Protein AF-E2AAG7-F1 (afdb_monomer_lite)

Secondary structure (DSSP, 8-state):
---EE---TTTGGGGTS---TT--EEE--EEEEETTSEEEESSPEEEEEE-STTEEEEEEPS-EEESSGGG--EEEE--EEEEE-TTT-EEEEE-GGGGTTTHHHHHHHHHHHHHHHHH-TTPPPPPEEEEEETT---SSS-EEETTEEEEEHHHH---TTTS-HHHHHHHHHHHHHHHHHHHHHHS------S-HHHHHHHHHHHHHHHHHHHSGGG-HHHHHIIIIIHHHHHHHHHTTPPP--------S----TTS--------HHHHHHHHHHHTSTTGGGS-HHHHHHHHHHHHHHHHTT-S-HHHHHHHHGGGGG---HHHHHHHHHHHHHHGGGTTS--HHHHHHHHHHHHHHHHHHHHH-SS--TTS-HHHHHHHHHHHHHHHHTT-HHHHHHHHHHHHHHHH-TT------HHHHHHHHT------EEETTEEE--SS--S-TTS-EEEEEE-TT----TTTHHHHEEEEEE-S-HHHHHHHHIIIIIHHHHHH---S-HHHHHHHHHHHHHHHHHHHHHHHTTTT--------PPPP---PPPS-------TTGGGTSTT-S-HHHHHHHHHHHHHHHHHHHHHHHHHHGGG----S-HHHHHHHHHHHHHHHHHHHHHHT-HHHHHHHHHHHTTT-HHHHHHHHHHHHHHHHHHHHHHHHHHHHHHHHHHHGGG-TT--HHHHHHHHHHHTT-------HHHHHHHHHHHHHHHHHHHHHHHHHHHHS--S-PPPPPSTTHHHHHHHHHHHHHHHHHHHHHHHTTGGGSS-TT-THHHHHHHHHHHHHHHHHHHHHHHHHHHHHH--SHHHHHHHHHHTGGGGGSHHHHHHHHHHHHHHHHHHHHHHHHHHHHHTT--

Sequence (869 aa):
RWLSATYFQPVWARRIFPCWPLSESTFNISVLHSQVYRVLSNMLIQTVVKDEENMQWTHFSNGIFAKSPYKIAIFVTNFVPNFIDKYDSVNMWCRKESKTSLQFALTIVRNTTLYLKNEWKYLQSQTVNYIVIPNFQEQNDSVMNLKSMISKEEDIMYDEEIDNIGTKYNVIYSVGNQVIREWLQSLDNPFYWPNSSLSEGFNMFFATHFLNQTFPNFRITDLFVVQIQHECLHFDVDNNMLPLIQRENVTVEFVNHMRTYCRVNYDDMNWQKIAEYLNSKEYWKIHVLNRAQVIDDTFHFLLVRKLKPDIFWQLTRYLSHERDFIAWYPMLKAIKYMSSIFPFQEIGVIHIKEILQSILSKLMSNIDYKENSMEDDFTKVLREEAQQLICMLGKLECLEMANNLLQDHLRLSTNLINMPAALLILINNIHSMELLNEMDTLRAGLSVPEDDQNEFMYFLRTPWHVFTVDNFHATVIYGSLNCNTMMCVLKTMENIYAPIVLNSSEWPEIIRNNLFFNLHNFLMDLTEWIYKPLGLTKLYVPQEILPDVTLPPKNEKSDLSEKDGQYISNKLRKSEKAQIDRFERIVRYWIKQIREALTNITSLTRGVIFDELQHWTAIYFNLCCLHNQLLSEEIQSILRLLENVHSPSVDSFQLLTLQLHERLEQAGSNVTYLNILSDACNDLKCPIEIEEPVTSITVHIESNRDWQMNEQFVFKRIDTFTQRCYDVIEIYNALIVFGRCNKVGMIGGTKGTEHEEYCRRIENLFYENLEEIKLVRDNILDVTNSTWLKNMQKFRESVKELENMIVNLIDRIFEEVQTIEEGIEAIYALQRFKYRESLRDILSTKWVQVRKVSHIRKNKNAKIFSILQ

Foldseek 3Di:
DDKDKDQQPQHNLCVVPNFDRQAWDWDWDKDKDAPLKDKDKLFDFDDWADDPDRIIMTTGDTGDGDSGSRLIMIMIGNWDFLDDDPPQLETETDDPVQSVQQPLLVVLLVLLVVLCCVVPVPFDDHRAYEYEDEPPPDPDQWGHHNRYIYHYCQQRGHDPQADALVSVLSNSLSSLLRNQLNRVVSPPDPDPPPDPVVSVVVSNVVSQVSSCVSPVLSPSVLCCCLPPLLVVLVVVVVVPDDAPDDDDPDDPPQDPRVPDSDADDDDPVVLVVLLVCLLDPNVVVPPLSSLLSNLSNQLVCVVVVNDDPVSNLSSCLSLLQDQALSSCSSVLVSVVVCLVVCLDPDPVSVVVLVSLLVSLVSNCVNLDQDDDPPDRSRNVVVSLSSLLSNVSSPDPVSLVVLVVVVVVVVVPPPDPGGDDVSNLSSVLSLQWQKQWDDPPGGGGDSHDDPDQQTKIKTWHFDRPDDDDPVCRVVTIDIDIDHGDPLVVVLCCLQPPVLVCLLPDPPDDLVVSLVVNLVSQVVNLVSQCVVCVVVLAQDQDFRPHDDPPPDDDDPDDDDDDDPPCLPVVVPPDDPNNVSVLVSLLVSLVSVLVSLVVLVVVLPPDPPDDLVVVLVSLVSSLVRLVVVLVNCPDPRVVSSLVVVVVNVDPSSVSVVVSSVVSVVVNVVSVVVNVVSVVVVVLVVVVPDPPPPVPSVVVVVVVVVVDPDDPDDPCVVCLLVVLLVVLVVLVVVLVLLCQQLPDPDDDDFLDDPCSVVLVVLSVVLSVLLVVLVVLCVVCVVCSNVSPDPCVVVSSVVNVVSSVVSVVSVLVSLVVQLVPDPDLVSLVSNLSSNVSNCSDPSVVVSSVVSVVVSVVSVVVVVVVVVVVVVVVD

Radius of gyration: 47.92 Å; chains: 1; bounding box: 143×103×136 Å

pLDDT: mean 73.24, std 15.73, range [30.53, 94.88]

Organism: Camponotus floridanus (NCBI:txid104421)

InterPro domains:
  IPR013594 Dynein heavy chain, tail [PF08385] (581-697)
  IPR013594 Dynein heavy chain, tail [PF08385] (703-850)
  IPR024571 ERAP1-like C-terminal domain [PF11838] (258-411)
  IPR027268 Peptidase M4/M1, CTD superfamily [G3DSA:1.10.390.10] (79-267)
  IPR042097 Aminopeptidase N-like , N-terminal domain superfamliy [G3DSA:2.60.40.1730] (1-78)
  IPR042097 Aminopeptidase N-like , N-terminal domain superfamliy [SSF63737] (2-76)
  IPR045357 Aminopeptidase N-like , N-terminal domain [PF17900] (2-62)
  IPR050344 Peptidase M1 family aminopeptidases [PTHR11533] (3-236)

Structure (mmCIF, N/CA/C/O backbone):
data_AF-E2AAG7-F1
#
_entry.id   AF-E2AAG7-F1
#
loop_
_atom_site.group_PDB
_atom_site.id
_atom_site.type_symbol
_atom_site.label_atom_id
_atom_site.label_alt_id
_atom_site.label_comp_id
_atom_site.label_asym_id
_atom_site.label_entity_id
_atom_site.label_seq_id
_atom_site.pdbx_PDB_ins_code
_atom_site.Cartn_x
_atom_site.Cartn_y
_atom_site.Cartn_z
_atom_site.occupancy
_atom_site.B_iso_or_equiv
_atom_site.auth_seq_id
_atom_site.auth_comp_id
_atom_site.auth_asym_id
_atom_site.auth_atom_id
_atom_site.pdbx_PDB_model_num
ATOM 1 N N . ARG A 1 1 ? 39.436 -5.796 -10.710 1.00 68.75 1 ARG A N 1
ATOM 2 C CA . ARG A 1 1 ? 39.857 -5.230 -12.022 1.00 68.75 1 ARG A CA 1
ATOM 3 C C . ARG A 1 1 ? 39.080 -3.941 -12.205 1.00 68.75 1 ARG A C 1
ATOM 5 O O . ARG A 1 1 ? 37.921 -3.938 -11.824 1.00 68.75 1 ARG A O 1
ATOM 12 N N . TRP A 1 2 ? 39.698 -2.885 -12.722 1.00 75.50 2 TRP A N 1
ATOM 13 C CA . TRP A 1 2 ? 39.055 -1.572 -12.824 1.00 75.50 2 TRP A CA 1
ATOM 14 C C . TRP A 1 2 ? 38.655 -1.282 -14.272 1.00 75.50 2 TRP A C 1
ATOM 16 O O . TRP A 1 2 ? 39.315 -1.749 -15.195 1.00 75.50 2 TRP A O 1
ATOM 26 N N . LEU A 1 3 ? 37.573 -0.538 -14.461 1.00 80.88 3 LEU A N 1
ATOM 27 C CA . LEU A 1 3 ? 37.101 -0.034 -15.748 1.00 80.88 3 LEU A CA 1
ATOM 28 C C . LEU A 1 3 ? 36.961 1.480 -15.602 1.00 80.88 3 LEU A C 1
ATOM 30 O O . LEU A 1 3 ? 36.431 1.942 -14.595 1.00 80.88 3 LEU A O 1
ATOM 34 N N . SER A 1 4 ? 37.411 2.239 -16.597 1.00 83.56 4 SER A N 1
ATOM 35 C CA . SER A 1 4 ? 37.105 3.668 -16.694 1.00 83.56 4 SER A CA 1
ATOM 36 C C . SER A 1 4 ? 36.262 3.915 -17.937 1.00 83.56 4 SER A C 1
ATOM 38 O O . SER A 1 4 ? 36.585 3.408 -19.012 1.00 83.56 4 SER A O 1
ATOM 40 N N . ALA A 1 5 ? 35.174 4.661 -17.791 1.00 80.00 5 ALA A N 1
ATOM 41 C CA . ALA A 1 5 ? 34.224 4.960 -18.852 1.00 80.00 5 ALA A CA 1
ATOM 42 C C . ALA A 1 5 ? 33.747 6.406 -18.712 1.00 80.00 5 ALA A C 1
ATOM 44 O O . ALA A 1 5 ? 33.516 6.881 -17.600 1.00 80.00 5 ALA A O 1
ATOM 45 N N . THR A 1 6 ? 33.588 7.109 -19.831 1.00 78.12 6 THR A N 1
ATOM 46 C CA . THR A 1 6 ? 33.073 8.482 -19.827 1.00 78.12 6 THR A CA 1
ATOM 47 C C . THR A 1 6 ? 31.572 8.527 -20.076 1.00 78.12 6 THR A C 1
ATOM 49 O O . THR A 1 6 ? 31.082 7.979 -21.066 1.00 78.12 6 THR A O 1
ATOM 52 N N . TYR A 1 7 ? 30.875 9.283 -19.233 1.00 71.81 7 TYR A N 1
ATOM 53 C CA . TYR A 1 7 ? 29.476 9.653 -19.399 1.00 71.81 7 TYR A CA 1
ATOM 54 C C . TYR A 1 7 ? 29.355 11.180 -19.418 1.00 71.81 7 TYR A C 1
ATOM 56 O O . TYR A 1 7 ? 29.674 11.841 -18.429 1.00 71.81 7 TYR A O 1
ATOM 64 N N . PHE A 1 8 ? 28.964 11.755 -20.560 1.00 68.88 8 PHE A N 1
ATOM 65 C CA . PHE A 1 8 ? 29.021 13.207 -20.763 1.00 68.88 8 PHE A CA 1
ATOM 66 C C . PHE A 1 8 ? 27.675 13.898 -20.992 1.00 68.88 8 PHE A C 1
ATOM 68 O O . PHE A 1 8 ? 27.615 15.130 -20.897 1.00 68.88 8 PHE A O 1
ATOM 75 N N . GLN A 1 9 ? 26.600 13.156 -21.258 1.00 61.28 9 GLN A N 1
ATOM 76 C CA . GLN A 1 9 ? 25.278 13.739 -21.471 1.00 61.28 9 GLN A CA 1
ATOM 77 C C . GLN A 1 9 ? 24.658 14.204 -20.135 1.00 61.28 9 GLN A C 1
ATOM 79 O O . GLN A 1 9 ? 24.802 13.521 -19.130 1.00 61.28 9 GLN A O 1
ATOM 84 N N . PRO A 1 10 ? 23.968 15.361 -20.073 1.00 58.97 10 PRO A N 1
ATOM 85 C CA . PRO A 1 10 ? 23.893 16.415 -21.091 1.00 58.97 10 PRO A CA 1
ATOM 86 C C . PRO A 1 10 ? 25.042 17.441 -21.014 1.00 58.97 10 PRO A C 1
ATOM 88 O O . PRO A 1 10 ? 25.336 18.106 -22.003 1.00 58.97 10 PRO A O 1
ATOM 91 N N . VAL A 1 11 ? 25.697 17.604 -19.857 1.00 67.19 11 VAL A N 1
ATOM 92 C CA . VAL A 1 11 ? 26.675 18.690 -19.610 1.00 67.19 11 VAL A CA 1
ATOM 93 C C . VAL A 1 11 ? 27.973 18.253 -18.922 1.00 67.19 11 VAL A C 1
ATOM 95 O O . VAL A 1 11 ? 28.778 19.105 -18.534 1.00 67.19 11 VAL A O 1
ATOM 98 N N . TRP A 1 12 ? 28.192 16.949 -18.766 1.00 72.31 12 TRP A N 1
ATOM 99 C CA . TRP A 1 12 ? 29.205 16.378 -17.874 1.00 72.31 12 TRP A CA 1
ATOM 100 C C . TRP A 1 12 ? 30.608 16.303 -18.489 1.00 72.31 12 TRP A C 1
ATOM 102 O O . TRP A 1 12 ? 31.577 16.169 -17.744 1.00 72.31 12 TRP A O 1
ATOM 112 N N . ALA A 1 13 ? 30.751 16.518 -19.805 1.00 75.81 13 ALA A N 1
ATOM 113 C CA . ALA A 1 13 ? 32.055 16.629 -20.483 1.00 75.81 13 ALA A CA 1
ATOM 114 C C . ALA A 1 13 ? 33.022 17.604 -19.783 1.00 75.81 13 ALA A C 1
ATOM 116 O O . ALA A 1 13 ? 34.211 17.313 -19.641 1.00 75.81 13 ALA A O 1
ATOM 117 N N . ARG A 1 14 ? 32.484 18.702 -19.229 1.00 80.75 14 ARG A N 1
ATOM 118 C CA . ARG A 1 14 ? 33.246 19.735 -18.509 1.00 80.75 14 ARG A CA 1
ATOM 119 C C . ARG A 1 14 ? 34.005 19.228 -17.275 1.00 80.75 14 ARG A C 1
ATOM 121 O O . ARG A 1 14 ? 34.874 19.934 -16.778 1.00 80.75 14 ARG A O 1
ATOM 128 N N . ARG A 1 15 ? 33.645 18.049 -16.746 1.00 80.25 15 ARG A N 1
ATOM 129 C CA . ARG A 1 15 ? 34.319 17.427 -15.594 1.00 80.25 15 ARG A CA 1
ATOM 130 C C . ARG A 1 15 ? 35.650 16.780 -15.966 1.00 80.25 15 ARG A C 1
ATOM 132 O O . ARG A 1 15 ? 36.493 16.629 -15.093 1.00 80.25 15 ARG A O 1
ATOM 139 N N . ILE A 1 16 ? 35.824 16.388 -17.228 1.00 81.00 16 ILE A N 1
ATOM 140 C CA . ILE A 1 16 ? 37.054 15.738 -17.701 1.00 81.00 16 ILE A CA 1
ATOM 141 C C . ILE A 1 16 ? 37.957 16.738 -18.417 1.00 81.00 16 ILE A C 1
ATOM 143 O O . ILE A 1 16 ? 39.169 16.703 -18.227 1.00 81.00 16 ILE A O 1
ATOM 147 N N . PHE A 1 17 ? 37.388 17.651 -19.204 1.00 82.38 17 PHE A N 1
ATOM 148 C CA . PHE A 1 17 ? 38.154 18.703 -19.867 1.00 82.38 17 PHE A CA 1
ATOM 149 C C . PHE A 1 17 ? 37.325 19.988 -20.014 1.00 82.38 17 PHE A C 1
ATOM 151 O O . PHE A 1 17 ? 36.104 19.915 -20.154 1.00 82.38 17 PHE A O 1
ATOM 158 N N . PRO A 1 18 ? 37.948 21.181 -20.008 1.00 81.44 18 PRO A N 1
ATOM 159 C CA . PRO A 1 18 ? 37.235 22.437 -20.226 1.00 81.44 18 PRO A CA 1
ATOM 160 C C . PRO A 1 18 ? 36.594 22.468 -21.622 1.00 81.44 18 PRO A C 1
ATOM 162 O O . PRO A 1 18 ? 37.292 22.373 -22.630 1.00 81.44 18 PRO A O 1
ATOM 165 N N . CYS A 1 19 ? 35.268 22.604 -21.698 1.00 78.62 19 CYS A N 1
ATOM 166 C CA . CYS A 1 19 ? 34.542 22.626 -22.970 1.00 78.62 19 CYS A CA 1
ATOM 167 C C . CYS A 1 19 ? 33.256 23.460 -22.906 1.00 78.62 19 CYS A C 1
ATOM 169 O O . CYS A 1 19 ? 32.596 23.520 -21.863 1.00 78.62 19 CYS A O 1
ATOM 171 N N . TRP A 1 20 ? 32.846 24.039 -24.039 1.00 74.19 20 TRP A N 1
ATOM 172 C CA . TRP A 1 20 ? 31.532 24.670 -24.174 1.00 74.19 20 TRP A CA 1
ATOM 173 C C . TRP A 1 20 ? 30.472 23.636 -24.596 1.00 74.19 20 TRP A C 1
ATOM 175 O O . TRP A 1 20 ? 30.678 22.908 -25.562 1.00 74.19 20 TRP A O 1
ATOM 185 N N . PRO A 1 21 ? 29.320 23.552 -23.907 1.00 62.41 21 PRO A N 1
ATOM 186 C CA . PRO A 1 21 ? 28.347 22.469 -24.103 1.00 62.41 21 PRO A CA 1
ATOM 187 C C . PRO A 1 21 ? 27.628 22.471 -25.467 1.00 62.41 21 PRO A C 1
ATOM 189 O O . PRO A 1 21 ? 27.081 21.444 -25.859 1.00 62.41 21 PRO A O 1
ATOM 192 N N . LEU A 1 22 ? 27.616 23.591 -26.197 1.00 64.75 22 LEU A N 1
ATOM 193 C CA . LEU A 1 22 ? 26.861 23.762 -27.450 1.00 64.75 22 LEU A CA 1
ATOM 194 C C . LEU A 1 22 ? 27.739 24.219 -28.631 1.00 64.75 22 LEU A C 1
ATOM 196 O O . LEU A 1 22 ? 27.231 24.812 -29.576 1.00 64.75 22 LEU A O 1
ATOM 200 N N . SER A 1 23 ? 29.053 23.983 -28.580 1.00 64.88 23 SER A N 1
ATOM 201 C CA . SER A 1 23 ? 29.964 24.328 -29.679 1.00 64.88 23 SER A CA 1
ATOM 202 C C . SER A 1 23 ? 30.299 23.109 -30.537 1.00 64.88 23 SER A C 1
ATOM 204 O O . SER A 1 23 ? 30.764 22.095 -30.006 1.00 64.88 23 SER A O 1
ATOM 206 N N . GLU A 1 24 ? 30.132 23.238 -31.852 1.00 68.62 24 GLU A N 1
ATOM 207 C CA . GLU A 1 24 ? 30.625 22.262 -32.824 1.00 68.62 24 GLU A CA 1
ATOM 208 C C . GLU A 1 24 ? 32.151 22.382 -32.937 1.00 68.62 24 GLU A C 1
ATOM 210 O O . GLU A 1 24 ? 32.675 23.462 -33.214 1.00 68.62 24 GLU A O 1
ATOM 215 N N . SER A 1 25 ? 32.863 21.275 -32.715 1.00 72.75 25 SER A N 1
ATOM 216 C CA . SER A 1 25 ? 34.329 21.247 -32.707 1.00 72.75 25 SER A CA 1
ATOM 217 C C . SER A 1 25 ? 34.855 19.933 -33.278 1.00 72.75 25 SER A C 1
ATOM 219 O O . SER A 1 25 ? 34.211 18.884 -33.195 1.00 72.75 25 SER A O 1
ATOM 221 N N . THR A 1 26 ? 36.062 19.975 -33.838 1.00 78.69 26 THR A N 1
ATOM 222 C CA . THR A 1 26 ? 36.819 18.774 -34.198 1.00 78.69 26 THR A CA 1
ATOM 223 C C . THR A 1 26 ? 37.648 18.316 -33.003 1.00 78.69 26 THR A C 1
ATOM 225 O O . THR A 1 26 ? 38.312 19.115 -32.344 1.00 78.69 26 THR A O 1
ATOM 228 N N . PHE A 1 27 ? 37.610 17.016 -32.712 1.00 78.12 27 PHE A N 1
ATOM 229 C CA . PHE A 1 27 ? 38.346 16.431 -31.591 1.00 78.12 27 PHE A CA 1
ATOM 230 C C . PHE A 1 27 ? 39.501 15.568 -32.098 1.00 78.12 27 PHE A C 1
ATOM 232 O O . PHE A 1 27 ? 39.347 14.797 -33.047 1.00 78.12 27 PHE A O 1
ATOM 239 N N . ASN A 1 28 ? 40.654 15.706 -31.447 1.00 83.94 28 ASN A N 1
ATOM 240 C CA . ASN A 1 28 ? 41.800 14.819 -31.592 1.00 83.94 28 ASN A CA 1
ATOM 241 C C . ASN A 1 28 ? 42.128 14.267 -30.202 1.00 83.94 28 ASN A C 1
ATOM 243 O O . ASN A 1 28 ? 42.408 15.040 -29.286 1.00 83.94 28 ASN A O 1
ATOM 247 N N . ILE A 1 29 ? 42.004 12.952 -30.032 1.00 84.44 29 ILE A N 1
ATOM 248 C CA . ILE A 1 29 ? 42.048 12.292 -28.726 1.00 84.44 29 ILE A CA 1
ATOM 249 C C . ILE A 1 29 ? 43.247 11.346 -28.697 1.00 84.44 29 ILE A C 1
ATOM 251 O O . ILE A 1 29 ? 43.427 10.510 -29.583 1.00 84.44 29 ILE A O 1
ATOM 255 N N . SER A 1 30 ? 44.043 11.442 -27.637 1.00 89.06 30 SER A N 1
ATOM 256 C CA . SER A 1 30 ? 45.111 10.495 -27.323 1.00 89.06 30 SER A CA 1
ATOM 257 C C . SER A 1 30 ? 45.104 10.188 -25.835 1.00 89.06 30 SER A C 1
ATOM 259 O O . SER A 1 30 ? 44.977 11.102 -25.021 1.00 89.06 30 SER A O 1
ATOM 261 N N . VAL A 1 31 ? 45.249 8.915 -25.478 1.00 89.81 31 VAL A N 1
ATOM 262 C CA . VAL A 1 31 ? 45.154 8.459 -24.085 1.00 89.81 31 VAL A CA 1
ATOM 263 C C . VAL A 1 31 ? 46.387 7.641 -23.727 1.00 89.81 31 VAL A C 1
ATOM 265 O O . VAL A 1 31 ? 46.703 6.673 -24.420 1.00 89.81 31 VAL A O 1
ATOM 268 N N . LEU A 1 32 ? 47.056 8.017 -22.637 1.00 91.19 32 LEU A N 1
ATOM 269 C CA . LEU A 1 32 ? 48.133 7.253 -22.012 1.00 91.19 32 LEU A CA 1
ATOM 270 C C . LEU A 1 32 ? 47.537 6.265 -21.012 1.00 91.19 32 LEU A C 1
ATOM 272 O O . LEU A 1 32 ? 46.778 6.653 -20.125 1.00 91.19 32 LEU A O 1
ATOM 276 N N . HIS A 1 33 ? 47.865 4.985 -21.145 1.00 90.19 33 HIS A N 1
ATOM 277 C CA . HIS A 1 33 ? 47.327 3.944 -20.276 1.00 90.19 33 HIS A CA 1
ATOM 278 C C . HIS A 1 33 ? 48.288 2.763 -20.132 1.00 90.19 33 HIS A C 1
ATOM 280 O O . HIS A 1 33 ? 49.193 2.575 -20.941 1.00 90.19 33 HIS A O 1
ATOM 286 N N . SER A 1 34 ? 48.077 1.933 -19.110 1.00 89.50 34 SER A N 1
ATOM 287 C CA . SER A 1 34 ? 48.860 0.707 -18.924 1.00 89.50 34 SER A CA 1
ATOM 288 C C . SER A 1 34 ? 48.608 -0.288 -20.061 1.00 89.50 34 SER A C 1
ATOM 290 O O . SER A 1 34 ? 47.469 -0.447 -20.509 1.00 89.50 34 SER A O 1
ATOM 292 N N . GLN A 1 35 ? 49.655 -1.013 -20.466 1.00 86.25 35 GLN A N 1
ATOM 293 C CA . GLN A 1 35 ? 49.621 -2.044 -21.515 1.00 86.25 35 GLN A CA 1
ATOM 294 C C . GLN A 1 35 ? 48.656 -3.210 -21.214 1.00 86.25 35 GLN A C 1
ATOM 296 O O . GLN A 1 35 ? 48.269 -3.946 -22.120 1.00 86.25 35 GLN A O 1
ATOM 301 N N . VAL A 1 36 ? 48.243 -3.379 -19.952 1.00 85.81 36 VAL A N 1
ATOM 302 C CA . VAL A 1 36 ? 47.247 -4.385 -19.532 1.00 85.81 36 VAL A CA 1
ATOM 303 C C . VAL A 1 36 ? 45.825 -4.001 -19.964 1.00 85.81 36 VAL A C 1
ATOM 305 O O . VAL A 1 36 ? 44.964 -4.869 -20.120 1.00 85.81 36 VAL A O 1
ATOM 308 N N . TYR A 1 37 ? 45.571 -2.708 -20.161 1.00 86.81 37 TYR A N 1
ATOM 309 C CA . TYR A 1 37 ? 44.278 -2.168 -20.565 1.00 86.81 37 TYR A CA 1
ATOM 310 C C . TYR A 1 37 ? 44.286 -1.774 -22.044 1.00 86.81 37 TYR A C 1
ATOM 312 O O . TYR A 1 37 ? 45.329 -1.544 -22.649 1.00 86.81 37 TYR A O 1
ATOM 320 N N . ARG A 1 38 ? 43.099 -1.682 -22.633 1.00 85.31 38 ARG A N 1
ATOM 321 C CA . ARG A 1 38 ? 42.831 -1.172 -23.978 1.00 85.31 38 ARG A CA 1
ATOM 322 C C . ARG A 1 38 ? 41.973 0.074 -23.875 1.00 85.31 38 ARG A C 1
ATOM 324 O O . ARG A 1 38 ? 41.133 0.162 -22.981 1.00 85.31 38 ARG A O 1
ATOM 331 N N . VAL A 1 39 ? 42.158 1.002 -24.808 1.00 87.00 39 VAL A N 1
ATOM 332 C CA . VAL A 1 39 ? 41.340 2.214 -24.884 1.00 87.00 39 VAL A CA 1
ATOM 333 C C . VAL A 1 39 ? 40.450 2.165 -26.115 1.00 87.00 39 VAL A C 1
ATOM 335 O O . VAL A 1 39 ? 40.923 1.881 -27.213 1.00 87.00 39 VAL A O 1
ATOM 338 N N . LEU A 1 40 ? 39.165 2.444 -25.924 1.00 82.19 40 LEU A N 1
ATOM 339 C CA . LEU A 1 40 ? 38.163 2.573 -26.975 1.00 82.19 40 LEU A CA 1
ATOM 340 C C . LEU A 1 40 ? 37.645 4.006 -27.000 1.00 82.19 40 LEU A C 1
ATOM 342 O O . LEU A 1 40 ? 37.513 4.650 -25.959 1.00 82.19 40 LEU A O 1
ATOM 346 N N . SER A 1 41 ? 37.318 4.489 -28.191 1.00 79.81 41 SER A N 1
ATOM 347 C CA . SER A 1 41 ? 36.666 5.777 -28.390 1.00 79.81 41 SER A CA 1
ATOM 348 C C . SER A 1 41 ? 35.724 5.702 -29.594 1.00 79.81 41 SER A C 1
ATOM 350 O O . SER A 1 41 ? 35.610 4.659 -30.235 1.00 79.81 41 SER A O 1
ATOM 352 N N . ASN A 1 42 ? 35.035 6.799 -29.906 1.00 73.06 42 ASN A N 1
ATOM 353 C CA . ASN A 1 42 ? 34.184 6.924 -31.096 1.00 73.06 42 ASN A CA 1
ATOM 354 C C . ASN A 1 42 ? 34.986 6.773 -32.406 1.00 73.06 42 ASN A C 1
ATOM 356 O O . ASN A 1 42 ? 34.430 6.501 -33.470 1.00 73.06 42 ASN A O 1
ATOM 360 N N . MET A 1 43 ? 36.292 7.036 -32.337 1.00 73.38 43 MET A N 1
ATOM 361 C CA . MET A 1 43 ? 37.229 7.055 -33.456 1.00 73.38 43 MET A CA 1
ATOM 362 C C . MET A 1 43 ? 38.005 5.736 -33.553 1.00 73.38 43 MET A C 1
ATOM 364 O O . MET A 1 43 ? 38.208 5.042 -32.557 1.00 73.38 43 MET A O 1
ATOM 368 N N . LEU A 1 44 ? 38.484 5.409 -34.757 1.00 74.69 44 LEU A N 1
ATOM 369 C CA . LEU A 1 44 ? 39.357 4.253 -34.959 1.00 74.69 44 LEU A CA 1
ATOM 370 C C . LEU A 1 44 ? 40.754 4.543 -34.395 1.00 74.69 44 LEU A C 1
ATOM 372 O O . LEU A 1 44 ? 41.238 5.675 -34.447 1.00 74.69 44 LEU A O 1
ATOM 376 N N . ILE A 1 45 ? 41.407 3.512 -33.863 1.00 79.19 45 ILE A N 1
ATOM 377 C CA . ILE A 1 45 ? 42.786 3.608 -33.375 1.00 79.19 45 ILE A CA 1
ATOM 378 C C . ILE A 1 45 ? 43.712 3.801 -34.580 1.00 79.19 45 ILE A C 1
ATOM 380 O O . ILE A 1 45 ? 43.710 2.984 -35.499 1.00 79.19 45 ILE A O 1
ATOM 384 N N . GLN A 1 46 ? 44.501 4.875 -34.569 1.00 82.75 46 GLN A N 1
ATOM 385 C CA . GLN A 1 46 ? 45.461 5.198 -35.622 1.00 82.75 46 GLN A CA 1
ATOM 386 C C . GLN A 1 46 ? 46.828 4.573 -35.332 1.00 82.75 46 GLN A C 1
ATOM 388 O O . GLN A 1 46 ? 47.383 3.879 -36.181 1.00 82.75 46 GLN A O 1
ATOM 393 N N . THR A 1 47 ? 47.369 4.798 -34.133 1.00 85.50 47 THR A N 1
ATOM 394 C CA . THR A 1 47 ? 48.665 4.254 -33.706 1.00 85.50 47 THR A CA 1
ATOM 395 C C . THR A 1 47 ? 48.672 3.959 -32.210 1.00 85.50 47 THR A C 1
ATOM 397 O O . THR A 1 47 ? 48.038 4.655 -31.417 1.00 85.50 47 THR A O 1
ATOM 400 N N . VAL A 1 48 ? 49.414 2.918 -31.823 1.00 86.06 48 VAL A N 1
ATOM 401 C CA . VAL A 1 48 ? 49.721 2.609 -30.422 1.00 86.06 48 VAL A CA 1
ATOM 402 C C . VAL A 1 48 ? 51.231 2.687 -30.251 1.00 86.06 48 VAL A C 1
ATOM 404 O O . VAL A 1 48 ? 51.964 1.943 -30.904 1.00 86.06 48 VAL A O 1
ATOM 407 N N . VAL A 1 49 ? 51.695 3.601 -29.405 1.00 90.25 49 VAL A N 1
ATOM 408 C CA . VAL A 1 49 ? 53.118 3.846 -29.151 1.00 90.25 49 VAL A CA 1
ATOM 409 C C . VAL A 1 49 ? 53.427 3.406 -27.729 1.00 90.25 49 VAL A C 1
ATOM 411 O O . VAL A 1 49 ? 52.780 3.855 -26.787 1.00 90.25 49 VAL A O 1
ATOM 414 N N . LYS A 1 50 ? 54.390 2.498 -27.561 1.00 88.25 50 LYS A N 1
ATOM 415 C CA . LYS A 1 50 ? 54.839 2.087 -26.225 1.00 88.25 50 LYS A CA 1
ATOM 416 C C . LYS A 1 50 ? 55.615 3.228 -25.578 1.00 88.25 50 LYS A C 1
ATOM 418 O O . LYS A 1 50 ? 56.446 3.837 -26.245 1.00 88.25 50 LYS A O 1
ATOM 423 N N . ASP A 1 51 ? 55.335 3.471 -24.307 1.00 86.38 51 ASP A N 1
ATOM 424 C CA . ASP A 1 51 ? 56.011 4.470 -23.483 1.00 86.38 51 ASP A CA 1
ATOM 425 C C . ASP A 1 51 ? 56.808 3.764 -22.368 1.00 86.38 51 ASP A C 1
ATOM 427 O O . ASP A 1 51 ? 56.811 2.528 -22.281 1.00 86.38 51 ASP A O 1
ATOM 431 N N . GLU A 1 52 ? 57.500 4.526 -21.528 1.00 86.44 52 GLU A N 1
ATOM 432 C CA . GLU A 1 52 ? 58.244 3.986 -20.386 1.00 86.44 52 GLU A CA 1
ATOM 433 C C . GLU A 1 52 ? 57.308 3.359 -19.318 1.00 86.44 52 GLU A C 1
ATOM 435 O O . GLU A 1 52 ? 56.094 3.572 -19.303 1.00 86.44 52 GLU A O 1
ATOM 440 N N . GLU A 1 53 ? 57.857 2.503 -18.445 1.00 79.75 53 GLU A N 1
ATOM 441 C CA . GLU A 1 53 ? 57.157 1.936 -17.270 1.00 79.75 53 GLU A CA 1
ATOM 442 C C . GLU A 1 53 ? 55.838 1.160 -17.539 1.00 79.75 53 GLU A C 1
ATOM 444 O O . GLU A 1 53 ? 54.846 1.313 -16.829 1.00 79.75 53 GLU A O 1
ATOM 449 N N . ASN A 1 54 ? 55.803 0.258 -18.532 1.00 85.69 54 ASN A N 1
ATOM 450 C CA . ASN A 1 54 ? 54.612 -0.554 -18.881 1.00 85.69 54 ASN A CA 1
ATOM 451 C C . ASN A 1 54 ? 53.373 0.267 -19.305 1.00 85.69 54 ASN A C 1
ATOM 453 O O . ASN A 1 54 ? 52.241 -0.241 -19.268 1.00 85.69 54 ASN A O 1
ATOM 457 N N . MET A 1 55 ? 53.577 1.506 -19.751 1.00 90.56 55 MET A N 1
ATOM 458 C CA . MET A 1 55 ? 52.541 2.371 -20.312 1.00 90.56 55 MET A CA 1
ATOM 459 C C . MET A 1 55 ? 52.592 2.376 -21.849 1.00 90.56 55 MET A C 1
ATOM 461 O O . MET A 1 55 ? 53.544 1.903 -22.477 1.00 90.56 55 MET A O 1
ATOM 465 N N . GLN A 1 56 ? 51.515 2.841 -22.475 1.00 93.06 56 GLN A N 1
ATOM 466 C CA . GLN A 1 56 ? 51.426 3.073 -23.913 1.00 93.06 56 GLN A CA 1
ATOM 467 C C . GLN A 1 56 ? 50.433 4.200 -24.229 1.00 93.06 56 GLN A C 1
ATOM 469 O O . GLN A 1 56 ? 49.403 4.347 -23.568 1.00 93.06 56 GLN A O 1
ATOM 474 N N . TRP A 1 57 ? 50.729 4.965 -25.274 1.00 91.56 57 TRP A N 1
ATOM 475 C CA . TRP A 1 57 ? 49.832 5.943 -25.875 1.00 91.56 57 TRP A CA 1
ATOM 476 C C . TRP A 1 57 ? 48.989 5.289 -26.962 1.00 91.56 57 TRP A C 1
ATOM 478 O O . TRP A 1 57 ? 49.525 4.691 -27.893 1.00 91.56 57 TRP A O 1
ATOM 488 N N . THR A 1 58 ? 47.672 5.451 -26.880 1.00 90.62 58 THR A N 1
ATOM 489 C CA . THR A 1 58 ? 46.750 5.129 -27.974 1.00 90.62 58 THR A CA 1
ATOM 490 C C . THR A 1 58 ? 46.274 6.432 -28.608 1.00 90.62 58 THR A C 1
ATOM 492 O O . THR A 1 58 ? 45.606 7.233 -27.950 1.00 90.62 58 THR A O 1
ATOM 495 N N . HIS A 1 59 ? 46.626 6.645 -29.877 1.00 87.62 59 HIS A N 1
ATOM 496 C CA . HIS A 1 59 ? 46.199 7.795 -30.674 1.00 87.62 59 HIS A CA 1
ATOM 497 C C . HIS A 1 59 ? 45.027 7.405 -31.570 1.00 87.62 59 HIS A C 1
ATOM 499 O O . HIS A 1 59 ? 45.085 6.400 -32.285 1.00 87.62 59 HIS A O 1
ATOM 505 N N . PHE A 1 60 ? 43.969 8.209 -31.547 1.00 85.31 60 PHE A N 1
ATOM 506 C CA . PHE A 1 60 ? 42.790 8.016 -32.381 1.00 85.31 60 PHE A CA 1
ATOM 507 C C . PHE A 1 60 ? 42.867 8.846 -33.667 1.00 85.31 60 PHE A C 1
ATOM 509 O O . PHE A 1 60 ? 43.528 9.879 -33.711 1.00 85.31 60 PHE A O 1
ATOM 516 N N . SER A 1 61 ? 42.195 8.390 -34.727 1.00 77.75 61 SER A N 1
ATOM 517 C CA . SER A 1 61 ? 42.179 9.072 -36.025 1.00 77.75 61 SER A CA 1
ATOM 518 C C . SER A 1 61 ? 41.595 10.485 -35.928 1.00 77.75 61 SER A C 1
ATOM 520 O O . SER A 1 61 ? 40.484 10.654 -35.426 1.00 77.75 61 SER A O 1
ATOM 522 N N . ASN A 1 62 ? 42.283 11.478 -36.494 1.00 65.56 62 ASN A N 1
ATOM 523 C CA . ASN A 1 62 ? 41.807 12.863 -36.534 1.00 65.56 62 ASN A CA 1
ATOM 524 C C . ASN A 1 62 ? 40.459 12.992 -37.275 1.00 65.56 62 ASN A C 1
ATOM 526 O O . ASN A 1 62 ? 40.315 12.478 -38.383 1.00 65.56 62 ASN A O 1
ATOM 530 N N . GLY A 1 63 ? 39.521 13.779 -36.730 1.00 57.78 63 GLY A N 1
ATOM 531 C CA . GLY A 1 63 ? 38.499 14.432 -37.563 1.00 57.78 63 GLY A CA 1
ATOM 532 C C . GLY A 1 63 ? 37.064 13.904 -37.510 1.00 57.78 63 GLY A C 1
ATOM 533 O O . GLY A 1 63 ? 36.367 13.985 -38.518 1.00 57.78 63 GLY A O 1
ATOM 534 N N . ILE A 1 64 ? 36.558 13.443 -36.361 1.00 60.97 64 ILE A N 1
ATOM 535 C CA . ILE A 1 64 ? 35.095 13.397 -36.194 1.00 60.97 64 ILE A CA 1
ATOM 536 C C . ILE A 1 64 ? 34.586 14.814 -35.924 1.00 60.97 64 ILE A C 1
ATOM 538 O O . ILE A 1 64 ? 34.951 15.444 -34.929 1.00 60.97 64 ILE A O 1
ATOM 542 N N . PHE A 1 65 ? 33.728 15.297 -36.821 1.00 58.12 65 PHE A N 1
ATOM 543 C CA . PHE A 1 65 ? 32.893 16.464 -36.586 1.00 58.12 65 PHE A CA 1
ATOM 544 C C . PHE A 1 65 ? 31.813 16.077 -35.570 1.00 58.12 65 PHE A C 1
ATOM 546 O O . PHE A 1 65 ? 30.841 15.399 -35.905 1.00 58.12 65 PHE A O 1
ATOM 553 N N . ALA A 1 66 ? 32.012 16.441 -34.305 1.00 59.16 66 ALA A N 1
ATOM 554 C CA . ALA A 1 66 ? 30.999 16.259 -33.278 1.00 59.16 66 ALA A CA 1
ATOM 555 C C . ALA A 1 66 ? 30.282 17.593 -33.069 1.00 59.16 66 ALA A C 1
ATOM 557 O O . ALA A 1 66 ? 30.904 18.588 -32.697 1.00 59.16 66 ALA A O 1
ATOM 558 N N . LYS A 1 67 ? 28.955 17.599 -33.254 1.00 59.06 67 LYS A N 1
ATOM 559 C CA . LYS A 1 67 ? 28.125 18.789 -33.000 1.00 59.06 67 LYS A CA 1
ATOM 560 C C . LYS A 1 67 ? 28.247 19.304 -31.552 1.00 59.06 67 LYS A C 1
ATOM 562 O O . LYS A 1 67 ? 27.941 20.456 -31.282 1.00 59.06 67 LYS A O 1
ATOM 567 N N . SER A 1 68 ? 28.667 18.455 -30.606 1.00 66.19 68 SER A N 1
ATOM 568 C CA . SER A 1 68 ? 28.915 18.854 -29.217 1.00 66.19 68 SER A CA 1
ATOM 569 C C . SER A 1 68 ? 29.874 17.895 -28.483 1.00 66.19 68 SER A C 1
ATOM 571 O O . SER A 1 68 ? 29.860 16.690 -28.771 1.00 66.19 68 SER A O 1
ATOM 573 N N . PRO A 1 69 ? 30.672 18.387 -27.507 1.00 70.62 69 PRO A N 1
ATOM 574 C CA . PRO A 1 69 ? 31.588 17.583 -26.687 1.00 70.62 69 PRO A CA 1
ATOM 575 C C . PRO A 1 69 ? 30.939 16.440 -25.897 1.00 70.62 69 PRO A C 1
ATOM 577 O O . PRO A 1 69 ? 31.635 15.482 -25.565 1.00 70.62 69 PRO A O 1
ATOM 580 N N . TYR A 1 70 ? 29.632 16.479 -25.605 1.00 70.06 70 TYR A N 1
ATOM 581 C CA . TYR A 1 70 ? 28.993 15.396 -24.843 1.00 70.06 70 TYR A CA 1
ATOM 582 C C . TYR A 1 70 ? 28.849 14.079 -25.620 1.00 70.06 70 TYR A C 1
ATOM 584 O O . TYR A 1 70 ? 28.509 13.067 -25.022 1.00 70.06 70 TYR A O 1
ATOM 592 N N . LYS A 1 71 ? 29.100 14.069 -26.936 1.00 70.31 71 LYS A N 1
ATOM 593 C CA . LYS A 1 71 ? 29.044 12.849 -27.763 1.00 70.31 71 LYS A CA 1
ATOM 594 C C . LYS A 1 71 ? 30.329 12.015 -27.715 1.00 70.31 71 LYS A C 1
ATOM 596 O O . LYS A 1 71 ? 30.381 10.944 -28.326 1.00 70.31 71 LYS A O 1
ATOM 601 N N . ILE A 1 72 ? 31.370 12.521 -27.055 1.00 76.31 72 ILE A N 1
ATOM 602 C CA . ILE A 1 72 ? 32.672 11.862 -26.957 1.00 76.31 72 ILE A CA 1
ATOM 603 C C . ILE A 1 72 ? 32.604 10.727 -25.938 1.00 76.31 72 ILE A C 1
ATOM 605 O O . ILE A 1 72 ? 32.091 10.885 -24.838 1.00 76.31 72 ILE A O 1
ATOM 609 N N . ALA A 1 73 ? 33.176 9.592 -26.310 1.00 78.69 73 ALA A N 1
ATOM 610 C CA . ALA A 1 73 ? 33.332 8.410 -25.490 1.00 78.69 73 ALA A CA 1
ATOM 611 C C . ALA A 1 73 ? 34.816 8.072 -25.377 1.00 78.69 73 ALA A C 1
ATOM 613 O O . ALA A 1 73 ? 35.511 7.983 -26.390 1.00 78.69 73 ALA A O 1
ATOM 614 N N . ILE A 1 74 ? 35.291 7.822 -24.165 1.00 83.75 74 ILE A N 1
ATOM 615 C CA . ILE A 1 74 ? 36.590 7.221 -23.888 1.00 83.75 74 ILE A CA 1
ATOM 616 C C . ILE A 1 74 ? 36.356 6.099 -22.879 1.00 83.75 74 ILE A C 1
ATOM 618 O O . ILE A 1 74 ? 35.767 6.307 -21.819 1.00 83.75 74 ILE A O 1
ATOM 622 N N . PHE A 1 75 ? 36.823 4.902 -23.207 1.00 85.56 75 PHE A N 1
ATOM 623 C CA . PHE A 1 75 ? 36.729 3.739 -22.333 1.00 85.56 75 PHE A CA 1
ATOM 624 C C . PHE A 1 75 ? 38.100 3.117 -22.174 1.00 85.56 75 PHE A C 1
ATOM 626 O O . PHE A 1 75 ? 38.728 2.787 -23.171 1.00 85.56 75 PHE A O 1
ATOM 633 N N . VAL A 1 76 ? 38.544 2.914 -20.940 1.00 87.88 76 VAL A N 1
ATOM 634 C CA . VAL A 1 76 ? 39.774 2.191 -20.611 1.00 87.88 76 VAL A CA 1
ATOM 635 C C . VAL A 1 76 ? 39.369 0.881 -19.954 1.00 87.88 76 VAL A C 1
ATOM 637 O O . VAL A 1 76 ? 38.910 0.863 -18.812 1.00 87.88 76 VAL A O 1
ATOM 640 N N . THR A 1 77 ? 39.492 -0.215 -20.697 1.00 85.44 77 THR A N 1
ATOM 641 C CA . THR A 1 77 ? 38.940 -1.521 -20.331 1.00 85.44 77 THR A CA 1
ATOM 642 C C . THR A 1 77 ? 39.927 -2.653 -20.573 1.00 85.44 77 THR A C 1
ATOM 644 O O . THR A 1 77 ? 40.799 -2.573 -21.430 1.00 85.44 77 THR A O 1
ATOM 647 N N . ASN A 1 78 ? 39.792 -3.740 -19.822 1.00 82.88 78 ASN A N 1
ATOM 648 C CA . ASN A 1 78 ? 40.464 -5.009 -20.101 1.00 82.88 78 ASN A CA 1
ATOM 649 C C . ASN A 1 78 ? 39.524 -6.037 -20.752 1.00 82.88 78 ASN A C 1
ATOM 651 O O . ASN A 1 78 ? 39.845 -7.228 -20.802 1.00 82.88 78 ASN A O 1
ATOM 655 N N . PHE A 1 79 ? 38.357 -5.593 -21.224 1.00 81.50 79 PHE A N 1
ATOM 656 C CA . PHE A 1 79 ? 37.430 -6.430 -21.966 1.00 81.50 79 PHE A CA 1
ATOM 657 C C . PHE A 1 79 ? 38.045 -6.874 -23.292 1.00 81.50 79 PHE A C 1
ATOM 659 O O . PHE A 1 79 ? 38.832 -6.173 -23.937 1.00 81.50 79 PHE A O 1
ATOM 666 N N . VAL A 1 80 ? 37.674 -8.081 -23.695 1.00 68.19 80 VAL A N 1
ATOM 667 C CA . VAL A 1 80 ? 38.050 -8.660 -24.982 1.00 68.19 80 VAL A CA 1
ATOM 668 C C . VAL A 1 80 ? 36.822 -8.536 -25.886 1.00 68.19 80 VAL A C 1
ATOM 670 O O . VAL A 1 80 ? 35.716 -8.781 -25.402 1.00 68.19 80 VAL A O 1
ATOM 673 N N . PRO A 1 81 ? 36.969 -8.138 -27.165 1.00 68.56 81 PRO A N 1
ATOM 674 C CA . PRO A 1 81 ? 35.837 -8.161 -28.078 1.00 68.56 81 PRO A CA 1
ATOM 675 C C . PRO A 1 81 ? 35.427 -9.623 -28.247 1.00 68.56 81 PRO A C 1
ATOM 677 O O . PRO A 1 81 ? 36.215 -10.449 -28.714 1.00 68.56 81 PRO A O 1
ATOM 680 N N . ASN A 1 82 ? 34.224 -9.961 -27.793 1.00 64.00 82 ASN A N 1
ATOM 681 C CA . ASN A 1 82 ? 33.801 -11.359 -27.720 1.00 64.00 82 ASN A CA 1
ATOM 682 C C . ASN A 1 82 ? 33.196 -11.859 -29.033 1.00 64.00 82 ASN A C 1
ATOM 684 O O . ASN A 1 82 ? 33.252 -13.060 -29.311 1.00 64.00 82 ASN A O 1
ATOM 688 N N . PHE A 1 83 ? 32.680 -10.937 -29.847 1.00 63.19 83 PHE A N 1
ATOM 689 C CA . PHE A 1 83 ? 32.063 -11.201 -31.139 1.00 63.19 83 PHE A CA 1
ATOM 690 C C . PHE A 1 83 ? 32.517 -10.121 -32.127 1.00 63.19 83 PHE A C 1
ATOM 692 O O . PHE A 1 83 ? 32.369 -8.934 -31.848 1.00 63.19 83 PHE A O 1
ATOM 699 N N . ILE A 1 84 ? 33.106 -10.544 -33.247 1.00 54.00 84 ILE A N 1
ATOM 700 C CA . ILE A 1 84 ? 33.420 -9.690 -34.398 1.00 54.00 84 ILE A CA 1
ATOM 701 C C . ILE A 1 84 ? 32.655 -10.303 -35.562 1.00 54.00 84 ILE A C 1
ATOM 703 O O . ILE A 1 84 ? 33.049 -11.356 -36.074 1.00 54.00 84 ILE A O 1
ATOM 707 N N . ASP A 1 85 ? 31.536 -9.693 -35.941 1.00 51.62 85 ASP A N 1
ATOM 708 C CA . ASP A 1 85 ? 30.815 -10.134 -37.128 1.00 51.62 85 ASP A CA 1
ATOM 709 C C . ASP A 1 85 ? 31.488 -9.560 -38.379 1.00 51.62 85 ASP A C 1
ATOM 711 O O . ASP A 1 85 ? 31.619 -8.345 -38.526 1.00 51.62 85 ASP A O 1
ATOM 715 N N . LYS A 1 86 ? 31.932 -10.436 -39.288 1.00 49.00 86 LYS A N 1
ATOM 716 C CA . LYS A 1 86 ? 32.566 -10.031 -40.553 1.00 49.00 86 LYS A CA 1
ATOM 717 C C . LYS A 1 86 ? 31.592 -9.325 -41.502 1.00 49.00 86 LYS A C 1
ATOM 719 O O . LYS A 1 86 ? 32.066 -8.659 -42.418 1.00 49.00 86 LYS A O 1
ATOM 724 N N . TYR A 1 87 ? 30.279 -9.484 -41.307 1.00 49.38 87 TYR A N 1
ATOM 725 C CA . TYR A 1 87 ? 29.256 -8.992 -42.237 1.00 49.38 87 TYR A CA 1
ATOM 726 C C . TYR A 1 87 ? 28.460 -7.785 -41.717 1.00 49.38 87 TYR A C 1
ATOM 728 O O . TYR A 1 87 ? 28.000 -6.985 -42.529 1.00 49.38 87 TYR A O 1
ATOM 736 N N . ASP A 1 88 ? 28.344 -7.611 -40.394 1.00 54.22 88 ASP A N 1
ATOM 737 C CA . ASP A 1 88 ? 27.433 -6.621 -39.792 1.00 54.22 88 ASP A CA 1
ATOM 738 C C . ASP A 1 88 ? 28.088 -5.564 -38.895 1.00 54.22 88 ASP A C 1
ATOM 740 O O . ASP A 1 88 ? 27.380 -4.728 -38.346 1.00 54.22 88 ASP A O 1
ATOM 744 N N . SER A 1 89 ? 29.422 -5.505 -38.796 1.00 62.09 89 SER A N 1
ATOM 745 C CA . SER A 1 89 ? 30.111 -4.353 -38.184 1.00 62.09 89 SER A CA 1
ATOM 746 C C . SER A 1 89 ? 29.781 -4.090 -36.693 1.00 62.09 89 SER A C 1
ATOM 748 O O . SER A 1 89 ? 30.041 -2.997 -36.193 1.00 62.09 89 SER A O 1
ATOM 750 N N . VAL A 1 90 ? 29.242 -5.072 -35.959 1.00 70.88 90 VAL A N 1
ATOM 751 C CA . VAL A 1 90 ? 28.896 -4.952 -34.527 1.00 70.88 90 VAL A CA 1
ATOM 752 C C . VAL A 1 90 ? 29.987 -5.563 -33.651 1.00 70.88 90 VAL A C 1
ATOM 754 O O . VAL A 1 90 ? 30.349 -6.728 -33.829 1.00 70.88 90 VAL A O 1
ATOM 757 N N . ASN A 1 91 ? 30.452 -4.801 -32.657 1.00 76.88 91 ASN A N 1
ATOM 758 C CA . ASN A 1 91 ? 31.395 -5.274 -31.643 1.00 76.88 91 ASN A CA 1
ATOM 759 C C . ASN A 1 91 ? 30.753 -5.218 -30.253 1.00 76.88 91 ASN A C 1
ATOM 761 O O . ASN A 1 91 ? 30.380 -4.139 -29.802 1.00 76.88 91 ASN A O 1
ATOM 765 N N . MET A 1 92 ? 30.682 -6.348 -29.547 1.00 81.88 92 MET A N 1
ATOM 766 C CA . MET A 1 92 ? 30.223 -6.406 -28.150 1.00 81.88 92 MET A CA 1
ATOM 767 C C . MET A 1 92 ? 31.401 -6.636 -27.193 1.00 81.88 92 MET A C 1
ATOM 769 O O . MET A 1 92 ? 32.153 -7.609 -27.327 1.00 81.88 92 MET A O 1
ATOM 773 N N . TRP A 1 93 ? 31.549 -5.737 -26.220 1.00 81.56 93 TRP A N 1
ATOM 774 C CA . TRP A 1 93 ? 32.621 -5.700 -25.227 1.00 81.56 93 TRP A CA 1
ATOM 775 C C . TRP A 1 93 ? 32.054 -5.970 -23.836 1.00 81.56 93 TRP A C 1
ATOM 777 O O . TRP A 1 93 ? 31.245 -5.192 -23.335 1.00 81.56 93 TRP A O 1
ATOM 787 N N . CYS A 1 94 ? 32.501 -7.047 -23.195 1.00 81.94 94 CYS A N 1
ATOM 788 C CA . CYS A 1 94 ? 32.050 -7.422 -21.855 1.00 81.94 94 CYS A CA 1
ATOM 789 C C . CYS A 1 94 ? 33.111 -8.239 -21.098 1.00 81.94 94 CYS A C 1
ATOM 791 O O . CYS A 1 94 ? 34.183 -8.568 -21.628 1.00 81.94 94 CYS A O 1
ATOM 793 N N . ARG A 1 95 ? 32.802 -8.595 -19.844 1.00 80.38 95 ARG A N 1
ATOM 794 C CA . ARG A 1 95 ? 33.613 -9.528 -19.053 1.00 80.38 95 ARG A CA 1
ATOM 795 C C . ARG A 1 95 ? 33.624 -10.928 -19.679 1.00 80.38 95 ARG A C 1
ATOM 797 O O . ARG A 1 95 ? 32.660 -11.368 -20.296 1.00 80.38 95 ARG A O 1
ATOM 804 N N . LYS A 1 96 ? 34.733 -11.652 -19.496 1.00 76.81 96 LYS A N 1
ATOM 805 C CA . LYS A 1 96 ? 34.960 -12.977 -20.106 1.00 76.81 96 LYS A CA 1
ATOM 806 C C . LYS A 1 96 ? 33.894 -14.012 -19.711 1.00 76.81 96 LYS A C 1
ATOM 808 O O . LYS A 1 96 ? 33.559 -14.863 -20.526 1.00 76.81 96 LYS A O 1
ATOM 813 N N . GLU A 1 97 ? 33.391 -13.927 -18.483 1.00 75.81 97 GLU A N 1
ATOM 814 C CA . GLU A 1 97 ? 32.408 -14.851 -17.899 1.00 75.81 97 GLU A CA 1
ATOM 815 C C . GLU A 1 97 ? 31.007 -14.696 -18.512 1.00 75.81 97 GLU A C 1
ATOM 817 O O . GLU A 1 97 ? 30.305 -15.683 -18.668 1.00 75.81 97 GLU A O 1
ATOM 822 N N . SER A 1 98 ? 30.639 -13.501 -18.982 1.00 76.94 98 SER A N 1
ATOM 823 C CA . SER A 1 98 ? 29.303 -13.199 -19.528 1.00 76.94 98 SER A CA 1
ATOM 824 C C . SER A 1 98 ? 29.132 -13.507 -21.015 1.00 76.94 98 SER A C 1
ATOM 826 O O . SER A 1 98 ? 28.224 -12.996 -21.669 1.00 76.94 98 SER A O 1
ATOM 828 N N . LYS A 1 99 ? 30.042 -14.279 -21.613 1.00 74.69 99 LYS A N 1
ATOM 829 C CA . LYS A 1 99 ? 30.034 -14.498 -23.063 1.00 74.69 99 LYS A CA 1
ATOM 830 C C . LYS A 1 99 ? 28.805 -15.285 -23.533 1.00 74.69 99 LYS A C 1
ATOM 832 O O . LYS A 1 99 ? 28.302 -15.006 -24.620 1.00 74.69 99 LYS A O 1
ATOM 837 N N . THR A 1 100 ? 28.366 -16.276 -22.762 1.00 79.12 100 THR A N 1
ATOM 838 C CA . THR A 1 100 ? 27.213 -17.132 -23.089 1.00 79.12 100 THR A CA 1
ATOM 839 C C . THR A 1 100 ? 25.915 -16.333 -23.046 1.00 79.12 100 THR A C 1
ATOM 841 O O . THR A 1 100 ? 25.200 -16.300 -24.044 1.00 79.12 100 THR A O 1
ATOM 844 N N . SER A 1 101 ? 25.704 -15.565 -21.978 1.00 81.75 101 SER A N 1
ATOM 845 C CA . SER A 1 101 ? 24.486 -14.778 -21.745 1.00 81.75 101 SER A CA 1
ATOM 846 C C . SER A 1 101 ? 24.280 -13.609 -22.729 1.00 81.75 101 SER A C 1
ATOM 848 O O . SER A 1 101 ? 23.234 -12.976 -22.735 1.00 81.75 101 SER A O 1
ATOM 850 N N . LEU A 1 102 ? 25.257 -13.292 -23.589 1.00 84.19 102 LEU A N 1
ATOM 851 C CA . LEU A 1 102 ? 25.151 -12.229 -24.607 1.00 84.19 102 LEU A CA 1
ATOM 852 C C . LEU A 1 102 ? 24.788 -12.728 -26.010 1.00 84.19 102 LEU A C 1
ATOM 854 O O . LEU A 1 102 ? 24.570 -11.922 -26.918 1.00 84.19 102 LEU A O 1
ATOM 858 N N . GLN A 1 103 ? 24.727 -14.044 -26.223 1.00 84.12 103 GLN A N 1
ATOM 859 C CA . GLN A 1 103 ? 24.388 -14.603 -27.536 1.00 84.12 103 GLN A CA 1
ATOM 860 C C . GLN A 1 103 ? 22.970 -14.222 -27.979 1.00 84.12 103 GLN A C 1
ATOM 862 O O . GLN A 1 103 ? 22.728 -13.981 -29.168 1.00 84.12 103 GLN A O 1
ATOM 867 N N . PHE A 1 104 ? 22.047 -14.115 -27.024 1.00 87.44 104 PHE A N 1
ATOM 868 C CA . PHE A 1 104 ? 20.677 -13.701 -27.290 1.00 87.44 104 PHE A CA 1
ATOM 869 C C . PHE A 1 104 ? 20.606 -12.245 -27.777 1.00 87.44 104 PHE A C 1
ATOM 871 O O . PHE A 1 104 ? 20.063 -11.984 -28.852 1.00 87.44 104 PHE A O 1
ATOM 878 N N . ALA A 1 105 ? 21.266 -11.314 -27.080 1.00 87.88 105 ALA A N 1
ATOM 879 C CA . ALA A 1 105 ? 21.366 -9.914 -27.498 1.00 87.88 105 ALA A CA 1
ATOM 880 C C . ALA A 1 105 ? 21.987 -9.752 -28.893 1.00 87.88 105 ALA A C 1
ATOM 882 O O . ALA A 1 105 ? 21.479 -8.991 -29.715 1.00 87.88 105 ALA A O 1
ATOM 883 N N . LEU A 1 106 ? 23.045 -10.508 -29.207 1.00 85.00 106 LEU A N 1
ATOM 884 C CA . LEU A 1 106 ? 23.659 -10.505 -30.540 1.00 85.00 106 LEU A CA 1
ATOM 885 C C . LEU A 1 106 ? 22.649 -10.889 -31.637 1.00 85.00 106 LEU A C 1
ATOM 887 O O . LEU A 1 106 ? 22.644 -10.302 -32.719 1.00 85.00 106 LEU A O 1
ATOM 891 N N . THR A 1 107 ? 21.783 -11.862 -31.355 1.00 87.31 107 THR A N 1
ATOM 892 C CA . THR A 1 107 ? 20.729 -12.304 -32.279 1.00 87.31 107 THR A CA 1
ATOM 893 C C . THR A 1 107 ? 19.686 -11.206 -32.496 1.00 87.31 107 THR A C 1
ATOM 895 O O . THR A 1 107 ? 19.288 -10.956 -33.635 1.00 87.31 107 THR A O 1
ATOM 898 N N . ILE A 1 108 ? 19.305 -10.492 -31.431 1.00 88.44 108 ILE A N 1
ATOM 899 C CA . ILE A 1 108 ? 18.374 -9.358 -31.507 1.00 88.44 108 ILE A CA 1
ATOM 900 C C . ILE A 1 108 ? 18.956 -8.229 -32.359 1.00 88.44 108 ILE A C 1
ATOM 902 O O . ILE A 1 108 ? 18.285 -7.748 -33.277 1.00 88.44 108 ILE A O 1
ATOM 906 N N . VAL A 1 109 ? 20.213 -7.844 -32.104 1.00 86.38 109 VAL A N 1
ATOM 907 C CA . VAL A 1 109 ? 20.898 -6.800 -32.880 1.00 86.38 109 VAL A CA 1
ATOM 908 C C . VAL A 1 109 ? 20.940 -7.167 -34.360 1.00 86.38 109 VAL A C 1
ATOM 910 O O . VAL A 1 109 ? 20.602 -6.332 -35.197 1.00 86.38 109 VAL A O 1
ATOM 913 N N . ARG A 1 110 ? 21.288 -8.415 -34.697 1.00 83.62 110 ARG A N 1
ATOM 914 C CA . ARG A 1 110 ? 21.340 -8.899 -36.087 1.00 83.62 110 ARG A CA 1
ATOM 915 C C . ARG A 1 110 ? 19.990 -8.818 -36.781 1.00 83.62 110 ARG A C 1
ATOM 917 O O . ARG A 1 110 ? 19.888 -8.190 -37.829 1.00 83.62 110 ARG A O 1
ATOM 924 N N . ASN A 1 111 ? 18.956 -9.418 -36.197 1.00 87.69 111 ASN A N 1
ATOM 925 C CA . ASN A 1 111 ? 17.636 -9.476 -36.823 1.00 87.69 111 ASN A CA 1
ATOM 926 C C . ASN A 1 111 ? 17.045 -8.074 -37.012 1.00 87.69 111 ASN A C 1
ATOM 928 O O . ASN A 1 111 ? 16.555 -7.759 -38.095 1.00 87.69 111 ASN A O 1
ATOM 932 N N . THR A 1 112 ? 17.172 -7.214 -35.998 1.00 87.25 112 THR A N 1
ATOM 933 C CA . THR A 1 112 ? 16.694 -5.825 -36.053 1.00 87.25 112 THR A CA 1
ATOM 934 C C . THR A 1 112 ? 17.469 -5.017 -37.096 1.00 87.25 112 THR A C 1
ATOM 936 O O . THR A 1 112 ? 16.871 -4.331 -37.919 1.00 87.25 112 THR A O 1
ATOM 939 N N . THR A 1 113 ? 18.800 -5.140 -37.132 1.00 83.25 113 THR A N 1
ATOM 940 C CA . THR A 1 113 ? 19.648 -4.444 -38.118 1.00 83.25 113 THR A CA 1
ATOM 941 C C . THR A 1 113 ? 19.345 -4.907 -39.544 1.00 83.25 113 THR A C 1
ATOM 943 O O . THR A 1 113 ? 19.248 -4.077 -40.446 1.00 83.25 113 THR A O 1
ATOM 946 N N . LEU A 1 114 ? 19.165 -6.213 -39.772 1.00 84.25 114 LEU A N 1
ATOM 947 C CA . LEU A 1 114 ? 18.794 -6.761 -41.082 1.00 84.25 114 LEU A CA 1
ATOM 948 C C . LEU A 1 114 ? 17.421 -6.257 -41.533 1.00 84.25 114 LEU A C 1
ATOM 950 O O . LEU A 1 114 ? 17.260 -5.871 -42.691 1.00 84.25 114 LEU A O 1
ATOM 954 N N . TYR A 1 115 ? 16.452 -6.221 -40.618 1.00 86.44 115 TYR A N 1
ATOM 955 C CA . TYR A 1 115 ? 15.125 -5.680 -40.887 1.00 86.44 115 TYR A CA 1
ATOM 956 C C . TYR A 1 115 ? 15.196 -4.195 -41.279 1.00 86.44 115 TYR A C 1
ATOM 958 O O . TYR A 1 115 ? 14.701 -3.810 -42.338 1.00 86.44 115 TYR A O 1
ATOM 966 N N . LEU A 1 116 ? 15.901 -3.373 -40.494 1.00 83.00 116 LEU A N 1
ATOM 967 C CA . LEU A 1 116 ? 16.073 -1.944 -40.776 1.00 83.00 116 LEU A CA 1
ATOM 968 C C . LEU A 1 116 ? 16.821 -1.686 -42.093 1.00 83.00 116 LEU A C 1
ATOM 970 O O . LEU A 1 116 ? 16.414 -0.810 -42.852 1.00 83.00 116 LEU A O 1
ATOM 974 N N . LYS A 1 117 ? 17.854 -2.475 -42.426 1.00 80.81 117 LYS A N 1
ATOM 975 C CA . LYS A 1 117 ? 18.545 -2.402 -43.733 1.00 80.81 117 LYS A CA 1
ATOM 976 C C . LYS A 1 117 ? 17.594 -2.651 -44.907 1.00 80.81 117 LYS A C 1
ATOM 978 O O . LYS A 1 117 ? 17.741 -2.022 -45.956 1.00 80.81 117 LYS A O 1
ATOM 983 N N . ASN A 1 118 ? 16.639 -3.564 -44.745 1.00 82.94 118 ASN A N 1
ATOM 984 C CA . ASN A 1 118 ? 15.683 -3.913 -45.794 1.00 82.94 118 ASN A CA 1
ATOM 985 C C . ASN A 1 118 ? 14.598 -2.845 -45.976 1.00 82.94 118 ASN A C 1
ATOM 987 O O . ASN A 1 118 ? 14.297 -2.484 -47.117 1.00 82.94 118 ASN A O 1
ATOM 991 N N . GLU A 1 119 ? 14.048 -2.333 -44.874 1.00 81.50 119 GLU A N 1
ATOM 992 C CA . GLU A 1 119 ? 13.006 -1.299 -44.883 1.00 81.50 119 GLU A CA 1
ATOM 993 C C . GLU A 1 119 ? 13.567 0.080 -45.266 1.00 81.50 119 GLU A C 1
ATOM 995 O O . GLU A 1 119 ? 12.984 0.801 -46.078 1.00 81.50 119 GLU A O 1
ATOM 1000 N N . TRP A 1 120 ? 14.740 0.444 -44.742 1.00 78.12 120 TRP A N 1
ATOM 1001 C CA . TRP A 1 120 ? 15.383 1.747 -44.933 1.00 78.12 120 TRP A CA 1
ATOM 1002 C C . TRP A 1 120 ? 16.678 1.644 -45.743 1.00 78.12 120 TRP A C 1
ATOM 1004 O O . TRP A 1 120 ? 17.770 1.984 -45.289 1.00 78.12 120 TRP A O 1
ATOM 1014 N N . LYS A 1 121 ? 16.531 1.252 -47.013 1.00 68.12 121 LYS A N 1
ATOM 1015 C CA . LYS A 1 121 ? 17.629 1.017 -47.978 1.00 68.12 121 LYS A CA 1
ATOM 1016 C C . LYS A 1 121 ? 18.588 2.197 -48.207 1.00 68.12 121 LYS A C 1
ATOM 1018 O O . LYS A 1 121 ? 19.660 2.001 -48.771 1.00 68.12 121 LYS A O 1
ATOM 1023 N N . TYR A 1 122 ? 18.200 3.415 -47.825 1.00 63.09 122 TYR A N 1
ATOM 1024 C CA . TYR A 1 122 ? 18.990 4.638 -48.014 1.00 63.09 122 TYR A CA 1
ATOM 1025 C C . TYR A 1 122 ? 19.966 4.930 -46.863 1.00 63.09 122 TYR A C 1
ATOM 1027 O O . TYR A 1 122 ? 20.826 5.795 -47.013 1.00 63.09 122 TYR A O 1
ATOM 1035 N N . LEU A 1 123 ? 19.853 4.226 -45.731 1.00 60.44 123 LEU A N 1
ATOM 1036 C CA . LEU A 1 123 ? 20.716 4.416 -44.565 1.00 60.44 123 LEU A CA 1
ATOM 1037 C C . LEU A 1 123 ? 21.828 3.363 -44.531 1.00 60.44 123 LEU A C 1
ATOM 1039 O O . LEU A 1 123 ? 21.576 2.161 -44.610 1.00 60.44 123 LEU A O 1
ATOM 1043 N N . GLN A 1 124 ? 23.077 3.814 -44.399 1.00 57.09 124 GLN A N 1
ATOM 1044 C CA . GLN A 1 124 ? 24.219 2.932 -44.158 1.00 57.09 124 GLN A CA 1
ATOM 1045 C C . GLN A 1 124 ? 24.443 2.771 -42.652 1.00 57.09 124 GLN A C 1
ATOM 1047 O O . GLN A 1 124 ? 24.784 3.734 -41.968 1.00 57.09 124 GLN A O 1
ATOM 1052 N N . SER A 1 125 ? 24.309 1.540 -42.153 1.00 53.44 125 SER A N 1
ATOM 1053 C CA . SER A 1 125 ? 24.718 1.180 -40.789 1.00 53.44 125 SER A CA 1
ATOM 1054 C C . SER A 1 125 ? 26.235 1.340 -40.634 1.00 53.44 125 SER A C 1
ATOM 1056 O O . SER A 1 125 ? 27.012 0.843 -41.456 1.00 53.44 125 SER A O 1
ATOM 1058 N N . GLN A 1 126 ? 26.656 2.066 -39.596 1.00 60.44 126 GLN A N 1
ATOM 1059 C CA . GLN A 1 126 ? 28.065 2.236 -39.235 1.00 60.44 126 GLN A CA 1
ATOM 1060 C C . GLN A 1 126 ? 28.498 1.149 -38.240 1.00 60.44 126 GLN A C 1
ATOM 1062 O O . GLN A 1 126 ? 27.672 0.497 -37.613 1.00 60.44 126 GLN A O 1
ATOM 1067 N N . THR A 1 127 ? 29.808 0.946 -38.070 1.00 66.38 127 THR A N 1
ATOM 1068 C CA . THR A 1 127 ? 30.319 0.048 -37.023 1.00 66.38 127 THR A CA 1
ATOM 1069 C C . THR A 1 127 ? 30.003 0.606 -35.634 1.00 66.38 127 THR A C 1
ATOM 1071 O O . THR A 1 127 ? 30.469 1.707 -35.317 1.00 66.38 127 THR A O 1
ATOM 1074 N N . VAL A 1 128 ? 29.292 -0.154 -34.796 1.00 72.62 128 VAL A N 1
ATOM 1075 C CA . VAL A 1 128 ? 28.923 0.247 -33.426 1.00 72.62 128 VAL A CA 1
ATOM 1076 C C . VAL A 1 128 ? 29.579 -0.670 -32.399 1.00 72.62 128 VAL A C 1
ATOM 1078 O O . VAL A 1 128 ? 29.556 -1.898 -32.522 1.00 72.62 128 VAL A O 1
ATOM 1081 N N . ASN A 1 129 ? 30.153 -0.065 -31.359 1.00 76.62 129 ASN A N 1
ATOM 1082 C CA . ASN A 1 129 ? 30.673 -0.778 -30.197 1.00 76.62 129 ASN A CA 1
ATOM 1083 C C . ASN A 1 129 ? 29.636 -0.784 -29.068 1.00 76.62 129 ASN A C 1
ATOM 1085 O O . ASN A 1 129 ? 29.382 0.258 -28.475 1.00 76.62 129 ASN A O 1
ATOM 1089 N N . TYR A 1 130 ? 29.086 -1.944 -28.729 1.00 80.69 130 TYR A N 1
ATOM 1090 C CA . TYR A 1 130 ? 28.266 -2.154 -27.535 1.00 80.69 130 TYR A CA 1
ATOM 1091 C C . TYR A 1 130 ? 29.181 -2.501 -26.365 1.00 80.69 130 TYR A C 1
ATOM 1093 O O . TYR A 1 130 ? 29.913 -3.489 -26.412 1.00 80.69 130 TYR A O 1
ATOM 1101 N N . ILE A 1 131 ? 29.179 -1.673 -25.331 1.00 81.56 131 ILE A N 1
ATOM 11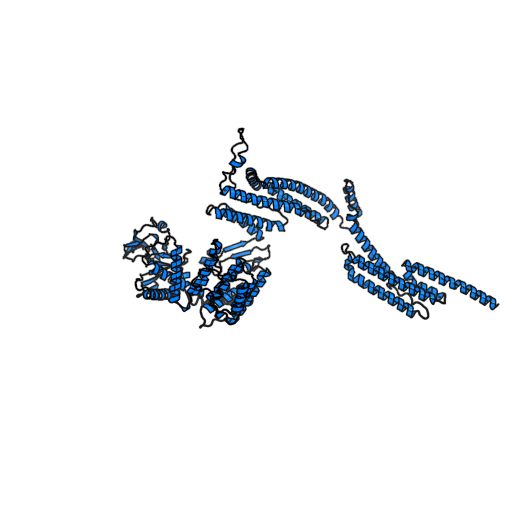02 C CA . ILE A 1 131 ? 30.038 -1.801 -24.159 1.00 81.56 131 ILE A CA 1
ATOM 1103 C C . ILE A 1 131 ? 29.142 -2.072 -22.965 1.00 81.56 131 ILE A C 1
ATOM 1105 O O . ILE A 1 131 ? 28.363 -1.214 -22.554 1.00 81.56 131 ILE A O 1
ATOM 1109 N N . VAL A 1 132 ? 29.273 -3.274 -22.415 1.00 82.62 132 VAL A N 1
ATOM 1110 C CA . VAL A 1 132 ? 28.434 -3.738 -21.317 1.00 82.62 132 VAL A CA 1
ATOM 1111 C C . VAL A 1 132 ? 29.162 -3.531 -19.996 1.00 82.62 132 VAL A C 1
ATOM 1113 O O . VAL A 1 132 ? 30.239 -4.096 -19.793 1.00 82.62 132 VAL A O 1
ATOM 1116 N N . ILE A 1 133 ? 28.601 -2.699 -19.117 1.00 79.06 133 ILE A N 1
ATOM 1117 C CA . ILE A 1 133 ? 29.246 -2.275 -17.868 1.00 79.06 133 ILE A CA 1
ATOM 1118 C C . ILE A 1 133 ? 28.532 -2.889 -16.650 1.00 79.06 133 ILE A C 1
ATOM 1120 O O . ILE A 1 133 ? 27.319 -2.710 -16.517 1.00 79.06 133 ILE A O 1
ATOM 1124 N N . PRO A 1 134 ? 29.260 -3.561 -15.732 1.00 73.50 134 PRO A N 1
ATOM 1125 C CA . PRO A 1 134 ? 28.688 -4.045 -14.476 1.00 73.50 134 PRO A CA 1
ATOM 1126 C C . PRO A 1 134 ? 28.379 -2.882 -13.521 1.00 73.50 134 PRO A C 1
ATOM 1128 O O . PRO A 1 134 ? 29.186 -1.960 -13.393 1.00 73.50 134 PRO A O 1
ATOM 1131 N N . ASN A 1 135 ? 27.243 -2.953 -12.818 1.00 65.19 135 ASN A N 1
ATOM 1132 C CA . ASN A 1 135 ? 26.819 -2.005 -11.772 1.00 65.19 135 ASN A CA 1
ATOM 1133 C C . ASN A 1 135 ? 26.834 -0.522 -12.199 1.00 65.19 135 ASN A C 1
ATOM 1135 O O . ASN A 1 135 ? 27.277 0.353 -11.452 1.00 65.19 135 ASN A O 1
ATOM 1139 N N . PHE A 1 136 ? 26.368 -0.221 -13.412 1.00 67.56 136 PHE A N 1
ATOM 1140 C CA . PHE A 1 136 ? 26.267 1.156 -13.894 1.00 67.56 136 PHE A CA 1
ATOM 1141 C C . PHE A 1 136 ? 25.085 1.880 -13.217 1.00 67.56 136 PHE A C 1
ATOM 1143 O O . PHE A 1 136 ? 23.927 1.567 -13.473 1.00 67.56 136 PHE A O 1
ATOM 1150 N N . GLN A 1 137 ? 25.386 2.839 -12.334 1.00 57.19 137 GLN A N 1
ATOM 1151 C CA . GLN A 1 137 ? 24.431 3.431 -11.380 1.00 57.19 137 GLN A CA 1
ATOM 1152 C C . GLN A 1 137 ? 23.483 4.509 -11.947 1.00 57.19 137 GLN A C 1
ATOM 1154 O O . GLN A 1 137 ? 22.677 5.053 -11.195 1.00 57.19 137 GLN A O 1
ATOM 1159 N N . GLU A 1 138 ? 23.556 4.865 -13.233 1.00 58.44 138 GLU A N 1
ATOM 1160 C CA . GLU A 1 138 ? 22.686 5.917 -13.782 1.00 58.44 138 GLU A CA 1
ATOM 1161 C C . GLU A 1 138 ? 21.301 5.401 -14.208 1.00 58.44 138 GLU A C 1
ATOM 1163 O O . GLU A 1 138 ? 21.155 4.292 -14.720 1.00 58.44 138 GLU A O 1
ATOM 1168 N N . GLN A 1 139 ? 20.273 6.233 -13.999 1.00 46.66 139 GLN A N 1
ATOM 1169 C CA . GLN A 1 139 ? 18.853 5.894 -14.186 1.00 46.66 139 GLN A CA 1
ATOM 1170 C C . GLN A 1 139 ? 18.398 5.784 -15.652 1.00 46.66 139 GLN A C 1
ATOM 1172 O O . GLN A 1 139 ? 17.294 5.316 -15.891 1.00 46.66 139 GLN A O 1
ATOM 1177 N N . ASN A 1 140 ? 19.206 6.204 -16.633 1.00 53.50 140 ASN A N 1
ATOM 1178 C CA . ASN A 1 140 ? 18.819 6.136 -18.046 1.00 53.50 140 ASN A CA 1
ATOM 1179 C C . ASN A 1 140 ? 19.278 4.807 -18.680 1.00 53.50 140 ASN A C 1
ATOM 1181 O O . ASN A 1 140 ? 20.474 4.509 -18.673 1.00 53.50 140 ASN A O 1
ATOM 1185 N N . ASP A 1 141 ? 18.343 4.064 -19.284 1.00 49.22 141 ASP A N 1
ATOM 1186 C CA . ASP A 1 141 ? 18.466 2.664 -19.767 1.00 49.22 141 ASP A CA 1
ATOM 1187 C C . ASP A 1 141 ? 19.424 2.419 -20.949 1.00 49.22 141 ASP A C 1
ATOM 1189 O O . ASP A 1 141 ? 19.438 1.361 -21.574 1.00 49.22 141 ASP A O 1
ATOM 1193 N N . SER A 1 142 ? 20.221 3.410 -21.328 1.00 52.31 142 SER A N 1
ATOM 1194 C CA . SER A 1 142 ? 21.407 3.264 -22.179 1.00 52.31 142 SER A CA 1
ATOM 1195 C C . SER A 1 142 ? 21.946 4.636 -22.518 1.00 52.31 142 SER A C 1
ATOM 1197 O O . SER A 1 142 ? 21.204 5.598 -22.731 1.00 52.31 142 SER A O 1
ATOM 1199 N N . VAL A 1 143 ? 23.267 4.726 -22.617 1.00 56.00 143 VAL A N 1
ATOM 1200 C CA . VAL A 1 143 ? 23.928 5.976 -22.976 1.00 56.00 143 VAL A CA 1
ATOM 1201 C C . VAL A 1 143 ? 24.551 5.811 -24.339 1.00 56.00 143 VAL A C 1
ATOM 1203 O O . VAL A 1 143 ? 25.408 4.951 -24.547 1.00 56.00 143 VAL A O 1
ATOM 1206 N N . MET A 1 144 ? 24.145 6.670 -25.265 1.00 51.78 144 MET A N 1
ATOM 1207 C CA . MET A 1 144 ? 24.724 6.681 -26.594 1.00 51.78 144 MET A CA 1
ATOM 1208 C C . MET A 1 144 ? 25.781 7.772 -26.721 1.00 51.78 144 MET A C 1
ATOM 1210 O O . MET A 1 144 ? 25.489 8.965 -26.666 1.00 51.78 144 MET A O 1
ATOM 1214 N N . ASN A 1 145 ? 27.007 7.339 -26.982 1.00 58.38 145 ASN A N 1
ATOM 1215 C CA . ASN A 1 145 ? 28.046 8.173 -27.557 1.00 58.38 145 ASN A CA 1
ATOM 1216 C C . ASN A 1 145 ? 28.162 7.831 -29.054 1.00 58.38 145 ASN A C 1
ATOM 1218 O O . ASN A 1 145 ? 27.766 6.753 -29.493 1.00 58.38 145 ASN A O 1
ATOM 1222 N N . LEU A 1 146 ? 28.697 8.727 -29.885 1.00 56.62 146 LEU A N 1
ATOM 1223 C CA . LEU A 1 146 ? 28.776 8.478 -31.334 1.00 56.62 146 LEU A CA 1
ATOM 1224 C C . LEU A 1 146 ? 29.507 7.141 -31.631 1.00 56.62 146 LEU A C 1
ATOM 1226 O O . LEU A 1 146 ? 30.656 6.992 -31.233 1.00 56.62 146 LEU A O 1
ATOM 1230 N N . LYS A 1 147 ? 28.886 6.171 -32.318 1.00 64.75 147 LYS A N 1
ATOM 1231 C CA . LYS A 1 147 ? 29.473 4.834 -32.610 1.00 64.75 147 LYS A CA 1
ATOM 1232 C C . LYS A 1 147 ? 29.784 3.940 -31.389 1.00 64.75 147 LYS A C 1
ATOM 1234 O O . LYS A 1 147 ? 30.409 2.890 -31.557 1.00 64.75 147 LYS A O 1
ATOM 1239 N N . SER A 1 148 ? 29.347 4.312 -30.183 1.00 70.75 148 SER A N 1
ATOM 1240 C CA . SER A 1 148 ? 29.548 3.518 -28.964 1.00 70.75 148 SER A CA 1
ATOM 1241 C C . SER A 1 148 ? 28.323 3.571 -28.056 1.00 70.75 148 SER A C 1
ATOM 1243 O O . SER A 1 148 ? 27.913 4.639 -27.606 1.00 70.75 148 SER A O 1
ATOM 1245 N N . MET A 1 149 ? 27.779 2.404 -27.742 1.00 75.06 149 MET A N 1
ATOM 1246 C CA . MET A 1 149 ? 26.583 2.226 -26.939 1.00 75.06 149 MET A CA 1
ATOM 1247 C C . MET A 1 149 ? 26.950 1.638 -25.582 1.00 75.06 149 MET A C 1
ATOM 1249 O O . MET A 1 149 ? 27.599 0.596 -25.529 1.00 75.06 149 MET A O 1
ATOM 1253 N N . ILE A 1 150 ? 26.580 2.313 -24.496 1.00 77.19 150 ILE A N 1
ATOM 1254 C CA . ILE A 1 150 ? 26.774 1.806 -23.136 1.00 77.19 150 ILE A CA 1
ATOM 1255 C C . ILE A 1 150 ? 25.469 1.167 -22.676 1.00 77.19 150 ILE A C 1
ATOM 1257 O O . ILE A 1 150 ? 24.438 1.844 -22.648 1.00 77.19 150 ILE A O 1
ATOM 1261 N N . SER A 1 151 ? 25.546 -0.099 -22.275 1.00 77.50 151 SER A N 1
ATOM 1262 C CA . SER A 1 151 ? 24.411 -0.867 -21.756 1.00 77.50 151 SER A CA 1
ATOM 1263 C C . SER A 1 151 ? 24.782 -1.470 -20.401 1.00 77.50 151 SER A C 1
ATOM 1265 O O . SER A 1 151 ? 25.943 -1.828 -20.166 1.00 77.50 151 SER A O 1
ATOM 1267 N N . LYS A 1 152 ? 23.811 -1.579 -19.494 1.00 79.88 152 LYS A N 1
ATOM 1268 C CA . LYS A 1 152 ? 24.001 -2.282 -18.220 1.00 79.88 152 LYS A CA 1
ATOM 1269 C C . LYS A 1 152 ? 23.980 -3.788 -18.459 1.00 79.88 152 LYS A C 1
ATOM 1271 O O . LYS A 1 152 ? 23.367 -4.241 -19.420 1.00 79.88 152 LYS A O 1
ATOM 1276 N N . GLU A 1 153 ? 24.637 -4.568 -17.598 1.00 79.88 153 GLU A N 1
ATOM 1277 C CA . GLU A 1 153 ? 24.589 -6.038 -17.701 1.00 79.88 153 GLU A CA 1
ATOM 1278 C C . GLU A 1 153 ? 23.148 -6.574 -17.596 1.00 79.88 153 GLU A C 1
ATOM 1280 O O . GLU A 1 153 ? 22.774 -7.434 -18.387 1.00 79.88 153 GLU A O 1
ATOM 1285 N N . GLU A 1 154 ? 22.331 -6.003 -16.706 1.00 75.12 154 GLU A N 1
ATOM 1286 C CA . GLU A 1 154 ? 20.921 -6.375 -16.484 1.00 75.12 154 GLU A CA 1
ATOM 1287 C C . GLU A 1 154 ? 20.004 -6.147 -17.700 1.00 75.12 154 GLU A C 1
ATOM 1289 O O . GLU A 1 154 ? 19.027 -6.868 -17.875 1.00 75.12 154 GLU A O 1
ATOM 1294 N N . ASP A 1 155 ? 20.348 -5.198 -18.574 1.00 76.56 155 ASP A N 1
ATOM 1295 C CA . ASP A 1 155 ? 19.502 -4.801 -19.708 1.00 76.56 155 ASP A CA 1
ATOM 1296 C C . ASP A 1 155 ? 19.793 -5.592 -20.993 1.00 76.56 155 ASP A C 1
ATOM 1298 O O . ASP A 1 155 ? 19.056 -5.489 -21.976 1.00 76.56 155 ASP A O 1
ATOM 1302 N N . ILE A 1 156 ? 20.907 -6.333 -21.030 1.00 83.12 156 ILE A N 1
ATOM 1303 C CA . ILE A 1 156 ? 21.419 -6.978 -22.251 1.00 83.12 156 ILE A CA 1
ATOM 1304 C C . ILE A 1 156 ? 21.728 -8.467 -22.081 1.00 83.12 156 ILE A C 1
ATOM 1306 O O . ILE A 1 156 ? 21.790 -9.187 -23.079 1.00 83.12 156 ILE A O 1
ATOM 1310 N N . MET A 1 157 ? 21.975 -8.943 -20.860 1.00 84.38 157 MET A N 1
ATOM 1311 C CA . MET A 1 157 ? 22.271 -10.355 -20.621 1.00 84.38 157 MET A CA 1
ATOM 1312 C C . MET A 1 157 ? 20.983 -11.156 -20.475 1.00 84.38 157 MET A C 1
ATOM 1314 O O . MET A 1 157 ? 20.052 -10.726 -19.806 1.00 84.38 157 MET A O 1
ATOM 1318 N N . TYR A 1 158 ? 20.953 -12.325 -21.111 1.00 83.88 158 TYR A N 1
ATOM 1319 C CA . TYR A 1 158 ? 19.883 -13.298 -20.964 1.00 83.88 158 TYR A CA 1
ATOM 1320 C C . TYR A 1 158 ? 20.444 -14.718 -21.022 1.00 83.88 158 TYR A C 1
ATOM 1322 O O . TYR A 1 158 ? 21.148 -15.079 -21.972 1.00 83.88 158 TYR A O 1
ATOM 1330 N N . ASP A 1 159 ? 20.111 -15.515 -20.018 1.00 80.06 159 ASP A N 1
ATOM 1331 C CA . ASP A 1 159 ? 20.411 -16.934 -19.916 1.00 80.06 159 ASP A CA 1
ATOM 1332 C C . ASP A 1 159 ? 19.113 -17.732 -19.737 1.00 80.06 159 ASP A C 1
ATOM 1334 O O . ASP A 1 159 ? 18.392 -17.555 -18.760 1.00 80.06 159 ASP A O 1
ATOM 1338 N N . GLU A 1 160 ? 18.807 -18.618 -20.686 1.00 76.62 160 GLU A N 1
ATOM 1339 C CA . GLU A 1 160 ? 17.549 -19.378 -20.716 1.00 76.62 160 GLU A CA 1
ATOM 1340 C C . GLU A 1 160 ? 17.389 -20.329 -19.516 1.00 76.62 160 GLU A C 1
ATOM 1342 O O . GLU A 1 160 ? 16.263 -20.667 -19.157 1.00 76.62 160 GLU A O 1
ATOM 1347 N N . GLU A 1 161 ? 18.488 -20.743 -18.871 1.00 69.81 161 GLU A N 1
ATOM 1348 C CA . GLU A 1 161 ? 18.436 -21.642 -17.709 1.00 69.81 161 GLU A CA 1
ATOM 1349 C C . GLU A 1 161 ? 18.237 -20.906 -16.375 1.00 69.81 161 GLU A C 1
ATOM 1351 O O . GLU A 1 161 ? 17.810 -21.523 -15.396 1.00 69.81 161 GLU A O 1
ATOM 1356 N N . ILE A 1 162 ? 18.560 -19.609 -16.320 1.00 67.69 162 ILE A N 1
ATOM 1357 C CA . ILE A 1 162 ? 18.616 -18.822 -15.076 1.00 67.69 162 ILE A CA 1
ATOM 1358 C C . ILE A 1 162 ? 17.543 -17.730 -15.060 1.00 67.69 162 ILE A C 1
ATOM 1360 O O . ILE A 1 162 ? 16.910 -17.492 -14.027 1.00 67.69 162 ILE A O 1
ATOM 1364 N N . ASP A 1 163 ? 17.349 -17.048 -16.186 1.00 67.06 163 ASP A N 1
ATOM 1365 C CA . ASP A 1 163 ? 16.540 -15.842 -16.267 1.00 67.06 163 ASP A CA 1
ATOM 1366 C C . ASP A 1 163 ? 15.070 -16.145 -16.550 1.00 67.06 163 ASP A C 1
ATOM 1368 O O . ASP A 1 163 ? 14.710 -17.019 -17.342 1.00 67.06 163 ASP A O 1
ATOM 1372 N N . ASN A 1 164 ? 14.195 -15.356 -15.926 1.00 71.06 164 ASN A N 1
ATOM 1373 C CA . ASN A 1 164 ? 12.765 -15.450 -16.173 1.00 71.06 164 ASN A CA 1
ATOM 1374 C C . ASN A 1 164 ? 12.400 -14.923 -17.570 1.00 71.06 164 ASN A C 1
ATOM 1376 O O . ASN A 1 164 ? 13.148 -14.203 -18.243 1.00 71.06 164 ASN A O 1
ATOM 1380 N N . ILE A 1 165 ? 11.189 -15.258 -18.002 1.00 75.00 165 ILE A N 1
ATOM 1381 C CA . ILE A 1 165 ? 10.688 -14.833 -19.306 1.00 75.00 165 ILE A CA 1
ATOM 1382 C C . ILE A 1 165 ? 10.546 -13.305 -19.362 1.00 75.00 165 ILE A C 1
ATOM 1384 O O . ILE A 1 165 ? 10.837 -12.717 -20.395 1.00 75.00 165 ILE A O 1
ATOM 1388 N N . GLY A 1 166 ? 10.190 -12.629 -18.266 1.00 76.12 166 GLY A N 1
ATOM 1389 C CA . GLY A 1 166 ? 10.167 -11.161 -18.209 1.00 76.12 166 GLY A CA 1
ATOM 1390 C C . GLY A 1 166 ? 11.498 -10.519 -18.631 1.00 76.12 166 GLY A C 1
ATOM 1391 O O . GLY A 1 166 ? 11.502 -9.604 -19.456 1.00 76.12 166 GLY A O 1
ATOM 1392 N N . THR A 1 167 ? 12.629 -11.056 -18.164 1.00 79.19 167 THR A N 1
ATOM 1393 C CA . THR A 1 167 ? 13.982 -10.635 -18.554 1.00 79.19 167 THR A CA 1
ATOM 1394 C C . THR A 1 167 ? 14.194 -10.793 -20.057 1.00 79.19 167 THR A C 1
ATOM 1396 O O . THR A 1 167 ? 14.701 -9.877 -20.700 1.00 79.19 167 THR A O 1
ATOM 1399 N N . LYS A 1 168 ? 13.725 -11.894 -20.657 1.00 83.44 168 LYS A N 1
ATOM 1400 C CA . LYS A 1 168 ? 13.779 -12.108 -22.115 1.00 83.44 168 LYS A CA 1
ATOM 1401 C C . LYS A 1 168 ? 13.111 -10.961 -22.882 1.00 83.44 168 LYS A C 1
ATOM 1403 O O . LYS A 1 168 ? 13.700 -10.430 -23.821 1.00 83.44 168 LYS A O 1
ATOM 1408 N N . TYR A 1 169 ? 11.900 -10.563 -22.480 1.00 83.62 169 TYR A N 1
ATOM 1409 C CA . TYR A 1 169 ? 11.162 -9.461 -23.116 1.00 83.62 169 TYR A CA 1
ATOM 1410 C C . TYR A 1 169 ? 11.845 -8.106 -22.888 1.00 83.62 169 TYR A C 1
ATOM 1412 O O . TYR A 1 169 ? 11.970 -7.324 -23.834 1.00 83.62 169 TYR A O 1
ATOM 1420 N N . ASN A 1 170 ? 12.343 -7.854 -21.675 1.00 83.56 170 ASN A N 1
ATOM 1421 C CA . ASN A 1 170 ? 13.078 -6.631 -21.350 1.00 83.56 170 ASN A CA 1
ATOM 1422 C C . ASN A 1 170 ? 14.349 -6.495 -22.196 1.00 83.56 170 ASN A C 1
ATOM 1424 O O . ASN A 1 170 ? 14.592 -5.429 -22.756 1.00 83.56 170 ASN A O 1
ATOM 1428 N N . VAL A 1 171 ? 15.111 -7.579 -22.371 1.00 87.12 171 VAL A N 1
ATOM 1429 C CA . VAL A 1 171 ? 16.320 -7.597 -23.210 1.00 87.12 171 VAL A CA 1
ATOM 1430 C C . VAL A 1 171 ? 15.974 -7.368 -24.683 1.00 87.12 171 VAL A C 1
ATOM 1432 O O . VAL A 1 171 ? 16.647 -6.579 -25.345 1.00 87.12 171 VAL A O 1
ATOM 1435 N N . ILE A 1 172 ? 14.905 -7.985 -25.208 1.00 87.62 172 ILE A N 1
ATOM 1436 C CA . ILE A 1 172 ? 14.434 -7.730 -26.586 1.00 87.62 172 ILE A CA 1
ATOM 1437 C C . ILE A 1 172 ? 14.128 -6.248 -26.785 1.00 87.62 172 ILE A C 1
ATOM 1439 O O . ILE A 1 172 ? 14.609 -5.646 -27.749 1.00 87.62 172 ILE A O 1
ATOM 1443 N N . TYR A 1 173 ? 13.335 -5.663 -25.887 1.00 87.31 173 TYR A N 1
ATOM 1444 C CA . TYR A 1 173 ? 12.947 -4.266 -26.001 1.00 87.31 173 TYR A CA 1
ATOM 1445 C C . TYR A 1 173 ? 14.142 -3.333 -25.809 1.00 87.31 173 TYR A C 1
ATOM 1447 O O . TYR A 1 173 ? 14.351 -2.460 -26.644 1.00 87.31 173 TYR A O 1
ATOM 1455 N N . SER A 1 174 ? 14.957 -3.534 -24.771 1.00 85.31 174 SER A N 1
ATOM 1456 C CA . SER A 1 174 ? 16.110 -2.682 -24.472 1.00 85.31 174 SER A CA 1
ATOM 1457 C C . SER A 1 174 ? 17.122 -2.711 -25.615 1.00 85.31 174 SER A C 1
ATOM 1459 O O . SER A 1 174 ? 17.366 -1.684 -26.246 1.00 85.31 174 SER A O 1
ATOM 1461 N N . VAL A 1 175 ? 17.629 -3.888 -25.991 1.00 86.81 175 VAL A N 1
ATOM 1462 C CA . VAL A 1 175 ? 18.604 -4.033 -27.086 1.00 86.81 175 VAL A CA 1
ATOM 1463 C C . VAL A 1 175 ? 18.025 -3.556 -28.418 1.00 86.81 175 VAL A C 1
ATOM 1465 O O . VAL A 1 175 ? 18.703 -2.884 -29.196 1.00 86.81 175 VAL A O 1
ATOM 1468 N N . GLY A 1 176 ? 16.757 -3.855 -28.687 1.00 87.50 176 GLY A N 1
ATOM 1469 C CA . GLY A 1 176 ? 16.075 -3.412 -29.893 1.00 87.50 176 GLY A CA 1
ATOM 1470 C C . GLY A 1 176 ? 15.912 -1.891 -29.981 1.00 87.50 176 GLY A C 1
ATOM 1471 O O . GLY A 1 176 ? 16.238 -1.282 -31.002 1.00 87.50 176 GLY A O 1
ATOM 1472 N N . ASN A 1 177 ? 15.464 -1.263 -28.893 1.00 84.56 177 ASN A N 1
ATOM 1473 C CA . ASN A 1 177 ? 15.341 0.189 -28.749 1.00 84.56 177 ASN A CA 1
ATOM 1474 C C . ASN A 1 177 ? 16.703 0.866 -28.930 1.00 84.56 177 ASN A C 1
ATOM 1476 O O . ASN A 1 177 ? 16.801 1.916 -29.560 1.00 84.56 177 ASN A O 1
ATOM 1480 N N . GLN A 1 178 ? 17.768 0.235 -28.435 1.00 80.06 178 GLN A N 1
ATOM 1481 C CA . GLN A 1 178 ? 19.134 0.710 -28.591 1.00 80.06 178 GLN A CA 1
ATOM 1482 C C . GLN A 1 178 ? 19.578 0.754 -30.065 1.00 80.06 178 GLN A C 1
ATOM 1484 O O . GLN A 1 178 ? 20.042 1.797 -30.534 1.00 80.06 178 GLN A O 1
ATOM 1489 N N . VAL A 1 179 ? 19.347 -0.326 -30.821 1.00 82.69 179 VAL A N 1
ATOM 1490 C CA . VAL A 1 179 ? 19.627 -0.396 -32.270 1.00 82.69 179 VAL A CA 1
ATOM 1491 C C . VAL A 1 179 ? 18.810 0.644 -33.040 1.00 82.69 179 VAL A C 1
ATOM 1493 O O . VAL A 1 179 ? 19.338 1.391 -33.858 1.00 82.69 179 VAL A O 1
ATOM 1496 N N . ILE A 1 180 ? 17.510 0.741 -32.769 1.00 82.25 180 ILE A N 1
ATOM 1497 C CA . ILE A 1 180 ? 16.620 1.655 -33.500 1.00 82.25 180 ILE A CA 1
ATOM 1498 C C . ILE A 1 180 ? 16.984 3.113 -33.221 1.00 82.25 180 ILE A C 1
ATOM 1500 O O . ILE A 1 180 ? 16.983 3.939 -34.134 1.00 82.25 180 ILE A O 1
ATOM 1504 N N . ARG A 1 181 ? 17.372 3.432 -31.985 1.00 79.06 181 ARG A N 1
ATOM 1505 C CA . ARG A 1 181 ? 17.869 4.757 -31.614 1.00 79.06 181 ARG A CA 1
ATOM 1506 C C . ARG A 1 181 ? 19.149 5.124 -32.361 1.00 79.06 181 ARG A C 1
ATOM 1508 O O . ARG A 1 181 ? 19.278 6.269 -32.785 1.00 79.06 181 ARG A O 1
ATOM 1515 N N . GLU A 1 182 ? 20.081 4.186 -32.532 1.00 75.50 182 GLU A N 1
ATOM 1516 C CA . GLU A 1 182 ? 21.296 4.399 -33.334 1.00 75.50 182 GLU A CA 1
ATOM 1517 C C . GLU A 1 182 ? 20.93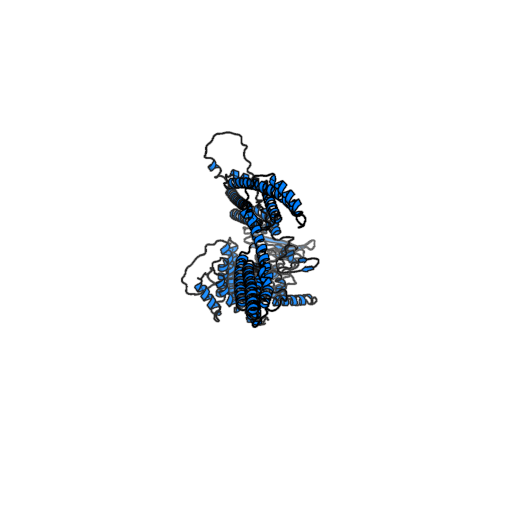7 4.775 -34.778 1.00 75.50 182 GLU A C 1
ATOM 1519 O O . GLU A 1 182 ? 21.401 5.793 -35.298 1.00 75.50 182 GLU A O 1
ATOM 1524 N N . TRP A 1 183 ? 20.020 4.026 -35.388 1.00 76.50 183 TRP A N 1
ATOM 1525 C CA . TRP A 1 183 ? 19.542 4.293 -36.742 1.00 76.50 183 TRP A CA 1
ATOM 1526 C C . TRP A 1 183 ? 18.814 5.635 -36.864 1.00 76.50 183 TRP A C 1
ATOM 1528 O O . TRP A 1 183 ? 19.095 6.404 -37.785 1.00 76.50 183 TRP A O 1
ATOM 1538 N N . LEU A 1 184 ? 17.933 5.969 -35.920 1.00 75.12 184 LEU A N 1
ATOM 1539 C CA . LEU A 1 184 ? 17.208 7.243 -35.910 1.00 75.12 184 LEU A CA 1
ATOM 1540 C C . LEU A 1 184 ? 18.130 8.452 -35.724 1.00 75.12 184 LEU A C 1
ATOM 1542 O O . LEU A 1 184 ? 17.847 9.523 -36.255 1.00 75.12 184 LEU A O 1
ATOM 1546 N N . GLN A 1 185 ? 19.239 8.297 -34.999 1.00 66.88 185 GLN A N 1
ATOM 1547 C CA . GLN A 1 185 ? 20.245 9.351 -34.850 1.00 66.88 185 GLN A CA 1
ATOM 1548 C C . GLN A 1 185 ? 21.197 9.460 -36.046 1.00 66.88 185 GLN A C 1
ATOM 1550 O O . GLN A 1 185 ? 21.805 10.516 -36.230 1.00 66.88 185 GLN A O 1
ATOM 1555 N N . SER A 1 186 ? 21.339 8.393 -36.841 1.00 63.56 186 SER A N 1
ATOM 1556 C CA . SER A 1 186 ? 22.113 8.405 -38.091 1.00 63.56 186 SER A CA 1
ATOM 1557 C C . SER A 1 186 ? 21.426 9.190 -39.213 1.00 63.56 186 SER A C 1
ATOM 1559 O O . SER A 1 186 ? 22.095 9.667 -40.129 1.00 63.56 186 SER A O 1
ATOM 1561 N N . LEU A 1 187 ? 20.103 9.371 -39.124 1.00 62.97 187 LEU A N 1
ATOM 1562 C CA . LEU A 1 187 ? 19.385 10.349 -39.930 1.00 62.97 187 LEU A CA 1
ATOM 1563 C C . LEU A 1 187 ? 19.917 11.732 -39.543 1.00 62.97 187 LEU A C 1
ATOM 1565 O O . LEU A 1 187 ? 19.704 12.170 -38.412 1.00 62.97 187 LEU A O 1
ATOM 1569 N N . ASP A 1 188 ? 20.617 12.405 -40.461 1.00 50.75 188 ASP A N 1
ATOM 1570 C CA . ASP A 1 188 ? 21.085 13.789 -40.315 1.00 50.75 188 ASP A CA 1
ATOM 1571 C C . ASP A 1 188 ? 19.888 14.719 -40.058 1.00 50.75 188 ASP A C 1
ATOM 1573 O O . ASP A 1 188 ? 19.353 15.356 -40.963 1.00 50.75 188 ASP A O 1
ATOM 1577 N N . ASN A 1 189 ? 19.415 14.775 -38.814 1.00 45.69 189 ASN A N 1
ATOM 1578 C CA . ASN A 1 189 ? 18.272 15.584 -38.444 1.00 45.69 189 ASN A CA 1
ATOM 1579 C C . ASN A 1 189 ? 18.786 16.988 -38.069 1.00 45.69 189 ASN A C 1
ATOM 1581 O O . ASN A 1 189 ? 19.559 17.127 -37.109 1.00 45.69 189 ASN A O 1
ATOM 1585 N N . PRO A 1 190 ? 18.418 18.047 -38.817 1.00 39.50 190 PRO A N 1
ATOM 1586 C CA . PRO A 1 190 ? 18.786 19.425 -38.493 1.00 39.50 190 PRO A CA 1
ATOM 1587 C C . PRO A 1 190 ? 18.010 19.977 -37.287 1.00 39.50 190 PRO A C 1
ATOM 1589 O O . PRO A 1 190 ? 18.352 21.041 -36.778 1.00 39.50 190 PRO A O 1
ATOM 1592 N N . PHE A 1 191 ? 17.005 19.254 -36.785 1.00 41.06 191 PHE A N 1
ATOM 1593 C CA . PHE A 1 191 ? 16.239 19.646 -35.610 1.00 41.06 191 PHE A CA 1
ATOM 1594 C C . PHE A 1 191 ? 16.810 18.980 -34.359 1.00 41.06 191 PHE A C 1
ATOM 1596 O O . PHE A 1 191 ? 16.427 17.882 -33.961 1.00 41.06 191 PHE A O 1
ATOM 1603 N N . TYR A 1 192 ? 17.751 19.675 -33.725 1.00 45.88 192 TYR A N 1
ATOM 1604 C CA . TYR A 1 192 ? 17.976 19.537 -32.292 1.00 45.88 192 TYR A CA 1
ATOM 1605 C C . TYR A 1 192 ? 16.624 19.757 -31.603 1.00 45.88 192 TYR A C 1
ATOM 1607 O O . TYR A 1 192 ? 16.111 20.874 -31.630 1.00 45.88 192 TYR A O 1
ATOM 1615 N N . TRP A 1 193 ? 16.011 18.710 -31.044 1.00 51.81 193 TRP A N 1
ATOM 1616 C CA . TRP A 1 193 ? 14.869 18.898 -30.157 1.00 51.81 193 TRP A CA 1
ATOM 1617 C C . TRP A 1 193 ? 15.427 19.460 -28.845 1.00 51.81 193 TRP A C 1
ATOM 1619 O O . TRP A 1 193 ? 16.157 18.749 -28.156 1.00 51.81 193 TRP A O 1
ATOM 1629 N N . PRO A 1 194 ? 15.128 20.716 -28.474 1.00 39.84 194 PRO A N 1
ATOM 1630 C CA . PRO A 1 194 ? 15.604 21.282 -27.213 1.00 39.84 194 PRO A CA 1
ATOM 1631 C C . PRO A 1 194 ? 15.080 20.526 -25.979 1.00 39.84 194 PRO A C 1
ATOM 1633 O O . PRO A 1 194 ? 15.653 20.667 -24.903 1.00 39.84 194 PRO A O 1
ATOM 1636 N N . ASN A 1 195 ? 14.048 19.687 -26.144 1.00 49.72 195 ASN A N 1
ATOM 1637 C CA . ASN A 1 195 ? 13.465 18.857 -25.094 1.00 49.72 195 ASN A CA 1
ATOM 1638 C C . ASN A 1 195 ? 13.839 17.381 -25.308 1.00 49.72 195 ASN A C 1
ATOM 1640 O O . ASN A 1 195 ? 13.323 16.739 -26.227 1.00 49.72 195 ASN A O 1
ATOM 1644 N N . SER A 1 196 ? 14.682 16.833 -24.427 1.00 61.75 196 SER A N 1
ATOM 1645 C CA . SER A 1 196 ? 15.083 15.413 -24.406 1.00 61.75 196 SER A CA 1
ATOM 1646 C C . SER A 1 196 ? 13.891 14.446 -24.410 1.00 61.75 196 SER A C 1
ATOM 1648 O O . SER A 1 196 ? 13.960 13.375 -25.011 1.00 61.75 196 SER A O 1
ATOM 1650 N N . SER A 1 197 ? 12.772 14.842 -23.804 1.00 63.25 197 SER A N 1
ATOM 1651 C CA . SER A 1 197 ? 11.562 14.022 -23.695 1.00 63.25 197 SER A CA 1
ATOM 1652 C C . SER A 1 197 ? 10.893 13.731 -25.042 1.00 63.25 197 SER A C 1
ATOM 1654 O O . SER A 1 197 ? 10.385 12.633 -25.243 1.00 63.25 197 SER A O 1
ATOM 1656 N N . LEU A 1 198 ? 10.907 14.678 -25.991 1.00 68.00 198 LEU A N 1
ATOM 1657 C CA . LEU A 1 198 ? 10.256 14.468 -27.290 1.00 68.00 198 LEU A CA 1
ATOM 1658 C C . LEU A 1 198 ? 11.045 13.474 -28.144 1.00 68.00 198 LEU A C 1
ATOM 1660 O O . LEU A 1 198 ? 10.460 12.570 -28.735 1.00 68.00 198 LEU A O 1
ATOM 1664 N N . SER A 1 199 ? 12.377 13.599 -28.164 1.00 69.38 199 SER A N 1
ATOM 1665 C CA . SER A 1 199 ? 13.233 12.615 -28.833 1.00 69.38 199 SER A CA 1
ATOM 1666 C C . SER A 1 199 ? 13.069 11.218 -28.241 1.00 69.38 199 SER A C 1
ATOM 1668 O O . SER A 1 199 ? 13.067 10.244 -28.987 1.00 69.38 199 SER A O 1
ATOM 1670 N N . GLU A 1 200 ? 12.883 11.123 -26.924 1.00 74.12 200 GLU A N 1
ATOM 1671 C CA . GLU A 1 200 ? 12.669 9.846 -26.247 1.00 74.12 200 GLU A CA 1
ATOM 1672 C C . GLU A 1 200 ? 11.337 9.201 -26.641 1.00 74.12 200 GLU A C 1
ATOM 1674 O O . GLU A 1 200 ? 11.308 8.028 -27.008 1.00 74.12 200 GLU A O 1
ATOM 1679 N N . GLY A 1 201 ? 10.253 9.984 -26.672 1.00 77.94 201 GLY A N 1
ATOM 1680 C CA . GLY A 1 201 ? 8.938 9.504 -27.103 1.00 77.94 201 GLY A CA 1
ATOM 1681 C C . GLY A 1 201 ? 8.928 8.994 -28.549 1.00 77.94 201 GLY A C 1
ATOM 1682 O O . GLY A 1 201 ? 8.374 7.929 -28.822 1.00 77.94 201 GLY A O 1
ATOM 1683 N N . PHE A 1 202 ? 9.593 9.701 -29.472 1.00 78.12 202 PHE A N 1
ATOM 1684 C CA . PHE A 1 202 ? 9.741 9.237 -30.857 1.00 78.12 202 PHE A CA 1
ATOM 1685 C C . PHE A 1 202 ? 10.527 7.926 -30.947 1.00 78.12 202 PHE A C 1
ATOM 1687 O O . PHE A 1 202 ? 10.108 7.017 -31.666 1.00 78.12 202 PHE A O 1
ATOM 1694 N N . ASN A 1 203 ? 11.637 7.810 -30.211 1.00 79.44 203 ASN A N 1
ATOM 1695 C CA . ASN A 1 203 ? 12.435 6.584 -30.191 1.00 79.44 203 ASN A CA 1
ATOM 1696 C C . ASN A 1 203 ? 11.607 5.403 -29.686 1.00 79.44 203 ASN A C 1
ATOM 1698 O O . ASN A 1 203 ? 11.556 4.380 -30.357 1.00 79.44 203 ASN A O 1
ATOM 1702 N N . MET A 1 204 ? 10.898 5.570 -28.570 1.00 82.31 204 MET A N 1
ATOM 1703 C CA . MET A 1 204 ? 10.054 4.533 -27.979 1.00 82.31 204 MET A CA 1
ATOM 1704 C C . MET A 1 204 ? 8.922 4.077 -28.919 1.00 82.31 204 MET A C 1
ATOM 1706 O O . MET A 1 204 ? 8.667 2.877 -29.053 1.00 82.31 204 MET A O 1
ATOM 1710 N N . PHE A 1 205 ? 8.284 5.008 -29.635 1.00 84.00 205 PHE A N 1
ATOM 1711 C CA . PHE A 1 205 ? 7.251 4.682 -30.623 1.00 84.00 205 PHE A CA 1
ATOM 1712 C C . PHE A 1 205 ? 7.801 3.849 -31.792 1.00 84.00 205 PHE A C 1
ATOM 1714 O O . PHE A 1 205 ? 7.268 2.782 -32.109 1.00 84.00 205 PHE A O 1
ATOM 1721 N N . PHE A 1 206 ? 8.888 4.304 -32.425 1.00 84.38 206 PHE A N 1
ATOM 1722 C CA . PHE A 1 206 ? 9.504 3.575 -33.536 1.00 84.38 206 PHE A CA 1
ATOM 1723 C C . PHE A 1 206 ? 10.119 2.249 -33.082 1.00 84.38 206 PHE A C 1
ATOM 1725 O O . PHE A 1 206 ? 9.997 1.255 -33.797 1.00 84.38 206 PHE A O 1
ATOM 1732 N N . ALA A 1 207 ? 10.716 2.214 -31.886 1.00 86.94 207 ALA A N 1
ATOM 1733 C CA . ALA A 1 207 ? 11.233 1.000 -31.268 1.00 86.94 207 ALA A CA 1
ATOM 1734 C C . ALA A 1 207 ? 10.144 -0.066 -31.171 1.00 86.94 207 ALA A C 1
ATOM 1736 O O . ALA A 1 207 ? 10.285 -1.160 -31.713 1.00 86.94 207 ALA A O 1
ATOM 1737 N N . THR A 1 208 ? 9.010 0.300 -30.578 1.00 88.44 208 THR A N 1
ATOM 1738 C CA . THR A 1 208 ? 7.841 -0.572 -30.452 1.00 88.44 208 THR A CA 1
ATOM 1739 C C . THR A 1 208 ? 7.363 -1.077 -31.812 1.00 88.44 208 THR A C 1
ATOM 1741 O O . THR A 1 208 ? 7.140 -2.276 -31.983 1.00 88.44 208 THR A O 1
ATOM 1744 N N . HIS A 1 209 ? 7.223 -0.185 -32.796 1.00 87.50 209 HIS A N 1
ATOM 1745 C CA . HIS A 1 209 ? 6.722 -0.550 -34.119 1.00 87.50 209 HIS A CA 1
ATOM 1746 C C . HIS A 1 209 ? 7.645 -1.545 -34.837 1.00 87.50 209 HIS A C 1
ATOM 1748 O O . HIS A 1 209 ? 7.193 -2.611 -35.256 1.00 87.50 209 HIS A O 1
ATOM 1754 N N . PHE A 1 210 ? 8.934 -1.224 -34.971 1.00 88.12 210 PHE A N 1
ATOM 1755 C CA . PHE A 1 210 ? 9.866 -2.061 -35.729 1.00 88.12 210 PHE A CA 1
ATOM 1756 C C . PHE A 1 210 ? 10.193 -3.369 -35.021 1.00 88.12 210 PHE A C 1
ATOM 1758 O O . PHE A 1 210 ? 10.309 -4.400 -35.684 1.00 88.12 210 PHE A O 1
ATOM 1765 N N . LEU A 1 211 ? 10.294 -3.368 -33.689 1.00 90.38 211 LEU A N 1
ATOM 1766 C CA . LEU A 1 211 ? 10.501 -4.613 -32.957 1.00 90.38 211 LEU A CA 1
ATOM 1767 C C . LEU A 1 211 ? 9.293 -5.532 -33.075 1.00 90.38 211 LEU A C 1
ATOM 1769 O O . LEU A 1 211 ? 9.484 -6.728 -33.258 1.00 90.38 211 LEU A O 1
ATOM 1773 N N . ASN A 1 212 ? 8.067 -5.000 -33.065 1.00 90.06 212 ASN A N 1
ATOM 1774 C CA . ASN A 1 212 ? 6.877 -5.821 -33.280 1.00 90.06 212 ASN A CA 1
ATOM 1775 C C . ASN A 1 212 ? 6.861 -6.468 -34.677 1.00 90.06 212 ASN A C 1
ATOM 1777 O O . ASN A 1 212 ? 6.431 -7.606 -34.814 1.00 90.06 212 ASN A O 1
ATOM 1781 N N . GLN A 1 213 ? 7.360 -5.779 -35.709 1.00 88.38 213 GLN A N 1
ATOM 1782 C CA . GLN A 1 213 ? 7.497 -6.370 -37.049 1.00 88.38 213 GLN A CA 1
ATOM 1783 C C . GLN A 1 213 ? 8.646 -7.384 -37.134 1.00 88.38 213 GLN A C 1
ATOM 1785 O O . GLN A 1 213 ? 8.523 -8.406 -37.805 1.00 88.38 213 GLN A O 1
ATOM 1790 N N . THR A 1 214 ? 9.756 -7.125 -36.438 1.00 88.31 214 THR A N 1
ATOM 1791 C CA . THR A 1 214 ? 10.922 -8.025 -36.400 1.00 88.31 214 THR A CA 1
ATOM 1792 C C . THR A 1 214 ? 10.613 -9.306 -35.614 1.00 88.31 214 THR A C 1
ATOM 1794 O O . THR A 1 214 ? 11.071 -10.391 -35.971 1.00 88.31 214 THR A O 1
ATOM 1797 N N . PHE A 1 215 ? 9.816 -9.186 -34.551 1.00 88.12 215 PHE A N 1
ATOM 1798 C CA . PHE A 1 215 ? 9.517 -10.231 -33.577 1.00 88.12 215 PHE A CA 1
ATOM 1799 C C . PHE A 1 215 ? 7.997 -10.342 -33.326 1.00 88.12 215 PHE A C 1
ATOM 1801 O O . PHE A 1 215 ? 7.529 -10.076 -32.216 1.00 88.12 215 PHE A O 1
ATOM 1808 N N . PRO A 1 216 ? 7.199 -10.767 -34.327 1.00 82.88 216 PRO A N 1
ATOM 1809 C CA . PRO A 1 216 ? 5.732 -10.711 -34.263 1.00 82.88 216 PRO A CA 1
ATOM 1810 C C . PRO A 1 216 ? 5.116 -11.575 -33.155 1.00 82.88 216 PRO A C 1
ATOM 1812 O O . PRO A 1 216 ? 4.085 -11.210 -32.594 1.00 82.88 216 PRO A O 1
ATOM 1815 N N . ASN A 1 217 ? 5.762 -12.683 -32.780 1.00 83.62 217 ASN A N 1
ATOM 1816 C CA . ASN A 1 217 ? 5.271 -13.573 -31.720 1.00 83.62 217 ASN A CA 1
ATOM 1817 C C . ASN A 1 217 ? 5.276 -12.916 -30.328 1.00 83.62 217 ASN A C 1
ATOM 1819 O O . ASN A 1 217 ? 4.556 -13.359 -29.442 1.00 83.62 217 ASN A O 1
ATOM 1823 N N . PHE A 1 218 ? 6.058 -11.852 -30.131 1.00 81.94 218 PHE A N 1
ATOM 1824 C CA . PHE A 1 218 ? 6.242 -11.218 -28.825 1.00 81.94 218 PHE A CA 1
ATOM 1825 C C . PHE A 1 218 ? 5.210 -10.122 -28.528 1.00 81.94 218 PHE A C 1
ATOM 1827 O O . PHE A 1 218 ? 5.242 -9.552 -27.442 1.00 81.94 218 PHE A O 1
ATOM 1834 N N . ARG A 1 219 ? 4.302 -9.805 -29.468 1.00 87.12 219 ARG A N 1
ATOM 1835 C CA . ARG A 1 219 ? 3.206 -8.828 -29.284 1.00 87.12 219 ARG A CA 1
ATOM 1836 C C . ARG A 1 219 ? 3.657 -7.528 -28.592 1.00 87.12 219 ARG A C 1
ATOM 1838 O O . ARG A 1 219 ? 3.012 -7.031 -27.671 1.00 87.12 219 ARG A O 1
ATOM 1845 N N . ILE A 1 220 ? 4.788 -6.971 -29.028 1.00 87.25 220 ILE A N 1
ATOM 1846 C CA . ILE A 1 220 ? 5.448 -5.823 -28.379 1.00 87.25 220 ILE A CA 1
ATOM 1847 C C . ILE A 1 220 ? 4.539 -4.588 -28.384 1.00 87.25 220 ILE A C 1
ATOM 1849 O O . ILE A 1 220 ? 4.538 -3.812 -27.433 1.00 87.25 220 ILE A O 1
ATOM 1853 N N . THR A 1 221 ? 3.714 -4.425 -29.421 1.00 87.69 221 THR A N 1
ATOM 1854 C CA . THR A 1 221 ? 2.717 -3.348 -29.467 1.00 87.69 221 THR A CA 1
ATOM 1855 C C . THR A 1 221 ? 1.648 -3.490 -28.383 1.00 87.69 221 THR A C 1
ATOM 1857 O O . THR A 1 221 ? 1.243 -2.483 -27.807 1.00 87.69 221 THR A O 1
ATOM 1860 N N . ASP A 1 222 ? 1.231 -4.713 -28.051 1.00 89.12 222 ASP A N 1
ATOM 1861 C CA . ASP A 1 222 ? 0.258 -4.934 -26.981 1.00 89.12 222 ASP A CA 1
ATOM 1862 C C . ASP A 1 222 ? 0.872 -4.617 -25.610 1.00 89.12 222 ASP A C 1
ATOM 1864 O O . ASP A 1 222 ? 0.237 -3.970 -24.775 1.00 89.12 222 ASP A O 1
ATOM 1868 N N . LEU A 1 223 ? 2.135 -5.013 -25.402 1.00 88.31 223 LEU A N 1
ATOM 1869 C CA . LEU A 1 223 ? 2.906 -4.668 -24.206 1.00 88.31 223 LEU A CA 1
ATOM 1870 C C . LEU A 1 223 ? 3.092 -3.156 -24.064 1.00 88.31 223 LEU A C 1
ATOM 1872 O O . LEU A 1 223 ? 2.910 -2.628 -22.974 1.00 88.31 223 LEU A O 1
ATOM 1876 N N . PHE A 1 224 ? 3.372 -2.438 -25.151 1.00 86.94 224 PHE A N 1
ATOM 1877 C CA . PHE A 1 224 ? 3.476 -0.978 -25.122 1.00 86.94 224 PHE A CA 1
ATOM 1878 C C . PHE A 1 224 ? 2.194 -0.309 -24.602 1.00 86.94 224 PHE A C 1
ATOM 1880 O O . PHE A 1 224 ? 2.266 0.604 -23.778 1.00 86.94 224 PHE A O 1
ATOM 1887 N N . VAL A 1 225 ? 1.018 -0.789 -25.019 1.00 87.81 225 VAL A N 1
ATOM 1888 C CA . VAL A 1 225 ? -0.264 -0.246 -24.542 1.00 87.81 225 VAL A CA 1
ATOM 1889 C C . VAL A 1 225 ? -0.408 -0.441 -23.029 1.00 87.81 225 VAL A C 1
ATOM 1891 O O . VAL A 1 225 ? -0.657 0.520 -22.301 1.00 87.81 225 VAL A O 1
ATOM 1894 N N . VAL A 1 226 ? -0.208 -1.663 -22.531 1.00 88.56 226 VAL A N 1
ATOM 1895 C CA . VAL A 1 226 ? -0.466 -1.963 -21.113 1.00 88.56 226 VAL A CA 1
ATOM 1896 C C . VAL A 1 226 ? 0.651 -1.510 -20.167 1.00 88.56 226 VAL A C 1
ATOM 1898 O O . VAL A 1 226 ? 0.361 -1.200 -19.017 1.00 88.56 226 VAL A O 1
ATOM 1901 N N . GLN A 1 227 ? 1.907 -1.451 -20.626 1.00 86.88 227 GLN A N 1
ATOM 1902 C CA . GLN A 1 227 ? 3.072 -1.108 -19.796 1.00 86.88 227 GLN A CA 1
ATOM 1903 C C . GLN A 1 227 ? 3.469 0.367 -19.862 1.00 86.88 227 GLN A C 1
ATOM 1905 O O . GLN A 1 227 ? 4.025 0.877 -18.897 1.00 86.88 227 GLN A O 1
ATOM 1910 N N . ILE A 1 228 ? 3.232 1.046 -20.989 1.00 84.06 228 ILE A N 1
ATOM 1911 C CA . ILE A 1 228 ? 3.641 2.445 -21.179 1.00 84.06 228 ILE A CA 1
ATOM 1912 C C . ILE A 1 228 ? 2.412 3.346 -21.223 1.00 84.06 228 ILE A C 1
ATOM 1914 O O . ILE A 1 228 ? 2.283 4.249 -20.403 1.00 84.06 228 ILE A O 1
ATOM 1918 N N . GLN A 1 229 ? 1.481 3.097 -22.148 1.00 84.94 229 GLN A N 1
ATOM 1919 C CA . GLN A 1 229 ? 0.354 4.007 -22.373 1.00 84.94 229 GLN A CA 1
ATOM 1920 C C . GLN A 1 229 ? -0.586 4.093 -21.159 1.00 84.94 229 GLN A C 1
ATOM 1922 O O . GLN A 1 229 ? -0.935 5.198 -20.745 1.00 84.94 229 GLN A O 1
ATOM 1927 N N . HIS A 1 230 ? -0.984 2.956 -20.577 1.00 87.19 230 HIS A N 1
ATOM 1928 C CA . HIS A 1 230 ? -1.833 2.938 -19.378 1.00 87.19 230 HIS A CA 1
ATOM 1929 C C . HIS A 1 230 ? -1.144 3.577 -18.159 1.00 87.19 230 HIS A C 1
ATOM 1931 O O . HIS A 1 230 ? -1.775 4.336 -17.428 1.00 87.19 230 HIS A O 1
ATOM 1937 N N . GLU A 1 231 ? 0.157 3.334 -17.965 1.00 83.69 231 GLU A N 1
ATOM 1938 C CA . GLU A 1 231 ? 0.938 3.939 -16.874 1.00 83.69 231 GLU A CA 1
ATOM 1939 C C . GLU A 1 231 ? 1.027 5.466 -17.027 1.00 83.69 231 GLU A C 1
ATOM 1941 O O . GLU A 1 231 ? 0.773 6.200 -16.073 1.00 83.69 231 GLU A O 1
ATOM 1946 N N . CYS A 1 232 ? 1.287 5.975 -18.237 1.00 82.31 232 CYS A N 1
ATOM 1947 C CA . CYS A 1 232 ? 1.272 7.418 -18.503 1.00 82.31 232 CYS A CA 1
ATOM 1948 C C . CYS A 1 232 ? -0.089 8.060 -18.169 1.00 82.31 232 CYS A C 1
ATOM 1950 O O . CYS A 1 232 ? -0.123 9.132 -17.562 1.00 82.31 232 CYS A O 1
ATOM 1952 N N . LEU A 1 233 ? -1.206 7.386 -18.480 1.00 81.88 233 LEU A N 1
ATOM 1953 C CA . LEU A 1 233 ? -2.550 7.867 -18.133 1.00 81.88 233 LEU A CA 1
ATOM 1954 C C . LEU A 1 233 ? -2.783 7.970 -16.620 1.00 81.88 233 LEU A C 1
ATOM 1956 O O . LEU A 1 233 ? -3.629 8.758 -16.197 1.00 81.88 233 LEU A O 1
ATOM 1960 N N . HIS A 1 234 ? -2.093 7.174 -15.798 1.00 76.62 234 HIS A N 1
ATOM 1961 C CA . HIS A 1 234 ? -2.140 7.320 -14.339 1.00 76.62 234 HIS A CA 1
ATOM 1962 C C . HIS A 1 234 ? -1.350 8.554 -13.880 1.00 76.62 234 HIS A C 1
ATOM 1964 O O . HIS A 1 234 ? -1.887 9.351 -13.114 1.00 76.62 234 HIS A O 1
ATOM 1970 N N . PHE A 1 235 ? -0.141 8.777 -14.411 1.00 72.69 235 PHE A N 1
ATOM 1971 C CA . PHE A 1 235 ? 0.694 9.938 -14.057 1.00 72.69 235 PHE A CA 1
ATOM 1972 C C . PHE A 1 235 ? 0.091 11.296 -14.460 1.00 72.69 235 PHE A C 1
ATOM 1974 O O . PHE A 1 235 ? 0.289 12.293 -13.763 1.00 72.69 235 PHE A O 1
ATOM 1981 N N . ASP A 1 236 ? -0.655 11.369 -15.565 1.00 69.12 236 ASP A N 1
ATOM 1982 C CA . ASP A 1 236 ? -1.248 12.633 -16.031 1.00 69.12 236 ASP A CA 1
ATOM 1983 C C . ASP A 1 236 ? -2.362 13.170 -15.117 1.00 69.12 236 ASP A C 1
ATOM 1985 O O . ASP A 1 236 ? -2.614 14.380 -15.088 1.00 69.12 236 ASP A O 1
ATOM 1989 N N . VAL A 1 237 ? -3.016 12.297 -14.344 1.00 61.75 237 VAL A N 1
ATOM 1990 C CA . VAL A 1 237 ? -4.078 12.694 -13.406 1.00 61.75 237 VAL A CA 1
ATOM 1991 C C . VAL A 1 237 ? -3.502 13.428 -12.194 1.00 61.75 237 VAL A C 1
ATOM 1993 O O . VAL A 1 237 ? -4.092 14.415 -11.751 1.00 61.75 237 VAL A O 1
ATOM 1996 N N . ASP A 1 238 ? -2.319 13.030 -11.723 1.00 55.41 238 ASP A N 1
ATOM 1997 C CA . ASP A 1 238 ? -1.629 13.683 -10.602 1.00 55.41 238 ASP A CA 1
ATOM 1998 C C . ASP A 1 238 ? -1.171 15.116 -10.943 1.00 55.41 238 ASP A C 1
ATOM 2000 O O . ASP A 1 238 ? -1.055 15.971 -10.063 1.00 55.41 238 ASP A O 1
ATOM 2004 N N . ASN A 1 239 ? -0.984 15.421 -12.233 1.00 50.12 239 ASN A N 1
ATOM 2005 C CA . ASN A 1 239 ? -0.554 16.734 -12.727 1.00 50.12 239 ASN A CA 1
ATOM 2006 C C . ASN A 1 239 ? -1.706 17.726 -13.007 1.00 50.12 239 ASN A C 1
ATOM 2008 O O . ASN A 1 239 ? -1.465 18.789 -13.586 1.00 50.12 239 ASN A O 1
ATOM 2012 N N . ASN A 1 240 ? -2.948 17.434 -12.589 1.00 47.00 240 ASN A N 1
ATOM 2013 C CA . ASN A 1 240 ? -4.120 18.316 -12.757 1.00 47.00 240 ASN A CA 1
ATOM 2014 C C . ASN A 1 240 ? -4.393 18.753 -14.218 1.00 47.00 240 ASN A C 1
ATOM 2016 O O . ASN A 1 240 ? -4.872 19.865 -14.465 1.00 47.00 240 ASN A O 1
ATOM 2020 N N . MET A 1 241 ? -4.125 17.898 -15.209 1.00 49.19 241 MET A N 1
ATOM 2021 C CA . MET A 1 241 ? -4.554 18.174 -16.585 1.00 49.19 241 MET A CA 1
ATOM 2022 C C . MET A 1 241 ? -6.089 18.102 -16.687 1.00 49.19 241 MET A C 1
ATOM 2024 O O . MET A 1 241 ? -6.715 17.153 -16.216 1.00 49.19 241 MET A O 1
ATOM 2028 N N . LEU A 1 242 ? -6.719 19.114 -17.300 1.00 46.19 242 LEU A N 1
ATOM 2029 C CA . LEU A 1 242 ? -8.170 19.132 -17.522 1.00 46.19 242 LEU A CA 1
ATOM 2030 C C . LEU A 1 242 ? -8.562 17.990 -18.479 1.00 46.19 242 LEU A C 1
ATOM 2032 O O . LEU A 1 242 ? -8.091 17.982 -19.619 1.00 46.19 242 LEU A O 1
ATOM 2036 N N . PRO A 1 243 ? -9.436 17.049 -18.075 1.00 50.78 243 PRO A N 1
ATOM 2037 C CA . PRO A 1 243 ? -9.846 15.963 -18.952 1.00 50.78 243 PRO A CA 1
ATOM 2038 C C . PRO A 1 243 ? -10.679 16.507 -20.117 1.00 50.78 243 PRO A C 1
ATOM 2040 O O . PRO A 1 243 ? -11.641 17.254 -19.917 1.00 50.78 243 PRO A O 1
ATOM 2043 N N . LEU A 1 244 ? -10.347 16.095 -21.341 1.00 46.19 244 LEU A N 1
ATOM 2044 C CA . LEU A 1 244 ? -11.210 16.295 -22.504 1.00 46.19 244 LEU A CA 1
ATOM 2045 C C . LEU A 1 244 ? -12.429 15.372 -22.364 1.00 46.19 244 LEU A C 1
ATOM 2047 O O . LEU A 1 244 ? -12.345 14.169 -22.591 1.00 46.19 244 LEU A O 1
ATOM 2051 N N . ILE A 1 245 ? -13.566 15.931 -21.946 1.00 50.09 245 ILE A N 1
ATOM 2052 C CA . ILE A 1 245 ? -14.828 15.193 -21.820 1.00 50.09 245 ILE A CA 1
ATOM 2053 C C . ILE A 1 245 ? -15.557 15.253 -23.164 1.00 50.09 245 ILE A C 1
ATOM 2055 O O . ILE A 1 245 ? -16.191 16.258 -23.486 1.00 50.09 245 ILE A O 1
ATOM 2059 N N . GLN A 1 246 ? -15.508 14.165 -23.930 1.00 47.78 246 GLN A N 1
ATOM 2060 C CA . GLN A 1 246 ? -16.329 13.991 -25.127 1.00 47.78 246 GLN A CA 1
ATOM 2061 C C . GLN A 1 246 ? -17.537 13.115 -24.765 1.00 47.78 246 GLN A C 1
ATOM 2063 O O . GLN A 1 246 ? -17.389 11.952 -24.401 1.00 47.78 246 GLN A O 1
ATOM 2068 N N . ARG A 1 247 ? -18.745 13.694 -24.787 1.00 42.06 247 ARG A N 1
ATOM 2069 C CA . ARG A 1 247 ? -20.003 12.949 -24.618 1.00 42.06 247 ARG A CA 1
ATOM 2070 C C . ARG A 1 247 ? -20.524 12.571 -25.997 1.00 42.06 247 ARG A C 1
ATOM 2072 O O . ARG A 1 247 ? -21.168 13.391 -26.644 1.00 42.06 247 ARG A O 1
ATOM 2079 N N . GLU A 1 248 ? -20.266 11.347 -26.432 1.00 48.16 248 GLU A N 1
ATOM 2080 C CA . GLU A 1 248 ? -20.910 10.784 -27.619 1.00 48.16 248 GLU A CA 1
ATOM 2081 C C . GLU A 1 248 ? -21.863 9.656 -27.214 1.00 48.16 248 GLU A C 1
ATOM 2083 O O . GLU A 1 248 ? -21.541 8.824 -26.367 1.00 48.16 248 GLU A O 1
ATOM 2088 N N . ASN A 1 249 ? -23.051 9.626 -27.827 1.00 39.16 249 ASN A N 1
ATOM 2089 C CA . ASN A 1 249 ? -23.966 8.487 -27.759 1.00 39.16 249 ASN A CA 1
ATOM 2090 C C . ASN A 1 249 ? -23.437 7.387 -28.691 1.00 39.16 249 ASN A C 1
ATOM 2092 O O . ASN A 1 249 ? -24.006 7.139 -29.753 1.00 39.16 249 ASN A O 1
ATOM 2096 N N . VAL A 1 250 ? -22.308 6.780 -28.332 1.00 41.59 250 VAL A N 1
ATOM 2097 C CA . VAL A 1 250 ? -21.727 5.675 -29.098 1.00 41.59 250 VAL A CA 1
ATOM 2098 C C . VAL A 1 250 ? -22.456 4.403 -28.657 1.00 41.59 250 VAL A C 1
ATOM 2100 O O . VAL A 1 250 ? -22.450 4.041 -27.480 1.00 41.59 250 VAL A O 1
ATOM 2103 N N . THR A 1 251 ? -23.124 3.717 -29.591 1.00 41.56 251 THR A N 1
ATOM 2104 C CA . THR A 1 251 ? -23.355 2.263 -29.476 1.00 41.56 251 THR A CA 1
ATOM 2105 C C . THR A 1 251 ? -22.038 1.609 -29.067 1.00 41.56 251 THR A C 1
ATOM 2107 O O . THR A 1 251 ? -21.028 2.111 -29.518 1.00 41.56 251 THR A O 1
ATOM 2110 N N . VAL A 1 252 ? -22.008 0.557 -28.237 1.00 47.88 252 VAL A N 1
ATOM 2111 C CA . VAL A 1 252 ? -20.771 -0.073 -27.702 1.00 47.88 252 VAL A CA 1
ATOM 2112 C C . VAL A 1 252 ? -19.852 -0.620 -28.820 1.00 47.88 252 VAL A C 1
ATOM 2114 O O . VAL A 1 252 ? -19.688 -1.821 -29.001 1.00 47.88 252 VAL A O 1
ATOM 2117 N N . GLU A 1 253 ? -19.268 0.265 -29.614 1.00 46.41 253 GLU A N 1
ATOM 2118 C CA . GLU A 1 253 ? -18.157 0.049 -30.509 1.00 46.41 253 GLU A CA 1
ATOM 2119 C C . GLU A 1 253 ? -16.943 0.403 -29.671 1.00 46.41 253 GLU A C 1
ATOM 2121 O O . GLU A 1 253 ? -16.701 1.561 -29.330 1.00 46.41 253 GLU A O 1
ATOM 2126 N N . PHE A 1 254 ? -16.221 -0.630 -29.251 1.00 53.41 254 PHE A N 1
ATOM 2127 C CA . PHE A 1 254 ? -14.963 -0.433 -28.559 1.00 53.41 254 PHE A CA 1
ATOM 2128 C C . PHE A 1 254 ? -14.036 0.409 -29.444 1.00 53.41 254 PHE A C 1
ATOM 2130 O O . PHE A 1 254 ? -13.786 0.056 -30.599 1.00 53.41 254 PHE A O 1
ATOM 2137 N N . VAL A 1 255 ? -13.544 1.519 -28.895 1.00 52.84 255 VAL A N 1
ATOM 2138 C CA . VAL A 1 255 ? -12.619 2.435 -29.571 1.00 52.84 255 VAL A CA 1
ATOM 2139 C C . VAL A 1 255 ? -11.394 1.654 -30.060 1.00 52.84 255 VAL A C 1
ATOM 2141 O O . VAL A 1 255 ? -10.967 0.686 -29.447 1.00 52.84 255 VAL A O 1
ATOM 2144 N N . ASN A 1 256 ? -10.817 2.018 -31.203 1.00 51.62 256 ASN A N 1
ATOM 2145 C CA . ASN A 1 256 ? -9.656 1.300 -31.730 1.00 51.62 256 ASN A CA 1
ATOM 2146 C C . ASN A 1 256 ? -8.377 1.767 -30.995 1.00 51.62 256 ASN A C 1
ATOM 2148 O O . ASN A 1 256 ? -7.848 2.845 -31.269 1.00 51.62 256 ASN A O 1
ATOM 2152 N N . HIS A 1 257 ? -7.914 0.977 -30.023 1.00 52.84 257 HIS A N 1
ATOM 2153 C CA . HIS A 1 257 ? -7.052 1.425 -28.913 1.00 52.84 257 HIS A CA 1
ATOM 2154 C C . HIS A 1 257 ? -5.591 1.755 -29.248 1.00 52.84 257 HIS A C 1
ATOM 2156 O O . HIS A 1 257 ? -4.918 2.385 -28.441 1.00 52.84 257 HIS A O 1
ATOM 2162 N N . MET A 1 258 ? -5.113 1.459 -30.461 1.00 47.22 258 MET A N 1
ATOM 2163 C CA . MET A 1 258 ? -3.820 1.991 -30.925 1.00 47.22 258 MET A CA 1
ATOM 2164 C C . MET A 1 258 ? -3.850 3.500 -31.245 1.00 47.22 258 MET A C 1
ATOM 2166 O O . MET A 1 258 ? -2.815 4.059 -31.598 1.00 47.22 258 MET A O 1
ATOM 2170 N N . ARG A 1 259 ? -5.014 4.171 -31.202 1.00 55.47 259 ARG A N 1
ATOM 2171 C CA . ARG A 1 259 ? -5.169 5.533 -31.752 1.00 55.47 259 ARG A CA 1
ATOM 2172 C C . ARG A 1 259 ? -5.582 6.627 -30.765 1.00 55.47 259 ARG A C 1
ATOM 2174 O O . ARG A 1 259 ? -5.507 7.791 -31.153 1.00 55.47 259 ARG A O 1
ATOM 2181 N N . THR A 1 260 ? -5.980 6.313 -29.530 1.00 62.84 260 THR A N 1
ATOM 2182 C CA . THR A 1 260 ? -6.585 7.322 -28.635 1.00 62.84 260 THR A CA 1
ATOM 2183 C C . THR A 1 260 ? -6.039 7.241 -27.212 1.00 62.84 260 THR A C 1
ATOM 2185 O O . THR A 1 260 ? -6.149 6.214 -26.552 1.00 62.84 260 THR A O 1
ATOM 2188 N N . TYR A 1 261 ? -5.458 8.345 -26.739 1.00 76.94 261 TYR A N 1
ATOM 2189 C CA . TYR A 1 261 ? -4.915 8.507 -25.389 1.00 76.94 261 TYR A CA 1
ATOM 2190 C C . TYR A 1 261 ? -5.994 9.077 -24.452 1.00 76.94 261 TYR A C 1
ATOM 2192 O O . TYR A 1 261 ? -6.029 10.276 -24.177 1.00 76.94 261 TYR A O 1
ATOM 2200 N N . CYS A 1 262 ? -6.949 8.239 -24.042 1.00 77.06 262 CYS A N 1
ATOM 2201 C CA . CYS A 1 262 ? -8.039 8.636 -23.149 1.00 77.06 262 CYS A CA 1
ATOM 2202 C C . CYS A 1 262 ? -8.610 7.449 -22.357 1.00 77.06 262 CYS A C 1
ATOM 2204 O O . CYS A 1 262 ? -8.539 6.303 -22.798 1.00 77.06 262 CYS A O 1
ATOM 2206 N N . ARG A 1 263 ? -9.215 7.753 -21.201 1.00 82.56 263 ARG A N 1
ATOM 2207 C CA . ARG A 1 263 ? -10.004 6.811 -20.392 1.00 82.56 263 ARG A CA 1
ATOM 2208 C C . ARG A 1 263 ? -11.483 6.928 -20.742 1.00 82.56 263 ARG A C 1
ATOM 2210 O O . ARG A 1 263 ? -11.969 8.045 -20.943 1.00 82.56 263 ARG A O 1
ATOM 2217 N N . VAL A 1 264 ? -12.216 5.818 -20.755 1.00 81.81 264 VAL A N 1
ATOM 2218 C CA . VAL A 1 264 ? -13.649 5.810 -21.093 1.00 81.81 264 VAL A CA 1
ATOM 2219 C C . VAL A 1 264 ? -14.478 5.431 -19.870 1.00 81.81 264 VAL A C 1
ATOM 2221 O O . VAL A 1 264 ? -14.375 4.322 -19.357 1.00 81.81 264 VAL A O 1
ATOM 2224 N N . ASN A 1 265 ? -15.330 6.352 -19.407 1.00 85.19 265 ASN A N 1
ATOM 2225 C CA . ASN A 1 265 ? -16.259 6.082 -18.310 1.00 85.19 265 ASN A CA 1
ATOM 2226 C C . ASN A 1 265 ? -17.682 5.873 -18.834 1.00 85.19 265 ASN A C 1
ATOM 2228 O O . ASN A 1 265 ? -18.307 6.821 -19.314 1.00 85.19 265 ASN A O 1
ATOM 2232 N N . TYR A 1 266 ? -18.195 4.654 -18.702 1.00 84.56 266 TYR A N 1
ATOM 2233 C CA . TYR A 1 266 ? -19.591 4.339 -18.993 1.00 84.56 266 TYR A CA 1
ATOM 2234 C C . TYR A 1 266 ? -20.490 4.622 -17.776 1.00 84.56 266 TYR A C 1
ATOM 2236 O O . TYR A 1 266 ? -20.017 4.847 -16.663 1.00 84.56 266 TYR A O 1
ATOM 2244 N N . ASP A 1 267 ? -21.806 4.631 -17.979 1.00 85.62 267 ASP A N 1
ATOM 2245 C CA . ASP A 1 267 ? -22.764 4.641 -16.872 1.00 85.62 267 ASP A CA 1
ATOM 2246 C C . ASP A 1 267 ? -22.869 3.251 -16.213 1.00 85.62 267 ASP A C 1
ATOM 2248 O O . ASP A 1 267 ? -22.470 2.232 -16.785 1.00 85.62 267 ASP A O 1
ATOM 2252 N N . ASP A 1 268 ? -23.427 3.194 -14.999 1.00 88.50 268 ASP A N 1
ATOM 2253 C CA . ASP A 1 268 ? -23.556 1.950 -14.222 1.00 88.50 268 ASP A CA 1
ATOM 2254 C C . ASP A 1 268 ? -24.248 0.825 -15.020 1.00 88.50 268 ASP A C 1
ATOM 2256 O O . ASP A 1 268 ? -23.859 -0.338 -14.923 1.00 88.50 268 ASP A O 1
ATOM 2260 N N . MET A 1 269 ? -25.246 1.169 -15.845 1.00 87.75 269 MET A N 1
ATOM 2261 C CA . MET A 1 269 ? -25.999 0.211 -16.662 1.00 87.75 269 MET A CA 1
ATOM 2262 C C . MET A 1 269 ? -25.140 -0.416 -17.762 1.00 87.75 269 MET A C 1
ATOM 2264 O O . MET A 1 269 ? -25.231 -1.621 -18.006 1.00 87.75 269 MET A O 1
ATOM 2268 N N . ASN A 1 270 ? -24.319 0.375 -18.455 1.00 86.50 270 ASN A N 1
ATOM 2269 C CA . ASN A 1 270 ? -23.432 -0.162 -19.481 1.00 86.50 270 ASN A CA 1
ATOM 2270 C C . ASN A 1 270 ? -22.256 -0.916 -18.859 1.00 86.50 270 ASN A C 1
ATOM 2272 O O . ASN A 1 270 ? -21.897 -1.970 -19.380 1.00 86.50 270 ASN A O 1
ATOM 2276 N N . TRP A 1 271 ? -21.720 -0.471 -17.716 1.00 91.50 271 TRP A N 1
ATOM 2277 C CA . TRP A 1 271 ? -20.712 -1.248 -16.990 1.00 91.50 271 TRP A CA 1
ATOM 2278 C C . TRP A 1 271 ? -21.226 -2.634 -16.585 1.00 91.50 271 TRP A C 1
ATOM 2280 O O . TRP A 1 271 ? -20.515 -3.622 -16.760 1.00 91.50 271 TRP A O 1
ATOM 2290 N N . GLN A 1 272 ? -22.473 -2.736 -16.119 1.00 92.00 272 GLN A N 1
ATOM 2291 C CA . GLN A 1 272 ? -23.099 -4.024 -15.802 1.00 92.00 272 GLN A CA 1
ATOM 2292 C C . GLN A 1 272 ? -23.251 -4.920 -17.036 1.00 92.00 272 GLN A C 1
ATOM 2294 O O . GLN A 1 272 ? -22.883 -6.091 -16.985 1.00 92.00 272 GLN A O 1
ATOM 2299 N N . LYS A 1 273 ? -23.700 -4.377 -18.175 1.00 89.62 273 LYS A N 1
ATOM 2300 C CA . LYS A 1 273 ? -23.777 -5.139 -19.436 1.00 89.62 273 LYS A CA 1
ATOM 2301 C C . LYS A 1 273 ? -22.408 -5.639 -19.900 1.00 89.62 273 LYS A C 1
ATOM 2303 O O . LYS A 1 273 ? -22.295 -6.766 -20.377 1.00 89.62 273 LYS A O 1
ATOM 2308 N N . ILE A 1 274 ? -21.367 -4.816 -19.755 1.00 90.31 274 ILE A N 1
ATOM 2309 C CA . ILE A 1 274 ? -19.987 -5.214 -20.062 1.00 90.31 274 ILE A CA 1
ATOM 2310 C C . ILE A 1 274 ? -19.554 -6.347 -19.124 1.00 90.31 274 ILE A C 1
ATOM 2312 O O . ILE A 1 274 ? -18.992 -7.334 -19.594 1.00 90.31 274 ILE A O 1
ATOM 2316 N N . ALA A 1 275 ? -19.864 -6.259 -17.827 1.00 92.75 275 ALA A N 1
ATOM 2317 C CA . ALA A 1 275 ? -19.570 -7.318 -16.864 1.00 92.75 275 ALA A CA 1
ATOM 2318 C C . ALA A 1 275 ? -20.279 -8.633 -17.212 1.00 92.75 275 ALA A C 1
ATOM 2320 O O . ALA A 1 275 ? -19.644 -9.687 -17.215 1.00 92.75 275 ALA A O 1
ATOM 2321 N N . GLU A 1 276 ? -21.567 -8.590 -17.552 1.00 92.12 276 GLU A N 1
ATOM 2322 C CA . GLU A 1 276 ? -22.331 -9.765 -17.988 1.00 92.12 276 GLU A CA 1
ATOM 2323 C C . GLU A 1 276 ? -21.714 -10.407 -19.234 1.00 92.12 276 GLU A C 1
ATOM 2325 O O . GLU A 1 276 ? -21.535 -11.626 -19.288 1.00 92.12 276 GLU A O 1
ATOM 2330 N N . TYR A 1 277 ? -21.328 -9.588 -20.215 1.00 92.31 277 TYR A N 1
ATOM 2331 C CA . TYR A 1 277 ? -20.715 -10.073 -21.444 1.00 92.31 277 TYR A CA 1
ATOM 2332 C C . TYR A 1 277 ? -19.321 -10.669 -21.207 1.00 92.31 277 TYR A C 1
ATOM 2334 O O . TYR A 1 277 ? -19.019 -11.746 -21.724 1.00 92.31 277 TYR A O 1
ATOM 2342 N N . LEU A 1 278 ? -18.476 -10.015 -20.404 1.00 92.75 278 LEU A N 1
ATOM 2343 C CA . LEU A 1 278 ? -17.143 -10.511 -20.055 1.00 92.75 278 LEU A CA 1
ATOM 2344 C C . LEU A 1 278 ? -17.210 -11.837 -19.290 1.00 92.75 278 LEU A C 1
ATOM 2346 O O . LEU A 1 278 ? -16.390 -12.715 -19.519 1.00 92.75 278 LEU A O 1
ATOM 2350 N N . ASN A 1 279 ? -18.208 -12.028 -18.427 1.00 92.12 279 ASN A N 1
ATOM 2351 C CA . ASN A 1 279 ? -18.406 -13.293 -17.713 1.00 92.12 279 ASN A CA 1
ATOM 2352 C C . ASN A 1 279 ? -19.074 -14.391 -18.574 1.00 92.12 279 ASN A C 1
ATOM 2354 O O . ASN A 1 279 ? -19.256 -15.517 -18.105 1.00 92.12 279 ASN A O 1
ATOM 2358 N N . SER A 1 280 ? -19.443 -14.093 -19.824 1.00 92.06 280 SER A N 1
ATOM 2359 C CA . SER A 1 280 ? -20.003 -15.069 -20.763 1.00 92.06 280 SER A CA 1
ATOM 2360 C C . SER A 1 280 ? -18.918 -15.942 -21.411 1.00 92.06 280 SER A C 1
ATOM 2362 O O . SER A 1 280 ? -17.726 -15.648 -21.360 1.00 92.06 280 SER A O 1
ATOM 2364 N N . LYS A 1 281 ? -19.325 -17.007 -22.113 1.00 88.12 281 LYS A N 1
ATOM 2365 C CA . LYS A 1 281 ? -18.401 -17.852 -22.897 1.00 88.12 281 LYS A CA 1
ATOM 2366 C C . LYS A 1 281 ? -17.829 -17.151 -24.139 1.00 88.12 281 LYS A C 1
ATOM 2368 O O . LYS A 1 281 ? -16.919 -17.684 -24.769 1.00 88.12 281 LYS A O 1
ATOM 2373 N N . GLU A 1 282 ? -18.366 -15.991 -24.514 1.00 89.44 282 GLU A N 1
ATOM 2374 C CA . GLU A 1 282 ? -18.007 -15.261 -25.736 1.00 89.44 282 GLU A CA 1
ATOM 2375 C C . GLU A 1 282 ? -17.138 -14.020 -25.471 1.00 89.44 282 GLU A C 1
ATOM 2377 O O . GLU A 1 282 ? -16.964 -13.181 -26.358 1.00 89.44 282 GLU A O 1
ATOM 2382 N N . TYR A 1 283 ? -16.560 -13.906 -24.269 1.00 89.31 283 TYR A N 1
ATOM 2383 C CA . TYR A 1 283 ? -15.713 -12.776 -23.870 1.00 89.31 283 TYR A CA 1
ATOM 2384 C C . TYR A 1 283 ? -14.536 -12.529 -24.829 1.00 89.31 283 TYR A C 1
ATOM 2386 O O . TYR A 1 283 ? -14.146 -11.385 -25.051 1.00 89.31 283 TYR A O 1
ATOM 2394 N N . TRP A 1 284 ? -14.021 -13.589 -25.462 1.00 86.62 284 TRP A N 1
ATOM 2395 C CA . TRP A 1 284 ? -12.924 -13.541 -26.432 1.00 86.62 284 TRP A CA 1
ATOM 2396 C C . TRP A 1 284 ? -13.241 -12.723 -27.696 1.00 86.62 284 TRP A C 1
ATOM 2398 O O . TRP A 1 284 ? -12.315 -12.317 -28.394 1.00 86.62 284 TRP A O 1
ATOM 2408 N N . LYS A 1 285 ? -14.523 -12.445 -27.991 1.00 87.81 285 LYS A N 1
ATOM 2409 C CA . LYS A 1 285 ? -14.924 -11.554 -29.098 1.00 87.81 285 LYS A CA 1
ATOM 2410 C C . LYS A 1 285 ? -14.541 -10.091 -28.840 1.00 87.81 285 LYS A C 1
ATOM 2412 O O . LYS A 1 285 ? -14.383 -9.332 -29.792 1.00 87.81 285 LYS A O 1
ATOM 2417 N N . ILE A 1 286 ? -14.395 -9.686 -27.575 1.00 87.06 286 ILE A N 1
ATOM 2418 C CA . ILE A 1 286 ? -13.815 -8.386 -27.222 1.00 87.06 286 ILE A CA 1
ATOM 2419 C C . ILE A 1 286 ? -12.302 -8.520 -27.359 1.00 87.06 286 ILE A C 1
ATOM 2421 O O . ILE A 1 286 ? -11.728 -9.416 -26.755 1.00 87.06 286 ILE A O 1
ATOM 2425 N N . HIS A 1 287 ? -11.643 -7.642 -28.114 1.00 88.19 287 HIS A N 1
ATOM 2426 C CA . HIS A 1 287 ? -10.190 -7.701 -28.300 1.00 88.19 287 HIS A CA 1
ATOM 2427 C C . HIS A 1 287 ? -9.428 -7.604 -26.963 1.00 88.19 287 HIS A C 1
ATOM 2429 O O . HIS A 1 287 ? -9.845 -6.873 -26.065 1.00 88.19 287 HIS A O 1
ATOM 2435 N N . VAL A 1 288 ? -8.295 -8.305 -26.837 1.00 90.62 288 VAL A N 1
ATOM 2436 C CA . VAL A 1 288 ? -7.521 -8.426 -25.583 1.00 90.62 288 VAL A CA 1
ATOM 2437 C C . VAL A 1 288 ? -7.141 -7.071 -24.971 1.00 90.62 288 VAL A C 1
ATOM 2439 O O . VAL A 1 288 ? -7.310 -6.876 -23.771 1.00 90.62 288 VAL A O 1
ATOM 2442 N N . LEU A 1 289 ? -6.739 -6.100 -25.798 1.00 89.31 289 LEU A N 1
ATOM 2443 C CA . LEU A 1 289 ? -6.424 -4.735 -25.352 1.00 89.31 289 LEU A CA 1
ATOM 2444 C C . LEU A 1 289 ? -7.631 -4.001 -24.764 1.00 89.31 289 LEU A C 1
ATOM 2446 O O . LEU A 1 289 ? -7.496 -3.257 -23.802 1.00 89.31 289 LEU A O 1
ATOM 2450 N N . ASN A 1 290 ? -8.825 -4.245 -25.299 1.00 87.31 290 ASN A N 1
ATOM 2451 C CA . ASN A 1 290 ? -10.048 -3.617 -24.808 1.00 87.31 290 ASN A CA 1
ATOM 2452 C C . ASN A 1 290 ? -10.415 -4.209 -23.444 1.00 87.31 290 ASN A C 1
ATOM 2454 O O . ASN A 1 290 ? -10.856 -3.491 -22.553 1.00 87.31 290 ASN A O 1
ATOM 2458 N N . ARG A 1 291 ? -10.215 -5.525 -23.276 1.00 91.75 291 ARG A N 1
ATOM 2459 C CA . ARG A 1 291 ? -10.403 -6.208 -21.989 1.00 91.75 291 ARG A CA 1
ATOM 2460 C C . ARG A 1 291 ? -9.414 -5.682 -20.944 1.00 91.75 291 ARG A C 1
ATOM 2462 O O . ARG A 1 291 ? -9.832 -5.394 -19.826 1.00 91.75 291 ARG A O 1
ATOM 2469 N N . ALA A 1 292 ? -8.152 -5.473 -21.331 1.00 92.50 292 ALA A N 1
ATOM 2470 C CA . ALA A 1 292 ? -7.134 -4.842 -20.491 1.00 92.50 292 ALA A CA 1
ATOM 2471 C C . ALA A 1 292 ? -7.544 -3.414 -20.080 1.00 92.50 292 ALA A C 1
ATOM 2473 O O . ALA A 1 292 ? -7.569 -3.096 -18.893 1.00 92.50 292 ALA A O 1
ATOM 2474 N N . GLN A 1 293 ? -7.933 -2.569 -21.039 1.00 89.19 293 GLN A N 1
ATOM 2475 C CA . GLN A 1 293 ? -8.349 -1.195 -20.755 1.00 89.19 293 GLN A CA 1
ATOM 2476 C C . GLN A 1 293 ? -9.575 -1.128 -19.843 1.00 89.19 293 GLN A C 1
ATOM 2478 O O . GLN A 1 293 ? -9.605 -0.298 -18.944 1.00 89.19 293 GLN A O 1
ATOM 2483 N N . VAL A 1 294 ? -10.571 -2.002 -20.027 1.00 91.69 294 VAL A N 1
ATOM 2484 C CA . VAL A 1 294 ? -11.735 -2.055 -19.127 1.00 91.69 294 VAL A CA 1
ATOM 2485 C C . VAL A 1 294 ? -11.289 -2.252 -17.678 1.00 91.69 294 VAL A C 1
ATOM 2487 O O . VAL A 1 294 ? -11.786 -1.556 -16.794 1.00 91.69 294 VAL A O 1
ATOM 2490 N N . ILE A 1 295 ? -10.333 -3.147 -17.417 1.00 94.69 295 ILE A N 1
ATOM 2491 C CA . ILE A 1 295 ? -9.796 -3.340 -16.065 1.00 94.69 295 ILE A CA 1
ATOM 2492 C C . ILE A 1 295 ? -9.011 -2.109 -15.588 1.00 94.69 295 ILE A C 1
ATOM 2494 O O . ILE A 1 295 ? -9.227 -1.666 -14.462 1.00 94.69 295 ILE A O 1
ATOM 2498 N N . ASP A 1 296 ? -8.150 -1.527 -16.428 1.00 92.69 296 ASP A N 1
ATOM 2499 C CA . ASP A 1 296 ? -7.350 -0.346 -16.062 1.00 92.69 296 ASP A CA 1
ATOM 2500 C C . ASP A 1 296 ? -8.222 0.884 -15.741 1.00 92.69 296 ASP A C 1
ATOM 2502 O O . ASP A 1 296 ? -8.082 1.498 -14.682 1.00 92.69 296 ASP A O 1
ATOM 2506 N N . ASP A 1 297 ? -9.178 1.206 -16.618 1.00 91.19 297 ASP A N 1
ATOM 2507 C CA . ASP A 1 297 ? -10.099 2.334 -16.463 1.00 91.19 297 ASP A CA 1
ATOM 2508 C C . ASP A 1 297 ? -10.997 2.153 -15.238 1.00 91.19 297 ASP A C 1
ATOM 2510 O O . ASP A 1 297 ? -11.194 3.088 -14.461 1.00 91.19 297 ASP A O 1
ATOM 2514 N N . THR A 1 298 ? -11.526 0.948 -15.018 1.00 93.38 298 THR A N 1
ATOM 2515 C CA . THR A 1 298 ? -12.408 0.691 -13.869 1.00 93.38 298 THR A CA 1
ATOM 2516 C C . THR A 1 298 ? -11.654 0.723 -12.549 1.00 93.38 298 THR A C 1
ATOM 2518 O O . THR A 1 298 ? -12.187 1.258 -11.576 1.00 93.38 298 THR A O 1
ATOM 2521 N N . PHE A 1 299 ? -10.409 0.240 -12.511 1.00 93.12 299 PHE A N 1
ATOM 2522 C CA . PHE A 1 299 ? -9.550 0.382 -11.340 1.00 93.12 299 PHE A CA 1
ATOM 2523 C C . PHE A 1 299 ? -9.226 1.854 -11.063 1.00 93.12 299 PHE A C 1
ATOM 2525 O O . PHE A 1 299 ? -9.375 2.316 -9.933 1.00 93.12 299 PHE A O 1
ATOM 2532 N N . HIS A 1 300 ? -8.890 2.631 -12.096 1.00 90.75 300 HIS A N 1
ATOM 2533 C CA . HIS A 1 300 ? -8.701 4.072 -11.957 1.00 90.75 300 HIS A CA 1
ATOM 2534 C C . HIS A 1 300 ? -9.957 4.759 -11.389 1.00 90.75 300 HIS A C 1
ATOM 2536 O O . HIS A 1 300 ? -9.879 5.493 -10.401 1.00 90.75 300 HIS A O 1
ATOM 2542 N N . PHE A 1 301 ? -11.137 4.497 -11.963 1.00 90.62 301 PHE A N 1
ATOM 2543 C CA . PHE A 1 301 ? -12.395 5.088 -11.496 1.00 90.62 301 PHE A CA 1
ATOM 2544 C C . PHE A 1 301 ? -12.813 4.619 -10.102 1.00 90.62 301 PHE A C 1
ATOM 2546 O O . PHE A 1 301 ? -13.477 5.380 -9.392 1.00 90.62 301 PHE A O 1
ATOM 2553 N N . LEU A 1 302 ? -12.402 3.423 -9.681 1.00 91.31 302 LEU A N 1
ATOM 2554 C CA . LEU A 1 302 ? -12.538 2.968 -8.302 1.00 91.31 302 LEU A CA 1
ATOM 2555 C C . LEU A 1 302 ? -11.698 3.840 -7.354 1.00 91.31 302 LEU A C 1
ATOM 2557 O O . LEU A 1 302 ? -12.235 4.348 -6.369 1.00 91.31 302 LEU A O 1
ATOM 2561 N N . LEU A 1 303 ? -10.419 4.076 -7.679 1.00 87.81 303 LEU A N 1
ATOM 2562 C CA . LEU A 1 303 ? -9.510 4.898 -6.866 1.00 87.81 303 LEU A CA 1
ATOM 2563 C C . LEU A 1 303 ? -10.007 6.343 -6.721 1.00 87.81 303 LEU A C 1
ATOM 2565 O O . LEU A 1 303 ? -10.041 6.880 -5.614 1.00 87.81 303 LEU A O 1
ATOM 2569 N N . VAL A 1 304 ? -10.488 6.955 -7.810 1.00 87.31 304 VAL A N 1
ATOM 2570 C CA . VAL A 1 304 ? -11.058 8.318 -7.777 1.00 87.31 304 VAL A CA 1
ATOM 2571 C C . VAL A 1 304 ? -12.524 8.369 -7.313 1.00 87.31 304 VAL A C 1
ATOM 2573 O O . VAL A 1 304 ? -13.169 9.413 -7.431 1.00 87.31 304 VAL A O 1
ATOM 2576 N N . ARG A 1 305 ? -13.073 7.259 -6.790 1.00 86.44 305 ARG A N 1
ATOM 2577 C CA . ARG A 1 305 ? -14.449 7.123 -6.263 1.00 86.44 305 ARG A CA 1
ATOM 2578 C C . ARG A 1 305 ? -15.561 7.495 -7.259 1.00 86.44 305 ARG A C 1
ATOM 2580 O O . ARG A 1 305 ? -16.637 7.939 -6.860 1.00 86.44 305 ARG A O 1
ATOM 2587 N N . LYS A 1 306 ? -15.313 7.314 -8.559 1.00 86.94 306 LYS A N 1
ATOM 2588 C CA . LYS A 1 306 ? -16.286 7.512 -9.651 1.00 86.94 306 LYS A CA 1
ATOM 2589 C C . LYS A 1 306 ? -17.001 6.227 -10.076 1.00 86.94 306 LYS A C 1
ATOM 2591 O O . LYS A 1 306 ? -17.986 6.318 -10.801 1.00 86.94 306 LYS A O 1
ATOM 2596 N N . LEU A 1 307 ? -16.529 5.064 -9.627 1.00 91.50 307 LEU A N 1
ATOM 2597 C CA . LEU A 1 307 ? -17.140 3.756 -9.865 1.00 91.50 307 LEU A CA 1
ATOM 2598 C C . LEU A 1 307 ? -17.444 3.059 -8.533 1.00 91.50 307 LEU A C 1
ATOM 2600 O O . LEU A 1 307 ? -16.659 3.140 -7.587 1.00 91.50 307 LEU A O 1
ATOM 2604 N N . LYS A 1 308 ? -18.578 2.355 -8.456 1.00 92.06 308 LYS A N 1
ATOM 2605 C CA . LYS A 1 308 ? -18.940 1.552 -7.278 1.00 92.06 308 LYS A CA 1
ATOM 2606 C C . LYS A 1 308 ? -18.062 0.290 -7.188 1.00 92.06 308 LYS A C 1
ATOM 2608 O O . LYS A 1 308 ? -17.923 -0.395 -8.204 1.00 92.06 308 LYS A O 1
ATOM 2613 N N . PRO A 1 309 ? -17.555 -0.084 -5.995 1.00 90.88 309 PRO A N 1
ATOM 2614 C CA . PRO A 1 309 ? -16.739 -1.290 -5.812 1.00 90.88 309 PRO A CA 1
ATOM 2615 C C . PRO A 1 309 ? -17.395 -2.579 -6.324 1.00 90.88 309 PRO A C 1
ATOM 2617 O O . PRO A 1 309 ? -16.722 -3.412 -6.926 1.00 90.88 309 PRO A O 1
ATOM 2620 N N . ASP A 1 310 ? -18.713 -2.721 -6.159 1.00 91.44 310 ASP A N 1
ATOM 2621 C CA . ASP A 1 310 ? -19.452 -3.908 -6.609 1.00 91.44 310 ASP A CA 1
ATOM 2622 C C . ASP A 1 310 ? -19.344 -4.128 -8.122 1.00 91.44 310 ASP A C 1
ATOM 2624 O O . ASP A 1 310 ? -19.201 -5.260 -8.582 1.00 91.44 310 ASP A O 1
ATOM 2628 N N . ILE A 1 311 ? -19.379 -3.042 -8.901 1.00 93.38 311 ILE A N 1
ATOM 2629 C CA . ILE A 1 311 ? -19.273 -3.093 -10.363 1.00 93.38 311 ILE A CA 1
ATOM 2630 C C . ILE A 1 311 ? -17.859 -3.524 -10.764 1.00 93.38 311 ILE A C 1
ATOM 2632 O O . ILE A 1 311 ? -17.701 -4.386 -11.627 1.00 93.38 311 ILE A O 1
ATOM 2636 N N . PHE A 1 312 ? -16.834 -2.985 -10.098 1.00 94.88 312 PHE A N 1
ATOM 2637 C CA . PHE A 1 312 ? -15.443 -3.375 -10.333 1.00 94.88 312 PHE A CA 1
ATOM 2638 C C . PHE A 1 312 ? -15.224 -4.876 -10.092 1.00 94.88 312 PHE A C 1
ATOM 2640 O O . PHE A 1 312 ? -14.703 -5.575 -10.959 1.00 94.88 312 PHE A O 1
ATOM 2647 N N . TRP A 1 313 ? -15.686 -5.412 -8.958 1.00 93.19 313 TRP A N 1
ATOM 2648 C CA . TRP A 1 313 ? -15.528 -6.840 -8.659 1.00 93.19 313 TRP A CA 1
ATOM 2649 C C . TRP A 1 313 ? -16.383 -7.750 -9.555 1.00 93.19 313 TRP A C 1
ATOM 2651 O O . TRP A 1 313 ? -16.002 -8.889 -9.823 1.00 93.19 313 TRP A O 1
ATOM 2661 N N . GLN A 1 314 ? -17.515 -7.270 -10.079 1.00 93.25 314 GLN A N 1
ATOM 2662 C CA . GLN A 1 314 ? -18.268 -7.985 -11.119 1.00 93.25 314 GLN A CA 1
ATOM 2663 C C . GLN A 1 314 ? -17.502 -8.044 -12.446 1.00 93.25 314 GLN A C 1
ATOM 2665 O O . GLN A 1 314 ? -17.484 -9.094 -13.095 1.00 93.25 314 GLN A O 1
ATOM 2670 N N . LEU A 1 315 ? -16.845 -6.946 -12.826 1.00 93.94 315 LEU A N 1
ATOM 2671 C CA . LEU A 1 315 ? -16.023 -6.859 -14.030 1.00 93.94 315 LEU A CA 1
ATOM 2672 C C . LEU A 1 315 ? -14.754 -7.701 -13.927 1.00 93.94 315 LEU A C 1
ATOM 2674 O O . LEU A 1 315 ? -14.364 -8.287 -14.919 1.00 93.94 315 LEU A O 1
ATOM 2678 N N . THR A 1 316 ? -14.116 -7.830 -12.766 1.00 94.44 316 THR A N 1
ATOM 2679 C CA . THR A 1 316 ? -12.868 -8.611 -12.642 1.00 94.44 316 THR A CA 1
ATOM 2680 C C . THR A 1 316 ? -13.091 -10.123 -12.580 1.00 94.44 316 THR A C 1
ATOM 2682 O O . THR A 1 316 ? -12.165 -10.892 -12.829 1.00 94.44 316 THR A O 1
ATOM 2685 N N . ARG A 1 317 ? -14.317 -10.598 -12.322 1.00 92.75 317 ARG A N 1
ATOM 2686 C CA . ARG A 1 317 ? -14.624 -12.039 -12.224 1.00 92.75 317 ARG A CA 1
ATOM 2687 C C . ARG A 1 317 ? -14.276 -12.852 -13.472 1.00 92.75 317 ARG A C 1
ATOM 2689 O O . ARG A 1 317 ? -13.873 -14.014 -13.327 1.00 92.75 317 ARG A O 1
ATOM 2696 N N . TYR A 1 318 ? -14.382 -12.279 -14.676 1.00 94.00 318 TYR A N 1
ATOM 2697 C CA . TYR A 1 318 ? -14.069 -13.026 -15.901 1.00 94.00 318 TYR A CA 1
ATOM 2698 C C . TYR A 1 318 ? -12.597 -13.427 -15.982 1.00 94.00 318 TYR A C 1
ATOM 2700 O O . TYR A 1 318 ? -12.299 -14.445 -16.606 1.00 94.00 318 TYR A O 1
ATOM 2708 N N . LEU A 1 319 ? -11.705 -12.686 -15.308 1.00 94.19 319 LEU A N 1
ATOM 2709 C CA . LEU A 1 319 ? -10.267 -12.948 -15.300 1.00 94.19 319 LEU A CA 1
ATOM 2710 C C . LEU A 1 319 ? -9.949 -14.381 -14.854 1.00 94.19 319 LEU A C 1
ATOM 2712 O O . LEU A 1 319 ? -8.980 -14.969 -15.316 1.00 94.19 319 LEU A O 1
ATOM 2716 N N . SER A 1 320 ? -10.826 -15.006 -14.063 1.00 91.94 320 SER A N 1
ATOM 2717 C CA . SER A 1 320 ? -10.716 -16.423 -13.692 1.00 91.94 320 SER A CA 1
ATOM 2718 C C . SER A 1 320 ? -10.667 -17.406 -14.877 1.00 91.94 320 SER A C 1
ATOM 2720 O O . SER A 1 320 ? -10.201 -18.533 -14.707 1.00 91.94 320 SER A O 1
ATOM 2722 N N . HIS A 1 321 ? -11.132 -17.009 -16.066 1.00 88.81 321 HIS A N 1
ATOM 2723 C CA . HIS A 1 321 ? -11.060 -17.790 -17.310 1.00 88.81 321 HIS A CA 1
ATOM 2724 C C . HIS A 1 321 ? -10.120 -17.162 -18.354 1.00 88.81 321 HIS A C 1
ATOM 2726 O O . HIS A 1 321 ? -9.909 -17.752 -19.411 1.00 88.81 321 HIS A O 1
ATOM 2732 N N . GLU A 1 322 ? -9.572 -15.975 -18.085 1.00 90.81 322 GLU A N 1
ATOM 2733 C CA . GLU A 1 322 ? -8.685 -15.264 -19.002 1.00 90.81 322 GLU A CA 1
ATOM 2734 C C . GLU A 1 322 ? -7.293 -15.895 -18.993 1.00 90.81 322 GLU A C 1
ATOM 2736 O O . GLU A 1 322 ? -6.694 -16.063 -17.935 1.00 90.81 322 GLU A O 1
ATOM 2741 N N . ARG A 1 323 ? -6.775 -16.226 -20.178 1.00 87.00 323 ARG A N 1
ATOM 2742 C CA . ARG A 1 323 ? -5.459 -16.862 -20.351 1.00 87.00 323 ARG A CA 1
ATOM 2743 C C . ARG A 1 323 ? -4.417 -15.908 -20.923 1.00 87.00 323 ARG A C 1
ATOM 2745 O O . ARG A 1 323 ? -3.228 -16.197 -20.845 1.00 87.00 323 ARG A O 1
ATOM 2752 N N . ASP A 1 324 ? -4.841 -14.781 -21.491 1.00 88.31 324 ASP A N 1
ATOM 2753 C CA . ASP A 1 324 ? -3.917 -13.791 -22.027 1.00 88.31 324 ASP A CA 1
ATOM 2754 C C . ASP A 1 324 ? -3.336 -12.908 -20.918 1.00 88.31 324 ASP A C 1
ATOM 2756 O O . ASP A 1 324 ? -4.049 -12.152 -20.254 1.00 88.31 324 ASP A O 1
ATOM 2760 N N . PHE A 1 325 ? -2.008 -12.929 -20.793 1.00 88.69 325 PHE A N 1
ATOM 2761 C CA . PHE A 1 325 ? -1.255 -12.056 -19.888 1.00 88.69 325 PHE A CA 1
ATOM 2762 C C . PHE A 1 325 ? -1.560 -10.566 -20.098 1.00 88.69 325 PHE A C 1
ATOM 2764 O O . PHE A 1 325 ? -1.657 -9.816 -19.133 1.00 88.69 325 PHE A O 1
ATOM 2771 N N . ILE A 1 326 ? -1.763 -10.135 -21.349 1.00 90.00 326 ILE A N 1
ATOM 2772 C CA . ILE A 1 326 ? -2.040 -8.731 -21.692 1.00 90.00 326 ILE A CA 1
ATOM 2773 C C . ILE A 1 326 ? -3.322 -8.224 -21.011 1.00 90.00 326 ILE A C 1
ATOM 2775 O O . ILE A 1 326 ? -3.327 -7.127 -20.458 1.00 90.00 326 ILE A O 1
ATOM 2779 N N . ALA A 1 327 ? -4.395 -9.022 -20.997 1.00 92.75 327 ALA A N 1
ATOM 2780 C CA . ALA A 1 327 ? -5.643 -8.659 -20.317 1.00 92.75 327 ALA A CA 1
ATOM 2781 C C . ALA A 1 327 ? -5.504 -8.681 -18.786 1.00 92.75 327 ALA A C 1
ATOM 2783 O O . ALA A 1 327 ? -6.151 -7.895 -18.095 1.00 92.75 327 ALA A O 1
ATOM 2784 N N . TRP A 1 328 ? -4.633 -9.547 -18.263 1.00 93.38 328 TRP A N 1
ATOM 2785 C CA . TRP A 1 328 ? -4.325 -9.640 -16.838 1.00 93.38 328 TRP A CA 1
ATOM 2786 C C . TRP A 1 328 ? -3.412 -8.524 -16.324 1.00 93.38 328 TRP A C 1
ATOM 2788 O O . TRP A 1 328 ? -3.505 -8.180 -15.146 1.00 93.38 328 TRP A O 1
ATOM 2798 N N . TYR A 1 329 ? -2.556 -7.943 -17.170 1.00 92.00 329 TYR A N 1
ATOM 2799 C CA . TYR A 1 329 ? -1.526 -6.983 -16.757 1.00 92.00 329 TYR A CA 1
ATOM 2800 C C . TYR A 1 329 ? -2.061 -5.823 -15.892 1.00 92.00 329 TYR A C 1
ATOM 2802 O O . TYR A 1 329 ? -1.501 -5.590 -14.816 1.00 92.00 329 TYR A O 1
ATOM 2810 N N . PRO A 1 330 ? -3.173 -5.146 -16.249 1.00 93.62 330 PRO A N 1
ATOM 2811 C CA . PRO A 1 330 ? -3.729 -4.082 -15.411 1.00 93.62 330 PRO A CA 1
ATOM 2812 C C . PRO A 1 330 ? -4.227 -4.584 -14.053 1.00 93.62 330 PRO A C 1
ATOM 2814 O O . PRO A 1 330 ? -4.066 -3.902 -13.044 1.00 93.62 330 PRO A O 1
ATOM 2817 N N . MET A 1 331 ? -4.767 -5.806 -13.991 1.00 94.38 331 MET A N 1
ATOM 2818 C CA . MET A 1 331 ? -5.157 -6.410 -12.716 1.00 94.38 331 MET A CA 1
ATOM 2819 C C . MET A 1 331 ? -3.934 -6.744 -11.857 1.00 94.38 331 MET A C 1
ATOM 2821 O O . MET A 1 331 ? -3.959 -6.512 -10.652 1.00 94.38 331 MET A O 1
ATOM 2825 N N . LEU A 1 332 ? -2.845 -7.246 -12.452 1.00 90.12 332 LEU A N 1
ATOM 2826 C CA . LEU A 1 332 ? -1.592 -7.490 -11.727 1.00 90.12 332 LEU A CA 1
ATOM 2827 C C . LEU A 1 332 ? -1.067 -6.189 -11.104 1.00 90.12 332 LEU A C 1
ATOM 2829 O O . LEU A 1 332 ? -0.667 -6.181 -9.942 1.00 90.12 332 LEU A O 1
ATOM 2833 N N . LYS A 1 333 ? -1.126 -5.074 -11.841 1.00 87.62 333 LYS A N 1
ATOM 2834 C CA . LYS A 1 333 ? -0.778 -3.740 -11.328 1.00 87.62 333 LYS A CA 1
ATOM 2835 C C . LYS A 1 333 ? -1.717 -3.274 -10.218 1.00 87.62 333 LYS A C 1
ATOM 2837 O O . LYS A 1 333 ? -1.235 -2.809 -9.189 1.00 87.62 333 LYS A O 1
ATOM 2842 N N . ALA A 1 334 ? -3.024 -3.475 -10.371 1.00 90.06 334 ALA A N 1
ATOM 2843 C CA . ALA A 1 334 ? -4.008 -3.162 -9.338 1.00 90.06 334 ALA A CA 1
ATOM 2844 C C . ALA A 1 334 ? -3.754 -3.942 -8.036 1.00 90.06 334 ALA A C 1
ATOM 2846 O O . ALA A 1 334 ? -3.784 -3.369 -6.948 1.00 90.06 334 ALA A O 1
ATOM 2847 N N . ILE A 1 335 ? -3.447 -5.240 -8.131 1.00 88.12 335 ILE A N 1
ATOM 2848 C CA . ILE A 1 335 ? -3.112 -6.078 -6.971 1.00 88.12 335 ILE A CA 1
ATOM 2849 C C . ILE A 1 335 ? -1.800 -5.614 -6.331 1.00 88.12 335 ILE A C 1
ATOM 2851 O O . ILE A 1 335 ? -1.735 -5.519 -5.110 1.00 88.12 335 ILE A O 1
ATOM 2855 N N . LYS A 1 336 ? -0.783 -5.264 -7.132 1.00 80.88 336 LYS A N 1
ATOM 2856 C CA . LYS A 1 336 ? 0.482 -4.689 -6.639 1.00 80.88 336 LYS A CA 1
ATOM 2857 C C . LYS A 1 336 ? 0.258 -3.350 -5.925 1.00 80.88 336 LYS A C 1
ATOM 2859 O O . LYS A 1 336 ? 0.869 -3.107 -4.896 1.00 80.88 336 LYS A O 1
ATOM 2864 N N . TYR A 1 337 ? -0.652 -2.505 -6.405 1.00 83.50 337 TYR A N 1
ATOM 2865 C CA . TYR A 1 337 ? -1.034 -1.275 -5.704 1.00 83.50 337 TYR A CA 1
ATOM 2866 C C . TYR A 1 337 ? -1.710 -1.578 -4.353 1.00 83.50 337 TYR A C 1
ATOM 2868 O O . TYR A 1 337 ? -1.369 -0.996 -3.322 1.00 83.50 337 TYR A O 1
ATOM 2876 N N . MET A 1 338 ? -2.630 -2.547 -4.341 1.00 82.69 338 MET A N 1
ATOM 2877 C CA . MET A 1 338 ? -3.335 -2.995 -3.135 1.00 82.69 338 MET A CA 1
ATOM 2878 C C . MET A 1 338 ? -2.478 -3.871 -2.203 1.00 82.69 338 MET A C 1
ATOM 2880 O O . MET A 1 338 ? -2.903 -4.162 -1.088 1.00 82.69 338 MET A O 1
ATOM 2884 N N . SER A 1 339 ? -1.264 -4.280 -2.584 1.00 76.06 339 SER A N 1
ATOM 2885 C CA . SER A 1 339 ? -0.459 -5.182 -1.749 1.00 76.06 339 SER A CA 1
ATOM 2886 C C . SER A 1 339 ? -0.054 -4.545 -0.422 1.00 76.06 339 SER A C 1
ATOM 2888 O O . SER A 1 339 ? 0.073 -5.243 0.579 1.00 76.06 339 SER A O 1
ATOM 2890 N N . SER A 1 340 ? 0.079 -3.216 -0.399 1.00 70.88 340 SER A N 1
ATOM 2891 C CA . SER A 1 340 ? 0.377 -2.435 0.806 1.00 70.88 340 SER A CA 1
ATOM 2892 C C . SER A 1 340 ? -0.700 -2.547 1.890 1.00 70.88 340 SER A C 1
ATOM 2894 O O . SER A 1 340 ? -0.381 -2.400 3.066 1.00 70.88 340 SER A O 1
ATOM 2896 N N . ILE A 1 341 ? -1.953 -2.843 1.517 1.00 75.25 341 ILE A N 1
ATOM 2897 C CA . ILE A 1 341 ? -3.064 -2.976 2.469 1.00 75.25 341 ILE A CA 1
ATOM 2898 C C . ILE A 1 341 ? -3.331 -4.425 2.890 1.00 75.25 341 ILE A C 1
ATOM 2900 O O . ILE A 1 341 ? -4.057 -4.662 3.850 1.00 75.25 341 ILE A O 1
ATOM 2904 N N . PHE A 1 342 ? -2.753 -5.417 2.209 1.00 72.81 342 PHE A N 1
ATOM 2905 C CA . PHE A 1 342 ? -2.977 -6.822 2.547 1.00 72.81 342 PHE A CA 1
ATOM 2906 C C . PHE A 1 342 ? -2.443 -7.254 3.924 1.00 72.81 342 PHE A C 1
ATOM 2908 O O . PHE A 1 342 ? -3.021 -8.186 4.471 1.00 72.81 342 PHE A O 1
ATOM 2915 N N . PRO A 1 343 ? -1.423 -6.646 4.551 1.00 67.06 343 PRO A N 1
ATOM 2916 C CA . PRO A 1 343 ? -1.035 -7.026 5.913 1.00 67.06 343 PRO A CA 1
ATOM 2917 C C . PRO A 1 343 ? -2.112 -6.758 6.978 1.00 67.06 343 PRO A C 1
ATOM 2919 O O . PRO A 1 343 ? -2.118 -7.421 8.011 1.00 67.06 343 PRO A O 1
ATOM 2922 N N . PHE A 1 344 ? -3.046 -5.832 6.735 1.00 68.12 344 PHE A N 1
ATOM 2923 C CA . PHE A 1 344 ? -4.063 -5.455 7.720 1.00 68.12 344 PHE A CA 1
ATOM 2924 C C . PHE A 1 344 ? -5.193 -6.495 7.830 1.00 68.12 344 PHE A C 1
ATOM 2926 O O . PHE A 1 344 ? -5.609 -7.104 6.840 1.00 68.12 344 PHE A O 1
ATOM 2933 N N . GLN A 1 345 ? -5.725 -6.677 9.044 1.00 71.19 345 GLN A N 1
ATOM 2934 C CA . GLN A 1 345 ? -6.794 -7.642 9.356 1.00 71.19 345 GLN A CA 1
ATOM 2935 C C . GLN A 1 345 ? -8.211 -7.032 9.334 1.00 71.19 345 GLN A C 1
ATOM 2937 O O . GLN A 1 345 ? -9.144 -7.563 9.934 1.00 71.19 345 GLN A O 1
ATOM 2942 N N . GLU A 1 346 ? -8.411 -5.910 8.643 1.00 77.62 346 GLU A N 1
ATOM 2943 C CA . GLU A 1 346 ? -9.739 -5.303 8.528 1.00 77.62 346 GLU A CA 1
ATOM 2944 C C . GLU A 1 346 ? -10.708 -6.186 7.723 1.00 77.62 346 GLU A C 1
ATOM 2946 O O . GLU A 1 346 ? -10.339 -6.779 6.708 1.00 77.62 346 GLU A O 1
ATOM 2951 N N . ILE A 1 347 ? -11.988 -6.205 8.117 1.00 75.44 347 ILE A N 1
ATOM 2952 C CA . ILE A 1 347 ? -13.043 -7.018 7.476 1.00 75.44 347 ILE A CA 1
ATOM 2953 C C . ILE A 1 347 ? -13.111 -6.768 5.958 1.00 75.44 347 ILE A C 1
ATOM 2955 O O . ILE A 1 347 ? -13.248 -7.708 5.175 1.00 75.44 347 ILE A O 1
ATOM 2959 N N . GLY A 1 348 ? -12.976 -5.508 5.529 1.00 78.69 348 GLY A N 1
ATOM 2960 C CA . GLY A 1 348 ? -12.968 -5.153 4.107 1.00 78.69 348 GLY A CA 1
ATOM 2961 C C . GLY A 1 348 ? -11.771 -5.736 3.348 1.00 78.69 348 GLY A C 1
ATOM 2962 O O . GLY A 1 348 ? -11.931 -6.224 2.231 1.00 78.69 348 GLY A O 1
ATOM 2963 N N . VAL A 1 349 ? -10.587 -5.750 3.966 1.00 82.62 349 VAL A N 1
ATOM 2964 C CA . VAL A 1 349 ? -9.356 -6.304 3.378 1.00 82.62 349 VAL A CA 1
ATOM 2965 C C . VAL A 1 349 ? -9.439 -7.826 3.278 1.00 82.62 349 VAL A C 1
ATOM 2967 O O . VAL A 1 349 ? -9.058 -8.391 2.253 1.00 82.62 349 VAL A O 1
ATOM 2970 N N . ILE A 1 350 ? -9.990 -8.492 4.299 1.00 82.56 350 ILE A N 1
ATOM 2971 C CA . ILE A 1 350 ? -10.226 -9.944 4.285 1.00 82.56 350 ILE A CA 1
ATOM 2972 C C . ILE A 1 350 ? -11.115 -10.318 3.095 1.00 82.56 350 ILE A C 1
ATOM 2974 O O . ILE A 1 350 ? -10.759 -11.201 2.316 1.00 82.56 350 ILE A O 1
ATOM 2978 N N . HIS A 1 351 ? -12.212 -9.587 2.886 1.00 84.94 351 HIS A N 1
ATOM 2979 C CA . HIS A 1 351 ? -13.114 -9.847 1.766 1.00 84.94 351 HIS A CA 1
ATOM 2980 C C . HIS A 1 351 ? -12.429 -9.682 0.397 1.00 84.94 351 HIS A C 1
ATOM 2982 O O . HIS A 1 351 ? -12.622 -10.496 -0.508 1.00 84.94 351 HIS A O 1
ATOM 2988 N N . ILE A 1 352 ? -11.579 -8.661 0.241 1.00 86.81 352 ILE A N 1
ATOM 2989 C CA . ILE A 1 352 ? -10.796 -8.454 -0.987 1.00 86.81 352 ILE A CA 1
ATOM 2990 C C . ILE A 1 352 ? -9.833 -9.625 -1.223 1.00 86.81 352 ILE A C 1
ATOM 2992 O O . ILE A 1 352 ? -9.757 -10.136 -2.345 1.00 86.81 352 ILE A O 1
ATOM 2996 N N . LYS A 1 353 ? -9.129 -10.090 -0.180 1.00 85.31 353 LYS A N 1
ATOM 2997 C CA . LYS A 1 353 ? -8.237 -11.257 -0.277 1.00 85.31 353 LYS A CA 1
ATOM 2998 C C . LYS A 1 353 ? -8.989 -12.501 -0.738 1.00 85.31 353 LYS A C 1
ATOM 3000 O O . LYS A 1 353 ? -8.512 -13.180 -1.642 1.00 85.31 353 LYS A O 1
ATOM 3005 N N . GLU A 1 354 ? -10.163 -12.778 -0.173 1.00 87.31 354 GLU A N 1
ATOM 3006 C CA . GLU A 1 354 ? -10.992 -13.932 -0.549 1.00 87.31 354 GLU A CA 1
ATOM 3007 C C . GLU A 1 354 ? -11.414 -13.887 -2.025 1.00 87.31 354 GLU A C 1
ATOM 3009 O O . GLU A 1 354 ? -11.322 -14.894 -2.736 1.00 87.31 354 GLU A O 1
ATOM 3014 N N . ILE A 1 355 ? -11.835 -12.713 -2.518 1.00 89.31 355 ILE A N 1
ATOM 3015 C CA . ILE A 1 355 ? -12.191 -12.529 -3.931 1.00 89.31 355 ILE A CA 1
ATOM 3016 C C . ILE A 1 355 ? -10.981 -12.826 -4.825 1.00 89.31 355 ILE A C 1
ATOM 3018 O O . ILE A 1 355 ? -11.093 -13.613 -5.768 1.00 89.31 355 ILE A O 1
ATOM 3022 N N . LEU A 1 356 ? -9.820 -12.239 -4.523 1.00 90.50 356 LEU A N 1
ATOM 3023 C CA . LEU A 1 356 ? -8.601 -12.429 -5.312 1.00 90.50 356 LEU A CA 1
ATOM 3024 C C . LEU A 1 356 ? -8.119 -13.883 -5.289 1.00 90.50 356 LEU A C 1
ATOM 3026 O O . LEU A 1 356 ? -7.802 -14.440 -6.342 1.00 90.50 356 LEU A O 1
ATOM 3030 N N . GLN A 1 357 ? -8.126 -14.527 -4.120 1.00 87.94 357 GLN A N 1
ATOM 3031 C CA . GLN A 1 357 ? -7.777 -15.941 -3.974 1.00 87.94 357 GLN A CA 1
ATOM 3032 C C . GLN A 1 357 ? -8.697 -16.841 -4.806 1.00 87.94 357 GLN A C 1
ATOM 3034 O O . GLN A 1 357 ? -8.220 -17.792 -5.430 1.00 87.94 357 GLN A O 1
ATOM 3039 N N . SER A 1 358 ? -9.998 -16.539 -4.857 1.00 89.25 358 SER A N 1
ATOM 3040 C CA . SER A 1 358 ? -10.974 -17.277 -5.667 1.00 89.25 358 SER A CA 1
ATOM 3041 C C . SER A 1 358 ? -10.696 -17.145 -7.169 1.00 89.25 358 SER A C 1
ATOM 3043 O O . SER A 1 358 ? -10.645 -18.152 -7.882 1.00 89.25 358 SER A O 1
ATOM 3045 N N . ILE A 1 359 ? -10.441 -15.921 -7.650 1.00 91.88 359 ILE A N 1
ATOM 3046 C CA . ILE A 1 359 ? -10.125 -15.663 -9.064 1.00 91.88 359 ILE A CA 1
ATOM 3047 C C . ILE A 1 359 ? -8.825 -16.380 -9.458 1.00 91.88 359 ILE A C 1
ATOM 3049 O O . ILE A 1 359 ? -8.811 -17.108 -10.453 1.00 91.88 359 ILE A O 1
ATOM 3053 N N . LEU A 1 360 ? -7.758 -16.219 -8.669 1.00 89.25 360 LEU A N 1
ATOM 3054 C CA . LEU A 1 360 ? -6.440 -16.795 -8.956 1.00 89.25 360 LEU A CA 1
ATOM 3055 C C . LEU A 1 360 ? -6.431 -18.325 -8.851 1.00 89.25 360 LEU A C 1
ATOM 3057 O O . LEU A 1 360 ? -5.846 -18.994 -9.697 1.00 89.25 360 LEU A O 1
ATOM 3061 N N . SER A 1 361 ? -7.122 -18.912 -7.869 1.00 86.06 361 SER A N 1
ATOM 3062 C CA . SER A 1 361 ? -7.213 -20.377 -7.753 1.00 86.06 361 SER A CA 1
ATOM 3063 C C . SER A 1 361 ? -7.914 -20.990 -8.966 1.00 86.06 361 SER A C 1
ATOM 3065 O O . SER A 1 361 ? -7.491 -22.025 -9.485 1.00 86.06 361 SER A O 1
ATOM 3067 N N . LYS A 1 362 ? -8.964 -20.328 -9.465 1.00 87.31 362 LYS A N 1
ATOM 3068 C CA . LYS A 1 362 ? -9.677 -20.770 -10.664 1.00 87.31 362 LYS A CA 1
ATOM 3069 C C . LYS A 1 362 ? -8.846 -20.565 -11.936 1.00 87.31 362 LYS A C 1
ATOM 3071 O O . LYS A 1 362 ? -8.819 -21.462 -12.775 1.00 87.31 362 LYS A O 1
ATOM 3076 N N . LEU A 1 363 ? -8.100 -19.466 -12.043 1.00 88.81 363 LEU A N 1
ATOM 3077 C CA . LEU A 1 363 ? -7.111 -19.273 -13.108 1.00 88.81 363 LEU A CA 1
ATOM 3078 C C . LEU A 1 363 ? -6.095 -20.428 -13.146 1.00 88.81 363 LEU A C 1
ATOM 3080 O O . LEU A 1 363 ? -5.882 -21.027 -14.199 1.00 88.81 363 LEU A O 1
ATOM 3084 N N . MET A 1 364 ? -5.528 -20.790 -11.990 1.00 82.44 364 MET A N 1
ATOM 3085 C CA . MET A 1 364 ? -4.542 -21.870 -11.884 1.00 82.44 364 MET A CA 1
ATOM 3086 C C . MET A 1 364 ? -5.102 -23.230 -12.305 1.00 82.44 364 MET A C 1
ATOM 3088 O O . MET A 1 364 ? -4.407 -23.996 -12.967 1.00 82.44 364 MET A O 1
ATOM 3092 N N . SER A 1 365 ? -6.375 -23.514 -12.007 1.00 82.31 365 SER A N 1
ATOM 3093 C CA . SER A 1 365 ? -7.035 -24.731 -12.508 1.00 82.31 365 SER A CA 1
ATOM 3094 C C . SER A 1 365 ? -7.226 -24.757 -14.030 1.00 82.31 365 SER A C 1
ATOM 3096 O O . SER A 1 365 ? -7.364 -25.831 -14.604 1.00 82.31 365 SER A O 1
ATOM 3098 N N . ASN A 1 366 ? -7.229 -23.596 -14.691 1.00 79.00 366 ASN A N 1
ATOM 3099 C CA . ASN A 1 366 ? -7.442 -23.483 -16.134 1.00 79.00 366 ASN A CA 1
ATOM 3100 C C . ASN A 1 366 ? -6.140 -23.476 -16.950 1.00 79.00 366 ASN A C 1
ATOM 3102 O O . ASN A 1 366 ? -6.203 -23.760 -18.148 1.00 79.00 366 ASN A O 1
ATOM 3106 N N . ILE A 1 367 ? -5.012 -23.089 -16.345 1.00 75.81 367 ILE A N 1
ATOM 3107 C CA . ILE A 1 367 ? -3.686 -22.964 -16.986 1.00 75.81 367 ILE A CA 1
ATOM 3108 C C . ILE A 1 367 ? -2.760 -24.149 -16.635 1.00 75.81 367 ILE A C 1
ATOM 3110 O O . ILE A 1 367 ? -1.724 -24.319 -17.270 1.00 75.81 367 ILE A O 1
ATOM 3114 N N . ASP A 1 368 ? -3.152 -24.999 -15.681 1.00 66.31 368 ASP A N 1
ATOM 3115 C CA . ASP A 1 368 ? -2.348 -26.077 -15.087 1.00 66.31 368 ASP A CA 1
ATOM 3116 C C . ASP A 1 368 ? -1.105 -25.589 -14.316 1.00 66.31 368 ASP A C 1
ATOM 3118 O O . ASP A 1 368 ? -0.479 -24.572 -14.619 1.00 66.31 368 ASP A O 1
ATOM 3122 N N . TYR A 1 369 ? -0.731 -26.340 -13.274 1.00 62.84 369 TYR A N 1
ATOM 3123 C CA . TYR A 1 369 ? 0.393 -26.008 -12.383 1.00 62.84 369 TYR A CA 1
ATOM 3124 C C . TYR A 1 369 ? 1.775 -26.329 -12.969 1.00 62.84 369 TYR A C 1
ATOM 3126 O O . TYR A 1 369 ? 2.776 -25.856 -12.436 1.00 62.84 369 TYR A O 1
ATOM 3134 N N . LYS A 1 370 ? 1.848 -27.148 -14.024 1.00 61.47 370 LYS A N 1
ATOM 3135 C CA . LYS A 1 370 ? 3.105 -27.595 -14.637 1.00 61.47 370 LYS A CA 1
ATOM 3136 C C . LYS A 1 370 ? 3.300 -26.932 -15.990 1.00 61.47 370 LYS A C 1
ATOM 3138 O O . LYS A 1 370 ? 2.351 -26.801 -16.755 1.00 61.47 370 LYS A O 1
ATOM 3143 N N . GLU A 1 371 ? 4.537 -26.557 -16.281 1.00 62.62 371 GLU A N 1
ATOM 3144 C CA . GLU A 1 371 ? 4.911 -26.018 -17.583 1.00 62.62 371 GLU A CA 1
ATOM 3145 C C . GLU A 1 371 ? 4.829 -27.090 -18.671 1.00 62.62 371 GLU A C 1
ATOM 3147 O O . GLU A 1 371 ? 5.354 -28.196 -18.515 1.00 62.62 371 GLU A O 1
ATOM 3152 N N . ASN A 1 372 ? 4.216 -26.739 -19.801 1.00 63.38 372 ASN A N 1
ATOM 3153 C CA . ASN A 1 372 ? 4.309 -27.526 -21.023 1.00 63.38 372 ASN A CA 1
ATOM 3154 C C . ASN A 1 372 ? 5.351 -26.899 -21.960 1.00 63.38 372 ASN A C 1
ATOM 3156 O O . ASN A 1 372 ? 5.345 -25.695 -22.208 1.00 63.38 372 ASN A O 1
ATOM 3160 N N . SER A 1 373 ? 6.217 -27.721 -22.557 1.00 57.41 373 SER A N 1
ATOM 3161 C CA . SER A 1 373 ? 7.299 -27.259 -23.445 1.00 57.41 373 SER A CA 1
ATOM 3162 C C . SER A 1 373 ? 6.823 -26.588 -24.745 1.00 57.41 373 SER A C 1
ATOM 3164 O O . SER A 1 373 ? 7.612 -25.922 -25.407 1.00 57.41 373 SER A O 1
ATOM 3166 N N . MET A 1 374 ? 5.542 -26.738 -25.100 1.00 59.81 374 MET A N 1
ATOM 3167 C CA . MET A 1 374 ? 4.899 -26.154 -26.290 1.00 59.81 374 MET A CA 1
ATOM 3168 C C . MET A 1 374 ? 4.018 -24.928 -25.975 1.00 59.81 374 MET A C 1
ATOM 3170 O O . MET A 1 374 ? 3.349 -24.419 -26.871 1.00 59.81 374 MET A O 1
ATOM 3174 N N . GLU A 1 375 ? 3.948 -24.483 -24.717 1.00 67.25 375 GLU A N 1
ATOM 3175 C CA . GLU A 1 375 ? 3.129 -23.326 -24.333 1.00 67.25 375 GLU A CA 1
ATOM 3176 C C . GLU A 1 375 ? 3.750 -21.987 -24.730 1.00 67.25 375 GLU A C 1
ATOM 3178 O O . GLU A 1 375 ? 4.971 -21.819 -24.718 1.00 67.25 375 GLU A O 1
ATOM 3183 N N . ASP A 1 376 ? 2.870 -21.025 -25.019 1.00 74.50 376 ASP A N 1
ATOM 3184 C CA . ASP A 1 376 ? 3.225 -19.636 -25.295 1.00 74.50 376 ASP A CA 1
ATOM 3185 C C . ASP A 1 376 ? 3.877 -18.962 -24.076 1.00 74.50 376 ASP A C 1
ATOM 3187 O O . ASP A 1 376 ? 3.461 -19.166 -22.929 1.00 74.50 376 ASP A O 1
ATOM 3191 N N . ASP A 1 377 ? 4.873 -18.113 -24.333 1.00 77.12 377 ASP A N 1
ATOM 3192 C CA . ASP A 1 377 ? 5.671 -17.444 -23.301 1.00 77.12 377 ASP A CA 1
ATOM 3193 C C . ASP A 1 377 ? 4.786 -16.579 -22.381 1.00 77.12 377 ASP A C 1
ATOM 3195 O O . ASP A 1 377 ? 5.019 -16.520 -21.175 1.00 77.12 377 ASP A O 1
ATOM 3199 N N . PHE A 1 378 ? 3.703 -15.984 -22.898 1.00 80.88 378 PHE A N 1
ATOM 3200 C CA . PHE A 1 378 ? 2.760 -15.212 -22.079 1.00 80.88 378 PHE A CA 1
ATOM 3201 C C . PHE A 1 378 ? 1.971 -16.063 -21.081 1.00 80.88 378 PHE A C 1
ATOM 3203 O O . PHE A 1 378 ? 1.659 -15.591 -19.989 1.00 80.88 378 PHE A O 1
ATOM 3210 N N . THR A 1 379 ? 1.650 -17.312 -21.426 1.00 80.44 379 THR A N 1
ATOM 3211 C CA . THR A 1 379 ? 0.946 -18.217 -20.502 1.00 80.44 379 THR A CA 1
ATOM 3212 C C . THR A 1 379 ? 1.870 -18.641 -19.364 1.00 80.44 379 THR A C 1
ATOM 3214 O O . THR A 1 379 ? 1.440 -18.703 -18.212 1.00 80.44 379 THR A O 1
ATOM 3217 N N . LYS A 1 380 ? 3.157 -18.857 -19.665 1.00 78.12 380 LYS A N 1
ATOM 3218 C CA . LYS A 1 380 ? 4.181 -19.142 -18.653 1.00 78.12 380 LYS A CA 1
ATOM 3219 C C . LYS A 1 380 ? 4.358 -17.964 -17.688 1.00 78.12 380 LYS A C 1
ATOM 3221 O O . LYS A 1 380 ? 4.254 -18.166 -16.484 1.00 78.12 380 LYS A O 1
ATOM 3226 N N . VAL A 1 381 ? 4.492 -16.735 -18.200 1.00 79.00 381 VAL A N 1
ATOM 3227 C CA . VAL A 1 381 ? 4.586 -15.522 -17.358 1.00 79.00 381 VAL A CA 1
ATOM 3228 C C . VAL A 1 381 ? 3.340 -15.341 -16.492 1.00 79.00 381 VAL A C 1
ATOM 3230 O O . VAL A 1 381 ? 3.446 -15.066 -15.300 1.00 79.00 381 VAL A O 1
ATOM 3233 N N . LEU A 1 382 ? 2.145 -15.516 -17.065 1.00 84.25 382 LEU A N 1
ATOM 3234 C CA . LEU A 1 382 ? 0.902 -15.396 -16.304 1.00 84.25 382 LEU A CA 1
ATOM 3235 C C . LEU A 1 382 ? 0.822 -16.434 -15.177 1.00 84.25 382 LEU A C 1
ATOM 3237 O O . LEU A 1 382 ? 0.369 -16.106 -14.083 1.00 84.25 382 LEU A O 1
ATOM 3241 N N . ARG A 1 383 ? 1.279 -17.669 -15.422 1.00 82.56 383 ARG A N 1
ATOM 3242 C CA . ARG A 1 383 ? 1.364 -18.719 -14.400 1.00 82.56 383 ARG A CA 1
ATOM 3243 C C . ARG A 1 383 ? 2.323 -18.327 -13.277 1.00 82.56 383 ARG A C 1
ATOM 3245 O O . ARG A 1 383 ? 1.949 -18.454 -12.113 1.00 82.56 383 ARG A O 1
ATOM 3252 N N . GLU A 1 384 ? 3.517 -17.843 -13.612 1.00 76.19 384 GLU A N 1
ATOM 3253 C CA . GLU A 1 384 ? 4.510 -17.390 -12.629 1.00 76.19 384 GLU A CA 1
ATOM 3254 C C . GLU A 1 384 ? 3.956 -16.257 -11.748 1.00 76.19 384 GLU A C 1
ATOM 3256 O O . GLU A 1 384 ? 3.990 -16.355 -10.520 1.00 76.19 384 GLU A O 1
ATOM 3261 N N . GLU A 1 385 ? 3.366 -15.222 -12.353 1.00 78.25 385 GLU A N 1
ATOM 3262 C CA . GLU A 1 385 ? 2.769 -14.092 -11.622 1.00 78.25 385 GLU A CA 1
ATOM 3263 C C . GLU A 1 385 ? 1.556 -14.525 -10.782 1.00 78.25 385 GLU A C 1
ATOM 3265 O O . GLU A 1 385 ? 1.396 -14.106 -9.635 1.00 78.25 385 GLU A O 1
ATOM 3270 N N . ALA A 1 386 ? 0.702 -15.408 -11.305 1.00 82.94 386 ALA A N 1
ATOM 3271 C CA . ALA A 1 386 ? -0.445 -15.916 -10.558 1.00 82.94 386 ALA A CA 1
ATOM 3272 C C . ALA A 1 386 ? -0.014 -16.724 -9.327 1.00 82.94 386 ALA A C 1
ATOM 3274 O O . ALA A 1 386 ? -0.585 -16.550 -8.248 1.00 82.94 386 ALA A O 1
ATOM 3275 N N . GLN A 1 387 ? 1.008 -17.574 -9.465 1.00 75.38 387 GLN A N 1
ATOM 3276 C CA . GLN A 1 387 ? 1.579 -18.319 -8.345 1.00 75.38 387 GLN A CA 1
ATOM 3277 C C . GLN A 1 387 ? 2.106 -17.362 -7.275 1.00 75.38 387 GLN A C 1
ATOM 3279 O O . GLN A 1 387 ? 1.705 -17.472 -6.120 1.00 75.38 387 GLN A O 1
ATOM 3284 N N . GLN A 1 388 ? 2.912 -16.372 -7.661 1.00 73.62 388 GLN A N 1
ATOM 3285 C CA . GLN A 1 388 ? 3.443 -15.351 -6.749 1.00 73.62 388 GLN A CA 1
ATOM 3286 C C . GLN A 1 388 ? 2.350 -14.650 -5.941 1.00 73.62 388 GLN A C 1
ATOM 3288 O O . GLN A 1 388 ? 2.447 -14.539 -4.718 1.00 73.62 388 GLN A O 1
ATOM 3293 N N . LEU A 1 389 ? 1.287 -14.206 -6.615 1.00 78.50 389 LEU A N 1
ATOM 3294 C CA . LEU A 1 389 ? 0.182 -13.508 -5.967 1.00 78.50 389 LEU A CA 1
ATOM 3295 C C . LEU A 1 389 ? -0.593 -14.413 -5.004 1.00 78.50 389 LEU A C 1
ATOM 3297 O O . LEU A 1 389 ? -0.974 -13.964 -3.926 1.00 78.50 389 LEU A O 1
ATOM 3301 N N . ILE A 1 390 ? -0.790 -15.692 -5.335 1.00 77.00 390 ILE A N 1
ATOM 3302 C CA . ILE A 1 390 ? -1.425 -16.656 -4.421 1.00 77.00 390 ILE A CA 1
ATOM 3303 C C . ILE A 1 390 ? -0.613 -16.802 -3.127 1.00 77.00 390 ILE A C 1
ATOM 3305 O O . ILE A 1 390 ? -1.193 -16.862 -2.039 1.00 77.00 390 ILE A O 1
ATOM 3309 N N . CYS A 1 391 ? 0.716 -16.830 -3.232 1.00 72.19 391 CYS A N 1
ATOM 3310 C CA . CYS A 1 391 ? 1.607 -16.913 -2.076 1.00 72.19 391 CYS A CA 1
ATOM 3311 C C . CYS A 1 391 ? 1.560 -15.625 -1.242 1.00 72.19 391 CYS A C 1
ATOM 3313 O O . CYS A 1 391 ? 1.432 -15.695 -0.022 1.00 72.19 391 CYS A O 1
ATOM 3315 N N . MET A 1 392 ? 1.568 -14.457 -1.896 1.00 70.88 392 MET A N 1
ATOM 3316 C CA . MET A 1 392 ? 1.433 -13.146 -1.243 1.00 70.88 392 MET A CA 1
ATOM 3317 C C . MET A 1 392 ? 0.105 -13.005 -0.484 1.00 70.88 392 MET A C 1
ATOM 3319 O O . MET A 1 392 ? 0.058 -12.411 0.589 1.00 70.88 392 MET A O 1
ATOM 3323 N N . LEU A 1 393 ? -0.977 -13.583 -1.009 1.00 73.19 393 LEU A N 1
ATOM 3324 C CA . LEU A 1 393 ? -2.288 -13.590 -0.358 1.00 73.19 393 LEU A CA 1
ATOM 3325 C C . LEU A 1 393 ? -2.381 -14.580 0.821 1.00 73.19 393 LEU A C 1
ATOM 3327 O O . LEU A 1 393 ? -3.458 -14.707 1.403 1.00 73.19 393 LEU A O 1
ATOM 3331 N N . GLY A 1 394 ? -1.291 -15.268 1.186 1.00 67.38 394 GLY A N 1
ATOM 3332 C CA . GLY A 1 394 ? -1.194 -16.084 2.400 1.00 67.38 394 GLY A CA 1
ATOM 3333 C C . GLY A 1 394 ? -1.776 -17.495 2.288 1.00 67.38 394 GLY A C 1
ATOM 3334 O O . GLY A 1 394 ? -2.158 -18.079 3.302 1.00 67.38 394 GLY A O 1
ATOM 3335 N N . LYS A 1 395 ? -1.881 -18.068 1.080 1.00 67.69 395 LYS A N 1
ATOM 3336 C CA . LYS A 1 395 ? -2.388 -19.441 0.924 1.00 67.69 395 LYS A CA 1
ATOM 3337 C C . LYS A 1 395 ? -1.367 -20.460 1.457 1.00 67.69 395 LYS A C 1
ATOM 3339 O O . LYS A 1 395 ? -0.279 -20.594 0.897 1.00 67.69 395 LYS A O 1
ATOM 3344 N N . LEU A 1 396 ? -1.756 -21.214 2.491 1.00 65.44 396 LEU A N 1
ATOM 3345 C CA . LEU A 1 396 ? -0.908 -22.192 3.199 1.00 65.44 396 LEU A CA 1
ATOM 3346 C C . LEU A 1 396 ? -0.195 -23.180 2.261 1.00 65.44 396 LEU A C 1
ATOM 3348 O O . LEU A 1 396 ? 1.010 -23.370 2.377 1.00 65.44 396 LEU A O 1
ATOM 3352 N N . GLU A 1 397 ? -0.912 -23.726 1.274 1.00 65.75 397 GLU A N 1
ATOM 3353 C CA . GLU A 1 397 ? -0.365 -24.676 0.291 1.00 65.75 397 GLU A CA 1
ATOM 3354 C C . GLU A 1 397 ? 0.856 -24.127 -0.466 1.00 65.75 397 GLU A C 1
ATOM 3356 O O . GLU A 1 397 ? 1.789 -24.875 -0.755 1.00 65.75 397 GLU A O 1
ATOM 3361 N N . CYS A 1 398 ? 0.873 -22.824 -0.788 1.00 66.44 398 CYS A N 1
ATOM 3362 C CA . CYS A 1 398 ? 2.042 -22.234 -1.437 1.00 66.44 398 CYS A CA 1
ATOM 3363 C C . CYS A 1 398 ? 3.203 -22.082 -0.448 1.00 66.44 398 CYS A C 1
ATOM 3365 O O . CYS A 1 398 ? 4.337 -22.417 -0.784 1.00 66.44 398 CYS A O 1
ATOM 3367 N N . LEU A 1 399 ? 2.933 -21.589 0.763 1.00 63.78 399 LEU A N 1
ATOM 3368 C CA . LEU A 1 399 ? 3.971 -21.342 1.767 1.00 63.78 399 LEU A CA 1
ATOM 3369 C C . LEU A 1 399 ? 4.715 -22.634 2.140 1.00 63.78 399 LEU A C 1
ATOM 3371 O O . LEU A 1 399 ? 5.940 -22.632 2.258 1.00 63.78 399 LEU A O 1
ATOM 3375 N N . GLU A 1 400 ? 3.997 -23.752 2.247 1.00 64.12 400 GLU A N 1
ATOM 3376 C CA . GLU A 1 400 ? 4.592 -25.071 2.485 1.00 64.12 400 GLU A CA 1
ATOM 3377 C C . GLU A 1 400 ? 5.458 -25.538 1.307 1.00 64.12 400 GLU A C 1
ATOM 3379 O O . GLU A 1 400 ? 6.579 -26.010 1.506 1.00 64.12 400 GLU A O 1
ATOM 3384 N N . MET A 1 401 ? 4.979 -25.367 0.070 1.00 63.22 401 MET A N 1
ATOM 3385 C CA . MET A 1 401 ? 5.731 -25.727 -1.136 1.00 63.22 401 MET A CA 1
ATOM 3386 C C . MET A 1 401 ? 7.008 -24.888 -1.284 1.00 63.22 401 MET A C 1
ATOM 3388 O O . MET A 1 401 ? 8.071 -25.435 -1.581 1.00 63.22 401 MET A O 1
ATOM 3392 N N . ALA A 1 402 ? 6.915 -23.582 -1.017 1.00 57.75 402 ALA A N 1
ATOM 3393 C CA . ALA A 1 402 ? 8.036 -22.648 -1.009 1.00 57.75 402 ALA A CA 1
ATOM 3394 C C . ALA A 1 402 ? 9.125 -23.088 -0.027 1.00 57.75 402 ALA A C 1
ATOM 3396 O O . ALA A 1 402 ? 10.303 -23.161 -0.378 1.00 57.75 402 ALA A O 1
ATOM 3397 N N . ASN A 1 403 ? 8.713 -23.407 1.203 1.00 60.38 403 ASN A N 1
ATOM 3398 C CA . ASN A 1 403 ? 9.620 -23.791 2.274 1.00 60.38 403 ASN A CA 1
ATOM 3399 C C . ASN A 1 403 ? 10.306 -25.131 1.970 1.00 60.38 403 ASN A C 1
ATOM 3401 O O . ASN A 1 403 ? 11.515 -25.251 2.135 1.00 60.38 403 ASN A O 1
ATOM 3405 N N . ASN A 1 404 ? 9.571 -26.117 1.448 1.00 60.75 404 ASN A N 1
ATOM 3406 C CA . ASN A 1 404 ? 10.147 -27.410 1.071 1.00 60.75 404 ASN A CA 1
ATOM 3407 C C . ASN A 1 404 ? 11.200 -27.272 -0.038 1.00 60.75 404 ASN A C 1
ATOM 3409 O O . ASN A 1 404 ? 12.307 -27.787 0.102 1.00 60.75 404 ASN A O 1
ATOM 3413 N N . LEU A 1 405 ? 10.895 -26.514 -1.096 1.00 55.84 405 LEU A N 1
ATOM 3414 C CA . LEU A 1 405 ? 11.837 -26.267 -2.190 1.00 55.84 405 LEU A CA 1
ATOM 3415 C C . LEU A 1 405 ? 13.092 -25.514 -1.713 1.00 55.84 405 LEU A C 1
ATOM 3417 O O . LEU A 1 405 ? 14.204 -25.821 -2.145 1.00 55.84 405 LEU A O 1
ATOM 3421 N N . LEU A 1 406 ? 12.931 -24.553 -0.796 1.00 56.31 406 LEU A N 1
ATOM 3422 C CA . LEU A 1 406 ? 14.052 -23.839 -0.181 1.00 56.31 406 LEU A CA 1
ATOM 3423 C C . LEU A 1 406 ? 14.937 -24.787 0.642 1.00 56.31 406 LEU A C 1
ATOM 3425 O O . LEU A 1 406 ? 16.161 -24.747 0.528 1.00 56.31 406 LEU A O 1
ATOM 3429 N N . GLN A 1 407 ? 14.330 -25.653 1.456 1.00 59.88 407 GLN A N 1
ATOM 3430 C CA . GLN A 1 407 ? 15.049 -26.636 2.269 1.00 59.88 407 GLN A CA 1
ATOM 3431 C C . GLN A 1 407 ? 15.816 -27.644 1.407 1.00 59.88 407 GLN A C 1
ATOM 3433 O O . GLN A 1 407 ? 16.954 -27.988 1.734 1.00 59.88 407 GLN A O 1
ATOM 3438 N N . ASP A 1 408 ? 15.234 -28.086 0.294 1.00 59.22 408 ASP A N 1
ATOM 3439 C CA . ASP A 1 408 ? 15.899 -28.985 -0.652 1.00 59.22 408 ASP A CA 1
ATOM 3440 C C . ASP A 1 408 ? 17.106 -28.311 -1.319 1.00 59.22 408 ASP A C 1
ATOM 3442 O O . ASP A 1 408 ? 18.171 -28.925 -1.433 1.00 59.22 408 ASP A O 1
ATOM 3446 N N . HIS A 1 409 ? 16.990 -27.027 -1.670 1.00 53.69 409 HIS A N 1
ATOM 3447 C CA . HIS A 1 409 ? 18.106 -26.255 -2.215 1.00 53.69 409 HIS A CA 1
ATOM 3448 C C . HIS A 1 409 ? 19.246 -26.073 -1.202 1.00 53.69 409 HIS A C 1
ATOM 3450 O O . HIS A 1 409 ? 20.408 -26.317 -1.523 1.00 53.69 409 HIS A O 1
ATOM 3456 N N . LEU A 1 410 ? 18.927 -25.719 0.049 1.00 57.84 410 LEU A N 1
ATOM 3457 C CA . LEU A 1 410 ? 19.926 -25.536 1.111 1.00 57.84 410 LEU A CA 1
ATOM 3458 C C . LEU A 1 410 ? 20.688 -26.832 1.452 1.00 57.84 410 LEU A C 1
ATOM 3460 O O . LEU A 1 410 ? 21.825 -26.772 1.921 1.00 57.84 410 LEU A O 1
ATOM 3464 N N . ARG A 1 411 ? 20.090 -28.007 1.209 1.00 58.69 411 ARG A N 1
ATOM 3465 C CA . ARG A 1 411 ? 20.712 -29.320 1.460 1.00 58.69 411 ARG A CA 1
ATOM 3466 C C . ARG A 1 411 ? 21.681 -29.768 0.361 1.00 58.69 411 ARG A C 1
ATOM 3468 O O . ARG A 1 411 ? 22.600 -30.532 0.651 1.00 58.69 411 ARG A O 1
ATOM 3475 N N . LEU A 1 412 ? 21.504 -29.315 -0.880 1.00 54.69 412 LEU A N 1
ATOM 3476 C CA . LEU A 1 412 ? 22.277 -29.747 -2.054 1.00 54.69 412 LEU A CA 1
ATOM 3477 C C . LEU A 1 412 ? 23.421 -28.767 -2.382 1.00 54.69 412 LEU A C 1
ATOM 3479 O O . LEU A 1 412 ? 23.544 -28.280 -3.499 1.00 54.69 412 LEU A O 1
ATOM 3483 N N . SER A 1 413 ? 24.305 -28.483 -1.425 1.00 47.88 413 SER A N 1
ATOM 3484 C CA . SER A 1 413 ? 25.394 -27.498 -1.579 1.00 47.88 413 SER A CA 1
ATOM 3485 C C . SER A 1 413 ? 26.580 -27.930 -2.466 1.00 47.88 413 SER A C 1
ATOM 3487 O O . SER A 1 413 ? 27.641 -27.309 -2.413 1.00 47.88 413 SER A O 1
ATOM 3489 N N . THR A 1 414 ? 26.451 -28.974 -3.295 1.00 41.62 414 THR A N 1
ATOM 3490 C CA . THR A 1 414 ? 27.581 -29.520 -4.080 1.00 41.62 414 THR A CA 1
ATOM 3491 C C . THR A 1 414 ? 27.399 -29.551 -5.594 1.00 41.62 414 THR A C 1
ATOM 3493 O O . THR A 1 414 ? 28.362 -29.861 -6.288 1.00 41.62 414 THR A O 1
ATOM 3496 N N . ASN A 1 415 ? 26.251 -29.140 -6.134 1.00 40.78 415 ASN A N 1
ATOM 3497 C CA . ASN A 1 415 ? 26.090 -28.919 -7.571 1.00 40.78 415 ASN A CA 1
ATOM 3498 C C . ASN A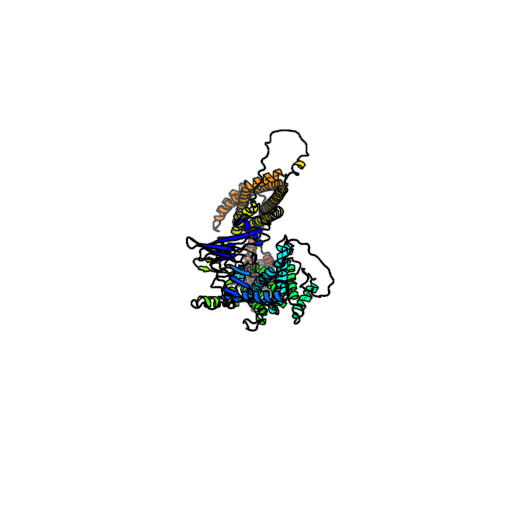 1 415 ? 25.393 -27.574 -7.800 1.00 40.78 415 ASN A C 1
ATOM 3500 O O . ASN A 1 415 ? 24.214 -27.432 -7.493 1.00 40.78 415 ASN A O 1
ATOM 3504 N N . LEU A 1 416 ? 26.120 -26.600 -8.363 1.00 40.50 416 LEU A N 1
ATOM 3505 C CA . LEU A 1 416 ? 25.551 -25.399 -8.987 1.00 40.50 416 LEU A CA 1
ATOM 3506 C C . LEU A 1 416 ? 24.755 -25.832 -10.236 1.00 40.50 416 LEU A C 1
ATOM 3508 O O . LEU A 1 416 ? 25.215 -25.688 -11.363 1.00 40.50 416 LEU A O 1
ATOM 3512 N N . ILE A 1 417 ? 23.596 -26.455 -10.032 1.00 36.22 417 ILE A N 1
ATOM 3513 C CA . ILE A 1 417 ? 22.659 -26.811 -11.094 1.00 36.22 417 ILE A CA 1
ATOM 3514 C C . ILE A 1 417 ? 21.346 -26.101 -10.782 1.00 36.22 417 ILE A C 1
ATOM 3516 O O . ILE A 1 417 ? 20.668 -26.427 -9.813 1.00 36.22 417 ILE A O 1
ATOM 3520 N N . ASN A 1 418 ? 21.061 -25.116 -11.630 1.00 42.56 418 ASN A N 1
ATOM 3521 C CA . ASN A 1 418 ? 19.763 -24.578 -12.021 1.00 42.56 418 ASN A CA 1
ATOM 3522 C C . ASN A 1 418 ? 18.784 -24.319 -10.880 1.00 42.56 418 ASN A C 1
ATOM 3524 O O . ASN A 1 418 ? 17.980 -25.168 -10.506 1.00 42.56 418 ASN A O 1
ATOM 3528 N N . MET A 1 419 ? 18.823 -23.081 -10.392 1.00 40.19 419 MET A N 1
ATOM 3529 C CA . MET A 1 419 ? 17.698 -22.457 -9.708 1.00 40.19 419 MET A CA 1
ATOM 3530 C C . MET A 1 419 ? 16.591 -22.257 -10.748 1.00 40.19 419 MET A C 1
ATOM 3532 O O . MET A 1 419 ? 16.767 -21.408 -11.618 1.00 40.19 419 MET A O 1
ATOM 3536 N N . PRO A 1 420 ? 15.453 -22.974 -10.703 1.00 40.91 420 PRO A N 1
ATOM 3537 C CA . PRO A 1 420 ? 14.307 -22.556 -11.493 1.00 40.91 420 PRO A CA 1
ATOM 3538 C C . PRO A 1 420 ? 13.939 -21.158 -11.001 1.00 40.91 420 PRO A C 1
ATOM 3540 O O . PRO A 1 420 ? 13.904 -20.935 -9.786 1.00 40.91 420 PRO A O 1
ATOM 3543 N N . ALA A 1 421 ? 13.644 -20.232 -11.912 1.00 40.91 421 ALA A N 1
ATOM 3544 C CA . ALA A 1 421 ? 13.185 -18.878 -11.598 1.00 40.91 421 ALA A CA 1
ATOM 3545 C C . ALA A 1 421 ? 12.131 -18.857 -10.466 1.00 40.91 421 ALA A C 1
ATOM 3547 O O . ALA A 1 421 ? 12.133 -17.951 -9.634 1.00 40.91 421 ALA A O 1
ATOM 3548 N N . ALA A 1 422 ? 11.324 -19.920 -10.348 1.00 38.28 422 ALA A N 1
ATOM 3549 C CA . ALA A 1 422 ? 10.395 -20.188 -9.252 1.00 38.28 422 ALA A CA 1
ATOM 3550 C C . ALA A 1 422 ? 10.997 -20.098 -7.828 1.00 38.28 422 ALA A C 1
ATOM 3552 O O . ALA A 1 422 ? 10.338 -19.554 -6.944 1.00 38.28 422 ALA A O 1
ATOM 3553 N N . LEU A 1 423 ? 12.229 -20.565 -7.570 1.00 38.47 423 LEU A N 1
ATOM 3554 C CA . LEU A 1 423 ? 12.830 -20.527 -6.225 1.00 38.47 423 LEU A CA 1
ATOM 3555 C C . LEU A 1 423 ? 13.281 -19.116 -5.836 1.00 38.47 423 LEU A C 1
ATOM 3557 O O . LEU A 1 423 ? 13.047 -18.683 -4.710 1.00 38.47 423 LEU A O 1
ATOM 3561 N N . LEU A 1 424 ? 13.866 -18.367 -6.776 1.00 43.09 424 LEU A N 1
ATOM 3562 C CA . LEU A 1 424 ? 14.232 -16.967 -6.548 1.00 43.09 424 LEU A CA 1
ATOM 3563 C C . LEU A 1 424 ? 12.971 -16.116 -6.357 1.00 43.09 424 LEU A C 1
ATOM 3565 O O . LEU A 1 424 ? 12.936 -15.250 -5.494 1.00 43.09 424 LEU A O 1
ATOM 3569 N N . ILE A 1 425 ? 11.916 -16.417 -7.113 1.00 43.22 425 ILE A N 1
ATOM 3570 C CA . ILE A 1 425 ? 10.585 -15.819 -7.015 1.00 43.22 425 ILE A CA 1
ATOM 3571 C C . ILE A 1 425 ? 9.913 -16.106 -5.653 1.00 43.22 425 ILE A C 1
ATOM 3573 O O . ILE A 1 425 ? 9.302 -15.209 -5.071 1.00 43.22 425 ILE A O 1
ATOM 3577 N N . LEU A 1 426 ? 10.036 -17.324 -5.115 1.00 40.94 426 LEU A N 1
ATOM 3578 C CA . LEU A 1 426 ? 9.468 -17.716 -3.815 1.00 40.94 426 LEU A CA 1
ATOM 3579 C C . LEU A 1 426 ? 10.248 -17.113 -2.636 1.00 40.94 426 LEU A C 1
ATOM 3581 O O . LEU A 1 426 ? 9.635 -16.601 -1.702 1.00 40.94 426 LEU A O 1
ATOM 3585 N N . ILE A 1 427 ? 11.582 -17.075 -2.716 1.00 42.16 427 ILE A N 1
ATOM 3586 C CA . ILE A 1 427 ? 12.454 -16.409 -1.729 1.00 42.16 427 ILE A CA 1
ATOM 3587 C C . ILE A 1 427 ? 12.241 -14.885 -1.754 1.00 42.16 427 ILE A C 1
ATOM 3589 O O . ILE A 1 427 ? 12.233 -14.231 -0.713 1.00 42.16 427 ILE A O 1
ATOM 3593 N N . ASN A 1 428 ? 11.982 -14.319 -2.936 1.00 41.97 428 ASN A N 1
ATOM 3594 C CA . ASN A 1 428 ? 11.681 -12.903 -3.128 1.00 41.97 428 ASN A CA 1
ATOM 3595 C C . ASN A 1 428 ? 10.312 -12.476 -2.546 1.00 41.97 428 ASN A C 1
ATOM 3597 O O . ASN A 1 428 ? 10.092 -11.289 -2.310 1.00 41.97 428 ASN A O 1
ATOM 3601 N N . ASN A 1 429 ? 9.391 -13.394 -2.263 1.00 40.94 429 ASN A N 1
ATOM 3602 C CA . ASN A 1 429 ? 8.113 -13.043 -1.631 1.00 40.94 429 ASN A CA 1
ATOM 3603 C C . ASN A 1 429 ? 8.158 -13.068 -0.093 1.00 40.94 429 ASN A C 1
ATOM 3605 O O . ASN A 1 429 ? 7.131 -12.849 0.551 1.00 40.94 429 ASN A O 1
ATOM 3609 N N . ILE A 1 430 ? 9.339 -13.256 0.512 1.00 41.53 430 ILE A N 1
ATOM 3610 C CA . ILE A 1 430 ? 9.542 -13.001 1.941 1.00 41.53 430 ILE A CA 1
ATOM 3611 C C . ILE A 1 430 ? 9.639 -11.479 2.132 1.00 41.53 430 ILE A C 1
ATOM 3613 O O . ILE A 1 430 ? 10.718 -10.893 2.097 1.00 41.53 430 ILE A O 1
ATOM 3617 N N . HIS A 1 431 ? 8.485 -10.818 2.235 1.00 38.72 431 HIS A N 1
ATOM 3618 C CA . HIS A 1 431 ? 8.376 -9.356 2.264 1.00 38.72 431 HIS A CA 1
ATOM 3619 C C . HIS A 1 431 ? 8.824 -8.688 3.578 1.00 38.72 431 HIS A C 1
ATOM 3621 O O . HIS A 1 431 ? 8.913 -7.465 3.629 1.00 38.72 431 HIS A O 1
ATOM 3627 N N . SER A 1 432 ? 9.180 -9.467 4.593 1.00 34.66 432 SER A N 1
ATOM 3628 C CA . SER A 1 432 ? 9.925 -9.033 5.772 1.00 34.66 432 SER A CA 1
ATOM 3629 C C . SER A 1 432 ? 10.504 -10.278 6.435 1.00 34.66 432 SER A C 1
ATOM 3631 O O . SER A 1 432 ? 9.821 -11.289 6.592 1.00 34.66 432 SER A O 1
ATOM 3633 N N . MET A 1 433 ? 11.784 -10.242 6.789 1.00 33.22 433 MET A N 1
ATOM 3634 C CA . MET A 1 433 ? 12.352 -11.196 7.734 1.00 33.22 433 MET A CA 1
ATOM 3635 C C . MET A 1 433 ? 12.498 -10.422 9.036 1.00 33.22 433 MET A C 1
ATOM 3637 O O . MET A 1 433 ? 13.505 -9.757 9.256 1.00 33.22 433 MET A O 1
ATOM 3641 N N . GLU A 1 434 ? 11.440 -10.399 9.842 1.00 35.91 434 GLU A N 1
ATOM 3642 C CA . GLU A 1 434 ? 11.549 -9.837 11.185 1.00 35.91 434 GLU A CA 1
ATOM 3643 C C . GLU A 1 434 ? 12.443 -10.735 12.045 1.00 35.91 434 GLU A C 1
ATOM 3645 O O . GLU A 1 434 ? 12.616 -11.922 11.789 1.00 35.91 434 GLU A O 1
ATOM 3650 N N . LEU A 1 435 ? 13.101 -10.158 13.033 1.00 31.70 435 LEU A N 1
ATOM 3651 C CA . LEU A 1 435 ? 13.867 -10.896 14.026 1.00 31.70 435 LEU A CA 1
ATOM 3652 C C . LEU A 1 435 ? 13.291 -10.459 15.366 1.00 31.70 435 LEU A C 1
ATOM 3654 O O . LEU A 1 435 ? 13.794 -9.529 15.984 1.00 31.70 435 LEU A O 1
ATOM 3658 N N . LEU A 1 436 ? 12.168 -11.068 15.751 1.00 31.23 436 LEU A N 1
ATOM 3659 C CA . LEU A 1 436 ? 11.565 -10.875 17.069 1.00 31.23 436 LEU A CA 1
ATOM 3660 C C . LEU A 1 436 ? 12.451 -11.566 18.097 1.00 31.23 436 LEU A C 1
ATOM 3662 O O . LEU A 1 436 ? 12.690 -12.767 17.977 1.00 31.23 436 LEU A O 1
ATOM 3666 N N . ASN A 1 437 ? 12.943 -10.807 19.071 1.00 31.30 437 ASN A N 1
ATOM 3667 C CA . ASN A 1 437 ? 13.791 -11.314 20.138 1.00 31.30 437 ASN A CA 1
ATOM 3668 C C . ASN A 1 437 ? 12.954 -11.453 21.417 1.00 31.30 437 ASN A C 1
ATOM 3670 O O . ASN A 1 437 ? 13.006 -10.610 22.307 1.00 31.30 437 ASN A O 1
ATOM 3674 N N . GLU A 1 438 ? 12.155 -12.513 21.505 1.00 33.62 438 GLU A N 1
ATOM 3675 C CA . GLU A 1 438 ? 11.540 -12.899 22.776 1.00 33.62 438 GLU A CA 1
ATOM 3676 C C . GLU A 1 438 ? 12.458 -13.908 23.462 1.00 33.62 438 GLU A C 1
ATOM 3678 O O . GLU A 1 438 ? 12.610 -15.032 22.979 1.00 33.62 438 GLU A O 1
ATOM 3683 N N . MET A 1 439 ? 13.081 -13.488 24.570 1.00 38.53 439 MET A N 1
ATOM 3684 C CA . MET A 1 439 ? 13.707 -14.356 25.583 1.00 38.53 439 MET A CA 1
ATOM 3685 C C . MET A 1 439 ? 14.455 -15.572 24.980 1.00 38.53 439 MET A C 1
ATOM 3687 O O . MET A 1 439 ? 14.076 -16.719 25.214 1.00 38.53 439 MET A O 1
ATOM 3691 N N . ASP A 1 440 ? 15.501 -15.297 24.187 1.00 45.09 440 ASP A N 1
ATOM 3692 C CA . ASP A 1 440 ? 16.417 -16.245 23.513 1.00 45.09 440 ASP A CA 1
ATOM 3693 C C . ASP A 1 440 ? 15.930 -16.970 22.233 1.00 45.09 440 ASP A C 1
ATOM 3695 O O . ASP A 1 440 ? 16.609 -17.888 21.763 1.00 45.09 440 ASP A O 1
ATOM 3699 N N . THR A 1 441 ? 14.831 -16.558 21.580 1.00 43.66 441 THR A N 1
ATOM 3700 C CA . THR A 1 441 ? 14.464 -17.109 20.252 1.00 43.66 441 THR A CA 1
ATOM 3701 C C . THR A 1 441 ? 14.142 -16.046 19.199 1.00 43.66 441 THR A C 1
ATOM 3703 O O . THR A 1 441 ? 13.194 -15.287 19.348 1.00 43.66 441 THR A O 1
ATOM 3706 N N . LEU A 1 442 ? 14.914 -16.042 18.102 1.00 51.66 442 LEU A N 1
ATOM 3707 C CA . LEU A 1 442 ? 14.709 -15.211 16.909 1.00 51.66 442 LEU A CA 1
ATOM 3708 C C . LEU A 1 442 ? 13.577 -15.778 16.035 1.00 51.66 442 LEU A C 1
ATOM 3710 O O . LEU A 1 442 ? 13.694 -16.903 15.541 1.00 51.66 442 LEU A O 1
ATOM 3714 N N . ARG A 1 443 ? 12.501 -15.012 15.806 1.00 51.75 443 ARG A N 1
ATOM 3715 C CA . ARG A 1 443 ? 11.396 -15.399 14.900 1.00 51.75 443 ARG A CA 1
ATOM 3716 C C . ARG A 1 443 ? 11.241 -14.436 13.729 1.00 51.75 443 ARG A C 1
ATOM 3718 O O . ARG A 1 443 ? 11.212 -13.229 13.946 1.00 51.75 443 ARG A O 1
ATOM 3725 N N . ALA A 1 444 ? 11.066 -14.999 12.530 1.00 52.09 444 ALA A N 1
ATOM 3726 C CA . ALA A 1 444 ? 10.782 -14.263 11.302 1.00 52.09 444 ALA A CA 1
ATOM 3727 C C . ALA A 1 444 ? 9.322 -14.361 10.871 1.00 52.09 444 ALA A C 1
ATOM 3729 O O . ALA A 1 444 ? 8.769 -15.457 10.780 1.00 52.09 444 ALA A O 1
ATOM 3730 N N . GLY A 1 445 ? 8.720 -13.199 10.603 1.00 54.22 445 GLY A N 1
ATOM 3731 C CA . GLY A 1 445 ? 7.325 -13.034 10.204 1.00 54.22 445 GLY A CA 1
ATOM 3732 C C . GLY A 1 445 ? 7.146 -12.002 9.086 1.00 54.22 445 GLY A C 1
ATOM 3733 O O . GLY A 1 445 ? 7.999 -11.139 8.873 1.00 54.22 445 GLY A O 1
ATOM 3734 N N . LEU A 1 446 ? 6.024 -12.128 8.365 1.00 52.94 446 LEU A N 1
ATOM 3735 C CA . LEU A 1 446 ? 5.637 -11.320 7.194 1.00 52.94 446 LEU A CA 1
ATOM 3736 C C . LEU A 1 446 ? 4.664 -10.170 7.529 1.00 52.94 446 LEU A C 1
ATOM 3738 O O . LEU A 1 446 ? 4.070 -9.577 6.628 1.00 52.94 446 LEU A O 1
ATOM 3742 N N . SER A 1 447 ? 4.439 -9.896 8.814 1.00 53.28 447 SER A N 1
ATOM 3743 C CA . SER A 1 447 ? 3.413 -8.979 9.320 1.00 53.28 447 SER A CA 1
ATOM 3744 C C . SER A 1 447 ? 3.971 -8.121 10.445 1.00 53.28 447 SER A C 1
ATOM 3746 O O . SER A 1 447 ? 4.709 -8.651 11.265 1.00 53.28 447 SER A O 1
ATOM 3748 N N . VAL A 1 448 ? 3.530 -6.861 10.529 1.00 56.25 448 VAL A N 1
ATOM 3749 C CA . VAL A 1 448 ? 3.862 -5.971 11.653 1.00 56.25 448 VAL A CA 1
ATOM 3750 C C . VAL A 1 448 ? 3.424 -6.638 12.967 1.00 56.25 448 VAL A C 1
ATOM 3752 O O . VAL A 1 448 ? 2.267 -7.068 13.039 1.00 56.25 448 VAL A O 1
ATOM 3755 N N . PRO A 1 449 ? 4.298 -6.745 13.988 1.00 58.50 449 PRO A N 1
ATOM 3756 C CA . PRO A 1 449 ? 3.937 -7.334 15.270 1.00 58.50 449 PRO A CA 1
ATOM 3757 C C . PRO A 1 449 ? 2.775 -6.562 15.897 1.00 58.50 449 PRO A C 1
ATOM 3759 O O . PRO A 1 449 ? 2.803 -5.334 15.954 1.00 58.50 449 PRO A O 1
ATOM 3762 N N . GLU A 1 450 ? 1.757 -7.274 16.378 1.00 56.41 450 GLU A N 1
ATOM 3763 C CA . GLU A 1 450 ? 0.648 -6.654 17.119 1.00 56.41 450 GLU A CA 1
ATOM 3764 C C . GLU A 1 450 ? 1.069 -6.245 18.546 1.00 56.41 450 GLU A C 1
ATOM 3766 O O . GLU A 1 450 ? 0.406 -5.418 19.167 1.00 56.41 450 GLU A O 1
ATOM 3771 N N . ASP A 1 451 ? 2.182 -6.793 19.053 1.00 57.44 451 ASP A N 1
ATOM 3772 C CA . ASP A 1 451 ? 2.686 -6.539 20.403 1.00 57.44 451 ASP A CA 1
ATOM 3773 C C . ASP A 1 451 ? 3.654 -5.344 20.462 1.00 57.44 451 ASP A C 1
ATOM 3775 O O . ASP A 1 451 ? 4.767 -5.378 19.936 1.00 57.44 451 ASP A O 1
ATOM 3779 N N . ASP A 1 452 ? 3.257 -4.305 21.202 1.00 55.12 452 ASP A N 1
ATOM 3780 C CA . ASP A 1 452 ? 4.005 -3.053 21.414 1.00 55.12 452 ASP A CA 1
ATOM 3781 C C . ASP A 1 452 ? 5.272 -3.198 22.295 1.00 55.12 452 ASP A C 1
ATOM 3783 O O . ASP A 1 452 ? 5.976 -2.210 22.538 1.00 55.12 452 ASP A O 1
ATOM 3787 N N . GLN A 1 453 ? 5.554 -4.395 22.827 1.00 51.22 453 GLN A N 1
ATOM 3788 C CA . GLN A 1 453 ? 6.606 -4.615 23.833 1.00 51.22 453 GLN A CA 1
ATOM 3789 C C . GLN A 1 453 ? 7.937 -5.151 23.286 1.00 51.22 453 GLN A C 1
ATOM 3791 O O . GLN A 1 453 ? 8.917 -5.173 24.031 1.00 51.22 453 GLN A O 1
ATOM 3796 N N . ASN A 1 454 ? 8.008 -5.530 22.007 1.00 57.38 454 ASN A N 1
ATOM 3797 C CA . ASN A 1 454 ? 9.182 -6.201 21.448 1.00 57.38 454 ASN A CA 1
ATOM 3798 C C . ASN A 1 454 ? 9.992 -5.292 20.509 1.00 57.38 454 ASN A C 1
ATOM 3800 O O . ASN A 1 454 ? 9.442 -4.562 19.686 1.00 57.38 454 ASN A O 1
ATOM 3804 N N . GLU A 1 455 ? 11.323 -5.360 20.614 1.00 61.88 455 GLU A N 1
ATOM 3805 C CA . GLU A 1 455 ? 12.223 -4.801 19.601 1.00 61.88 455 GLU A CA 1
ATOM 3806 C C . GLU A 1 455 ? 12.125 -5.654 18.332 1.00 61.88 455 GLU A C 1
ATOM 3808 O O . GLU A 1 455 ? 12.258 -6.881 18.392 1.00 61.88 455 GLU A O 1
ATOM 3813 N N . PHE A 1 456 ? 11.910 -5.017 17.180 1.00 66.00 456 PHE A N 1
ATOM 3814 C CA . PHE A 1 456 ? 11.917 -5.711 15.895 1.00 66.00 456 PHE A CA 1
ATOM 3815 C C . PHE A 1 456 ? 12.822 -5.004 14.887 1.00 66.00 456 PHE A C 1
ATOM 3817 O O . PHE A 1 456 ? 12.929 -3.775 14.837 1.00 66.00 456 PHE A O 1
ATOM 3824 N N . MET A 1 457 ? 13.500 -5.808 14.070 1.00 64.81 457 MET A N 1
ATOM 3825 C CA . MET A 1 457 ? 14.243 -5.333 12.906 1.00 64.81 457 MET A CA 1
ATOM 3826 C C . MET A 1 457 ? 13.419 -5.557 11.648 1.00 64.81 457 MET A C 1
ATOM 3828 O O . MET A 1 457 ? 12.903 -6.652 11.438 1.00 64.81 457 MET A O 1
ATOM 3832 N N . TYR A 1 458 ? 13.331 -4.532 10.805 1.00 66.88 458 TYR A N 1
ATOM 3833 C CA . TYR A 1 458 ? 12.658 -4.603 9.518 1.00 66.88 458 TYR A CA 1
ATOM 3834 C C . TYR A 1 458 ? 13.666 -4.571 8.371 1.00 66.88 458 TYR A C 1
ATOM 3836 O O . TYR A 1 458 ? 14.699 -3.902 8.437 1.00 66.88 458 TYR A O 1
ATOM 3844 N N . PHE A 1 459 ? 13.316 -5.263 7.289 1.00 65.75 459 PHE A N 1
ATOM 3845 C CA . PHE A 1 459 ? 14.013 -5.237 6.008 1.00 65.75 459 PHE A CA 1
ATOM 3846 C C . PHE A 1 459 ? 12.966 -4.996 4.921 1.00 65.75 459 PHE A C 1
ATOM 3848 O O . PHE A 1 459 ? 12.101 -5.833 4.679 1.00 65.75 459 PHE A O 1
ATOM 3855 N N . LEU A 1 460 ? 13.030 -3.830 4.294 1.00 60.47 460 LEU A N 1
ATOM 3856 C CA . LEU A 1 460 ? 12.142 -3.358 3.245 1.00 60.47 460 LEU A CA 1
ATOM 3857 C C . LEU A 1 460 ? 12.914 -3.298 1.934 1.00 60.47 460 LEU A C 1
ATOM 3859 O O . LEU A 1 460 ? 14.054 -2.849 1.881 1.00 60.47 460 LEU A O 1
ATOM 3863 N N . ARG A 1 461 ? 12.277 -3.707 0.846 1.00 60.53 461 ARG A N 1
ATOM 3864 C CA . ARG A 1 461 ? 12.853 -3.609 -0.494 1.00 60.53 461 ARG A CA 1
ATOM 3865 C C . ARG A 1 461 ? 11.768 -3.313 -1.507 1.00 60.53 461 ARG A C 1
ATOM 3867 O O . ARG A 1 461 ? 10.598 -3.629 -1.278 1.00 60.53 461 ARG A O 1
ATOM 3874 N N . THR A 1 462 ? 12.161 -2.752 -2.643 1.00 52.22 462 THR A N 1
ATOM 3875 C CA . THR A 1 462 ? 11.258 -2.655 -3.785 1.00 52.22 462 THR A CA 1
ATOM 3876 C C . THR A 1 462 ? 10.873 -4.065 -4.244 1.00 52.22 462 THR A C 1
ATOM 3878 O O . THR A 1 462 ? 11.743 -4.939 -4.366 1.00 52.22 462 THR A O 1
ATOM 3881 N N . PRO A 1 463 ? 9.576 -4.327 -4.481 1.00 45.12 463 PRO A N 1
ATOM 3882 C CA . PRO A 1 463 ? 9.143 -5.602 -5.032 1.00 45.12 463 PRO A CA 1
ATOM 3883 C C . PRO A 1 463 ? 9.918 -5.898 -6.325 1.00 45.12 463 PRO A C 1
ATOM 3885 O O . PRO A 1 463 ? 10.168 -4.981 -7.108 1.00 45.12 463 PRO A O 1
ATOM 3888 N N . TRP A 1 464 ? 10.270 -7.166 -6.564 1.00 41.66 464 TRP A N 1
ATOM 3889 C CA . TRP A 1 464 ? 10.894 -7.650 -7.815 1.00 41.66 464 TRP A CA 1
ATOM 3890 C C . TRP A 1 464 ? 12.370 -7.288 -8.044 1.00 41.66 464 TRP A C 1
ATOM 3892 O O . TRP A 1 464 ? 12.957 -7.780 -9.005 1.00 41.66 464 TRP A O 1
ATOM 3902 N N . HIS A 1 465 ? 13.003 -6.500 -7.170 1.00 47.25 465 HIS A N 1
ATOM 3903 C CA . HIS A 1 465 ? 14.421 -6.176 -7.321 1.00 47.25 465 HIS A CA 1
ATOM 3904 C C . HIS A 1 465 ? 15.308 -7.282 -6.731 1.00 47.25 465 HIS A C 1
ATOM 3906 O O . HIS A 1 465 ? 15.328 -7.505 -5.516 1.00 47.25 465 HIS A O 1
ATOM 3912 N N . VAL A 1 466 ? 16.023 -8.009 -7.593 1.00 44.59 466 VAL A N 1
ATOM 3913 C CA . VAL A 1 466 ? 16.953 -9.068 -7.176 1.00 44.59 466 VAL A CA 1
ATOM 3914 C C . VAL A 1 466 ? 18.150 -8.427 -6.479 1.00 44.59 466 VAL A C 1
ATOM 3916 O O . VAL A 1 466 ? 18.873 -7.629 -7.076 1.00 44.59 466 VAL A O 1
ATOM 3919 N N . PHE A 1 467 ? 18.370 -8.784 -5.213 1.00 50.28 467 PHE A N 1
ATOM 3920 C CA . PHE A 1 467 ? 19.550 -8.336 -4.491 1.00 50.28 467 PHE A CA 1
ATOM 3921 C C . PHE A 1 467 ? 20.638 -9.414 -4.510 1.00 50.28 467 PHE A C 1
ATOM 3923 O O . PHE A 1 467 ? 20.380 -10.610 -4.396 1.00 50.28 467 PHE A O 1
ATOM 3930 N N . THR A 1 468 ? 21.871 -8.972 -4.671 1.00 46.72 468 THR A N 1
ATOM 3931 C CA . THR A 1 468 ? 23.096 -9.735 -4.488 1.00 46.72 468 THR A CA 1
ATOM 3932 C C . THR A 1 468 ? 23.800 -9.213 -3.239 1.00 46.72 468 THR A C 1
ATOM 3934 O O . THR A 1 468 ? 23.500 -8.126 -2.740 1.00 46.72 468 THR A O 1
ATOM 3937 N N . VAL A 1 469 ? 24.773 -9.965 -2.724 1.00 47.78 469 VAL A N 1
ATOM 3938 C CA . VAL A 1 469 ? 25.597 -9.510 -1.587 1.00 47.78 469 VAL A CA 1
ATOM 3939 C C . VAL A 1 469 ? 26.225 -8.138 -1.876 1.00 47.78 469 VAL A C 1
ATOM 3941 O O . VAL A 1 469 ? 26.328 -7.302 -0.982 1.00 47.78 469 VAL A O 1
ATOM 3944 N N . ASP A 1 470 ? 26.557 -7.874 -3.141 1.00 44.34 470 ASP A N 1
ATOM 3945 C CA . ASP A 1 470 ? 27.205 -6.639 -3.577 1.00 44.34 470 ASP A CA 1
ATOM 3946 C C . ASP A 1 470 ? 26.259 -5.426 -3.641 1.00 44.34 470 ASP A C 1
ATOM 3948 O O . ASP A 1 470 ? 26.724 -4.291 -3.535 1.00 44.34 470 ASP A O 1
ATOM 3952 N N . ASN A 1 471 ? 24.945 -5.627 -3.811 1.00 53.34 471 ASN A N 1
ATOM 3953 C CA . ASN A 1 471 ? 23.967 -4.536 -3.941 1.00 53.34 471 ASN A CA 1
ATOM 3954 C C . ASN A 1 471 ? 23.021 -4.401 -2.727 1.00 53.34 471 ASN A C 1
ATOM 3956 O O . ASN A 1 471 ? 22.156 -3.524 -2.727 1.00 53.34 471 ASN A O 1
ATOM 3960 N N . PHE A 1 472 ? 23.185 -5.229 -1.688 1.00 56.22 472 PHE A N 1
ATOM 3961 C CA . PHE A 1 472 ? 22.274 -5.308 -0.540 1.00 56.22 472 PHE A CA 1
ATOM 3962 C C . PHE A 1 472 ? 21.996 -3.940 0.102 1.00 56.22 472 PHE A C 1
ATOM 3964 O O . PHE A 1 472 ? 20.846 -3.536 0.236 1.00 56.22 472 PHE A O 1
ATOM 3971 N N . HIS A 1 473 ? 23.041 -3.169 0.410 1.00 55.28 473 HIS A N 1
ATOM 3972 C CA . HIS A 1 473 ? 22.898 -1.857 1.057 1.00 55.28 473 HIS A CA 1
ATOM 3973 C C . HIS A 1 473 ? 22.270 -0.774 0.166 1.00 55.28 473 HIS A C 1
ATOM 3975 O O . HIS A 1 473 ? 21.828 0.250 0.679 1.00 55.28 473 HIS A O 1
ATOM 3981 N N . ALA A 1 474 ? 22.250 -0.970 -1.155 1.00 58.91 474 ALA A N 1
ATOM 3982 C CA . ALA A 1 474 ? 21.622 -0.041 -2.093 1.00 58.91 474 ALA A CA 1
ATOM 3983 C C . ALA A 1 474 ? 20.146 -0.378 -2.358 1.00 58.91 474 ALA A C 1
ATOM 3985 O O . ALA A 1 474 ? 19.395 0.477 -2.816 1.00 58.91 474 ALA A O 1
ATOM 3986 N N . THR A 1 475 ? 19.744 -1.624 -2.099 1.00 55.78 475 THR A N 1
ATOM 3987 C CA . THR A 1 475 ? 18.465 -2.189 -2.556 1.00 55.78 475 THR A CA 1
ATOM 3988 C C . THR A 1 475 ? 17.526 -2.557 -1.412 1.00 55.78 475 THR A C 1
ATOM 3990 O O . THR A 1 475 ? 16.307 -2.557 -1.592 1.00 55.78 475 THR A O 1
ATOM 3993 N N . VAL A 1 476 ? 18.079 -2.832 -0.230 1.00 57.41 476 VAL A N 1
ATOM 3994 C CA . VAL A 1 476 ? 17.341 -3.195 0.976 1.00 57.41 476 VAL A CA 1
ATOM 3995 C C . VAL A 1 476 ? 17.492 -2.081 2.007 1.00 57.41 476 VAL A C 1
ATOM 3997 O O . VAL A 1 476 ? 18.584 -1.799 2.498 1.00 57.41 476 VAL A O 1
ATOM 4000 N N . ILE A 1 477 ? 16.373 -1.452 2.348 1.00 67.12 477 ILE A N 1
ATOM 4001 C CA . ILE A 1 477 ? 16.249 -0.512 3.458 1.00 67.12 477 ILE A CA 1
ATOM 4002 C C . ILE A 1 477 ? 16.022 -1.340 4.714 1.00 67.12 477 ILE A C 1
ATOM 4004 O O . ILE A 1 477 ? 15.064 -2.100 4.787 1.00 67.12 477 ILE A O 1
ATOM 4008 N N . TYR A 1 478 ? 16.867 -1.194 5.720 1.00 70.69 478 TYR A N 1
ATOM 4009 C CA . TYR A 1 478 ? 16.706 -1.921 6.972 1.00 70.69 478 TYR A CA 1
ATOM 4010 C C . TYR A 1 478 ? 16.863 -0.992 8.165 1.00 70.69 478 TYR A C 1
ATOM 4012 O O . TYR A 1 478 ? 17.550 0.029 8.093 1.00 70.69 478 TYR A O 1
ATOM 4020 N N . GLY A 1 479 ? 16.222 -1.352 9.269 1.00 65.81 479 GLY A N 1
ATOM 4021 C CA . GLY A 1 479 ? 16.286 -0.591 10.507 1.00 65.81 479 GLY A CA 1
ATOM 4022 C C . GLY A 1 479 ? 15.741 -1.381 11.686 1.00 65.81 479 GLY A C 1
ATOM 4023 O O . GLY A 1 479 ? 15.053 -2.383 11.511 1.00 65.81 479 GLY A O 1
ATOM 4024 N N . SER A 1 480 ? 16.057 -0.923 12.892 1.00 71.81 480 SER A N 1
ATOM 4025 C CA . SER A 1 480 ? 15.501 -1.452 14.135 1.00 71.81 480 SER A CA 1
ATOM 4026 C C . SER A 1 480 ? 14.528 -0.445 14.737 1.00 71.81 480 SER A C 1
ATOM 4028 O O . SER A 1 480 ? 14.800 0.759 14.761 1.00 71.81 480 SER A O 1
ATOM 4030 N N . LEU A 1 481 ? 13.391 -0.936 15.222 1.00 68.38 481 LEU A N 1
ATOM 4031 C CA . LEU A 1 481 ? 12.424 -0.154 15.977 1.00 68.38 481 LEU A CA 1
ATOM 4032 C C . LEU A 1 481 ? 12.340 -0.724 17.389 1.00 68.38 481 LEU A C 1
ATOM 4034 O O . LEU A 1 481 ? 12.003 -1.889 17.589 1.00 68.38 481 LEU A O 1
ATOM 4038 N N . ASN A 1 482 ? 12.649 0.135 18.356 1.00 62.62 482 ASN A N 1
ATOM 4039 C CA . ASN A 1 482 ? 12.496 -0.159 19.770 1.00 62.62 482 ASN A CA 1
ATOM 4040 C C . ASN A 1 482 ? 11.295 0.649 20.265 1.00 62.62 482 ASN A C 1
ATOM 4042 O O . ASN A 1 482 ? 11.287 1.873 20.111 1.00 62.62 482 ASN A O 1
ATOM 4046 N N . CYS A 1 483 ? 10.333 -0.027 20.897 1.00 57.25 483 CYS A N 1
ATOM 4047 C CA . CYS A 1 483 ? 9.148 0.553 21.545 1.00 57.25 483 CYS A CA 1
ATOM 4048 C C . CYS A 1 483 ? 7.991 0.971 20.610 1.00 57.25 483 CYS A C 1
ATOM 4050 O O . CYS A 1 483 ? 8.160 1.072 19.396 1.00 57.25 483 CYS A O 1
ATOM 4052 N N . ASN A 1 484 ? 6.834 1.262 21.238 1.00 69.56 484 ASN A N 1
ATOM 4053 C CA . ASN A 1 484 ? 5.561 1.713 20.648 1.00 69.56 484 ASN A CA 1
ATOM 4054 C C . ASN A 1 484 ? 5.745 2.439 19.303 1.00 69.56 484 ASN A C 1
ATOM 4056 O O . ASN A 1 484 ? 6.231 3.578 19.239 1.00 69.56 484 ASN A O 1
ATOM 4060 N N . THR A 1 485 ? 5.329 1.755 18.238 1.00 70.44 485 THR A N 1
ATOM 4061 C CA . THR A 1 485 ? 5.600 2.122 16.845 1.00 70.44 485 THR A CA 1
ATOM 4062 C C . THR A 1 485 ? 5.141 3.544 16.523 1.00 70.44 485 THR A C 1
ATOM 4064 O O . THR A 1 485 ? 5.861 4.302 15.870 1.00 70.44 485 THR A O 1
ATOM 4067 N N . MET A 1 486 ? 3.989 3.962 17.051 1.00 74.88 486 MET A N 1
ATOM 4068 C CA . MET A 1 486 ? 3.427 5.294 16.808 1.00 74.88 486 MET A CA 1
ATOM 4069 C C . MET A 1 486 ? 4.286 6.405 17.421 1.00 74.88 486 MET A C 1
ATOM 4071 O O . MET A 1 486 ? 4.516 7.440 16.790 1.00 74.88 486 MET A O 1
ATOM 4075 N N . MET A 1 487 ? 4.832 6.182 18.619 1.00 79.00 487 MET A N 1
ATOM 4076 C CA . MET A 1 487 ? 5.726 7.142 19.270 1.00 79.00 487 MET A CA 1
ATOM 4077 C C . MET A 1 487 ? 7.054 7.282 18.515 1.00 79.00 487 MET A C 1
ATOM 4079 O O . MET A 1 487 ? 7.609 8.380 18.423 1.00 79.00 487 MET A O 1
ATOM 4083 N N . CYS A 1 488 ? 7.558 6.185 17.948 1.00 77.44 488 CYS A N 1
ATOM 4084 C CA . CYS A 1 488 ? 8.743 6.190 17.093 1.00 77.44 488 CYS A CA 1
ATOM 4085 C C . CYS A 1 488 ? 8.498 6.962 15.792 1.00 77.44 488 CYS A C 1
ATOM 4087 O O . CYS A 1 488 ? 9.335 7.780 15.411 1.00 77.44 488 CYS A O 1
ATOM 4089 N N . VAL A 1 489 ? 7.335 6.785 15.155 1.00 83.25 489 VAL A N 1
ATOM 4090 C CA . VAL A 1 489 ? 6.941 7.576 13.976 1.00 83.25 489 VAL A CA 1
ATOM 4091 C C . VAL A 1 489 ? 6.893 9.064 14.315 1.00 83.25 489 VAL A C 1
ATOM 4093 O O . VAL A 1 489 ? 7.490 9.858 13.588 1.00 83.25 489 VAL A O 1
ATOM 4096 N N . LEU A 1 490 ? 6.266 9.447 15.434 1.00 84.88 490 LEU A N 1
ATOM 4097 C CA . LEU A 1 490 ? 6.214 10.847 15.863 1.00 84.88 490 LEU A CA 1
ATOM 4098 C C . LEU A 1 490 ? 7.619 11.413 16.084 1.00 84.88 490 LEU A C 1
ATOM 4100 O O . LEU A 1 490 ? 7.951 12.443 15.509 1.00 84.88 490 LEU A O 1
ATOM 4104 N N . LYS A 1 491 ? 8.481 10.720 16.839 1.00 83.50 491 LYS A N 1
ATOM 4105 C CA . LYS A 1 491 ? 9.854 11.180 17.106 1.00 83.50 491 LYS A CA 1
ATOM 4106 C C . LYS A 1 491 ? 10.693 11.306 15.837 1.00 83.50 491 LYS A C 1
ATOM 4108 O O . LYS A 1 491 ? 11.442 12.272 15.716 1.00 83.50 491 LYS A O 1
ATOM 4113 N N . THR A 1 492 ? 10.603 10.354 14.914 1.00 83.62 492 THR A N 1
ATOM 4114 C CA . THR A 1 492 ? 11.346 10.395 13.648 1.00 83.62 492 THR A CA 1
ATOM 4115 C C . THR A 1 492 ? 10.840 11.533 12.763 1.00 83.62 492 THR A C 1
ATOM 4117 O O . THR A 1 492 ? 11.635 12.284 12.197 1.00 83.62 492 THR A O 1
ATOM 4120 N N . MET A 1 493 ? 9.521 11.712 12.674 1.00 87.38 493 MET A N 1
ATOM 4121 C CA . MET A 1 493 ? 8.932 12.803 11.903 1.00 87.38 493 MET A CA 1
ATOM 4122 C C . MET A 1 493 ? 9.250 14.173 12.509 1.00 87.38 493 MET A C 1
ATOM 4124 O O . MET A 1 493 ? 9.657 15.060 11.768 1.00 87.38 493 MET A O 1
ATOM 4128 N N . GLU A 1 494 ? 9.143 14.344 13.829 1.00 83.25 494 GLU A N 1
ATOM 4129 C CA . GLU A 1 494 ? 9.430 15.608 14.522 1.00 83.25 494 GLU A CA 1
ATOM 4130 C C . GLU A 1 494 ? 10.923 15.963 14.542 1.00 83.25 494 GLU A C 1
ATOM 4132 O O . GLU A 1 494 ? 11.253 17.130 14.376 1.00 83.25 494 GLU A O 1
ATOM 4137 N N . ASN A 1 495 ? 11.828 14.994 14.736 1.00 82.81 495 ASN A N 1
ATOM 4138 C CA . ASN A 1 495 ? 13.250 15.290 14.980 1.00 82.81 495 ASN A CA 1
ATOM 4139 C C . ASN A 1 495 ? 14.161 15.103 13.759 1.00 82.81 495 ASN A C 1
ATOM 4141 O O . ASN A 1 495 ? 15.267 15.639 13.752 1.00 82.81 495 ASN A O 1
ATOM 4145 N N . ILE A 1 496 ? 13.742 14.336 12.746 1.00 83.50 496 ILE A N 1
ATOM 4146 C CA . ILE A 1 496 ? 14.562 14.055 11.556 1.00 83.50 496 ILE A CA 1
ATOM 4147 C C . ILE A 1 496 ? 13.930 14.697 10.325 1.00 83.50 496 ILE A C 1
ATOM 4149 O O . ILE A 1 496 ? 14.519 15.597 9.729 1.00 83.50 496 ILE A O 1
ATOM 4153 N N . TYR A 1 497 ? 12.722 14.276 9.946 1.00 86.12 497 TYR A N 1
ATOM 4154 C CA . TYR A 1 497 ? 12.141 14.693 8.666 1.00 86.12 497 TYR A CA 1
ATOM 4155 C C . TYR A 1 497 ? 11.616 16.129 8.674 1.00 86.12 497 TYR A C 1
ATOM 4157 O O . TYR A 1 497 ? 11.890 16.874 7.733 1.00 86.12 497 TYR A O 1
ATOM 4165 N N . ALA A 1 498 ? 10.897 16.548 9.718 1.00 85.69 498 ALA A N 1
ATOM 4166 C CA . ALA A 1 498 ? 10.341 17.894 9.779 1.00 85.69 498 ALA A CA 1
ATOM 4167 C C . ALA A 1 498 ? 11.423 18.987 9.745 1.00 85.69 498 ALA A C 1
ATOM 4169 O O . ALA A 1 498 ? 11.280 19.893 8.926 1.00 85.69 498 ALA A O 1
ATOM 4170 N N . PRO A 1 499 ? 12.541 18.899 10.494 1.00 85.50 499 PRO A N 1
ATOM 4171 C CA . PRO A 1 499 ? 13.624 19.875 10.391 1.00 85.50 499 PRO A CA 1
ATOM 4172 C C . PRO A 1 499 ? 14.263 19.923 9.000 1.00 85.50 499 PRO A C 1
ATOM 4174 O O . PRO A 1 499 ? 14.557 21.009 8.505 1.00 85.50 499 PRO A O 1
ATOM 4177 N N . ILE A 1 500 ? 14.456 18.771 8.345 1.00 81.88 500 ILE A N 1
ATOM 4178 C CA . ILE A 1 500 ? 15.019 18.705 6.984 1.00 81.88 500 ILE A CA 1
ATOM 4179 C C . ILE A 1 500 ? 14.092 19.414 5.993 1.00 81.88 500 ILE A C 1
ATOM 4181 O O . ILE A 1 500 ? 14.542 20.233 5.193 1.00 81.88 500 ILE A O 1
ATOM 4185 N N . VAL A 1 501 ? 12.790 19.129 6.064 1.00 84.06 501 VAL A N 1
ATOM 4186 C CA . VAL A 1 501 ? 11.790 19.717 5.168 1.00 84.06 501 VAL A CA 1
ATOM 4187 C C . VAL A 1 501 ? 11.648 21.217 5.420 1.00 84.06 501 VAL A C 1
ATOM 4189 O O . VAL A 1 501 ? 11.754 21.999 4.473 1.00 84.06 501 VAL A O 1
ATOM 4192 N N . LEU A 1 502 ? 11.462 21.624 6.680 1.00 81.50 502 LEU A N 1
ATOM 4193 C CA . LEU A 1 502 ? 11.206 23.014 7.072 1.00 81.50 502 LEU A CA 1
ATOM 4194 C C . LEU A 1 502 ? 12.409 23.939 6.819 1.00 81.50 502 LEU A C 1
ATOM 4196 O O . LEU A 1 502 ? 12.209 25.114 6.517 1.00 81.50 502 LEU A O 1
ATOM 4200 N N . ASN A 1 503 ? 13.640 23.414 6.856 1.00 79.25 503 ASN A N 1
ATOM 4201 C CA . ASN A 1 503 ? 14.860 24.186 6.579 1.00 79.25 503 ASN A CA 1
ATOM 4202 C C . ASN A 1 503 ? 15.311 24.148 5.106 1.00 79.25 503 ASN A C 1
ATOM 4204 O O . ASN A 1 503 ? 16.269 24.833 4.739 1.00 79.25 503 ASN A O 1
ATOM 4208 N N . SER A 1 504 ? 14.652 23.368 4.244 1.00 76.94 504 SER A N 1
ATOM 4209 C CA . SER A 1 504 ? 15.047 23.240 2.836 1.00 76.94 504 SER A CA 1
ATOM 4210 C C . SER A 1 504 ? 14.620 24.447 1.983 1.00 76.94 504 SER A C 1
ATOM 4212 O O . SER A 1 504 ? 13.479 24.918 2.027 1.00 76.94 504 SER A O 1
ATOM 4214 N N . SER A 1 505 ? 15.540 24.945 1.151 1.00 73.88 505 SER A N 1
ATOM 4215 C CA . SER A 1 505 ? 15.295 26.037 0.191 1.00 73.88 505 SER A CA 1
ATOM 4216 C C . SER A 1 505 ? 15.215 25.571 -1.268 1.00 73.88 505 SER A C 1
ATOM 4218 O O . SER A 1 505 ? 15.052 26.393 -2.166 1.00 73.88 505 SER A O 1
ATOM 4220 N N . GLU A 1 506 ? 15.298 24.260 -1.507 1.00 76.00 506 GLU A N 1
ATOM 4221 C CA . GLU A 1 506 ? 15.383 23.663 -2.847 1.00 76.00 506 GLU A CA 1
ATOM 4222 C C . GLU A 1 506 ? 14.050 23.694 -3.615 1.00 76.00 506 GLU A C 1
ATOM 4224 O O . GLU A 1 506 ? 14.035 23.708 -4.846 1.00 76.00 506 GLU A O 1
ATOM 4229 N N . TRP A 1 507 ? 12.920 23.740 -2.902 1.00 76.31 507 TRP A N 1
ATOM 4230 C CA . TRP A 1 507 ? 11.586 23.627 -3.492 1.00 76.31 507 TRP A CA 1
ATOM 4231 C C . TRP A 1 507 ? 10.990 24.983 -3.902 1.00 76.31 507 TRP A C 1
ATOM 4233 O O . TRP A 1 507 ? 11.085 25.959 -3.148 1.00 76.31 507 TRP A O 1
ATOM 4243 N N . PRO A 1 508 ? 10.270 25.049 -5.042 1.00 77.19 508 PRO A N 1
ATOM 4244 C CA . PRO A 1 508 ? 9.469 26.215 -5.406 1.00 77.19 508 PRO A CA 1
ATOM 4245 C C . PRO A 1 508 ? 8.468 26.604 -4.306 1.00 77.19 508 PRO A C 1
ATOM 4247 O O . PRO A 1 508 ? 7.865 25.740 -3.669 1.00 77.19 508 PRO A O 1
ATOM 4250 N N . GLU A 1 509 ? 8.226 27.908 -4.129 1.00 73.19 509 GLU A N 1
ATOM 4251 C CA . GLU A 1 509 ? 7.440 28.468 -3.012 1.00 73.19 509 GLU A CA 1
ATOM 4252 C C . GLU A 1 509 ? 6.038 27.845 -2.863 1.00 73.19 509 GLU A C 1
ATOM 4254 O O . GLU A 1 509 ? 5.585 27.600 -1.746 1.00 73.19 509 GLU A O 1
ATOM 4259 N N . ILE A 1 510 ? 5.367 27.540 -3.978 1.00 73.38 510 ILE A N 1
ATOM 4260 C CA . ILE A 1 510 ? 4.025 26.931 -3.994 1.00 73.38 510 ILE A CA 1
ATOM 4261 C C . ILE A 1 510 ? 4.060 25.507 -3.421 1.00 73.38 510 ILE A C 1
ATOM 4263 O O . ILE A 1 510 ? 3.244 25.165 -2.565 1.00 73.38 510 ILE A O 1
ATOM 4267 N N . ILE A 1 511 ? 5.022 24.692 -3.865 1.00 76.50 511 ILE A N 1
ATOM 4268 C CA . ILE A 1 511 ? 5.181 23.300 -3.423 1.00 76.50 511 ILE A CA 1
ATOM 4269 C C . ILE A 1 511 ? 5.592 23.277 -1.954 1.00 76.50 511 ILE A C 1
ATOM 4271 O O . ILE A 1 511 ? 4.991 22.559 -1.161 1.00 76.50 511 ILE A O 1
ATOM 4275 N N . ARG A 1 512 ? 6.548 24.130 -1.573 1.00 81.19 512 ARG A N 1
ATOM 4276 C CA . ARG A 1 512 ? 7.020 24.254 -0.193 1.00 81.19 512 ARG A CA 1
ATOM 4277 C C . ARG A 1 512 ? 5.891 24.625 0.771 1.00 81.19 512 ARG A C 1
ATOM 4279 O O . ARG A 1 512 ? 5.726 23.973 1.794 1.00 81.19 512 ARG A O 1
ATOM 4286 N N . ASN A 1 513 ? 5.074 25.625 0.431 1.00 80.50 513 ASN A N 1
ATOM 4287 C CA . ASN A 1 513 ? 3.953 26.041 1.279 1.00 80.50 513 ASN A CA 1
ATOM 4288 C C . ASN A 1 513 ? 2.890 24.940 1.431 1.00 80.50 513 ASN A C 1
ATOM 4290 O O . ASN A 1 513 ? 2.362 24.765 2.529 1.00 80.50 513 ASN A O 1
ATOM 4294 N N . ASN A 1 514 ? 2.594 24.192 0.362 1.00 81.00 514 ASN A N 1
ATOM 4295 C CA . ASN A 1 514 ? 1.669 23.056 0.426 1.00 81.00 514 ASN A CA 1
ATOM 4296 C C . ASN A 1 514 ? 2.244 21.911 1.279 1.00 81.00 514 ASN A C 1
ATOM 4298 O O . ASN A 1 514 ? 1.555 21.354 2.131 1.00 81.00 514 ASN A O 1
ATOM 4302 N N . LEU A 1 515 ? 3.530 21.601 1.106 1.00 85.00 515 LEU A N 1
ATOM 4303 C CA . LEU A 1 515 ? 4.221 20.572 1.879 1.00 85.00 515 LEU A CA 1
ATOM 4304 C C . LEU A 1 515 ? 4.238 20.908 3.375 1.00 85.00 515 LEU A C 1
ATOM 4306 O O . LEU A 1 515 ? 3.876 20.061 4.186 1.00 85.00 515 LEU A O 1
ATOM 4310 N N . PHE A 1 516 ? 4.580 22.147 3.743 1.00 86.94 516 PHE A N 1
ATOM 4311 C CA . PHE A 1 516 ? 4.604 22.588 5.144 1.00 86.94 516 PHE A CA 1
ATOM 4312 C C . PHE A 1 516 ? 3.208 22.513 5.764 1.00 86.94 516 PHE A C 1
ATOM 4314 O O . PHE A 1 516 ? 3.042 22.032 6.881 1.00 86.94 516 PHE A O 1
ATOM 4321 N N . PHE A 1 517 ? 2.183 22.933 5.019 1.00 84.88 517 PHE A N 1
ATOM 4322 C CA . PHE A 1 517 ? 0.796 22.838 5.461 1.00 84.88 517 PHE A CA 1
ATOM 4323 C C . PHE A 1 517 ? 0.376 21.389 5.759 1.00 84.88 517 PHE A C 1
ATOM 4325 O O . PHE A 1 517 ? -0.180 21.120 6.825 1.00 84.88 517 PHE A O 1
ATOM 4332 N N . ASN A 1 518 ? 0.664 20.452 4.852 1.00 87.44 518 ASN A N 1
ATOM 4333 C CA . ASN A 1 518 ? 0.313 19.042 5.040 1.00 87.44 518 ASN A CA 1
ATOM 4334 C C . ASN A 1 518 ? 1.130 18.388 6.158 1.00 87.44 518 ASN A C 1
ATOM 4336 O O . ASN A 1 518 ? 0.569 17.632 6.946 1.00 87.44 518 ASN A O 1
ATOM 4340 N N . LEU A 1 519 ? 2.416 18.729 6.279 1.00 89.31 519 LEU A N 1
ATOM 4341 C CA . LEU A 1 519 ? 3.287 18.232 7.341 1.00 89.31 519 LEU A CA 1
ATOM 4342 C C . LEU A 1 519 ? 2.796 18.667 8.729 1.00 89.31 519 LEU A C 1
ATOM 4344 O O . LEU A 1 519 ? 2.699 17.834 9.626 1.00 89.31 519 LEU A O 1
ATOM 4348 N N . HIS A 1 520 ? 2.436 19.943 8.908 1.00 90.38 520 HIS A N 1
ATOM 4349 C CA . HIS A 1 520 ? 1.890 20.416 10.183 1.00 90.38 520 HIS A CA 1
ATOM 4350 C C . HIS A 1 520 ? 0.541 19.767 10.510 1.00 90.38 520 HIS A C 1
ATOM 4352 O O . HIS A 1 520 ? 0.334 19.389 11.658 1.00 90.38 520 HIS A O 1
ATOM 4358 N N . ASN A 1 521 ? -0.362 19.595 9.533 1.00 89.06 521 ASN A N 1
ATOM 4359 C CA . ASN A 1 521 ? -1.621 18.872 9.768 1.00 89.06 521 ASN A CA 1
ATOM 4360 C C . ASN A 1 521 ? -1.359 17.423 10.199 1.00 89.06 521 ASN A C 1
ATOM 4362 O O . ASN A 1 521 ? -1.907 16.982 11.202 1.00 89.06 521 ASN A O 1
ATOM 4366 N N . PHE A 1 522 ? -0.459 16.725 9.503 1.00 90.44 522 PHE A N 1
ATOM 4367 C CA . PHE A 1 522 ? -0.091 15.356 9.843 1.00 90.44 522 PHE A CA 1
ATOM 4368 C C . PHE A 1 522 ? 0.488 15.242 11.261 1.00 90.44 522 PHE A C 1
ATOM 4370 O O . PHE A 1 522 ? 0.083 14.364 12.014 1.00 90.44 522 PHE A O 1
ATOM 4377 N N . LEU A 1 523 ? 1.391 16.145 11.658 1.00 90.12 523 LEU A N 1
ATOM 4378 C CA . LEU A 1 523 ? 1.978 16.141 13.003 1.00 90.12 523 LEU A CA 1
ATOM 4379 C C . LEU A 1 523 ? 0.965 16.516 14.097 1.00 90.12 523 LEU A C 1
ATOM 4381 O O . LEU A 1 523 ? 1.005 15.936 15.182 1.00 90.12 523 LEU A O 1
ATOM 4385 N N . MET A 1 524 ? 0.039 17.440 13.818 1.00 90.62 524 MET A N 1
ATOM 4386 C CA . MET A 1 524 ? -1.070 17.777 14.720 1.00 90.62 524 MET A CA 1
ATOM 4387 C C . MET A 1 524 ? -1.988 16.574 14.967 1.00 90.62 524 MET A C 1
ATOM 4389 O O . MET A 1 524 ? -2.319 16.288 16.121 1.00 90.62 524 MET A O 1
ATOM 4393 N N . ASP A 1 525 ? -2.364 15.863 13.902 1.00 88.44 525 ASP A N 1
ATOM 4394 C CA . ASP A 1 525 ? -3.207 14.672 13.988 1.00 88.44 525 ASP A CA 1
ATOM 4395 C C . ASP A 1 525 ? -2.454 13.537 14.699 1.00 88.44 525 ASP A C 1
ATOM 4397 O O . ASP A 1 525 ? -2.959 12.971 15.664 1.00 88.44 525 ASP A O 1
ATOM 4401 N N . LEU A 1 526 ? -1.205 13.257 14.312 1.00 88.00 526 LEU A N 1
ATOM 4402 C CA . LEU A 1 526 ? -0.391 12.198 14.917 1.00 88.00 526 LEU A CA 1
ATOM 4403 C C . LEU A 1 526 ? -0.167 12.422 16.422 1.00 88.00 526 LEU A C 1
ATOM 4405 O O . LEU A 1 526 ? -0.265 11.480 17.209 1.00 88.00 526 LEU A O 1
ATOM 4409 N N . THR A 1 527 ? 0.081 13.669 16.835 1.00 88.25 527 THR A N 1
ATOM 4410 C CA . THR A 1 527 ? 0.209 14.030 18.256 1.00 88.25 527 THR A CA 1
ATOM 4411 C C . THR A 1 527 ? -1.094 13.755 19.007 1.00 88.25 527 THR A C 1
ATOM 4413 O O . THR A 1 527 ? -1.072 13.158 20.082 1.00 88.25 527 THR A O 1
ATOM 4416 N N . GLU A 1 528 ? -2.248 14.127 18.447 1.00 86.88 528 GLU A N 1
ATOM 4417 C CA . GLU A 1 528 ? -3.535 13.847 19.090 1.00 86.88 528 GLU A CA 1
ATOM 4418 C C . GLU A 1 528 ? -3.792 12.339 19.211 1.00 86.88 528 GLU A C 1
ATOM 4420 O O . GLU A 1 528 ? -4.149 11.864 20.289 1.00 86.88 528 GLU A O 1
ATOM 4425 N N . TRP A 1 529 ? -3.550 11.573 18.146 1.00 84.06 529 TRP A N 1
ATOM 4426 C CA . TRP A 1 529 ? -3.778 10.126 18.121 1.00 84.06 529 TRP A CA 1
ATOM 4427 C C . TRP A 1 529 ? -2.936 9.356 19.145 1.00 84.06 529 TRP A C 1
ATOM 4429 O O . TRP A 1 529 ? -3.387 8.329 19.643 1.00 84.06 529 TRP A O 1
ATOM 4439 N N . ILE A 1 530 ? -1.744 9.851 19.491 1.00 84.44 530 ILE A N 1
ATOM 4440 C CA . ILE A 1 530 ? -0.853 9.208 20.468 1.00 84.44 530 ILE A CA 1
ATOM 4441 C C . ILE A 1 530 ? -1.237 9.564 21.905 1.00 84.44 530 ILE A C 1
ATOM 4443 O O . ILE A 1 530 ? -1.302 8.688 22.765 1.00 84.44 530 ILE A O 1
ATOM 4447 N N . TYR A 1 531 ? -1.479 10.845 22.193 1.00 83.69 531 TYR A N 1
ATOM 4448 C CA . TYR A 1 531 ? -1.655 11.302 23.574 1.00 83.69 531 TYR A CA 1
ATOM 4449 C C . TYR A 1 531 ? -3.108 11.202 24.067 1.00 83.69 531 TYR A C 1
ATOM 4451 O O . TYR A 1 531 ? -3.326 10.951 25.254 1.00 83.69 531 TYR A O 1
ATOM 4459 N N . LYS A 1 532 ? -4.105 11.299 23.174 1.00 83.50 532 LYS A N 1
ATOM 4460 C CA . LYS A 1 532 ? -5.531 11.243 23.543 1.00 83.50 532 LYS A CA 1
ATOM 4461 C C . LYS A 1 532 ? -5.948 9.904 24.176 1.00 83.50 532 LYS A C 1
ATOM 4463 O O . LYS A 1 532 ? -6.614 9.955 25.210 1.00 83.50 532 LYS A O 1
ATOM 4468 N N . PRO A 1 533 ? -5.540 8.721 23.664 1.00 79.25 533 PRO A N 1
ATOM 4469 C CA . PRO A 1 533 ? -5.830 7.438 24.318 1.00 79.25 533 PRO A CA 1
ATOM 4470 C C . PRO A 1 533 ? -5.163 7.287 25.692 1.00 79.25 533 PRO A C 1
ATOM 4472 O O . PRO A 1 533 ? -5.690 6.591 26.554 1.00 79.25 533 PRO A O 1
ATOM 4475 N N . LEU A 1 534 ? -4.037 7.974 25.919 1.00 78.75 534 LEU A N 1
ATOM 4476 C CA . LEU A 1 534 ? -3.343 8.019 27.212 1.00 78.75 534 LEU A CA 1
ATOM 4477 C C . LEU A 1 534 ? -4.017 8.975 28.216 1.00 78.75 534 LEU A C 1
ATOM 4479 O O . LEU A 1 534 ? -3.533 9.125 29.336 1.00 78.75 534 LEU A O 1
ATOM 4483 N N . GLY A 1 535 ? -5.104 9.651 27.824 1.00 75.69 535 GLY A N 1
ATOM 4484 C CA . GLY A 1 535 ? -5.789 10.648 28.649 1.00 75.69 535 GLY A CA 1
ATOM 4485 C C . GLY A 1 535 ? -5.030 11.973 28.782 1.00 75.69 535 GLY A C 1
ATOM 4486 O O . GLY A 1 535 ? -5.357 12.776 29.655 1.00 75.69 535 GLY A O 1
ATOM 4487 N N . LEU A 1 536 ? -4.025 12.212 27.932 1.00 82.00 536 LEU A N 1
ATOM 4488 C CA . LEU A 1 536 ? -3.182 13.404 27.956 1.00 82.00 536 LEU A CA 1
ATOM 4489 C C . LEU A 1 536 ? -3.473 14.305 26.756 1.00 82.00 536 LEU A C 1
ATOM 4491 O O . LEU A 1 536 ? -3.684 13.846 25.636 1.00 82.00 536 LEU A O 1
ATOM 4495 N N . THR A 1 537 ? -3.418 15.613 26.978 1.00 87.12 537 THR A N 1
ATOM 4496 C CA . THR A 1 537 ? -3.514 16.614 25.915 1.00 87.12 537 THR A CA 1
ATOM 4497 C C . THR A 1 537 ? -2.135 17.231 25.715 1.00 87.12 537 THR A C 1
ATOM 4499 O O . THR A 1 537 ? -1.595 17.869 26.620 1.00 87.12 537 THR A O 1
ATOM 4502 N N . LYS A 1 538 ? -1.540 17.035 24.536 1.00 87.62 538 LYS A N 1
ATOM 4503 C CA . LYS A 1 538 ? -0.253 17.635 24.167 1.00 87.62 538 LYS A CA 1
ATOM 4504 C C . LYS A 1 538 ? -0.434 18.539 22.956 1.00 87.62 538 LYS A C 1
ATOM 4506 O O . LYS A 1 538 ? -0.943 18.095 21.930 1.00 87.62 538 LYS A O 1
ATOM 4511 N N . LEU A 1 539 ? 0.012 19.785 23.081 1.00 88.56 539 LEU A N 1
ATOM 4512 C CA . LEU A 1 539 ? -0.031 20.759 21.999 1.00 88.56 539 LEU A CA 1
ATOM 4513 C C . LEU A 1 539 ? 1.158 20.534 21.059 1.00 88.56 539 LEU A C 1
ATOM 4515 O O . LEU A 1 539 ? 2.311 20.502 21.491 1.00 88.56 539 LEU A O 1
ATOM 4519 N N . TYR A 1 540 ? 0.879 20.387 19.765 1.00 89.00 540 TYR A N 1
ATOM 4520 C CA . TYR A 1 540 ? 1.918 20.352 18.738 1.00 89.00 540 TYR A CA 1
ATOM 4521 C C . TYR A 1 540 ? 2.565 21.736 18.594 1.00 89.00 540 TYR A C 1
ATOM 4523 O O . TYR A 1 540 ? 1.857 22.712 18.339 1.00 89.00 540 TYR A O 1
ATOM 4531 N N . VAL A 1 541 ? 3.893 21.816 18.712 1.00 85.19 541 VAL A N 1
ATOM 4532 C CA . VAL A 1 541 ? 4.661 23.059 18.553 1.00 85.19 541 VAL A CA 1
ATOM 4533 C C . VAL A 1 541 ? 5.470 22.987 17.252 1.00 85.19 541 VAL A C 1
ATOM 4535 O O . VAL A 1 541 ? 6.306 22.092 17.105 1.00 85.19 541 VAL A O 1
ATOM 4538 N N . PRO A 1 542 ? 5.238 23.892 16.284 1.00 84.19 542 PRO A N 1
ATOM 4539 C CA . PRO A 1 542 ? 5.979 23.893 15.030 1.00 84.19 542 PRO A CA 1
ATOM 4540 C C . PRO A 1 542 ? 7.432 24.336 15.248 1.00 84.19 542 PRO A C 1
ATOM 4542 O O . PRO A 1 542 ? 7.691 25.316 15.938 1.00 84.19 542 PRO A O 1
ATOM 4545 N N . GLN A 1 543 ? 8.375 23.651 14.598 1.00 76.00 543 GLN A N 1
ATOM 4546 C CA . GLN A 1 543 ? 9.813 23.972 14.635 1.00 76.00 543 GLN A CA 1
ATOM 4547 C C . GLN A 1 543 ? 10.260 24.893 13.479 1.00 76.00 543 GLN A C 1
ATOM 4549 O O . GLN A 1 543 ? 11.445 24.981 13.166 1.00 76.00 543 GLN A O 1
ATOM 4554 N N . GLU A 1 544 ? 9.318 25.546 12.793 1.00 76.75 544 GLU A N 1
ATOM 4555 C CA . GLU A 1 544 ? 9.625 26.463 11.689 1.00 76.75 544 GLU A CA 1
ATOM 4556 C C . GLU A 1 544 ? 10.344 27.714 12.232 1.00 76.75 544 GLU A C 1
ATOM 4558 O O . GLU A 1 544 ? 9.904 28.295 13.224 1.00 76.75 544 GLU A O 1
ATOM 4563 N N . ILE A 1 545 ? 11.444 28.137 11.591 1.00 66.50 545 ILE A N 1
ATOM 4564 C CA . ILE A 1 545 ? 12.221 29.313 12.021 1.00 66.50 545 ILE A CA 1
ATOM 4565 C C . ILE A 1 545 ? 11.312 30.548 12.015 1.00 66.50 545 ILE A C 1
ATOM 4567 O O . ILE A 1 545 ? 10.759 30.941 10.982 1.00 66.50 545 ILE A O 1
ATOM 4571 N N . LEU A 1 546 ? 11.167 31.162 13.187 1.00 61.88 546 LEU A N 1
ATOM 4572 C CA . LEU A 1 546 ? 10.376 32.372 13.369 1.00 61.88 546 LEU A CA 1
ATOM 4573 C C . LEU A 1 546 ? 11.141 33.564 12.773 1.00 61.88 546 LEU A C 1
ATOM 4575 O O . LEU A 1 546 ? 12.342 33.699 13.023 1.00 61.88 546 LEU A O 1
ATOM 4579 N N . PRO A 1 547 ? 10.492 34.430 11.977 1.00 56.44 547 PRO A N 1
ATOM 4580 C CA . PRO A 1 547 ? 11.146 35.622 11.463 1.00 56.44 547 PRO A CA 1
ATOM 4581 C C . PRO A 1 547 ? 11.516 36.555 12.622 1.00 56.44 547 PRO A C 1
ATOM 4583 O O . PRO A 1 547 ? 10.689 36.866 13.479 1.00 56.44 547 PRO A O 1
ATOM 4586 N N . ASP A 1 548 ? 12.766 37.012 12.621 1.00 42.81 548 ASP A N 1
ATOM 4587 C CA . ASP A 1 548 ? 13.325 37.920 13.620 1.00 42.81 548 ASP A CA 1
ATOM 4588 C C . ASP A 1 548 ? 12.717 39.323 13.422 1.00 42.81 548 ASP A C 1
ATOM 4590 O O . ASP A 1 548 ? 13.239 40.169 12.692 1.00 42.81 548 ASP A O 1
ATOM 4594 N N . VAL A 1 549 ? 11.531 39.568 13.987 1.00 46.72 549 VAL A N 1
ATOM 4595 C CA . VAL A 1 549 ? 10.891 40.890 13.944 1.00 46.72 549 VAL A CA 1
ATOM 4596 C C . VAL A 1 549 ? 11.516 41.758 15.037 1.00 46.72 549 VAL A C 1
ATOM 4598 O O . VAL A 1 549 ? 10.951 41.958 16.110 1.00 46.72 549 VAL A O 1
ATOM 4601 N N . THR A 1 550 ? 12.707 42.297 14.774 1.00 34.47 550 THR A N 1
ATOM 4602 C CA . THR A 1 550 ? 13.273 43.375 15.593 1.00 34.47 550 THR A CA 1
ATOM 4603 C C . THR A 1 550 ? 12.406 44.629 15.446 1.00 34.47 550 THR A C 1
ATOM 4605 O O . THR A 1 550 ? 12.387 45.258 14.385 1.00 34.47 550 THR A O 1
ATOM 4608 N N . LEU A 1 551 ? 11.681 45.003 16.502 1.00 38.09 551 LEU A N 1
ATOM 4609 C CA . LEU A 1 551 ? 10.987 46.291 16.597 1.00 38.09 551 LEU A CA 1
ATOM 4610 C C . LEU A 1 551 ? 12.012 47.444 16.681 1.00 38.09 551 LEU A C 1
ATOM 4612 O O . LEU A 1 551 ? 12.996 47.317 17.416 1.00 38.09 551 LEU A O 1
ATOM 4616 N N . PRO A 1 552 ? 11.785 48.604 16.030 1.00 30.64 552 PRO A N 1
ATOM 4617 C CA . PRO A 1 552 ? 12.457 49.835 16.427 1.00 30.64 552 PRO A CA 1
ATOM 4618 C C . PRO A 1 552 ? 11.990 50.237 17.840 1.00 30.64 552 PRO A C 1
ATOM 4620 O O . PRO A 1 552 ? 10.840 49.974 18.210 1.00 30.64 552 PRO A O 1
ATOM 4623 N N . PRO A 1 553 ? 12.849 50.877 18.651 1.00 30.88 553 PRO A N 1
ATOM 4624 C CA . PRO A 1 553 ? 12.519 51.220 20.027 1.00 30.88 553 PRO A CA 1
ATOM 4625 C C . PRO A 1 553 ? 11.330 52.188 20.096 1.00 30.88 553 PRO A C 1
ATOM 4627 O O . PRO A 1 553 ? 11.284 53.201 19.399 1.00 30.88 553 PRO A O 1
ATOM 4630 N N . LYS A 1 554 ? 10.384 51.885 20.996 1.00 36.84 554 LYS A N 1
ATOM 4631 C CA . LYS A 1 554 ? 9.298 52.778 21.421 1.00 36.84 554 LYS A CA 1
ATOM 4632 C C . LYS A 1 554 ? 9.895 54.009 22.106 1.00 36.84 554 LYS A C 1
ATOM 4634 O O . LYS A 1 554 ? 10.008 54.008 23.322 1.00 36.84 554 LYS A O 1
ATOM 4639 N N . ASN A 1 555 ? 10.300 55.023 21.351 1.00 32.81 555 ASN A N 1
ATOM 4640 C CA . ASN A 1 555 ? 10.525 56.379 21.847 1.00 32.81 555 ASN A CA 1
ATOM 4641 C C . ASN A 1 555 ? 10.544 57.351 20.668 1.00 32.81 555 ASN A C 1
ATOM 4643 O O . ASN A 1 555 ? 11.602 57.712 20.182 1.00 32.81 555 ASN A O 1
ATOM 4647 N N . GLU A 1 556 ? 9.361 57.769 20.230 1.00 34.12 556 GLU A N 1
ATOM 4648 C CA . GLU A 1 556 ? 9.081 59.163 19.884 1.00 34.12 556 GLU A CA 1
ATOM 4649 C C . GLU A 1 556 ? 7.571 59.301 19.695 1.00 34.12 556 GLU A C 1
ATOM 4651 O O . GLU A 1 556 ? 6.960 58.716 18.803 1.00 34.12 556 GLU A O 1
ATOM 4656 N N . LYS A 1 557 ? 6.948 60.049 20.609 1.00 42.56 557 LYS A N 1
ATOM 4657 C CA . LYS A 1 557 ? 5.591 60.550 20.429 1.00 42.56 557 LYS A CA 1
ATOM 4658 C C . LYS A 1 557 ? 5.611 61.451 19.197 1.00 42.56 557 LYS A C 1
ATOM 4660 O O . LYS A 1 557 ? 6.162 62.545 19.259 1.00 42.56 557 LYS A O 1
ATOM 4665 N N . SER A 1 558 ? 4.999 61.012 18.109 1.00 30.53 558 SER A N 1
ATOM 4666 C CA . SER A 1 558 ? 4.494 61.927 17.096 1.00 30.53 558 SER A CA 1
ATOM 4667 C C . SER A 1 558 ? 3.076 61.503 16.758 1.00 30.53 558 SER A C 1
ATOM 4669 O O . SER A 1 558 ? 2.810 60.349 16.428 1.00 30.53 558 SER A O 1
ATOM 4671 N N . ASP A 1 559 ? 2.162 62.444 16.973 1.00 39.56 559 ASP A N 1
ATOM 4672 C CA . ASP A 1 559 ? 0.793 62.410 16.486 1.00 39.56 559 ASP A CA 1
ATOM 4673 C C . ASP A 1 559 ? 0.787 61.948 15.033 1.00 39.56 559 ASP A C 1
ATOM 4675 O O . ASP A 1 559 ? 1.550 62.517 14.261 1.00 39.56 559 ASP A O 1
ATOM 4679 N N . LEU A 1 560 ? -0.049 60.967 14.668 1.00 32.03 560 LEU A N 1
ATOM 4680 C CA . LEU A 1 560 ? -0.610 60.781 13.324 1.00 32.03 560 LEU A CA 1
ATOM 4681 C C . LEU A 1 560 ? -1.665 59.651 13.323 1.00 32.03 560 LEU A C 1
ATOM 4683 O O . LEU A 1 560 ? -1.667 58.743 14.146 1.00 32.03 560 LEU A O 1
ATOM 4687 N N . SER A 1 561 ? -2.630 59.826 12.427 1.00 35.44 561 SER A N 1
ATOM 4688 C CA . SER A 1 561 ? -4.021 59.350 12.415 1.00 35.44 561 SER A CA 1
ATOM 4689 C C . SER A 1 561 ? -4.278 57.849 12.198 1.00 35.44 561 SER A C 1
ATOM 4691 O O . SER A 1 561 ? -3.439 57.145 11.653 1.00 35.44 561 SER A O 1
ATOM 4693 N N . GLU A 1 562 ? -5.526 57.435 12.474 1.00 41.22 562 GLU A N 1
ATOM 4694 C CA . GLU A 1 562 ? -6.235 56.151 12.235 1.00 41.22 562 GLU A CA 1
ATOM 4695 C C . GLU A 1 562 ? -6.158 55.528 10.809 1.00 41.22 562 GLU A C 1
ATOM 4697 O O . GLU A 1 562 ? -7.071 54.827 10.377 1.00 41.22 562 GLU A O 1
ATOM 4702 N N . LYS A 1 563 ? -5.089 55.738 10.035 1.00 36.19 563 LYS A N 1
ATOM 4703 C CA . LYS A 1 563 ? -4.908 55.148 8.695 1.00 36.19 563 LYS A CA 1
ATOM 4704 C C . LYS A 1 563 ? -3.792 54.103 8.595 1.00 36.19 563 LYS A C 1
ATOM 4706 O O . LYS A 1 563 ? -3.691 53.442 7.563 1.00 36.19 563 LYS A O 1
ATOM 4711 N N . ASP A 1 564 ? -3.037 53.857 9.666 1.00 36.38 564 ASP A N 1
ATOM 4712 C CA . ASP A 1 564 ? -1.867 52.964 9.613 1.00 36.38 564 ASP A CA 1
ATOM 4713 C C . ASP A 1 564 ? -2.136 51.489 9.955 1.00 36.38 564 ASP A C 1
ATOM 4715 O O . ASP A 1 564 ? -1.318 50.631 9.617 1.00 36.38 564 ASP A O 1
ATOM 4719 N N . GLY A 1 565 ? -3.333 51.139 10.446 1.00 39.78 565 GLY A N 1
ATOM 4720 C CA . GLY A 1 565 ? -3.782 49.734 10.493 1.00 39.78 565 GLY A CA 1
ATOM 4721 C C . GLY A 1 565 ? -3.889 49.088 9.100 1.00 39.78 565 GLY A C 1
ATOM 4722 O O . GLY A 1 565 ? -3.864 47.868 8.958 1.00 39.78 565 GLY A O 1
ATOM 4723 N N . GLN A 1 566 ? -3.945 49.914 8.049 1.00 40.44 566 GLN A N 1
ATOM 4724 C CA . GLN A 1 566 ? -4.031 49.490 6.651 1.00 40.44 566 GLN A CA 1
ATOM 4725 C C . GLN A 1 566 ? -2.719 49.685 5.867 1.00 40.44 566 GLN A C 1
ATOM 4727 O O . GLN A 1 566 ? -2.621 49.271 4.711 1.00 40.44 566 GLN A O 1
ATOM 4732 N N . TYR A 1 567 ? -1.696 50.281 6.491 1.00 38.56 567 TYR A N 1
ATOM 4733 C CA . TYR A 1 567 ? -0.384 50.493 5.875 1.00 38.56 567 TYR A CA 1
ATOM 4734 C C . TYR A 1 567 ? 0.586 49.332 6.164 1.00 38.56 567 TYR A C 1
ATOM 4736 O O . TYR A 1 567 ? 1.379 48.964 5.298 1.00 38.56 567 TYR A O 1
ATOM 4744 N N . ILE A 1 568 ? 0.462 48.672 7.325 1.00 42.91 568 ILE A N 1
ATOM 4745 C CA . ILE A 1 568 ? 1.289 47.504 7.694 1.00 42.91 568 ILE A CA 1
ATOM 4746 C C . ILE A 1 568 ? 0.826 46.220 6.973 1.00 42.91 568 ILE A C 1
ATOM 4748 O O . ILE A 1 568 ? 1.651 45.390 6.591 1.00 42.91 568 ILE A O 1
ATOM 4752 N N . SER A 1 569 ? -0.470 46.085 6.665 1.00 44.06 569 SER A N 1
ATOM 4753 C CA . SER A 1 569 ? -1.007 44.913 5.949 1.00 44.06 569 SER A CA 1
ATOM 4754 C C . SER A 1 569 ? -0.559 44.813 4.482 1.00 44.06 569 SER A C 1
ATOM 4756 O O . SER A 1 569 ? -0.601 43.731 3.897 1.00 44.06 569 SER A O 1
ATOM 4758 N N . ASN A 1 570 ? -0.070 45.910 3.892 1.00 44.16 570 ASN A N 1
ATOM 4759 C CA . ASN A 1 570 ? 0.311 45.975 2.479 1.00 44.16 570 ASN A CA 1
ATOM 4760 C C . ASN A 1 570 ? 1.812 45.755 2.209 1.00 44.16 570 ASN A C 1
ATOM 4762 O O . ASN A 1 570 ? 2.249 45.914 1.067 1.00 44.16 570 ASN A O 1
ATOM 4766 N N . LYS A 1 571 ? 2.612 45.359 3.212 1.00 42.44 571 LYS A N 1
ATOM 4767 C CA . LYS A 1 571 ? 4.054 45.104 3.020 1.00 42.44 571 LYS A CA 1
ATOM 4768 C C . LYS A 1 571 ? 4.601 43.829 3.675 1.00 42.44 571 LYS A C 1
ATOM 4770 O O . LYS A 1 571 ? 5.803 43.741 3.899 1.00 42.44 571 LYS A O 1
ATOM 4775 N N . LEU A 1 572 ? 3.753 42.831 3.920 1.00 51.91 572 LEU A N 1
ATOM 4776 C CA . LEU A 1 572 ? 4.204 41.462 4.198 1.00 51.91 572 LEU A CA 1
ATOM 4777 C C . LEU A 1 572 ? 4.472 40.740 2.870 1.00 51.91 572 LEU A C 1
ATOM 4779 O O . LEU A 1 572 ? 3.638 40.762 1.958 1.00 51.91 572 LEU A O 1
ATOM 4783 N N . ARG A 1 573 ? 5.641 40.109 2.727 1.00 57.34 573 ARG A N 1
ATOM 4784 C CA . ARG A 1 573 ? 5.946 39.259 1.563 1.00 57.34 573 ARG A CA 1
ATOM 4785 C C . ARG A 1 573 ? 4.927 38.114 1.502 1.00 57.34 573 ARG A C 1
ATOM 4787 O O . ARG A 1 573 ? 4.449 37.646 2.532 1.00 57.34 573 ARG A O 1
ATOM 4794 N N . LYS A 1 574 ? 4.615 37.609 0.299 1.00 59.03 574 LYS A N 1
ATOM 4795 C CA . LYS A 1 574 ? 3.695 36.461 0.115 1.00 59.03 574 LYS A CA 1
ATOM 4796 C C . LYS A 1 574 ? 4.070 35.252 0.993 1.00 59.03 574 LYS A C 1
ATOM 4798 O O . LYS A 1 574 ? 3.176 34.592 1.515 1.00 59.03 574 LYS A O 1
ATOM 4803 N N . SER A 1 575 ? 5.366 35.029 1.207 1.00 57.09 575 SER A N 1
ATOM 4804 C CA . SER A 1 575 ? 5.909 33.982 2.076 1.00 57.09 575 SER A CA 1
ATOM 4805 C C . SER A 1 575 ? 5.587 34.185 3.561 1.00 57.09 575 SER A C 1
ATOM 4807 O O . SER A 1 575 ? 5.239 33.227 4.242 1.00 57.09 575 SER A O 1
ATOM 4809 N N . GLU A 1 576 ? 5.653 35.425 4.053 1.00 66.75 576 GLU A N 1
ATOM 4810 C CA . GLU A 1 576 ? 5.377 35.777 5.455 1.00 66.75 576 GLU A CA 1
ATOM 4811 C C . GLU A 1 576 ? 3.875 35.639 5.753 1.00 66.75 576 GLU A C 1
ATOM 4813 O O . GLU A 1 576 ? 3.486 35.122 6.797 1.00 66.75 576 GLU A O 1
ATOM 4818 N N . LYS A 1 577 ? 3.014 35.990 4.785 1.00 73.25 577 LYS A N 1
ATOM 4819 C CA . LYS A 1 577 ? 1.561 35.791 4.898 1.00 73.25 577 LYS A CA 1
ATOM 4820 C C . LYS A 1 577 ? 1.174 34.309 4.978 1.00 73.25 577 LYS A C 1
ATOM 4822 O O . LYS A 1 577 ? 0.365 33.936 5.820 1.00 73.25 577 LYS A O 1
ATOM 4827 N N . ALA A 1 578 ? 1.778 33.462 4.143 1.00 74.56 578 ALA A N 1
ATOM 4828 C CA . ALA A 1 578 ? 1.513 32.023 4.162 1.00 74.56 578 ALA A CA 1
ATOM 4829 C C . ALA A 1 578 ? 1.947 31.360 5.484 1.00 74.56 578 ALA A C 1
ATOM 4831 O O . ALA A 1 578 ? 1.296 30.420 5.934 1.00 74.56 578 ALA A O 1
ATOM 4832 N N . GLN A 1 579 ? 3.024 31.847 6.108 1.00 77.88 579 GLN A N 1
ATOM 4833 C CA . GLN A 1 579 ? 3.483 31.378 7.417 1.00 77.88 579 GLN A CA 1
ATOM 4834 C C . GLN A 1 579 ? 2.512 31.777 8.538 1.00 77.88 579 GLN A C 1
ATOM 4836 O O . GLN A 1 579 ? 2.114 30.929 9.336 1.00 77.88 579 GLN A O 1
ATOM 4841 N N . ILE A 1 580 ? 2.056 33.034 8.542 1.00 80.62 580 ILE A N 1
ATOM 4842 C CA . ILE A 1 580 ? 1.048 33.526 9.493 1.00 80.62 580 ILE A CA 1
ATOM 4843 C C . ILE A 1 580 ? -0.246 32.706 9.388 1.00 80.62 580 ILE A C 1
ATOM 4845 O O . ILE A 1 580 ? -0.759 32.246 10.406 1.00 80.62 580 ILE A O 1
ATOM 4849 N N . ASP A 1 581 ? -0.735 32.441 8.171 1.00 81.19 581 ASP A N 1
ATOM 4850 C CA . ASP A 1 581 ? -1.955 31.649 7.952 1.00 81.19 581 ASP A CA 1
ATOM 4851 C C . ASP A 1 581 ? -1.836 30.210 8.505 1.00 81.19 581 ASP A C 1
ATOM 4853 O O . ASP A 1 581 ? -2.820 29.641 8.993 1.00 81.19 581 ASP A O 1
ATOM 4857 N N . ARG A 1 582 ? -0.636 29.607 8.464 1.00 86.25 582 ARG A N 1
ATOM 4858 C CA . ARG A 1 582 ? -0.373 28.280 9.052 1.00 86.25 582 ARG A CA 1
ATOM 4859 C C . ARG A 1 582 ? -0.370 28.321 10.579 1.00 86.25 582 ARG A C 1
ATOM 4861 O O . ARG A 1 582 ? -1.043 27.493 11.194 1.00 86.25 582 ARG A O 1
ATOM 4868 N N . PHE A 1 583 ? 0.326 29.279 11.191 1.00 87.25 583 PHE A N 1
ATOM 4869 C CA . PHE A 1 583 ? 0.331 29.433 12.651 1.00 87.25 583 PHE A CA 1
ATOM 4870 C C . PHE A 1 583 ? -1.062 29.753 13.197 1.00 87.25 583 PHE A C 1
ATOM 4872 O O . PHE A 1 583 ? -1.477 29.167 14.192 1.00 87.25 583 PHE A O 1
ATOM 4879 N N . GLU A 1 584 ? -1.843 30.566 12.489 1.00 85.81 584 GLU A N 1
ATOM 4880 C CA . GLU A 1 584 ? -3.239 30.853 12.823 1.00 85.81 584 GLU A CA 1
ATOM 4881 C C . GLU A 1 584 ? -4.102 29.578 12.881 1.00 85.81 584 GLU A C 1
ATOM 4883 O O . GLU A 1 584 ? -4.997 29.436 13.718 1.00 85.81 584 GLU A O 1
ATOM 4888 N N . ARG A 1 585 ? -3.851 28.623 11.978 1.00 86.62 585 ARG A N 1
ATOM 4889 C CA . ARG A 1 585 ? -4.535 27.325 11.976 1.00 86.62 585 ARG A CA 1
ATOM 4890 C C . ARG A 1 585 ? -4.091 26.449 13.148 1.00 86.62 585 ARG A C 1
ATOM 4892 O O . ARG A 1 585 ? -4.949 25.831 13.774 1.00 86.62 585 ARG A O 1
ATOM 4899 N N . ILE A 1 586 ? -2.794 26.425 13.451 1.00 88.75 586 ILE A N 1
ATOM 4900 C CA . ILE A 1 586 ? -2.235 25.678 14.588 1.00 88.75 586 ILE A CA 1
ATOM 4901 C C . ILE A 1 586 ? -2.813 26.205 15.909 1.00 88.75 586 ILE A C 1
ATOM 4903 O O . ILE A 1 586 ? -3.308 25.420 16.713 1.00 88.75 586 ILE A O 1
ATOM 4907 N N . VAL A 1 587 ? -2.882 27.526 16.101 1.00 88.38 587 VAL A N 1
ATOM 4908 C CA . VAL A 1 587 ? -3.489 28.121 17.305 1.00 88.38 587 VAL A CA 1
ATOM 4909 C C . VAL A 1 587 ? -4.980 27.796 17.406 1.00 88.38 587 VAL A C 1
ATOM 4911 O O . VAL A 1 587 ? -5.456 27.420 18.477 1.00 88.38 587 VAL A O 1
ATOM 4914 N N . ARG A 1 588 ? -5.735 27.847 16.299 1.00 86.25 588 ARG A N 1
ATOM 4915 C CA . ARG A 1 588 ? -7.144 27.403 16.293 1.00 86.25 588 ARG A CA 1
ATOM 4916 C C . ARG A 1 588 ? -7.304 25.937 16.695 1.00 86.25 588 ARG A C 1
ATOM 4918 O O . ARG A 1 588 ? -8.291 25.584 17.342 1.00 86.25 588 ARG A O 1
ATOM 4925 N N . TYR A 1 589 ? -6.343 25.095 16.335 1.00 88.19 589 TYR A N 1
ATOM 4926 C CA . TYR A 1 589 ? -6.317 23.701 16.754 1.00 88.19 589 TYR A CA 1
ATOM 4927 C C . TYR A 1 589 ? -5.997 23.556 18.249 1.00 88.19 589 TYR A C 1
ATOM 4929 O O . TYR A 1 589 ? -6.709 22.832 18.943 1.00 88.19 589 TYR A O 1
ATOM 4937 N N . TRP A 1 590 ? -5.040 24.320 18.789 1.00 90.81 590 TRP A N 1
ATOM 4938 C CA . TRP A 1 590 ? -4.789 24.367 20.237 1.00 90.81 590 TRP A CA 1
ATOM 4939 C C . TRP A 1 590 ? -6.036 24.789 21.026 1.00 90.81 590 TRP A C 1
ATOM 4941 O O . TRP A 1 590 ? -6.390 24.145 22.010 1.00 90.81 590 TRP A O 1
ATOM 4951 N N . ILE A 1 591 ? -6.759 25.815 20.560 1.00 87.38 591 ILE A N 1
ATOM 4952 C CA . ILE A 1 591 ? -8.031 26.269 21.154 1.00 87.38 591 ILE A CA 1
ATOM 4953 C C . ILE A 1 591 ? -9.043 25.122 21.230 1.00 87.38 591 ILE A C 1
ATOM 4955 O O . ILE A 1 591 ? -9.710 24.949 22.251 1.00 87.38 591 ILE A O 1
ATOM 4959 N N . LYS A 1 592 ? -9.169 24.335 20.154 1.00 89.62 592 LYS A N 1
ATOM 4960 C CA . LYS A 1 592 ? -10.060 23.170 20.110 1.00 89.62 592 LYS A CA 1
ATOM 4961 C C . LYS A 1 592 ? -9.649 22.129 21.158 1.00 89.62 592 LYS A C 1
ATOM 4963 O O . LYS A 1 592 ? -10.496 21.713 21.943 1.00 89.62 592 LYS A O 1
ATOM 4968 N N . GLN A 1 593 ? -8.369 21.760 21.206 1.00 88.12 593 GLN A N 1
ATOM 4969 C CA . GLN A 1 593 ? -7.859 20.752 22.142 1.00 88.12 593 GLN A CA 1
ATOM 4970 C C . GLN A 1 593 ? -8.028 21.170 23.609 1.00 88.12 593 GLN A C 1
ATOM 4972 O O . GLN A 1 593 ? -8.491 20.377 24.427 1.00 88.12 593 GLN A O 1
ATOM 4977 N N . ILE A 1 594 ? -7.733 22.432 23.938 1.00 86.31 594 ILE A N 1
ATOM 4978 C CA . ILE A 1 594 ? -7.905 22.966 25.297 1.00 86.31 594 ILE A CA 1
ATOM 4979 C C . ILE A 1 594 ? -9.387 22.951 25.696 1.00 86.31 594 ILE A C 1
ATOM 4981 O O . ILE A 1 594 ? -9.721 22.542 26.805 1.00 86.31 594 ILE A O 1
ATOM 4985 N N . ARG A 1 595 ? -10.302 23.333 24.793 1.00 87.25 595 ARG A N 1
ATOM 4986 C CA . ARG A 1 595 ? -11.749 23.262 25.062 1.00 87.25 595 ARG A CA 1
ATOM 4987 C C . ARG A 1 595 ? -12.215 21.835 25.330 1.00 87.25 595 ARG A C 1
ATOM 4989 O O . ARG A 1 595 ? -12.938 21.626 26.299 1.00 87.25 595 ARG A O 1
ATOM 4996 N N . GLU A 1 596 ? -11.788 20.869 24.516 1.00 84.88 596 GLU A N 1
ATOM 4997 C CA . GLU A 1 596 ? -12.128 19.453 24.716 1.00 84.88 596 GLU A CA 1
ATOM 4998 C C . GLU A 1 596 ? -11.650 18.950 26.087 1.00 84.88 596 GLU A C 1
ATOM 5000 O O . GLU A 1 596 ? -12.438 18.358 26.834 1.00 84.88 596 GLU A O 1
ATOM 5005 N N . ALA A 1 597 ? -10.403 19.265 26.457 1.00 81.81 597 ALA A N 1
ATOM 5006 C CA . ALA A 1 597 ? -9.827 18.913 27.754 1.00 81.81 597 ALA A CA 1
ATOM 5007 C C . ALA A 1 597 ? -10.619 19.505 28.935 1.00 81.81 597 ALA A C 1
ATOM 5009 O O . ALA A 1 597 ? -10.820 18.826 29.940 1.00 81.81 597 ALA A O 1
ATOM 5010 N N . LEU A 1 598 ? -11.128 20.735 28.802 1.00 80.00 598 LEU A N 1
ATOM 5011 C CA . LEU A 1 598 ? -11.955 21.384 29.826 1.00 80.00 598 LEU A CA 1
ATOM 5012 C C . LEU A 1 598 ? -13.387 20.815 29.893 1.00 80.00 598 LEU A C 1
ATOM 5014 O O . LEU A 1 598 ? -13.983 20.783 30.969 1.00 80.00 598 LEU A O 1
ATOM 5018 N N . THR A 1 599 ? -13.962 20.356 28.774 1.00 76.81 599 THR A N 1
ATOM 5019 C CA . THR A 1 599 ? -15.339 19.816 28.733 1.00 76.81 599 THR A CA 1
ATOM 5020 C C . THR A 1 599 ? -15.470 18.384 29.255 1.00 76.81 599 THR A C 1
ATOM 5022 O O . THR A 1 599 ? -16.475 18.058 29.894 1.00 76.81 599 THR A O 1
ATOM 5025 N N . ASN A 1 600 ? -14.451 17.541 29.050 1.00 62.50 600 ASN A N 1
ATOM 5026 C CA . ASN A 1 600 ? -14.460 16.121 29.440 1.00 62.50 600 ASN A CA 1
ATOM 5027 C C . ASN A 1 600 ? -14.471 15.882 30.966 1.00 62.50 600 ASN A C 1
ATOM 5029 O O . ASN A 1 600 ? -14.604 14.748 31.411 1.00 62.50 600 ASN A O 1
ATOM 5033 N N . ILE A 1 601 ? -14.403 16.945 31.769 1.00 57.78 601 ILE A N 1
ATOM 5034 C CA . ILE A 1 601 ? -14.419 16.931 33.242 1.00 57.78 601 ILE A CA 1
ATOM 5035 C C . ILE A 1 601 ? -15.835 16.672 33.813 1.00 57.78 601 ILE A C 1
ATOM 5037 O O . ILE A 1 601 ? -16.011 16.471 35.009 1.00 57.78 601 ILE A O 1
ATOM 5041 N N . THR A 1 602 ? -16.880 16.673 32.978 1.00 51.69 602 THR A N 1
ATOM 5042 C CA . THR A 1 602 ? -18.284 16.610 33.440 1.00 51.69 602 THR A CA 1
ATOM 5043 C C . THR A 1 602 ? -18.927 15.219 33.413 1.00 51.69 602 THR A C 1
ATOM 5045 O O . THR A 1 602 ? -20.078 15.074 33.836 1.00 51.69 602 THR A O 1
ATOM 5048 N N . SER A 1 603 ? -18.228 14.173 32.958 1.00 49.44 603 SER A N 1
ATOM 5049 C CA . SER A 1 603 ? -18.790 12.818 32.956 1.00 49.44 603 SER A CA 1
ATOM 5050 C C . SER A 1 603 ? -18.694 12.190 34.349 1.00 49.44 603 SER A C 1
ATOM 5052 O O . SER A 1 603 ? -17.660 11.640 34.714 1.00 49.44 603 SER A O 1
ATOM 5054 N N . LEU A 1 604 ? -19.787 12.263 35.113 1.00 49.81 604 LEU A N 1
ATOM 5055 C CA . LEU A 1 604 ? -19.936 11.630 36.427 1.00 49.81 604 LEU A CA 1
ATOM 5056 C C . LEU A 1 604 ? -19.579 10.130 36.352 1.00 49.81 604 LEU A C 1
ATOM 5058 O O . LEU A 1 604 ? -20.377 9.310 35.884 1.00 49.81 604 LEU A O 1
ATOM 5062 N N . THR A 1 605 ? -18.391 9.755 36.822 1.00 47.81 605 THR A N 1
ATOM 5063 C CA . THR A 1 605 ? -18.016 8.353 37.012 1.00 47.81 605 THR A CA 1
ATOM 5064 C C . THR A 1 605 ? -18.852 7.786 38.152 1.00 47.81 605 THR A C 1
ATOM 5066 O O . THR A 1 605 ? -18.709 8.163 39.311 1.00 47.81 605 THR A O 1
ATOM 5069 N N . ARG A 1 606 ? -19.777 6.879 37.824 1.00 53.47 606 ARG A N 1
ATOM 5070 C CA . ARG A 1 606 ? -20.486 6.063 38.816 1.00 53.47 606 ARG A CA 1
ATOM 5071 C C . ARG A 1 606 ? -19.502 5.021 39.356 1.00 53.47 606 ARG A C 1
ATOM 5073 O O . ARG A 1 606 ? -19.425 3.936 38.792 1.00 53.47 606 ARG A O 1
ATOM 5080 N N . GLY A 1 607 ? -18.768 5.364 40.409 1.00 56.91 607 GLY A N 1
ATOM 5081 C CA . GLY A 1 607 ? -17.742 4.510 41.011 1.00 56.91 607 GLY A CA 1
ATOM 5082 C C . GLY A 1 607 ? -17.597 4.707 42.520 1.00 56.91 607 GLY A C 1
ATOM 5083 O O . GLY A 1 607 ? -18.340 5.477 43.131 1.00 56.91 607 GLY A O 1
ATOM 5084 N N . VAL A 1 608 ? -16.669 3.961 43.116 1.00 62.19 608 VAL A N 1
ATOM 5085 C CA . VAL A 1 608 ? -16.242 4.078 44.521 1.00 62.19 608 VAL A CA 1
ATOM 5086 C C . VAL A 1 608 ? -15.448 5.385 44.692 1.00 62.19 608 VAL A C 1
ATOM 5088 O O . VAL A 1 608 ? -14.934 5.921 43.715 1.00 62.19 608 VAL A O 1
ATOM 5091 N N . ILE A 1 609 ? -15.291 5.896 45.919 1.00 67.50 609 ILE A N 1
ATOM 5092 C CA . ILE A 1 609 ? -14.496 7.112 46.220 1.00 67.50 609 ILE A CA 1
ATOM 5093 C C . ILE A 1 609 ? -13.090 7.057 45.587 1.00 67.50 609 ILE A C 1
ATOM 5095 O O . ILE A 1 609 ? -12.569 8.072 45.133 1.00 67.50 609 ILE A O 1
ATOM 5099 N N . PHE A 1 610 ? -12.491 5.864 45.499 1.00 69.62 610 PHE A N 1
ATOM 5100 C CA . PHE A 1 610 ? -11.183 5.664 44.873 1.00 69.62 610 PHE A CA 1
ATOM 5101 C C . PHE A 1 610 ? -11.184 5.938 43.359 1.00 69.62 610 PHE A C 1
ATOM 5103 O O . PHE A 1 610 ? -10.231 6.517 42.842 1.00 69.62 610 PHE A O 1
ATOM 5110 N N . ASP A 1 611 ? -12.269 5.597 42.659 1.00 72.88 611 ASP A N 1
ATOM 5111 C CA . ASP A 1 611 ? -12.422 5.876 41.226 1.00 72.88 611 ASP A CA 1
ATOM 5112 C C . ASP A 1 611 ? -12.543 7.387 40.981 1.00 72.88 611 ASP A C 1
ATOM 5114 O O . ASP A 1 611 ? -11.999 7.917 40.013 1.00 72.88 611 ASP A O 1
ATOM 5118 N N . GLU A 1 612 ? -13.221 8.100 41.887 1.00 77.12 612 GLU A N 1
ATOM 5119 C CA . GLU A 1 612 ? -13.353 9.557 41.840 1.00 77.12 612 GLU A CA 1
ATOM 5120 C C . GLU A 1 612 ? -12.021 10.257 42.149 1.00 77.12 612 GLU A C 1
ATOM 5122 O O . GLU A 1 612 ? -11.640 11.198 41.449 1.00 77.12 612 GLU A O 1
ATOM 5127 N N . LEU A 1 613 ? -11.258 9.756 43.126 1.00 79.50 613 LEU A N 1
ATOM 5128 C CA . LEU A 1 613 ? -9.903 10.235 43.403 1.00 79.50 613 LEU A CA 1
ATOM 5129 C C . LEU A 1 613 ? -8.977 10.029 42.194 1.00 79.50 613 LEU A C 1
ATOM 5131 O O . LEU A 1 613 ? -8.274 10.959 41.792 1.00 79.50 613 LEU A O 1
ATOM 5135 N N . GLN A 1 614 ? -8.986 8.839 41.585 1.00 78.75 614 GLN A N 1
ATOM 5136 C CA . GLN A 1 614 ? -8.185 8.544 40.394 1.00 78.75 614 GLN A CA 1
ATOM 5137 C C . GLN A 1 614 ? -8.588 9.432 39.207 1.00 78.75 614 GLN A C 1
ATOM 5139 O O . GLN A 1 614 ? -7.719 9.942 38.496 1.00 78.75 614 GLN A O 1
ATOM 5144 N N . HIS A 1 615 ? -9.888 9.679 39.029 1.00 82.19 615 HIS A N 1
ATOM 5145 C CA . HIS A 1 615 ? -10.418 10.575 38.005 1.00 82.19 615 HIS A CA 1
ATOM 5146 C C . HIS A 1 615 ? -9.928 12.021 38.187 1.00 82.19 615 HIS A C 1
ATOM 5148 O O . HIS A 1 615 ? -9.339 12.592 37.265 1.00 82.19 615 HIS A O 1
ATOM 5154 N N . TRP A 1 616 ? -10.091 12.603 39.382 1.00 83.81 616 TRP A N 1
ATOM 5155 C CA . TRP A 1 616 ? -9.623 13.965 39.669 1.00 83.81 616 TRP A CA 1
ATOM 5156 C C . TRP A 1 616 ? -8.097 14.092 39.610 1.00 83.81 616 TRP A C 1
ATOM 5158 O O . TRP A 1 616 ? -7.590 15.109 39.136 1.00 83.81 616 TRP A O 1
ATOM 5168 N N . THR A 1 617 ? -7.360 13.051 40.009 1.00 83.00 617 THR A N 1
ATOM 5169 C CA . THR A 1 617 ? -5.890 13.006 39.912 1.00 83.00 617 THR A CA 1
ATOM 5170 C C . THR A 1 617 ? -5.428 13.023 38.454 1.00 83.00 617 THR A C 1
ATOM 5172 O O . THR A 1 617 ? -4.516 13.773 38.103 1.00 83.00 617 THR A O 1
ATOM 5175 N N . ALA A 1 618 ? -6.086 12.253 37.581 1.00 82.62 618 ALA A N 1
ATOM 5176 C CA . ALA A 1 618 ? -5.794 12.244 36.149 1.00 82.62 618 ALA A CA 1
ATOM 5177 C C . ALA A 1 618 ? -6.107 13.599 35.486 1.00 82.62 618 ALA A C 1
ATOM 5179 O O . ALA A 1 618 ? -5.299 14.102 34.702 1.00 82.62 618 ALA A O 1
ATOM 5180 N N . ILE A 1 619 ? -7.238 14.225 35.839 1.00 84.00 619 ILE A N 1
ATOM 5181 C CA . ILE A 1 619 ? -7.606 15.566 35.353 1.00 84.00 619 ILE A CA 1
ATOM 5182 C C . ILE A 1 619 ? -6.580 16.604 35.803 1.00 84.00 619 ILE A C 1
ATOM 5184 O O . ILE A 1 619 ? -6.088 17.373 34.977 1.00 84.00 619 ILE A O 1
ATOM 5188 N N . TYR A 1 620 ? -6.233 16.613 37.092 1.00 87.38 620 TYR A N 1
ATOM 5189 C CA . TYR A 1 620 ? -5.248 17.537 37.644 1.00 87.38 620 TYR A CA 1
ATOM 5190 C C . TYR A 1 620 ? -3.895 17.398 36.936 1.00 87.38 620 TYR A C 1
ATOM 5192 O O . TYR A 1 620 ? -3.314 18.398 36.514 1.00 87.38 620 TYR A O 1
ATOM 5200 N N . PHE A 1 621 ? -3.426 16.164 36.734 1.00 85.88 621 PHE A N 1
ATOM 5201 C CA . PHE A 1 621 ? -2.172 15.899 36.035 1.00 85.88 621 PHE A CA 1
ATOM 5202 C C . PHE A 1 621 ? -2.196 16.417 34.588 1.00 85.88 621 PHE A C 1
ATOM 5204 O O . PHE A 1 621 ? -1.289 17.141 34.182 1.00 85.88 621 PHE A O 1
ATOM 5211 N N . ASN A 1 622 ? -3.258 16.123 33.828 1.00 87.31 622 ASN A N 1
ATOM 5212 C CA . ASN A 1 622 ? -3.403 16.580 32.444 1.00 87.31 622 ASN A CA 1
ATOM 5213 C C . ASN A 1 622 ? -3.447 18.119 32.341 1.00 87.31 622 ASN A C 1
ATOM 5215 O O . ASN A 1 622 ? -2.723 18.711 31.538 1.00 87.31 622 ASN A O 1
ATOM 5219 N N . LEU A 1 623 ? -4.239 18.783 33.195 1.00 87.25 623 LEU A N 1
ATOM 5220 C CA . LEU A 1 623 ? -4.324 20.249 33.234 1.00 87.25 623 LEU A CA 1
ATOM 5221 C C . LEU A 1 623 ? -2.994 20.894 33.649 1.00 87.25 623 LEU A C 1
ATOM 5223 O O . LEU A 1 623 ? -2.623 21.927 33.095 1.00 87.25 623 LEU A O 1
ATOM 5227 N N . CYS A 1 624 ? -2.252 20.281 34.573 1.00 87.31 624 CYS A N 1
ATOM 5228 C CA . CYS A 1 624 ? -0.931 20.751 34.991 1.00 87.31 624 CYS A CA 1
ATOM 5229 C C . CYS A 1 624 ? 0.090 20.646 33.845 1.00 87.31 624 CYS A C 1
ATOM 5231 O O . CYS A 1 624 ? 0.812 21.602 33.556 1.00 87.31 624 CYS A O 1
ATOM 5233 N N . CYS A 1 625 ? 0.110 19.516 33.129 1.00 85.56 625 CYS A N 1
ATOM 5234 C CA . CYS A 1 625 ? 0.949 19.340 31.943 1.00 85.56 625 CYS A CA 1
ATOM 5235 C C . CYS A 1 625 ? 0.630 20.369 30.851 1.00 85.56 625 CYS A C 1
ATOM 5237 O O . CYS A 1 625 ? 1.554 20.943 30.273 1.00 85.56 625 CYS A O 1
ATOM 5239 N N . LEU A 1 626 ? -0.655 20.628 30.589 1.00 88.00 626 LEU A N 1
ATOM 5240 C CA . LEU A 1 626 ? -1.087 21.668 29.655 1.00 88.00 626 LEU A CA 1
ATOM 5241 C C . LEU A 1 626 ? -0.649 23.062 30.110 1.00 88.00 626 LEU A C 1
ATOM 5243 O O . LEU A 1 626 ? -0.098 23.813 29.310 1.00 88.00 626 LEU A O 1
ATOM 5247 N N . HIS A 1 627 ? -0.844 23.400 31.386 1.00 88.38 627 HIS A N 1
ATOM 5248 C CA . HIS A 1 627 ? -0.431 24.690 31.936 1.00 88.38 627 HIS A CA 1
ATOM 5249 C C . HIS A 1 627 ? 1.072 24.933 31.739 1.00 88.38 627 HIS A C 1
ATOM 5251 O O . HIS A 1 627 ? 1.468 25.981 31.238 1.00 88.38 627 HIS A O 1
ATOM 5257 N N . ASN A 1 628 ? 1.904 23.931 32.035 1.00 86.06 628 ASN A N 1
ATOM 5258 C CA . ASN A 1 628 ? 3.351 24.022 31.837 1.00 86.06 628 ASN A CA 1
ATOM 5259 C C . ASN A 1 628 ? 3.740 24.149 30.356 1.00 86.06 628 ASN A C 1
ATOM 5261 O O . ASN A 1 628 ? 4.670 24.886 30.036 1.00 86.06 628 ASN A O 1
ATOM 5265 N N . GLN A 1 629 ? 3.028 23.478 29.443 1.00 88.81 629 GLN A N 1
ATOM 5266 C CA . GLN A 1 629 ? 3.255 23.636 28.001 1.00 88.81 629 GLN A CA 1
ATOM 5267 C C . GLN A 1 629 ? 2.953 25.063 27.535 1.00 88.81 629 GLN A C 1
ATOM 5269 O O . GLN A 1 629 ? 3.736 25.626 26.776 1.00 88.81 629 GLN A O 1
ATOM 5274 N N . LEU A 1 630 ? 1.870 25.679 28.018 1.00 85.88 630 LEU A N 1
ATOM 5275 C CA . LEU A 1 630 ? 1.499 27.055 27.662 1.00 85.88 630 LEU A CA 1
ATOM 5276 C C . LEU A 1 630 ? 2.552 28.093 28.079 1.00 85.88 630 LEU A C 1
ATOM 5278 O O . LEU A 1 630 ? 2.646 29.146 27.450 1.00 85.88 630 LEU A O 1
ATOM 5282 N N . LEU A 1 631 ? 3.353 27.799 29.106 1.00 84.38 631 LEU A N 1
ATOM 5283 C CA . LEU A 1 631 ? 4.440 28.660 29.581 1.00 84.38 631 LEU A CA 1
ATOM 5284 C C . LEU A 1 631 ? 5.736 28.534 28.760 1.00 84.38 631 LEU A C 1
ATOM 5286 O O . LEU A 1 631 ? 6.685 29.271 29.020 1.00 84.38 631 LEU A O 1
ATOM 5290 N N . SER A 1 632 ? 5.798 27.621 27.786 1.00 85.81 632 SER A N 1
ATOM 5291 C CA . SER A 1 632 ? 6.977 27.443 26.928 1.00 85.81 632 SER A CA 1
ATOM 5292 C C . SER A 1 632 ? 7.276 28.687 26.075 1.00 85.81 632 SER A C 1
ATOM 5294 O O . SER A 1 632 ? 6.366 29.331 25.543 1.00 85.81 632 SER A O 1
ATOM 5296 N N . GLU A 1 633 ? 8.562 29.029 25.924 1.00 81.56 633 GLU A N 1
ATOM 5297 C CA . GLU A 1 633 ? 9.017 30.196 25.143 1.00 81.56 633 GLU A CA 1
ATOM 5298 C C . GLU A 1 633 ? 8.570 30.108 23.677 1.00 81.56 633 GLU A C 1
ATOM 5300 O O . GLU A 1 633 ? 8.236 31.120 23.060 1.00 81.56 633 GLU A O 1
ATOM 5305 N N . GLU A 1 634 ? 8.498 28.898 23.126 1.00 81.19 634 GLU A N 1
ATOM 5306 C CA . GLU A 1 634 ? 8.105 28.628 21.749 1.00 81.19 634 GLU A CA 1
ATOM 5307 C C . GLU A 1 634 ? 6.635 28.995 21.505 1.00 81.19 634 GLU A C 1
ATOM 5309 O O . GLU A 1 634 ? 6.329 29.734 20.568 1.00 81.19 634 GLU A O 1
ATOM 5314 N N . ILE A 1 635 ? 5.715 28.572 22.380 1.00 85.25 635 ILE A N 1
ATOM 5315 C CA . ILE A 1 635 ? 4.295 28.945 22.272 1.00 85.25 635 ILE A CA 1
ATOM 5316 C C . ILE A 1 635 ? 4.128 30.456 22.461 1.00 85.25 635 ILE A C 1
ATOM 5318 O O . ILE A 1 635 ? 3.434 31.106 21.676 1.00 85.25 635 ILE A O 1
ATOM 5322 N N . GLN A 1 636 ? 4.820 31.039 23.443 1.00 84.31 636 GLN A N 1
ATOM 5323 C CA . GLN A 1 636 ? 4.773 32.482 23.695 1.00 84.31 636 GLN A CA 1
ATOM 5324 C C . GLN A 1 636 ? 5.341 33.300 22.526 1.00 84.31 636 GLN A C 1
ATOM 5326 O O . GLN A 1 636 ? 4.854 34.388 22.222 1.00 84.31 636 GLN A O 1
ATOM 5331 N N . SER A 1 637 ? 6.358 32.795 21.827 1.00 81.31 637 SER A N 1
ATOM 5332 C CA . SER A 1 637 ? 6.908 33.443 20.632 1.00 81.31 637 SER A CA 1
ATOM 5333 C C . SER A 1 637 ? 5.910 33.472 19.466 1.00 81.31 637 SER A C 1
ATOM 5335 O O . SER A 1 637 ? 5.751 34.513 18.826 1.00 81.31 637 SER A O 1
ATOM 5337 N N . ILE A 1 638 ? 5.162 32.384 19.250 1.00 82.94 638 ILE A N 1
ATOM 5338 C CA . ILE A 1 638 ? 4.127 32.291 18.209 1.00 82.94 638 ILE A CA 1
ATOM 5339 C C . ILE A 1 638 ? 2.954 33.223 18.534 1.00 82.94 638 ILE A C 1
ATOM 5341 O O . ILE A 1 638 ? 2.470 33.934 17.653 1.00 82.94 638 ILE A O 1
ATOM 5345 N N . LEU A 1 639 ? 2.529 33.275 19.800 1.00 82.62 639 LEU A N 1
ATOM 5346 C CA . LEU A 1 639 ? 1.471 34.188 20.239 1.00 82.62 639 LEU A CA 1
ATOM 5347 C C . LEU A 1 639 ? 1.882 35.652 20.053 1.00 82.62 639 LEU A C 1
ATOM 5349 O O . LEU A 1 639 ? 1.121 36.401 19.451 1.00 82.62 639 LEU A O 1
ATOM 5353 N N . ARG A 1 640 ? 3.108 36.041 20.437 1.00 81.00 640 ARG A N 1
ATOM 5354 C CA . ARG A 1 640 ? 3.640 37.399 20.201 1.00 81.00 640 ARG A CA 1
ATOM 5355 C C . ARG A 1 640 ? 3.624 37.787 18.717 1.00 81.00 640 ARG A C 1
ATOM 5357 O O . ARG A 1 640 ? 3.289 38.921 18.381 1.00 81.00 640 ARG A O 1
ATOM 5364 N N . LEU A 1 641 ? 3.958 36.861 17.812 1.00 79.25 641 LEU A N 1
ATOM 5365 C CA . LEU A 1 641 ? 3.872 37.116 16.369 1.00 79.25 641 LEU A CA 1
ATOM 5366 C C . LEU A 1 641 ? 2.431 37.344 15.898 1.00 79.25 641 LEU A C 1
ATOM 5368 O O . LEU A 1 641 ? 2.194 38.240 15.091 1.00 79.25 641 LEU A O 1
ATOM 5372 N N . LEU A 1 642 ? 1.473 36.559 16.392 1.00 78.69 642 LEU A N 1
ATOM 5373 C CA . LEU A 1 642 ? 0.062 36.686 16.015 1.00 78.69 642 LEU A CA 1
ATOM 5374 C C . LEU A 1 642 ? -0.622 37.902 16.669 1.00 78.69 642 LEU A C 1
ATOM 5376 O O . LEU A 1 642 ? -1.505 38.501 16.052 1.00 78.69 642 LEU A O 1
ATOM 5380 N N . GLU A 1 643 ? -0.177 38.322 17.858 1.00 79.31 643 GLU A N 1
ATOM 5381 C CA . GLU A 1 643 ? -0.583 39.579 18.509 1.00 79.31 643 GLU A CA 1
ATOM 5382 C C . GLU A 1 643 ? -0.200 40.791 17.662 1.00 79.31 643 GLU A C 1
ATOM 5384 O O . GLU A 1 643 ? -1.018 41.689 17.460 1.00 79.31 643 GLU A O 1
ATOM 5389 N N . ASN A 1 644 ? 1.009 40.783 17.088 1.00 71.94 644 ASN A N 1
ATOM 5390 C CA . ASN A 1 644 ? 1.479 41.849 16.199 1.00 71.94 644 ASN A CA 1
ATOM 5391 C C . ASN A 1 644 ? 0.631 41.985 14.920 1.00 71.94 644 ASN A C 1
ATOM 5393 O O . ASN A 1 644 ? 0.638 43.040 14.289 1.00 71.94 644 ASN A O 1
ATOM 5397 N N . VAL A 1 645 ? -0.094 40.930 14.533 1.00 72.62 645 VAL A N 1
ATOM 5398 C CA . VAL A 1 645 ? -0.988 40.902 13.361 1.00 72.62 645 VAL A CA 1
ATOM 5399 C C . VAL A 1 645 ? -2.457 41.151 13.758 1.00 72.62 645 VAL A C 1
ATOM 5401 O O . VAL A 1 645 ? -3.328 41.189 12.893 1.00 72.62 645 VAL A O 1
ATOM 5404 N N . HIS A 1 646 ? -2.746 41.377 15.047 1.00 73.12 646 HIS A N 1
ATOM 5405 C CA . HIS A 1 646 ? -4.100 41.518 15.599 1.00 73.12 646 HIS A CA 1
ATOM 5406 C C . HIS A 1 646 ? -5.015 40.321 15.280 1.00 73.12 646 HIS A C 1
ATOM 5408 O O . HIS A 1 646 ? -6.165 40.486 14.866 1.00 73.12 646 HIS A O 1
ATOM 5414 N N . SER A 1 647 ? -4.503 39.098 15.449 1.00 76.56 647 SER A N 1
ATOM 5415 C CA . SER A 1 647 ? -5.302 37.888 15.241 1.00 76.56 647 SER A CA 1
ATOM 5416 C C . SER A 1 647 ? -6.381 37.704 16.329 1.00 76.56 647 SER A C 1
ATOM 5418 O O . SER A 1 647 ? -6.053 37.698 17.518 1.00 76.56 647 SER A O 1
ATOM 5420 N N . PRO A 1 648 ? -7.651 37.433 15.959 1.00 76.38 648 PRO A N 1
ATOM 5421 C CA . PRO A 1 648 ? -8.732 37.163 16.915 1.00 76.38 648 PRO A CA 1
ATOM 5422 C C . PRO A 1 648 ? -8.567 35.825 17.657 1.00 76.38 648 PRO A C 1
ATOM 5424 O O . PRO A 1 648 ? -9.214 35.581 18.682 1.00 76.38 648 PRO A O 1
ATOM 5427 N N . SER A 1 649 ? -7.720 34.929 17.139 1.00 77.56 649 SER A N 1
ATOM 5428 C CA . SER A 1 649 ? -7.437 33.649 17.785 1.00 77.56 649 SER A CA 1
ATOM 5429 C C . SER A 1 649 ? -6.637 33.837 19.073 1.00 77.56 649 SER A C 1
ATOM 5431 O O . SER A 1 649 ? -6.804 33.040 19.994 1.00 77.56 649 SER A O 1
ATOM 5433 N N . VAL A 1 650 ? -5.834 34.901 19.189 1.00 81.38 650 VAL A N 1
ATOM 5434 C CA . VAL A 1 650 ? -5.052 35.162 20.406 1.00 81.38 650 VAL A CA 1
ATOM 5435 C C . VAL A 1 650 ? -5.950 35.549 21.579 1.00 81.38 650 VAL A C 1
ATOM 5437 O O . VAL A 1 650 ? -5.821 34.958 22.648 1.00 81.38 650 VAL A O 1
ATOM 5440 N N . ASP A 1 651 ? -6.914 36.452 21.382 1.00 79.12 651 ASP A N 1
ATOM 5441 C CA . ASP A 1 651 ? -7.840 36.867 22.449 1.00 79.12 651 ASP A CA 1
ATOM 5442 C C . ASP A 1 651 ? -8.641 35.671 22.990 1.00 79.12 651 ASP A C 1
ATOM 5444 O O . ASP A 1 651 ? -8.806 35.477 24.197 1.00 79.12 651 ASP A O 1
ATOM 5448 N N . SER A 1 652 ? -9.093 34.809 22.073 1.00 81.81 652 SER A N 1
ATOM 5449 C CA . SER A 1 652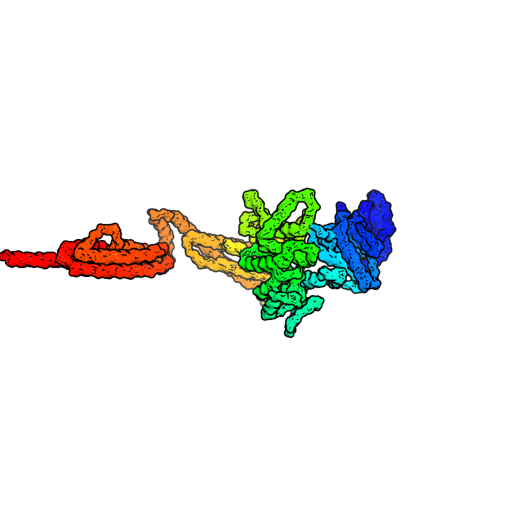 ? -9.791 33.567 22.414 1.00 81.81 652 SER A CA 1
ATOM 5450 C C . SER A 1 652 ? -8.902 32.598 23.197 1.00 81.81 652 SER A C 1
ATOM 5452 O O . SER A 1 652 ? -9.387 31.892 24.082 1.00 81.81 652 SER A O 1
ATOM 5454 N N . PHE A 1 653 ? -7.611 32.548 22.866 1.00 85.06 653 PHE A N 1
ATOM 5455 C CA . PHE A 1 653 ? -6.627 31.705 23.533 1.00 85.06 653 PHE A CA 1
ATOM 5456 C C . PHE A 1 653 ? -6.302 32.218 24.942 1.00 85.06 653 PHE A C 1
ATOM 5458 O O . PHE A 1 653 ? -6.313 31.437 25.889 1.00 85.06 653 PHE A O 1
ATOM 5465 N N . GLN A 1 654 ? -6.101 33.529 25.115 1.00 83.56 654 GLN A N 1
ATOM 5466 C CA . GLN A 1 654 ? -5.851 34.147 26.422 1.00 83.56 654 GLN A CA 1
ATOM 5467 C C . GLN A 1 654 ? -7.020 33.925 27.397 1.00 83.56 654 GLN A C 1
ATOM 5469 O O . GLN A 1 654 ? -6.798 33.568 28.556 1.00 83.56 654 GLN A O 1
ATOM 5474 N N . LEU A 1 655 ? -8.267 34.049 26.921 1.00 84.94 655 LEU A N 1
ATOM 5475 C CA . LEU A 1 655 ? -9.456 33.751 27.728 1.00 84.94 655 LEU A CA 1
ATOM 5476 C C . LEU A 1 655 ? -9.490 32.285 28.192 1.00 84.94 655 LEU A C 1
ATOM 5478 O O . LEU A 1 655 ? -9.837 32.003 29.338 1.00 84.94 655 LEU A O 1
ATOM 5482 N N . LEU A 1 656 ? -9.119 31.347 27.317 1.00 85.19 656 LEU A N 1
ATOM 5483 C CA . LEU A 1 656 ? -9.063 29.923 27.659 1.00 85.19 656 LEU A CA 1
ATOM 5484 C C . LEU A 1 656 ? -7.962 29.605 28.671 1.00 85.19 656 LEU A C 1
ATOM 5486 O O . LEU A 1 656 ? -8.169 28.755 29.532 1.00 85.19 656 LEU A O 1
ATOM 5490 N N . THR A 1 657 ? -6.825 30.296 28.611 1.00 83.69 657 THR A N 1
ATOM 5491 C CA . THR A 1 657 ? -5.742 30.134 29.590 1.00 83.69 657 THR A CA 1
ATOM 5492 C C . THR A 1 657 ? -6.189 30.530 30.998 1.00 83.69 657 THR A C 1
ATOM 5494 O O . THR A 1 657 ? -5.856 29.834 31.957 1.00 83.69 657 THR A O 1
ATOM 5497 N N . LEU A 1 658 ? -6.998 31.591 31.132 1.00 85.56 658 LEU A N 1
ATOM 5498 C CA . LEU A 1 658 ? -7.595 31.977 32.417 1.00 85.56 658 LEU A CA 1
ATOM 5499 C C . LEU A 1 658 ? -8.544 30.893 32.944 1.00 85.56 658 LEU A C 1
ATOM 5501 O O . LEU A 1 658 ? -8.417 30.468 34.090 1.00 85.56 658 LEU A O 1
ATOM 5505 N N . GLN A 1 659 ? -9.434 30.379 32.090 1.00 85.31 659 GLN A N 1
ATOM 5506 C CA . GLN A 1 659 ? -10.344 29.289 32.462 1.00 85.31 659 GLN A CA 1
ATOM 5507 C C . GLN A 1 659 ? -9.592 28.015 32.863 1.00 85.31 659 GLN A C 1
ATOM 5509 O O . GLN A 1 659 ? -9.995 27.319 33.792 1.00 85.31 659 GLN A O 1
ATOM 5514 N N . LEU A 1 660 ? -8.492 27.700 32.178 1.00 87.38 660 LEU A N 1
ATOM 5515 C CA . LEU A 1 660 ? -7.653 26.552 32.502 1.00 87.38 660 LEU A CA 1
ATOM 5516 C C . LEU A 1 660 ? -7.012 26.692 33.888 1.00 87.38 660 LEU A C 1
ATOM 5518 O O . LEU A 1 660 ? -6.952 25.708 34.622 1.00 87.38 660 LEU A O 1
ATOM 5522 N N . HIS A 1 661 ? -6.582 27.898 34.264 1.00 87.12 661 HIS A N 1
ATOM 5523 C CA . HIS A 1 661 ? -6.010 28.159 35.582 1.00 87.12 661 HIS A CA 1
ATOM 5524 C C . HIS A 1 661 ? -7.034 27.956 36.709 1.00 87.12 661 HIS A C 1
ATOM 5526 O O . HIS A 1 661 ? -6.767 27.195 37.636 1.00 87.12 661 HIS A O 1
ATOM 5532 N N . GLU A 1 662 ? -8.238 28.526 36.582 1.00 85.38 662 GLU A N 1
ATOM 5533 C CA . GLU A 1 662 ? -9.324 28.333 37.560 1.00 85.38 662 GLU A CA 1
ATOM 5534 C C . GLU A 1 662 ? -9.667 26.845 37.750 1.00 85.38 662 GLU A C 1
ATOM 5536 O O . GLU A 1 662 ? -9.883 26.363 38.865 1.00 85.38 662 GLU A O 1
ATOM 5541 N N . ARG A 1 663 ? -9.691 26.081 36.652 1.00 82.44 663 ARG A N 1
ATOM 5542 C CA . ARG A 1 663 ? -9.985 24.641 36.687 1.00 82.44 663 ARG A CA 1
ATOM 5543 C C . ARG A 1 663 ? -8.859 23.812 37.285 1.00 82.44 663 ARG A C 1
ATOM 5545 O O . ARG A 1 663 ? -9.144 22.809 37.938 1.00 82.44 663 ARG A O 1
ATOM 5552 N N . LEU A 1 664 ? -7.609 24.216 37.081 1.00 87.56 664 LEU A N 1
ATOM 5553 C CA . LEU A 1 664 ? -6.456 23.572 37.697 1.00 87.56 664 LEU A CA 1
ATOM 5554 C C . LEU A 1 664 ? -6.490 23.730 39.222 1.00 87.56 664 LEU A C 1
ATOM 5556 O O . LEU A 1 664 ? -6.284 22.744 39.931 1.00 87.56 664 LEU A O 1
ATOM 5560 N N . GLU A 1 665 ? -6.797 24.931 39.721 1.00 86.06 665 GLU A N 1
ATOM 5561 C CA . GLU A 1 665 ? -6.957 25.177 41.160 1.00 86.06 665 GLU A CA 1
ATOM 5562 C C . GLU A 1 665 ? -8.090 24.330 41.742 1.00 86.06 665 GLU A C 1
ATOM 5564 O O . GLU A 1 665 ? -7.888 23.623 42.730 1.00 86.06 665 GLU A O 1
ATOM 5569 N N . GLN A 1 666 ? -9.250 24.313 41.076 1.00 85.00 666 GLN A N 1
ATOM 5570 C CA . GLN A 1 666 ? -10.392 23.500 41.492 1.00 85.00 666 GLN A CA 1
ATOM 5571 C C . GLN A 1 666 ? -10.045 22.004 41.556 1.00 85.00 666 GLN A C 1
ATOM 5573 O O . GLN A 1 666 ? -10.341 21.342 42.551 1.00 85.00 666 GLN A O 1
ATOM 5578 N N . ALA A 1 667 ? -9.419 21.459 40.507 1.00 85.38 667 ALA A N 1
ATOM 5579 C CA . ALA A 1 667 ? -9.019 20.055 40.470 1.00 85.38 667 ALA A CA 1
ATOM 5580 C C . ALA A 1 667 ? -7.992 19.735 41.567 1.00 85.38 667 ALA A C 1
ATOM 5582 O O . ALA A 1 667 ? -8.108 18.705 42.227 1.00 85.38 667 ALA A O 1
ATOM 5583 N N . GLY A 1 668 ? -7.038 20.639 41.812 1.00 85.88 668 GLY A N 1
ATOM 5584 C CA . GLY A 1 668 ? -6.062 20.507 42.892 1.00 85.88 668 GLY A CA 1
ATOM 5585 C C . GLY A 1 668 ? -6.722 20.452 44.270 1.00 85.88 668 GLY A C 1
ATOM 5586 O O . GLY A 1 668 ? -6.428 19.547 45.048 1.00 85.88 668 GLY A O 1
ATOM 5587 N N . SER A 1 669 ? -7.663 21.359 44.553 1.00 83.81 669 SER A N 1
ATOM 5588 C CA . SER A 1 669 ? -8.442 21.340 45.799 1.00 83.81 669 SER A CA 1
ATOM 5589 C C . SER A 1 669 ? -9.285 20.070 45.946 1.00 83.81 669 SER A C 1
ATOM 5591 O O . SER A 1 669 ? -9.352 19.492 47.026 1.00 83.81 669 SER A O 1
ATOM 5593 N N . ASN A 1 670 ? -9.906 19.586 44.870 1.00 83.88 670 ASN A N 1
ATOM 5594 C CA . ASN A 1 670 ? -10.691 18.352 44.925 1.00 83.88 670 ASN A CA 1
ATOM 5595 C C . ASN A 1 670 ? -9.815 17.134 45.250 1.00 83.88 670 ASN A C 1
ATOM 5597 O O . ASN A 1 670 ? -10.195 16.321 46.089 1.00 83.88 670 ASN A O 1
ATOM 5601 N N . VAL A 1 671 ? -8.625 17.025 44.647 1.00 83.44 671 VAL A N 1
ATOM 5602 C CA . VAL A 1 671 ? -7.670 15.943 44.946 1.00 83.44 671 VAL A CA 1
ATOM 5603 C C . VAL A 1 671 ? -7.207 15.999 46.404 1.00 83.44 671 VAL A C 1
ATOM 5605 O O . VAL A 1 671 ? -7.137 14.958 47.057 1.00 83.44 671 VAL A O 1
ATOM 5608 N N . THR A 1 672 ? -6.918 17.185 46.952 1.00 80.88 672 THR A N 1
ATOM 5609 C CA . THR A 1 672 ? -6.499 17.298 48.359 1.00 80.88 672 THR A CA 1
ATOM 5610 C C . THR A 1 672 ? -7.611 16.890 49.322 1.00 80.88 672 THR A C 1
ATOM 5612 O O . THR A 1 672 ? -7.345 16.130 50.251 1.00 80.88 672 THR A O 1
ATOM 5615 N N . TYR A 1 673 ? -8.856 17.318 49.089 1.00 79.06 673 TYR A N 1
ATOM 5616 C CA . TYR A 1 673 ? -9.988 16.934 49.939 1.00 79.06 673 TYR A CA 1
ATOM 5617 C C . TYR A 1 673 ? -10.353 15.446 49.822 1.00 79.06 673 TYR A C 1
ATOM 5619 O O . TYR A 1 673 ? -10.628 14.805 50.836 1.00 79.06 673 TYR A O 1
ATOM 5627 N N . LEU A 1 674 ? -10.315 14.868 48.617 1.00 77.75 674 LEU A N 1
ATOM 5628 C CA . LEU A 1 674 ? -10.602 13.444 48.409 1.00 77.75 674 LEU A CA 1
ATOM 5629 C C . LEU A 1 674 ? -9.522 12.529 49.002 1.00 77.75 674 LEU A C 1
ATOM 5631 O O . LEU A 1 674 ? -9.854 11.452 49.492 1.00 77.75 674 LEU A O 1
ATOM 5635 N N . ASN A 1 675 ? -8.253 12.952 49.021 1.00 76.62 675 ASN A N 1
ATOM 5636 C CA . ASN A 1 675 ? -7.183 12.195 49.679 1.00 76.62 675 ASN A CA 1
ATOM 5637 C C . ASN A 1 675 ? -7.428 12.039 51.188 1.00 76.62 675 ASN A C 1
ATOM 5639 O O . ASN A 1 675 ? -7.267 10.942 51.714 1.00 76.62 675 ASN A O 1
ATOM 5643 N N . ILE A 1 676 ? -7.915 13.088 51.863 1.00 73.31 676 ILE A N 1
ATOM 5644 C CA . ILE A 1 676 ? -8.276 13.027 53.293 1.00 73.31 676 ILE A CA 1
ATOM 5645 C C . ILE A 1 676 ? -9.366 11.969 53.533 1.00 73.31 676 ILE A C 1
ATOM 5647 O O . ILE A 1 676 ? -9.305 11.206 54.496 1.00 73.31 676 ILE A O 1
ATOM 5651 N N . LEU A 1 677 ? -10.360 11.900 52.641 1.00 69.12 677 LEU A N 1
ATOM 5652 C CA . LEU A 1 677 ? -11.432 10.905 52.716 1.00 69.12 677 LEU A CA 1
ATOM 5653 C C . LEU A 1 677 ? -10.933 9.490 52.397 1.00 69.12 677 LEU A C 1
ATOM 5655 O O . LEU A 1 677 ? -11.386 8.537 53.025 1.00 69.12 677 LEU A O 1
ATOM 5659 N N . SER A 1 678 ? -10.003 9.344 51.451 1.00 68.12 678 SER A N 1
ATOM 5660 C CA . SER A 1 678 ? -9.385 8.061 51.095 1.00 68.12 678 SER A CA 1
ATOM 5661 C C . SER A 1 678 ? -8.619 7.451 52.269 1.00 68.12 678 SER A C 1
ATOM 5663 O O . SER A 1 678 ? -8.764 6.255 52.528 1.00 68.12 678 SER A O 1
ATOM 5665 N N . ASP A 1 679 ? -7.857 8.260 53.007 1.00 66.88 679 ASP A N 1
ATOM 5666 C CA . ASP A 1 679 ? -7.127 7.800 54.193 1.00 66.88 679 ASP A CA 1
ATOM 5667 C C . ASP A 1 679 ? -8.094 7.248 55.249 1.00 66.88 679 ASP A C 1
ATOM 5669 O O . ASP A 1 679 ? -7.937 6.112 55.690 1.00 66.88 679 ASP A O 1
ATOM 5673 N N . ALA A 1 680 ? -9.177 7.975 55.546 1.00 63.81 680 ALA A N 1
ATOM 5674 C CA . ALA A 1 680 ? -10.212 7.515 56.475 1.00 63.81 680 ALA A CA 1
ATOM 5675 C C . ALA A 1 680 ? -10.998 6.288 55.960 1.00 63.81 680 ALA A C 1
ATOM 5677 O O . ALA A 1 680 ? -11.440 5.448 56.745 1.00 63.81 680 ALA A O 1
ATOM 5678 N N . CYS A 1 681 ? -11.184 6.158 54.642 1.00 63.53 681 CYS A N 1
ATOM 5679 C CA . CYS A 1 681 ? -11.907 5.033 54.046 1.00 63.53 681 CYS A CA 1
ATOM 5680 C C . CYS A 1 681 ? -11.083 3.740 53.980 1.00 63.53 681 CYS A C 1
ATOM 5682 O O . CYS A 1 681 ? -11.660 2.652 53.966 1.00 63.53 681 CYS A O 1
ATOM 5684 N N . ASN A 1 682 ? -9.751 3.823 53.951 1.00 64.19 682 ASN A N 1
ATOM 5685 C CA . ASN A 1 682 ? -8.884 2.643 53.967 1.00 64.19 682 ASN A CA 1
ATOM 5686 C C . ASN A 1 682 ? -8.948 1.873 55.297 1.00 64.19 682 ASN A C 1
ATOM 5688 O O . ASN A 1 682 ? -8.757 0.651 55.293 1.00 64.19 682 ASN A O 1
ATOM 5692 N N . ASP A 1 683 ? -9.296 2.560 56.386 1.00 59.28 683 ASP A N 1
ATOM 5693 C CA . ASP A 1 683 ? -9.466 1.986 57.723 1.00 59.28 683 ASP A CA 1
ATOM 5694 C C . ASP A 1 683 ? -10.807 1.232 57.890 1.00 59.28 683 ASP A C 1
ATOM 5696 O O . ASP A 1 683 ? -10.947 0.385 58.769 1.00 59.28 683 ASP A O 1
ATOM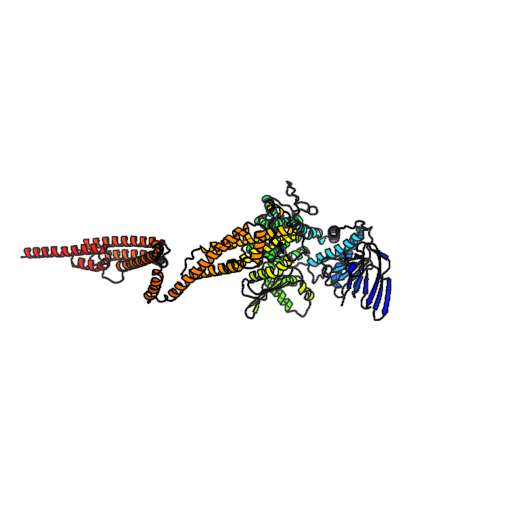 5700 N N . LEU A 1 684 ? -11.784 1.430 56.989 1.00 58.06 684 LEU A N 1
ATOM 5701 C CA . LEU A 1 684 ? -13.134 0.828 57.042 1.00 58.06 684 LEU A CA 1
ATOM 5702 C C . LEU A 1 684 ? -13.213 -0.647 56.582 1.00 58.06 684 LEU A C 1
ATOM 5704 O O . LEU A 1 684 ? -14.300 -1.170 56.333 1.00 58.06 684 LEU A O 1
ATOM 5708 N N . LYS A 1 685 ? -12.088 -1.362 56.451 1.00 54.66 685 LYS A N 1
ATOM 5709 C CA . LYS A 1 685 ? -12.065 -2.739 55.910 1.00 54.66 685 LYS A CA 1
ATOM 5710 C C . LYS A 1 685 ? -12.683 -3.807 56.828 1.00 54.66 685 LYS A C 1
ATOM 5712 O O . LYS A 1 685 ? -12.907 -4.923 56.359 1.00 54.66 685 LYS A O 1
ATOM 5717 N N . CYS A 1 686 ? -12.975 -3.506 58.098 1.00 49.59 686 CYS A N 1
ATOM 5718 C CA . CYS A 1 686 ? -13.504 -4.476 59.062 1.00 49.59 686 CYS A CA 1
ATOM 5719 C C . CYS A 1 686 ? -14.952 -4.135 59.494 1.00 49.59 686 CYS A C 1
ATOM 5721 O O . CYS A 1 686 ? -15.168 -3.082 60.090 1.00 49.59 686 CYS A O 1
ATOM 5723 N N . PRO A 1 687 ? -15.955 -5.017 59.280 1.00 51.75 687 PRO A N 1
ATOM 5724 C CA . PRO A 1 687 ? -17.367 -4.741 59.601 1.00 51.75 687 PRO A CA 1
ATOM 5725 C C . PRO A 1 687 ? -17.688 -4.517 61.089 1.00 51.75 687 PRO A C 1
ATOM 5727 O O . PRO A 1 687 ? -18.821 -4.179 61.421 1.00 51.75 687 PRO A O 1
ATOM 5730 N N . ILE A 1 688 ? -16.733 -4.774 61.986 1.00 54.50 688 ILE A N 1
ATOM 5731 C CA . ILE A 1 688 ? -16.947 -4.831 63.440 1.00 54.50 688 ILE A CA 1
ATOM 5732 C C . ILE A 1 688 ? -16.577 -3.495 64.125 1.00 54.50 688 ILE A C 1
ATOM 5734 O O . ILE A 1 688 ? -17.009 -3.255 65.246 1.00 54.50 688 ILE A O 1
ATOM 5738 N N . GLU A 1 689 ? -15.870 -2.587 63.440 1.00 55.16 689 GLU A N 1
ATOM 5739 C CA . GLU A 1 689 ? -15.327 -1.333 64.006 1.00 55.16 689 GLU A CA 1
ATOM 5740 C C . GLU A 1 689 ? -15.814 -0.081 63.244 1.00 55.16 689 GLU A C 1
ATOM 5742 O O . GLU A 1 689 ? -15.072 0.868 63.026 1.00 55.16 689 GLU A O 1
ATOM 5747 N N . ILE A 1 690 ? -17.072 -0.065 62.789 1.00 57.66 690 ILE A N 1
ATOM 5748 C CA . ILE A 1 690 ? -17.604 1.018 61.934 1.00 57.66 690 ILE A CA 1
ATOM 5749 C C . ILE A 1 690 ? -17.851 2.329 62.715 1.00 57.66 690 ILE A C 1
ATOM 5751 O O . ILE A 1 690 ? -17.837 3.405 62.122 1.00 57.66 690 ILE A O 1
ATOM 5755 N N . GLU A 1 691 ? -18.059 2.282 64.036 1.00 59.16 691 GLU A N 1
ATOM 5756 C CA . GLU A 1 691 ? -18.444 3.469 64.820 1.00 59.16 691 GLU A CA 1
ATOM 5757 C C . GLU A 1 691 ? -17.324 4.520 64.955 1.00 59.16 691 GLU A C 1
ATOM 5759 O O . GLU A 1 691 ? -17.589 5.710 64.781 1.00 59.16 691 GLU A O 1
ATOM 5764 N N . GLU A 1 692 ? -16.072 4.127 65.212 1.00 59.44 692 GLU A N 1
ATOM 5765 C CA . GLU A 1 692 ? -14.958 5.079 65.396 1.00 59.44 692 GLU A CA 1
ATOM 5766 C C . GLU A 1 692 ? -14.598 5.870 64.116 1.00 59.44 692 GLU A C 1
ATOM 5768 O O . GLU A 1 692 ? -14.559 7.106 64.177 1.00 59.44 692 GLU A O 1
ATOM 5773 N N . PRO A 1 693 ? -14.403 5.231 62.942 1.00 58.16 693 PRO A N 1
ATOM 5774 C CA . PRO A 1 693 ? -14.068 5.933 61.702 1.00 58.16 693 PRO A CA 1
ATOM 5775 C C . PRO A 1 693 ? -15.198 6.853 61.230 1.00 58.16 693 PRO A C 1
ATOM 5777 O O . PRO A 1 693 ? -14.946 7.982 60.807 1.00 58.16 693 PRO A O 1
ATOM 5780 N N . VAL A 1 694 ? -16.458 6.411 61.357 1.00 61.56 694 VAL A N 1
ATOM 5781 C CA . VAL A 1 694 ? -17.629 7.232 61.012 1.00 61.56 694 VAL A CA 1
ATOM 5782 C C . VAL A 1 694 ? -17.693 8.465 61.909 1.00 61.56 694 VAL A C 1
ATOM 5784 O O . VAL A 1 694 ? -17.912 9.562 61.409 1.00 61.56 694 VAL A O 1
ATOM 5787 N N . THR A 1 695 ? -17.421 8.334 63.209 1.00 62.59 695 THR A N 1
ATOM 5788 C CA . THR A 1 695 ? -17.414 9.480 64.133 1.00 62.59 695 THR A CA 1
ATOM 5789 C C . THR A 1 695 ? -16.306 10.489 63.796 1.00 62.59 695 THR A C 1
ATOM 5791 O O . THR A 1 695 ? -16.557 11.694 63.814 1.00 62.59 695 THR A O 1
ATOM 5794 N N . SER A 1 696 ? -15.111 10.024 63.409 1.00 60.28 696 SER A N 1
ATOM 5795 C CA . SER A 1 696 ? -14.000 10.885 62.959 1.00 60.28 696 SER A CA 1
ATOM 5796 C C . SER A 1 696 ? -14.356 11.703 61.706 1.00 60.28 696 SER A C 1
ATOM 5798 O O . SER A 1 696 ? -14.089 12.908 61.637 1.00 60.28 696 SER A O 1
ATOM 5800 N N . ILE A 1 697 ? -15.039 11.070 60.745 1.00 62.19 697 ILE A N 1
ATOM 5801 C CA . ILE A 1 697 ? -15.518 11.713 59.514 1.00 62.19 697 ILE A CA 1
ATOM 5802 C C . ILE A 1 697 ? -16.616 12.746 59.827 1.00 62.19 697 ILE A C 1
ATOM 5804 O O . ILE A 1 697 ? -16.562 13.869 59.321 1.00 62.19 697 ILE A O 1
ATOM 5808 N N . THR A 1 698 ? -17.575 12.424 60.702 1.00 61.28 698 THR A N 1
ATOM 5809 C CA . THR A 1 698 ? -18.673 13.340 61.070 1.00 61.28 698 THR A CA 1
ATOM 5810 C C . THR A 1 698 ? -18.162 14.604 61.768 1.00 61.28 698 THR A C 1
ATOM 5812 O O . THR A 1 698 ? -18.622 15.701 61.457 1.00 61.28 698 THR A O 1
ATOM 5815 N N . VAL A 1 699 ? -17.148 14.487 62.638 1.00 63.97 699 VAL A N 1
ATOM 5816 C CA . VAL A 1 699 ? -16.517 15.640 63.312 1.00 63.97 699 VAL A CA 1
ATOM 5817 C C . VAL A 1 699 ? -15.839 16.586 62.313 1.00 63.97 699 VAL A C 1
ATOM 5819 O O . VAL A 1 699 ? -15.911 17.805 62.476 1.00 63.97 699 VAL A O 1
ATOM 5822 N N . HIS A 1 700 ? -15.216 16.057 61.254 1.00 60.09 700 HIS A N 1
ATOM 5823 C CA . HIS A 1 700 ? -14.647 16.888 60.187 1.00 60.09 700 HIS A CA 1
ATOM 5824 C C . HIS A 1 700 ? -15.732 17.604 59.368 1.00 60.09 700 HIS A C 1
ATOM 5826 O O . HIS A 1 700 ? -15.568 18.777 59.030 1.00 60.09 700 HIS A O 1
ATOM 5832 N N . ILE A 1 701 ? -16.859 16.943 59.088 1.00 59.97 701 ILE A N 1
ATOM 5833 C CA . ILE A 1 701 ? -17.952 17.497 58.272 1.00 59.97 701 ILE A CA 1
ATOM 5834 C C . ILE A 1 701 ? -18.753 18.571 59.030 1.00 59.97 701 ILE A C 1
ATOM 5836 O O . ILE A 1 701 ? -19.079 19.611 58.458 1.00 59.97 701 ILE A O 1
ATOM 5840 N N . GLU A 1 702 ? -19.019 18.388 60.328 1.00 56.09 702 GLU A N 1
ATOM 5841 C CA . GLU A 1 702 ? -19.809 19.332 61.144 1.00 56.09 702 GLU A CA 1
ATOM 5842 C C . GLU A 1 702 ? -19.152 20.713 61.341 1.00 56.09 702 GLU A C 1
ATOM 5844 O O . GLU A 1 702 ? -19.806 21.666 61.785 1.00 56.09 702 GLU A O 1
ATOM 5849 N N . SER A 1 703 ? -17.876 20.852 60.972 1.00 56.59 703 SER A N 1
ATOM 5850 C CA . SER A 1 703 ? -17.155 22.127 60.987 1.00 56.59 703 SER A CA 1
ATOM 5851 C C . SER A 1 703 ? -17.513 23.071 59.821 1.00 56.59 703 SER A C 1
ATOM 5853 O O . SER A 1 703 ? -17.271 24.271 59.933 1.00 56.59 703 SER A O 1
ATOM 5855 N N . ASN A 1 704 ? -18.172 22.582 58.756 1.00 55.44 704 ASN A N 1
ATOM 5856 C CA . ASN A 1 704 ? -18.595 23.371 57.586 1.00 55.44 704 ASN A CA 1
ATOM 5857 C C . ASN A 1 704 ? -20.123 23.296 57.378 1.00 55.44 704 ASN A C 1
ATOM 5859 O O . ASN A 1 704 ? -20.641 22.426 56.682 1.00 55.44 704 ASN A O 1
ATOM 5863 N N . ARG A 1 705 ? -20.867 24.228 57.989 1.00 50.72 705 ARG A N 1
ATOM 5864 C CA . ARG A 1 705 ? -22.334 24.168 58.185 1.00 50.72 705 ARG A CA 1
ATOM 5865 C C . ARG A 1 705 ? -23.237 24.613 57.017 1.00 50.72 705 ARG A C 1
ATOM 5867 O O . ARG A 1 705 ? -24.407 24.880 57.262 1.00 50.72 705 ARG A O 1
ATOM 5874 N N . ASP A 1 706 ? -22.765 24.650 55.772 1.00 53.00 706 ASP A N 1
ATOM 5875 C CA . ASP A 1 706 ? -23.553 25.194 54.643 1.00 53.00 706 ASP A CA 1
ATOM 5876 C C . ASP A 1 706 ? -23.770 24.203 53.481 1.00 53.00 706 ASP A C 1
ATOM 5878 O O . ASP A 1 706 ? -23.728 24.570 52.308 1.00 53.00 706 ASP A O 1
ATOM 5882 N N . TRP A 1 707 ? -24.025 22.924 53.773 1.00 57.41 707 TRP A N 1
ATOM 5883 C CA . TRP A 1 707 ? -24.339 21.933 52.735 1.00 57.41 707 TRP A CA 1
ATOM 5884 C C . TRP A 1 707 ? -25.855 21.728 52.612 1.00 57.41 707 TRP A C 1
ATOM 5886 O O . TRP A 1 707 ? -26.471 21.029 53.414 1.00 57.41 707 TRP A O 1
ATOM 5896 N N . GLN A 1 708 ? -26.474 22.305 51.576 1.00 55.81 708 GLN A N 1
ATOM 5897 C CA . GLN A 1 708 ? -27.851 21.974 51.186 1.00 55.81 708 GLN A CA 1
ATOM 5898 C C . GLN A 1 708 ? -27.869 20.655 50.399 1.00 55.81 708 GLN A C 1
ATOM 5900 O O . GLN A 1 708 ? -27.797 20.637 49.172 1.00 55.81 708 GLN A O 1
ATOM 5905 N N . MET A 1 709 ? -27.938 19.532 51.113 1.00 58.19 709 MET A N 1
ATOM 5906 C CA . MET A 1 709 ? -28.025 18.197 50.518 1.00 58.19 709 MET A CA 1
ATOM 5907 C C . MET A 1 709 ? -29.480 17.807 50.237 1.00 58.19 709 MET A C 1
ATOM 5909 O O . MET A 1 709 ? -30.359 17.951 51.083 1.00 58.19 709 MET A O 1
ATOM 5913 N N . ASN A 1 710 ? -29.743 17.271 49.042 1.00 61.88 710 ASN A N 1
ATOM 5914 C CA . ASN A 1 710 ? -31.041 16.685 48.716 1.00 61.88 710 ASN A CA 1
ATOM 5915 C C . ASN A 1 710 ? -31.091 15.241 49.239 1.00 61.88 710 ASN A C 1
ATOM 5917 O O . ASN A 1 710 ? -30.657 14.312 48.552 1.00 61.88 710 ASN A O 1
ATOM 5921 N N . GLU A 1 711 ? -31.624 15.060 50.449 1.00 61.69 711 GLU A N 1
ATOM 5922 C CA . GLU A 1 711 ? -31.726 13.763 51.139 1.00 61.69 711 GLU A CA 1
ATOM 5923 C C . GLU A 1 711 ? -32.353 12.666 50.261 1.00 61.69 711 GLU A C 1
ATOM 5925 O O . GLU A 1 711 ? -31.919 11.513 50.290 1.00 61.69 711 GLU A O 1
ATOM 5930 N N . GLN A 1 712 ? -33.305 13.027 49.394 1.00 63.50 712 GLN A N 1
ATOM 5931 C CA . GLN A 1 712 ? -33.969 12.073 48.502 1.00 63.50 712 GLN A CA 1
ATOM 5932 C C . GLN A 1 712 ? -33.030 11.466 47.458 1.00 63.50 712 GLN A C 1
ATOM 5934 O O . GLN A 1 712 ? -33.260 10.345 47.015 1.00 63.50 712 GLN A O 1
ATOM 5939 N N . PHE A 1 713 ? -31.992 12.181 47.020 1.00 60.28 713 PHE A N 1
ATOM 5940 C CA . PHE A 1 713 ? -31.049 11.646 46.035 1.00 60.28 713 PHE A CA 1
ATOM 5941 C C . PHE A 1 713 ? -30.020 10.717 46.688 1.00 60.28 713 PHE A C 1
ATOM 5943 O O . PHE A 1 713 ? -29.645 9.703 46.099 1.00 60.28 713 PHE A O 1
ATOM 5950 N N . VAL A 1 714 ? -29.617 11.043 47.918 1.00 62.91 714 VAL A N 1
ATOM 5951 C CA . VAL A 1 714 ? -28.595 10.320 48.684 1.00 62.91 714 VAL A CA 1
ATOM 5952 C C . VAL A 1 714 ? -29.136 8.982 49.192 1.00 62.91 714 VAL A C 1
ATOM 5954 O O . VAL A 1 714 ? -28.535 7.935 48.946 1.00 62.91 714 VAL A O 1
ATOM 5957 N N . PHE A 1 715 ? -30.306 8.987 49.838 1.00 73.06 715 PHE A N 1
ATOM 5958 C CA . PHE A 1 715 ? -30.811 7.795 50.527 1.00 73.06 715 PHE A CA 1
ATOM 5959 C C . PHE A 1 715 ? -31.610 6.843 49.644 1.00 73.06 715 PHE A C 1
ATOM 5961 O O . PHE A 1 715 ? -31.720 5.668 49.979 1.00 73.06 715 PHE A O 1
ATOM 5968 N N . LYS A 1 716 ? -32.054 7.260 48.452 1.00 77.69 716 LYS A N 1
ATOM 5969 C CA . LYS A 1 716 ? -32.872 6.421 47.556 1.00 77.69 716 LYS A CA 1
ATOM 5970 C C . LYS A 1 716 ? -32.302 5.020 47.316 1.00 77.69 716 LYS A C 1
ATOM 5972 O O . LYS A 1 716 ? -33.065 4.057 47.244 1.00 77.69 716 LYS A O 1
ATOM 5977 N N . ARG A 1 717 ? -30.978 4.881 47.170 1.00 73.38 717 ARG A N 1
ATOM 5978 C CA . ARG A 1 717 ? -30.330 3.565 46.998 1.00 73.38 717 ARG A CA 1
ATOM 5979 C C . ARG A 1 717 ? -30.371 2.730 48.278 1.00 73.38 717 ARG A C 1
ATOM 5981 O O . ARG A 1 717 ? -30.678 1.544 48.203 1.00 73.38 717 ARG A O 1
ATOM 5988 N N . ILE A 1 718 ? -30.095 3.345 49.424 1.00 78.44 718 ILE A N 1
ATOM 5989 C CA . ILE A 1 718 ? -30.103 2.683 50.734 1.00 78.44 718 ILE A CA 1
ATOM 5990 C C . ILE A 1 718 ? -31.527 2.257 51.101 1.00 78.44 718 ILE A C 1
ATOM 5992 O O . ILE A 1 718 ? -31.741 1.114 51.498 1.00 78.44 718 ILE A O 1
ATOM 5996 N N . ASP A 1 719 ? -32.512 3.124 50.876 1.00 80.75 719 ASP A N 1
ATOM 5997 C CA . ASP A 1 719 ? -33.927 2.835 51.110 1.00 80.75 719 ASP A CA 1
ATOM 5998 C C . ASP A 1 719 ? -34.405 1.678 50.232 1.00 80.75 719 ASP A C 1
ATOM 6000 O O . ASP A 1 719 ? -35.059 0.747 50.704 1.00 80.75 719 ASP A O 1
ATOM 6004 N N . THR A 1 720 ? -34.017 1.683 48.952 1.00 82.94 720 THR A N 1
ATOM 6005 C CA . THR A 1 720 ? -34.369 0.599 48.027 1.00 82.94 720 THR A CA 1
ATOM 6006 C C . THR A 1 720 ? -33.716 -0.719 48.452 1.00 82.94 720 THR A C 1
ATOM 6008 O O . THR A 1 720 ? -34.392 -1.744 48.450 1.00 82.94 720 THR A O 1
ATOM 6011 N N . PHE A 1 721 ? -32.441 -0.716 48.858 1.00 84.00 721 PHE A N 1
ATOM 6012 C CA . PHE A 1 721 ? -31.757 -1.910 49.373 1.00 84.00 721 PHE A CA 1
ATOM 6013 C C . PHE A 1 721 ? -32.422 -2.443 50.649 1.00 84.00 721 PHE A C 1
ATOM 6015 O O . PHE A 1 721 ? -32.712 -3.634 50.753 1.00 84.00 721 PHE A O 1
ATOM 6022 N N . THR A 1 722 ? -32.744 -1.552 51.584 1.00 84.44 722 THR A N 1
ATOM 6023 C CA . THR A 1 722 ? -33.446 -1.890 52.827 1.00 84.44 722 THR A CA 1
ATOM 6024 C C . THR A 1 722 ? -34.794 -2.546 52.526 1.00 84.44 722 THR A C 1
ATOM 6026 O O . THR A 1 722 ? -35.127 -3.582 53.102 1.00 84.44 722 THR A O 1
ATOM 6029 N N . GLN A 1 723 ? -35.539 -2.013 51.552 1.00 86.00 723 GLN A N 1
ATOM 6030 C CA . GLN A 1 723 ? -36.791 -2.609 51.095 1.00 86.00 723 GLN A CA 1
ATOM 6031 C C . GLN A 1 723 ? -36.597 -4.019 50.511 1.00 86.00 723 GLN A C 1
ATOM 6033 O O . GLN A 1 723 ? -37.407 -4.901 50.795 1.00 86.00 723 GLN A O 1
ATOM 6038 N N . ARG A 1 724 ? -35.518 -4.277 49.753 1.00 87.69 724 ARG A N 1
ATOM 6039 C CA . ARG A 1 724 ? -35.209 -5.634 49.252 1.00 87.69 724 ARG A CA 1
ATOM 6040 C C . ARG A 1 724 ? -34.989 -6.630 50.384 1.00 87.69 724 ARG A C 1
ATOM 6042 O O . ARG A 1 724 ? -35.482 -7.752 50.312 1.00 87.69 724 ARG A O 1
ATOM 6049 N N . CYS A 1 725 ? -34.281 -6.227 51.436 1.00 87.94 725 CYS A N 1
ATOM 6050 C CA . CYS A 1 725 ? -34.064 -7.073 52.608 1.00 87.94 725 CYS A CA 1
ATOM 6051 C C . CYS A 1 725 ? -35.389 -7.420 53.302 1.00 87.94 725 CYS A C 1
ATOM 6053 O O . CYS A 1 725 ? -35.610 -8.578 53.657 1.00 87.94 725 CYS A O 1
ATOM 6055 N N . TYR A 1 726 ? -36.301 -6.451 53.431 1.00 88.62 726 TYR A N 1
ATOM 6056 C CA . TYR A 1 726 ? -37.645 -6.712 53.947 1.00 88.62 726 TYR A CA 1
ATOM 6057 C C . TYR A 1 726 ? -38.448 -7.668 53.056 1.00 88.62 726 TYR A C 1
ATOM 6059 O O . TYR A 1 726 ? -39.111 -8.559 53.588 1.00 88.62 726 TYR A O 1
ATOM 6067 N N . ASP A 1 727 ? -38.345 -7.556 51.727 1.00 89.69 727 ASP A N 1
ATOM 6068 C CA . ASP A 1 727 ? -38.996 -8.493 50.801 1.00 89.69 727 ASP A CA 1
ATOM 6069 C C . ASP A 1 727 ? -38.484 -9.939 51.007 1.00 89.69 727 ASP A C 1
ATOM 6071 O O . ASP A 1 727 ? -39.272 -10.886 51.025 1.00 89.69 727 ASP A O 1
ATOM 6075 N N . VAL A 1 728 ? -37.176 -10.133 51.235 1.00 88.00 728 VAL A N 1
ATOM 6076 C CA . VAL A 1 728 ? -36.589 -11.460 51.529 1.00 88.00 728 VAL A CA 1
ATOM 6077 C C . VAL A 1 728 ? -37.098 -12.022 52.856 1.00 88.00 728 VAL A C 1
ATOM 6079 O O . VAL A 1 728 ? -37.454 -13.202 52.937 1.00 88.00 728 VAL A O 1
ATOM 6082 N N . ILE A 1 729 ? -37.172 -11.183 53.891 1.00 86.75 729 ILE A N 1
ATOM 6083 C CA . ILE A 1 729 ? -37.740 -11.564 55.191 1.00 86.75 729 ILE A CA 1
ATOM 6084 C C . ILE A 1 729 ? -39.210 -11.984 55.025 1.00 86.75 729 ILE A C 1
ATOM 6086 O O . ILE A 1 729 ? -39.646 -12.969 55.622 1.00 86.75 729 ILE A O 1
ATOM 6090 N N . GLU A 1 730 ? -39.978 -11.287 54.185 1.00 88.31 730 GLU A N 1
ATOM 6091 C CA . GLU A 1 730 ? -41.373 -11.624 53.890 1.00 88.31 730 GLU A CA 1
ATOM 6092 C C . GLU A 1 730 ? -41.513 -12.995 53.206 1.00 88.31 730 GLU A C 1
ATOM 6094 O O . GLU A 1 730 ? -42.357 -13.801 53.615 1.00 88.31 730 GLU A O 1
ATOM 6099 N N . ILE A 1 731 ? -40.663 -13.298 52.217 1.00 88.62 731 ILE A N 1
ATOM 6100 C CA . ILE A 1 731 ? -40.621 -14.612 51.550 1.00 88.62 731 ILE A CA 1
ATOM 6101 C C . ILE A 1 731 ? -40.300 -15.714 52.565 1.00 88.62 731 ILE A C 1
ATOM 6103 O O . ILE A 1 731 ? -40.962 -16.755 52.588 1.00 88.62 731 ILE A O 1
ATOM 6107 N N . TYR A 1 732 ? -39.324 -15.479 53.444 1.00 85.81 732 TYR A N 1
ATOM 6108 C CA . TYR A 1 732 ? -38.952 -16.436 54.484 1.00 85.81 732 TYR A CA 1
ATOM 6109 C C . TYR A 1 732 ? -40.098 -16.686 55.476 1.00 85.81 732 TYR A C 1
ATOM 6111 O O . TYR A 1 732 ? -40.406 -17.831 55.806 1.00 85.81 732 TYR A O 1
ATOM 6119 N N . ASN A 1 733 ? -40.808 -15.634 55.888 1.00 84.44 733 ASN A N 1
ATOM 6120 C CA . ASN A 1 733 ? -41.993 -15.766 56.735 1.00 84.44 733 ASN A CA 1
ATOM 6121 C C . ASN A 1 733 ? -43.122 -16.553 56.046 1.00 84.44 733 ASN A C 1
ATOM 6123 O O . ASN A 1 733 ? -43.806 -17.340 56.699 1.00 84.44 733 ASN A O 1
ATOM 6127 N N . ALA A 1 734 ? -43.312 -16.394 54.730 1.00 85.94 734 ALA A N 1
ATOM 6128 C CA . ALA A 1 734 ? -44.257 -17.212 53.970 1.00 85.94 734 ALA A CA 1
ATOM 6129 C C . ALA A 1 734 ? -43.831 -18.693 53.931 1.00 85.94 734 ALA A C 1
ATOM 6131 O O . ALA A 1 734 ? -44.663 -19.576 54.141 1.00 85.94 734 ALA A O 1
ATOM 6132 N N . LEU A 1 735 ? -42.534 -18.971 53.759 1.00 84.94 735 LEU A N 1
ATOM 6133 C CA . LEU A 1 735 ? -41.987 -20.331 53.773 1.00 84.94 735 LEU A CA 1
ATOM 6134 C C . LEU A 1 735 ? -42.247 -21.054 55.102 1.00 84.94 735 LEU A C 1
ATOM 6136 O O . LEU A 1 735 ? -42.582 -22.233 55.086 1.00 84.94 735 LEU A O 1
ATOM 6140 N N . ILE A 1 736 ? -42.157 -20.359 56.239 1.00 79.75 736 ILE A N 1
ATOM 6141 C CA . ILE A 1 736 ? -42.452 -20.941 57.562 1.00 79.75 736 ILE A CA 1
ATOM 6142 C C . ILE A 1 736 ? -43.919 -21.397 57.674 1.00 79.75 736 ILE A C 1
ATOM 6144 O O . ILE A 1 736 ? -44.213 -22.385 58.346 1.00 79.75 736 ILE A O 1
ATOM 6148 N N . VAL A 1 737 ? -44.848 -20.678 57.038 1.00 79.94 737 VAL A N 1
ATOM 6149 C CA . VAL A 1 737 ? -46.296 -20.911 57.176 1.00 79.94 737 VAL A CA 1
ATOM 6150 C C . VAL A 1 737 ? -46.805 -21.968 56.198 1.00 79.94 737 VAL A C 1
ATOM 6152 O O . VAL A 1 737 ? -47.576 -22.847 56.590 1.00 79.94 737 VAL A O 1
ATOM 6155 N N . PHE A 1 738 ? -46.377 -21.890 54.938 1.00 82.88 738 PHE A N 1
ATOM 6156 C CA . PHE A 1 738 ? -46.858 -22.753 53.856 1.00 82.88 738 PHE A CA 1
ATOM 6157 C C . PHE A 1 738 ? -45.916 -23.929 53.553 1.00 82.88 738 PHE A C 1
ATOM 6159 O O . PHE A 1 738 ? -46.368 -24.951 53.044 1.00 82.88 738 PHE A O 1
ATOM 6166 N N . GLY A 1 739 ? -44.628 -23.831 53.895 1.00 72.25 739 GLY A N 1
ATOM 6167 C CA . GLY A 1 739 ? -43.650 -24.909 53.741 1.00 72.25 739 GLY A CA 1
ATOM 6168 C C . GLY A 1 739 ? -43.707 -25.899 54.907 1.00 72.25 739 GLY A C 1
ATOM 6169 O O . GLY A 1 739 ? -43.600 -25.532 56.078 1.00 72.25 739 GLY A O 1
ATOM 6170 N N . ARG A 1 740 ? -43.881 -27.191 54.617 1.00 67.12 740 ARG A N 1
ATOM 6171 C CA . ARG A 1 740 ? -44.010 -28.226 55.653 1.00 67.12 740 ARG A CA 1
ATOM 6172 C C . ARG A 1 740 ? -42.632 -28.674 56.156 1.00 67.12 740 ARG A C 1
ATOM 6174 O O . ARG A 1 740 ? -42.061 -29.621 55.633 1.00 67.12 740 ARG A O 1
ATOM 6181 N N . CYS A 1 741 ? -42.114 -28.036 57.207 1.00 52.59 741 CYS A N 1
ATOM 6182 C CA . CYS A 1 741 ? -40.840 -28.444 57.826 1.00 52.59 741 CYS A CA 1
ATOM 6183 C C . CYS A 1 741 ? -40.962 -29.492 58.947 1.00 52.59 741 CYS A C 1
ATOM 6185 O O . CYS A 1 741 ? -39.936 -29.971 59.409 1.00 52.59 741 CYS A O 1
ATOM 6187 N N . ASN A 1 742 ? -42.166 -29.897 59.381 1.00 49.72 742 ASN A N 1
ATOM 6188 C CA . ASN A 1 742 ? -42.329 -30.968 60.376 1.00 49.72 742 ASN A CA 1
ATOM 6189 C C . ASN A 1 742 ? -43.609 -31.794 60.157 1.00 49.72 742 ASN A C 1
ATOM 6191 O O . ASN A 1 742 ? -44.663 -31.264 59.802 1.00 49.72 742 ASN A O 1
ATOM 6195 N N . LYS A 1 743 ? -43.509 -33.111 60.392 1.00 48.78 743 LYS A N 1
ATOM 6196 C CA . LYS A 1 743 ? -44.621 -34.079 60.390 1.00 48.78 743 LYS A CA 1
ATOM 6197 C C . LYS A 1 743 ? -45.594 -33.768 61.537 1.00 48.78 743 LYS A C 1
ATOM 6199 O O . LYS A 1 743 ? -45.471 -34.335 62.617 1.00 48.78 743 LYS A O 1
ATOM 6204 N N . VAL A 1 744 ? -46.548 -32.868 61.319 1.00 51.38 744 VAL A N 1
ATOM 6205 C CA . VAL A 1 744 ? -47.708 -32.704 62.212 1.00 51.38 744 VAL A CA 1
ATOM 6206 C C . VAL A 1 744 ? -48.854 -33.580 61.693 1.00 51.38 744 VAL A C 1
ATOM 6208 O O . VAL A 1 744 ? -48.998 -33.746 60.478 1.00 51.38 744 VAL A O 1
ATOM 6211 N N . GLY A 1 745 ? -49.563 -34.211 62.636 1.00 55.34 745 GLY A N 1
ATOM 6212 C CA 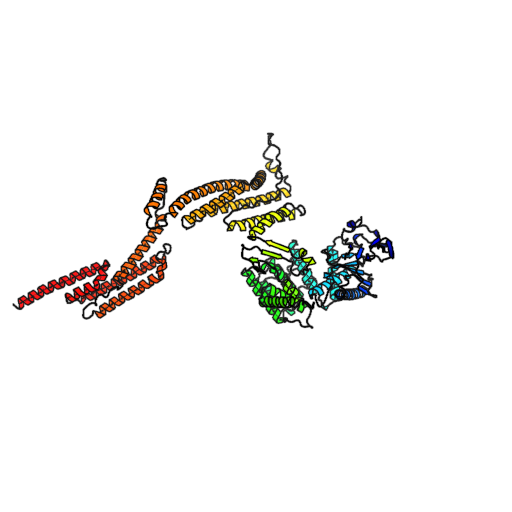. GLY A 1 745 ? -50.511 -35.309 62.436 1.00 55.34 745 GLY A CA 1
ATOM 6213 C C . GLY A 1 745 ? -51.649 -35.004 61.465 1.00 55.34 745 GLY A C 1
ATOM 6214 O O . GLY A 1 745 ? -52.066 -33.858 61.318 1.00 55.34 745 GLY A O 1
ATOM 6215 N N . MET A 1 746 ? -52.116 -36.061 60.798 1.00 59.09 746 MET A N 1
ATOM 6216 C CA . MET A 1 746 ? -53.257 -36.023 59.883 1.00 59.09 746 MET A CA 1
ATOM 6217 C C . MET A 1 746 ? -54.466 -35.380 60.563 1.00 59.09 746 MET A C 1
ATOM 6219 O O . MET A 1 746 ? -54.726 -35.641 61.737 1.00 59.09 746 MET A O 1
ATOM 6223 N N . ILE A 1 747 ? -55.217 -34.575 59.812 1.00 63.62 747 ILE A N 1
ATOM 6224 C CA . ILE A 1 747 ? -56.519 -34.073 60.256 1.00 63.62 747 ILE A CA 1
ATOM 6225 C C . ILE A 1 747 ? -57.409 -35.299 60.526 1.00 63.62 747 ILE A C 1
ATOM 6227 O O . ILE A 1 747 ? -57.646 -36.095 59.618 1.00 63.62 747 ILE A O 1
ATOM 6231 N N . GLY A 1 748 ? -57.831 -35.499 61.778 1.00 59.44 748 GLY A N 1
ATOM 6232 C CA . GLY A 1 748 ? -58.701 -36.607 62.183 1.00 59.44 748 GLY A CA 1
ATOM 6233 C C . GLY A 1 748 ? -60.134 -36.444 61.659 1.00 59.44 748 GLY A C 1
ATOM 6234 O O . GLY A 1 748 ? -60.580 -35.329 61.399 1.00 59.44 748 GLY A O 1
ATOM 6235 N N . GLY A 1 749 ? -60.857 -37.556 61.485 1.00 64.38 749 GLY A N 1
ATOM 6236 C CA . GLY A 1 749 ? -62.257 -37.578 61.031 1.00 64.38 749 GLY A CA 1
ATOM 6237 C C . GLY A 1 749 ? -62.500 -38.450 59.792 1.00 64.38 749 GLY A C 1
ATOM 6238 O O . GLY A 1 749 ? -61.569 -38.955 59.167 1.00 64.38 749 GLY A O 1
ATOM 6239 N N . THR A 1 750 ? -63.770 -38.628 59.415 1.00 61.44 750 THR A N 1
ATOM 6240 C CA . THR A 1 750 ? -64.197 -39.503 58.298 1.00 61.44 750 THR A CA 1
ATOM 6241 C C . THR A 1 750 ? -63.740 -39.022 56.916 1.00 61.44 750 THR A C 1
ATOM 6243 O O . THR A 1 750 ? -63.650 -39.838 56.002 1.00 61.44 750 THR A O 1
ATOM 6246 N N . LYS A 1 751 ? -63.394 -37.733 56.774 1.00 67.94 751 LYS A N 1
ATOM 6247 C CA . LYS A 1 751 ? -62.844 -37.111 55.552 1.00 67.94 751 LYS A CA 1
ATOM 6248 C C . LYS A 1 751 ? -61.432 -36.533 55.718 1.00 67.94 751 LYS A C 1
ATOM 6250 O O . LYS A 1 751 ? -60.972 -35.749 54.889 1.00 67.94 751 LYS A O 1
ATOM 6255 N N . GLY A 1 752 ? -60.706 -36.931 56.764 1.00 70.50 752 GLY A N 1
ATOM 6256 C CA . GLY A 1 752 ? -59.354 -36.430 57.046 1.00 70.50 752 GLY A CA 1
ATOM 6257 C C . GLY A 1 752 ? -58.371 -36.554 55.872 1.00 70.50 752 GLY A C 1
ATOM 6258 O O . GLY A 1 752 ? -57.533 -35.680 55.657 1.00 70.50 752 GLY A O 1
ATOM 6259 N N . THR A 1 753 ? -58.517 -37.603 55.055 1.00 73.38 753 THR A N 1
ATOM 6260 C CA . THR A 1 753 ? -57.712 -37.821 53.843 1.00 73.38 753 THR A CA 1
ATOM 6261 C C . THR A 1 753 ? -57.976 -36.785 52.750 1.00 73.38 753 THR A C 1
ATOM 6263 O O . THR A 1 753 ? -57.028 -36.344 52.107 1.00 73.38 753 THR A O 1
ATOM 6266 N N . GLU A 1 754 ? -59.225 -36.344 52.569 1.00 77.88 754 GLU A N 1
ATOM 6267 C CA . GLU A 1 754 ? -59.585 -35.317 51.577 1.00 77.88 754 GLU A CA 1
ATOM 6268 C C . GLU A 1 754 ? -59.045 -33.937 51.985 1.00 77.88 754 GLU A C 1
ATOM 6270 O O . GLU A 1 754 ? -58.536 -33.182 51.153 1.00 77.88 754 GLU A O 1
ATOM 6275 N N . HIS A 1 755 ? -59.091 -33.610 53.281 1.00 80.38 755 HIS A N 1
ATOM 6276 C CA . HIS A 1 755 ? -58.511 -32.370 53.804 1.00 80.38 755 HIS A CA 1
ATOM 6277 C C . HIS A 1 755 ? -56.983 -32.350 53.694 1.00 80.38 755 HIS A C 1
ATOM 6279 O O . HIS A 1 755 ? -56.402 -31.317 53.358 1.00 80.38 755 HIS A O 1
ATOM 6285 N N . GLU A 1 756 ? -56.326 -33.489 53.921 1.00 79.50 756 GLU A N 1
ATOM 6286 C CA . GLU A 1 756 ? -54.878 -33.624 53.755 1.00 79.50 756 GLU A CA 1
ATOM 6287 C C . GLU A 1 756 ? -54.452 -33.490 52.283 1.00 79.50 756 GLU A C 1
ATOM 6289 O O . GLU A 1 756 ? -53.444 -32.845 51.986 1.00 79.50 756 GLU A O 1
ATOM 6294 N N . GLU A 1 757 ? -55.223 -34.038 51.339 1.00 80.44 757 GLU A N 1
ATOM 6295 C CA . GLU A 1 757 ? -54.995 -33.821 49.904 1.00 80.44 757 GLU A CA 1
ATOM 6296 C C . GLU A 1 757 ? -55.168 -32.352 49.507 1.00 80.44 757 GLU A C 1
ATOM 6298 O O . GLU A 1 757 ? -54.378 -31.824 48.719 1.00 80.44 757 GLU A O 1
ATOM 6303 N N . TYR A 1 758 ? -56.146 -31.660 50.094 1.00 83.12 758 TYR A N 1
ATOM 6304 C CA . TYR A 1 758 ? -56.344 -30.230 49.876 1.00 83.12 758 TYR A CA 1
ATOM 6305 C C . TYR A 1 758 ? -55.177 -29.394 50.432 1.00 83.12 758 TYR A C 1
ATOM 6307 O O . TYR A 1 758 ? -54.680 -28.502 49.742 1.00 83.12 758 TYR A O 1
ATOM 6315 N N . CYS A 1 759 ? -54.666 -29.725 51.624 1.00 80.88 759 CYS A N 1
ATOM 6316 C CA . CYS A 1 759 ? -53.427 -29.154 52.168 1.00 80.88 759 CYS A CA 1
ATOM 6317 C C . CYS A 1 759 ? -52.231 -29.391 51.237 1.00 80.88 759 CYS A C 1
ATOM 6319 O O . CYS A 1 759 ? -51.494 -28.454 50.941 1.00 80.88 759 CYS A O 1
ATOM 6321 N N . ARG A 1 760 ? -52.060 -30.619 50.727 1.00 82.31 760 ARG A N 1
ATOM 6322 C CA . ARG A 1 760 ? -50.969 -30.964 49.803 1.00 82.31 760 ARG A CA 1
ATOM 6323 C C . ARG A 1 760 ? -51.052 -30.166 48.500 1.00 82.31 760 ARG A C 1
ATOM 6325 O O . ARG A 1 760 ? -50.029 -29.753 47.966 1.00 82.31 760 ARG A O 1
ATOM 6332 N N . ARG A 1 761 ? -52.263 -29.903 48.002 1.00 85.50 761 ARG A N 1
ATOM 6333 C CA . ARG A 1 761 ? -52.474 -29.046 46.829 1.00 85.50 761 ARG A CA 1
ATOM 6334 C C . ARG A 1 761 ? -52.030 -27.603 47.083 1.00 85.50 761 ARG A C 1
ATOM 6336 O O . ARG A 1 761 ? -51.377 -27.027 46.221 1.00 85.50 761 ARG A O 1
ATOM 6343 N N . ILE A 1 762 ? -52.356 -27.037 48.247 1.00 86.25 762 ILE A N 1
ATOM 6344 C CA . ILE A 1 762 ? -51.906 -25.691 48.650 1.00 86.25 762 ILE A CA 1
ATOM 6345 C C . ILE A 1 762 ? -50.373 -25.649 48.750 1.00 86.25 762 ILE A C 1
ATOM 6347 O O . ILE A 1 762 ? -49.752 -24.711 48.261 1.00 86.25 762 ILE A O 1
ATOM 6351 N N . GLU A 1 763 ? -49.759 -26.679 49.337 1.00 85.12 763 GLU A N 1
ATOM 6352 C CA . GLU A 1 763 ? -48.300 -26.793 49.464 1.00 85.12 763 GLU A CA 1
ATOM 6353 C C . GLU A 1 763 ? -47.610 -26.856 48.092 1.00 85.12 763 GLU A C 1
ATOM 6355 O O . GLU A 1 763 ? -46.656 -26.117 47.853 1.00 85.12 763 GLU A O 1
ATOM 6360 N N . ASN A 1 764 ? -48.119 -27.673 47.165 1.00 86.38 764 ASN A N 1
ATOM 6361 C CA . ASN A 1 764 ? -47.571 -27.767 45.809 1.00 86.38 764 ASN A CA 1
ATOM 6362 C C . ASN A 1 764 ? -47.642 -26.423 45.072 1.00 86.38 764 ASN A C 1
ATOM 6364 O O . ASN A 1 764 ? -46.638 -25.983 44.519 1.00 86.38 764 ASN A O 1
ATOM 6368 N N . LEU A 1 765 ? -48.788 -25.736 45.138 1.00 88.19 765 LEU A N 1
ATOM 6369 C CA . LEU A 1 765 ? -48.945 -24.406 44.542 1.00 88.19 765 LEU A CA 1
ATOM 6370 C C . LEU A 1 765 ? -47.984 -23.382 45.168 1.00 88.19 765 LEU A C 1
ATOM 6372 O O . LEU A 1 765 ? -47.451 -22.524 44.468 1.00 88.19 765 LEU A O 1
ATOM 6376 N N . PHE A 1 766 ? -47.718 -23.460 46.475 1.00 90.75 766 PHE A N 1
ATOM 6377 C CA . PHE A 1 766 ? -46.725 -22.596 47.117 1.00 90.75 766 PHE A CA 1
ATOM 6378 C C . PHE A 1 766 ? -45.303 -22.863 46.600 1.00 90.75 766 PHE A C 1
ATOM 6380 O O . PHE A 1 766 ? -44.579 -21.916 46.296 1.00 90.75 766 PHE A O 1
ATOM 6387 N N . TYR A 1 767 ? -44.904 -24.132 46.465 1.00 89.12 767 TYR A N 1
ATOM 6388 C CA . TYR A 1 767 ? -43.579 -24.483 45.944 1.00 89.12 767 TYR A CA 1
ATOM 6389 C C . TYR A 1 767 ? -43.402 -24.106 44.469 1.00 89.12 767 TYR A C 1
ATOM 6391 O O . TYR A 1 767 ? -42.332 -23.618 44.117 1.00 89.12 767 TYR A O 1
ATOM 6399 N N . GLU A 1 768 ? -44.434 -24.247 43.633 1.00 88.81 768 GLU A N 1
ATOM 6400 C CA . GLU A 1 768 ? -44.418 -23.770 42.241 1.00 88.81 768 GLU A CA 1
ATOM 6401 C C . GLU A 1 768 ? -44.150 -22.257 42.170 1.00 88.81 768 GLU A C 1
ATOM 6403 O O . GLU A 1 768 ? -43.251 -21.817 41.453 1.00 88.81 768 GLU A O 1
ATOM 6408 N N . ASN A 1 769 ? -44.847 -21.462 42.991 1.00 87.44 769 ASN A N 1
ATOM 6409 C CA . ASN A 1 769 ? -44.617 -20.015 43.085 1.00 87.44 769 ASN A CA 1
ATOM 6410 C C . ASN A 1 769 ? -43.223 -19.665 43.645 1.00 87.44 769 ASN A C 1
ATOM 6412 O O . ASN A 1 769 ? -42.626 -18.659 43.262 1.00 87.44 769 ASN A O 1
ATOM 6416 N N . LEU A 1 770 ? -42.687 -20.477 44.561 1.00 89.06 770 LEU A N 1
ATOM 6417 C CA . LEU A 1 770 ? -41.356 -20.263 45.133 1.00 89.06 770 LEU A CA 1
ATOM 6418 C C . LEU A 1 770 ? -40.236 -20.566 44.124 1.00 89.06 770 LEU A C 1
ATOM 6420 O O . LEU A 1 770 ? -39.212 -19.884 44.138 1.00 89.06 770 LEU A O 1
ATOM 6424 N N . GLU A 1 771 ? -40.412 -21.560 43.250 1.00 88.81 771 GLU A N 1
ATOM 6425 C CA . GLU A 1 771 ? -39.459 -21.850 42.170 1.00 88.81 771 GLU A CA 1
ATOM 6426 C C . GLU A 1 771 ? -39.351 -20.681 41.181 1.00 88.81 771 GLU A C 1
ATOM 6428 O O . GLU A 1 771 ? -38.240 -20.323 40.787 1.00 88.81 771 GLU A O 1
ATOM 6433 N N . GLU A 1 772 ? -40.459 -19.995 40.869 1.00 86.62 772 GLU A N 1
ATOM 6434 C CA . GLU A 1 772 ? -40.410 -18.769 40.060 1.00 86.62 772 GLU A CA 1
ATOM 6435 C C . GLU A 1 772 ? -39.526 -17.682 40.698 1.00 86.62 772 GLU A C 1
ATOM 6437 O O . GLU A 1 772 ? -38.772 -17.015 39.992 1.00 86.62 772 GLU A O 1
ATOM 6442 N N . ILE A 1 773 ? -39.551 -17.525 42.028 1.00 88.31 773 ILE A N 1
ATOM 6443 C CA . ILE A 1 773 ? -38.661 -16.586 42.733 1.00 88.31 773 ILE A CA 1
ATOM 6444 C C . ILE A 1 773 ? -37.207 -17.057 42.696 1.00 88.31 773 ILE A C 1
ATOM 6446 O O . ILE A 1 773 ? -36.305 -16.245 42.479 1.00 88.31 773 ILE A O 1
ATOM 6450 N N . LYS A 1 774 ? -36.956 -18.355 42.902 1.00 86.19 774 LYS A N 1
ATOM 6451 C CA . LYS A 1 774 ? -35.594 -18.911 42.898 1.00 86.19 774 LYS A CA 1
ATOM 6452 C C . LYS A 1 774 ? -34.891 -18.718 41.557 1.00 86.19 774 LYS A C 1
ATOM 6454 O O . LYS A 1 774 ? -33.686 -18.476 41.556 1.00 86.19 774 LYS A O 1
ATOM 6459 N N . LEU A 1 775 ? -35.626 -18.769 40.443 1.00 88.06 775 LEU A N 1
ATOM 6460 C CA . LEU A 1 775 ? -35.090 -18.482 39.106 1.00 88.06 775 LEU A CA 1
ATOM 6461 C C . LEU A 1 775 ? -34.546 -17.052 38.974 1.00 88.06 775 LEU A C 1
ATOM 6463 O O . LEU A 1 775 ? -33.673 -16.804 38.150 1.00 88.06 775 LEU A O 1
ATOM 6467 N N . VAL A 1 776 ? -35.036 -16.117 39.791 1.00 86.56 776 VAL A N 1
ATOM 6468 C CA . VAL A 1 776 ? -34.672 -14.693 39.738 1.00 86.56 776 VAL A CA 1
ATOM 6469 C C . VAL A 1 776 ? -33.854 -14.268 40.969 1.00 86.56 776 VAL A C 1
ATOM 6471 O O . VAL A 1 776 ? -33.686 -13.076 41.228 1.00 86.56 776 VAL A O 1
ATOM 6474 N N . ARG A 1 777 ? -33.314 -15.232 41.733 1.00 81.56 777 ARG A N 1
ATOM 6475 C CA . ARG A 1 777 ? -32.623 -14.991 43.014 1.00 81.56 777 ARG A CA 1
ATOM 6476 C C . ARG A 1 777 ? -31.430 -14.036 42.912 1.00 81.56 777 ARG A C 1
ATOM 6478 O O . ARG A 1 777 ? -31.182 -13.271 43.838 1.00 81.56 777 ARG A O 1
ATOM 6485 N N . ASP A 1 778 ? -30.722 -14.061 41.785 1.00 82.00 778 ASP A N 1
ATOM 6486 C CA . ASP A 1 778 ? -29.501 -13.272 41.594 1.00 82.00 778 ASP A CA 1
ATOM 6487 C C . ASP A 1 778 ? -29.821 -11.769 41.455 1.00 82.00 778 ASP A C 1
ATOM 6489 O O . ASP A 1 778 ? -28.972 -10.920 41.707 1.00 82.00 778 ASP A O 1
ATOM 6493 N N . ASN A 1 779 ? -31.081 -11.423 41.154 1.00 80.31 779 ASN A N 1
ATOM 6494 C CA . ASN A 1 779 ? -31.540 -10.042 40.990 1.00 80.31 779 ASN A CA 1
ATOM 6495 C C . ASN A 1 779 ? -32.134 -9.428 42.271 1.00 80.31 779 ASN A C 1
ATOM 6497 O O . ASN A 1 779 ? -32.557 -8.273 42.247 1.00 80.31 779 ASN A O 1
ATOM 6501 N N . ILE A 1 780 ? -32.213 -10.175 43.380 1.00 82.31 780 ILE A N 1
ATOM 6502 C CA . ILE A 1 780 ? -32.886 -9.732 44.617 1.00 82.31 780 ILE A CA 1
ATOM 6503 C C . ILE A 1 780 ? -32.219 -8.485 45.204 1.00 82.31 780 ILE A C 1
ATOM 6505 O O . ILE A 1 780 ? -32.893 -7.515 45.551 1.00 82.31 780 ILE A O 1
ATOM 6509 N N . LEU A 1 781 ? -30.888 -8.510 45.305 1.00 80.75 781 LEU A N 1
ATOM 6510 C CA . LEU A 1 781 ? -30.098 -7.432 45.907 1.00 80.75 781 LEU A CA 1
ATOM 6511 C C . LEU A 1 781 ? -29.613 -6.401 44.879 1.00 80.75 781 LEU A C 1
ATOM 6513 O O . LEU A 1 781 ? -28.983 -5.413 45.255 1.00 80.75 781 LEU A O 1
ATOM 6517 N N . ASP A 1 782 ? -29.945 -6.581 43.598 1.00 80.00 782 ASP A N 1
ATOM 6518 C CA . ASP A 1 782 ? -29.686 -5.571 42.579 1.00 80.00 782 ASP A CA 1
ATOM 6519 C C . ASP A 1 782 ? -30.697 -4.418 42.707 1.00 80.00 782 ASP A C 1
ATOM 6521 O O . ASP A 1 782 ? -31.876 -4.486 42.332 1.00 80.00 782 ASP A O 1
ATOM 6525 N N . VAL A 1 783 ? -30.199 -3.319 43.267 1.00 77.44 783 VAL A N 1
ATOM 6526 C CA . VAL A 1 783 ? -30.945 -2.086 43.533 1.00 77.44 783 VAL A CA 1
ATOM 6527 C C . VAL A 1 783 ? -31.303 -1.333 42.245 1.00 77.44 783 VAL A C 1
ATOM 6529 O O . VAL A 1 783 ? -32.203 -0.494 42.245 1.00 77.44 783 VAL A O 1
ATOM 6532 N N . THR A 1 784 ? -30.608 -1.614 41.139 1.00 75.75 784 THR A N 1
ATOM 6533 C CA . THR A 1 784 ? -30.852 -0.966 39.843 1.00 75.75 784 THR A CA 1
ATOM 6534 C C . THR A 1 784 ? -31.961 -1.650 39.048 1.00 75.75 784 THR A C 1
ATOM 6536 O O . THR A 1 784 ? -32.592 -1.028 38.188 1.00 75.75 784 THR A O 1
ATOM 6539 N N . ASN A 1 785 ? -32.263 -2.908 39.373 1.00 76.25 785 ASN A N 1
ATOM 6540 C CA . ASN A 1 785 ? -33.216 -3.711 38.632 1.00 76.25 785 ASN A CA 1
ATOM 6541 C C . ASN A 1 785 ? -34.666 -3.473 39.088 1.00 76.25 785 ASN A C 1
ATOM 6543 O O . ASN A 1 785 ? -35.129 -3.961 40.117 1.00 76.25 785 ASN A O 1
ATOM 6547 N N . SER A 1 786 ? -35.443 -2.746 38.288 1.00 79.62 786 SER A N 1
ATOM 6548 C CA . SER A 1 786 ? -36.851 -2.460 38.608 1.00 79.62 786 SER A CA 1
ATOM 6549 C C . SER A 1 786 ? -37.793 -3.674 38.510 1.00 79.62 786 SER A C 1
ATOM 6551 O O . SER A 1 786 ? -38.914 -3.606 39.020 1.00 79.62 786 SER A O 1
ATOM 6553 N N . THR A 1 787 ? -37.379 -4.794 37.899 1.00 83.00 787 THR A N 1
ATOM 6554 C CA . THR A 1 787 ? -38.279 -5.935 37.638 1.00 83.00 787 THR A CA 1
ATOM 6555 C C . THR A 1 787 ? -38.636 -6.723 38.898 1.00 83.00 787 THR A C 1
ATOM 6557 O O . THR A 1 787 ? -39.746 -7.251 38.977 1.00 83.00 787 THR A O 1
ATOM 6560 N N . TRP A 1 788 ? -37.767 -6.729 39.918 1.00 86.50 788 TRP A N 1
ATOM 6561 C CA . TRP A 1 788 ? -38.018 -7.420 41.189 1.00 86.50 788 TRP A CA 1
ATOM 6562 C C . TRP A 1 788 ? -39.333 -6.994 41.849 1.00 86.50 788 TRP A C 1
ATOM 6564 O O . TRP A 1 788 ? -40.062 -7.842 42.354 1.00 86.50 788 TRP A O 1
ATOM 6574 N N . LEU A 1 789 ? -39.693 -5.705 41.780 1.00 84.69 789 LEU A N 1
ATOM 6575 C CA . LEU A 1 789 ? -40.948 -5.204 42.356 1.00 84.69 789 LEU A CA 1
ATOM 6576 C C . LEU A 1 789 ? -42.175 -5.907 41.758 1.00 84.69 789 LEU A C 1
ATOM 6578 O O . LEU A 1 789 ? -43.107 -6.237 42.486 1.00 84.69 789 LEU A O 1
ATOM 6582 N N . LYS A 1 790 ? -42.156 -6.182 40.446 1.00 87.00 790 LYS A N 1
ATOM 6583 C CA . LYS A 1 790 ? -43.243 -6.896 39.760 1.00 87.00 790 LYS A CA 1
ATOM 6584 C C . LYS A 1 790 ? -43.303 -8.362 40.188 1.00 87.00 790 LYS A C 1
ATOM 6586 O O . LYS A 1 790 ? -44.387 -8.871 40.454 1.00 87.00 790 LYS A O 1
ATOM 6591 N N . ASN A 1 791 ? -42.149 -9.020 40.299 1.00 87.19 791 ASN A N 1
ATOM 6592 C CA . ASN A 1 791 ? -42.069 -10.420 40.726 1.00 87.19 791 ASN A CA 1
ATOM 6593 C C . ASN A 1 791 ? -42.543 -10.590 42.175 1.00 87.19 791 ASN A C 1
ATOM 6595 O O . ASN A 1 791 ? -43.318 -11.496 42.471 1.00 87.19 791 ASN A O 1
ATOM 6599 N N . MET A 1 792 ? -42.142 -9.674 43.060 1.00 89.19 792 MET A N 1
ATOM 6600 C CA . MET A 1 792 ? -42.578 -9.678 44.452 1.00 89.19 792 MET A CA 1
ATOM 6601 C C . MET A 1 792 ? -44.077 -9.384 44.580 1.00 89.19 792 MET A C 1
ATOM 6603 O O . MET A 1 792 ? -44.760 -9.999 45.394 1.00 89.19 792 MET A O 1
ATOM 6607 N N . GLN A 1 793 ? -44.625 -8.488 43.753 1.00 89.81 793 GLN A N 1
ATOM 6608 C CA . GLN A 1 793 ? -46.068 -8.257 43.717 1.00 89.81 793 GLN A CA 1
ATOM 6609 C C . GLN A 1 793 ? -46.834 -9.516 43.285 1.00 89.81 793 GLN A C 1
ATOM 6611 O O . GLN A 1 793 ? -47.778 -9.903 43.972 1.00 89.81 793 GLN A O 1
ATOM 6616 N N . LYS A 1 794 ? -46.389 -10.195 42.218 1.00 89.25 794 LYS A N 1
ATOM 6617 C CA . LYS A 1 794 ? -46.979 -11.466 41.767 1.00 89.25 794 LYS A CA 1
ATOM 6618 C C . LYS A 1 794 ? -46.957 -12.516 42.884 1.00 89.25 794 LYS A C 1
ATOM 6620 O O . LYS A 1 794 ? -47.958 -13.174 43.134 1.00 89.25 794 LYS A O 1
ATOM 6625 N N . PHE A 1 795 ? -45.848 -12.619 43.617 1.00 91.19 795 PHE A N 1
ATOM 6626 C CA . PHE A 1 795 ? -45.751 -13.528 44.759 1.00 91.19 795 PHE A CA 1
ATOM 6627 C C . PHE A 1 795 ? -46.722 -13.177 45.892 1.00 91.19 795 PHE A C 1
ATOM 6629 O O . PHE A 1 795 ? -47.381 -14.067 46.427 1.00 91.19 795 PHE A O 1
ATOM 6636 N N . ARG A 1 796 ? -46.859 -11.891 46.248 1.00 91.31 796 ARG A N 1
ATOM 6637 C CA . ARG A 1 796 ? -47.834 -11.434 47.257 1.00 91.31 796 ARG A CA 1
ATOM 6638 C C . ARG A 1 796 ? -49.273 -11.761 46.849 1.00 91.31 796 ARG A C 1
ATOM 6640 O O . ARG A 1 796 ? -50.064 -12.166 47.701 1.00 91.31 796 ARG A O 1
ATOM 6647 N N . GLU A 1 797 ? -49.602 -11.619 45.565 1.00 91.50 797 GLU A N 1
ATOM 6648 C CA . GLU A 1 797 ? -50.903 -12.004 45.004 1.00 91.50 797 GLU A CA 1
ATOM 6649 C C . GLU A 1 797 ? -51.135 -13.519 45.134 1.00 91.50 797 GLU A C 1
ATOM 6651 O O . GLU A 1 797 ? -52.139 -13.922 45.726 1.00 91.50 797 GLU A O 1
ATOM 6656 N N . SER A 1 798 ? -50.171 -14.353 44.728 1.00 89.75 798 SER A N 1
ATOM 6657 C CA . SER A 1 798 ? -50.244 -15.813 44.892 1.00 89.75 798 SER A CA 1
ATOM 6658 C C . SER A 1 798 ? -50.392 -16.242 46.358 1.00 89.75 798 SER A C 1
ATOM 6660 O O . SER A 1 798 ? -51.209 -17.104 46.680 1.00 89.75 798 SER A O 1
ATOM 6662 N N . VAL A 1 799 ? -49.645 -15.632 47.287 1.00 89.00 799 VAL A N 1
ATOM 6663 C CA . VAL A 1 799 ? -49.760 -15.937 48.727 1.00 89.00 799 VAL A CA 1
ATOM 6664 C C . VAL A 1 799 ? -51.162 -15.613 49.245 1.00 89.00 799 VAL A C 1
ATOM 6666 O O . VAL A 1 799 ? -51.728 -16.398 50.003 1.00 89.00 799 VAL A O 1
ATOM 6669 N N . LYS A 1 800 ? -51.761 -14.504 48.802 1.00 89.94 800 LYS A N 1
ATOM 6670 C CA . LYS A 1 800 ? -53.130 -14.129 49.175 1.00 89.94 800 LYS A CA 1
ATOM 6671 C C . LYS A 1 800 ? -54.170 -15.130 48.658 1.00 89.94 800 LYS A C 1
ATOM 6673 O O . LYS A 1 800 ? -55.141 -15.423 49.357 1.00 89.94 800 LYS A O 1
ATOM 6678 N N . GLU A 1 801 ? -53.976 -15.688 47.465 1.00 89.12 801 GLU A N 1
ATOM 6679 C CA . GLU A 1 801 ? -54.831 -16.763 46.946 1.00 89.12 801 GLU A CA 1
ATOM 6680 C C . GLU A 1 801 ? -54.729 -18.035 47.797 1.00 89.12 801 GLU A C 1
ATOM 6682 O O . GLU A 1 801 ? -55.753 -18.625 48.154 1.00 89.12 801 GLU A O 1
ATOM 6687 N N . LEU A 1 802 ? -53.513 -18.418 48.198 1.00 89.19 802 LEU A N 1
ATOM 6688 C CA . LEU A 1 802 ? -53.285 -19.558 49.091 1.00 89.19 802 LEU A CA 1
ATOM 6689 C C . LEU A 1 802 ? -53.911 -19.334 50.475 1.00 89.19 802 LEU A C 1
ATOM 6691 O O . LEU A 1 802 ? -54.491 -20.264 51.037 1.00 89.19 802 LEU A O 1
ATOM 6695 N N . GLU A 1 803 ? -53.859 -18.110 51.011 1.00 88.00 803 GLU A N 1
ATOM 6696 C CA . GLU A 1 803 ? -54.569 -17.754 52.247 1.00 88.00 803 GLU A CA 1
ATOM 6697 C C . GLU A 1 803 ? -56.077 -17.992 52.106 1.00 88.00 803 GLU A C 1
ATOM 6699 O O . GLU A 1 803 ? -56.664 -18.669 52.949 1.00 88.00 803 GLU A O 1
ATOM 6704 N N . ASN A 1 804 ? -56.701 -17.542 51.013 1.00 88.06 804 ASN A N 1
ATOM 6705 C CA . ASN A 1 804 ? -58.126 -17.784 50.760 1.00 88.06 804 ASN A CA 1
ATOM 6706 C C . ASN A 1 804 ? -58.457 -19.281 50.648 1.00 88.06 804 ASN A C 1
ATOM 6708 O O . ASN A 1 804 ? -59.494 -19.733 51.139 1.00 88.06 804 ASN A O 1
ATOM 6712 N N . MET A 1 805 ? -57.576 -20.078 50.033 1.00 87.56 805 MET A N 1
ATOM 6713 C CA . MET A 1 805 ? -57.738 -21.533 49.992 1.00 87.56 805 MET A CA 1
ATOM 6714 C C . MET A 1 805 ? -57.715 -22.143 51.397 1.00 87.56 805 MET A C 1
ATOM 6716 O O . MET A 1 805 ? -58.531 -23.023 51.676 1.00 87.56 805 MET A O 1
ATOM 6720 N N . ILE A 1 806 ? -56.837 -21.667 52.286 1.00 86.06 806 ILE A N 1
ATOM 6721 C CA . ILE A 1 806 ? -56.795 -22.112 53.685 1.00 86.06 806 ILE A CA 1
ATOM 6722 C C . ILE A 1 806 ? -58.053 -21.682 54.434 1.00 86.06 806 ILE A C 1
ATOM 6724 O O . ILE A 1 806 ? -58.595 -22.491 55.176 1.00 86.06 806 ILE A O 1
ATOM 6728 N N . VAL A 1 807 ? -58.555 -20.461 54.232 1.00 86.25 807 VAL A N 1
ATOM 6729 C CA . VAL A 1 807 ? -59.821 -20.023 54.847 1.00 86.25 807 VAL A CA 1
ATOM 6730 C C . VAL A 1 807 ? -60.957 -20.975 54.475 1.00 86.25 807 VAL A C 1
ATOM 6732 O O . VAL A 1 807 ? -61.631 -21.498 55.359 1.00 86.25 807 VAL A O 1
ATOM 6735 N N . ASN A 1 808 ? -61.088 -21.304 53.187 1.00 86.50 808 ASN A N 1
ATOM 6736 C CA . ASN A 1 808 ? -62.085 -22.265 52.713 1.00 86.50 808 ASN A CA 1
ATOM 6737 C C . ASN A 1 808 ? -61.895 -23.663 53.324 1.00 86.50 808 ASN A C 1
ATOM 6739 O O . ASN A 1 808 ? -62.873 -24.349 53.617 1.00 86.50 808 ASN A O 1
ATOM 6743 N N . LEU A 1 809 ? -60.647 -24.101 53.510 1.00 85.75 809 LEU A N 1
ATOM 6744 C CA . LEU A 1 809 ? -60.342 -25.368 54.173 1.00 85.75 809 LEU A CA 1
ATOM 6745 C C . LEU A 1 809 ? -60.759 -25.338 55.649 1.00 85.75 809 LEU A C 1
ATOM 6747 O O . LEU A 1 809 ? -61.402 -26.275 56.113 1.00 85.75 809 LEU A O 1
ATOM 6751 N N . ILE A 1 810 ? -60.421 -24.265 56.369 1.00 83.75 810 ILE A N 1
ATOM 6752 C CA . ILE A 1 810 ? -60.796 -24.057 57.769 1.00 83.75 810 ILE A CA 1
ATOM 6753 C C . ILE A 1 810 ? -62.322 -24.103 57.895 1.00 83.75 810 ILE A C 1
ATOM 6755 O O . ILE A 1 810 ? -62.839 -24.848 58.722 1.00 83.75 810 ILE A O 1
ATOM 6759 N N . ASP A 1 811 ? -63.054 -23.360 57.066 1.00 85.00 811 ASP A N 1
ATOM 6760 C CA . ASP A 1 811 ? -64.517 -23.341 57.120 1.00 85.00 811 ASP A CA 1
ATOM 6761 C C . ASP A 1 811 ? -65.128 -24.729 56.900 1.00 85.00 811 ASP A C 1
ATOM 6763 O O . ASP A 1 811 ? -65.939 -25.152 57.724 1.00 85.00 811 ASP A O 1
ATOM 6767 N N . ARG A 1 812 ? -64.665 -25.478 55.890 1.00 82.31 812 ARG A N 1
ATOM 6768 C CA . ARG A 1 812 ? -65.124 -26.856 55.633 1.00 82.31 812 ARG A CA 1
ATOM 6769 C C . ARG A 1 812 ? -64.841 -27.802 56.795 1.00 82.31 812 ARG A C 1
ATOM 6771 O O . ARG A 1 812 ? -65.718 -28.569 57.170 1.00 82.31 812 ARG A O 1
ATOM 6778 N N . ILE A 1 813 ? -63.642 -27.738 57.379 1.00 81.94 813 ILE A N 1
ATOM 6779 C CA . ILE A 1 813 ? -63.285 -28.588 58.523 1.00 81.94 813 ILE A CA 1
ATOM 6780 C C . ILE A 1 813 ? -64.238 -28.307 59.693 1.00 81.94 813 ILE A C 1
ATOM 6782 O O . ILE A 1 813 ? -64.790 -29.237 60.270 1.00 81.94 813 ILE A O 1
ATOM 6786 N N . PHE A 1 814 ? -64.487 -27.036 60.032 1.00 81.19 814 PHE A N 1
ATOM 6787 C CA . PHE A 1 814 ? -65.331 -26.687 61.184 1.00 81.19 814 PHE A CA 1
ATOM 6788 C C . PHE A 1 814 ? -66.843 -26.806 60.941 1.00 81.19 814 PHE A C 1
ATOM 6790 O O . PHE A 1 814 ? -67.586 -26.843 61.921 1.00 81.19 814 PHE A O 1
ATOM 6797 N N . GLU A 1 815 ? -67.315 -26.888 59.693 1.00 80.31 815 GLU A N 1
ATOM 6798 C CA . GLU A 1 815 ? -68.702 -27.278 59.384 1.00 80.31 815 GLU A CA 1
ATOM 6799 C C . GLU A 1 815 ? -68.978 -28.751 59.723 1.00 80.31 815 GLU A C 1
ATOM 6801 O O . GLU A 1 815 ? -70.097 -29.099 60.102 1.00 80.31 815 GLU A O 1
ATOM 6806 N N . GLU A 1 816 ? -67.959 -29.611 59.628 1.00 71.56 816 GLU A N 1
ATOM 6807 C CA . GLU A 1 816 ? -68.095 -31.063 59.790 1.00 71.56 816 GLU A CA 1
ATOM 6808 C C . GLU A 1 816 ? -67.769 -31.571 61.206 1.00 71.56 816 GLU A C 1
ATOM 6810 O O . GLU A 1 816 ? -68.118 -32.702 61.543 1.00 71.56 816 GLU A O 1
ATOM 6815 N N . VAL A 1 817 ? -67.151 -30.749 62.061 1.00 74.19 817 VAL A N 1
ATOM 6816 C CA . VAL A 1 817 ? -66.799 -31.116 63.446 1.00 74.19 817 VAL A CA 1
ATOM 6817 C C . VAL A 1 817 ? -68.058 -31.363 64.286 1.00 74.19 817 VAL A C 1
ATOM 6819 O O . VAL A 1 817 ? -68.823 -30.443 64.589 1.00 74.19 817 VAL A O 1
ATOM 6822 N N . GLN A 1 818 ? -68.248 -32.607 64.740 1.00 69.06 818 GLN A N 1
ATOM 6823 C CA . GLN A 1 818 ? -69.384 -33.001 65.589 1.00 69.06 818 GLN A CA 1
ATOM 6824 C C . GLN A 1 818 ? -68.982 -33.232 67.052 1.00 69.06 818 GLN A C 1
ATOM 6826 O O . GLN A 1 818 ? -69.833 -33.188 67.954 1.00 69.06 818 GLN A O 1
ATOM 6831 N N . THR A 1 819 ? -67.694 -33.466 67.317 1.00 71.62 819 THR A N 1
ATOM 6832 C CA . THR A 1 819 ? -67.151 -33.696 68.662 1.00 71.62 819 THR A CA 1
ATOM 6833 C C . THR A 1 819 ? -66.134 -32.633 69.081 1.00 71.62 819 THR A C 1
ATOM 6835 O O . THR A 1 819 ? -65.567 -31.905 68.272 1.00 71.62 819 THR A O 1
ATOM 6838 N N . ILE A 1 820 ? -65.926 -32.502 70.395 1.00 73.31 820 ILE A N 1
ATOM 6839 C CA . ILE A 1 820 ? -64.960 -31.539 70.945 1.00 73.31 820 ILE A CA 1
ATOM 6840 C C . ILE A 1 820 ? -63.529 -32.013 70.664 1.00 73.31 820 ILE A C 1
ATOM 6842 O O . ILE A 1 820 ? -62.667 -31.179 70.407 1.00 73.31 820 ILE A O 1
ATOM 6846 N N . GLU A 1 821 ? -63.289 -33.328 70.691 1.00 72.31 821 GLU A N 1
ATOM 6847 C CA . GLU A 1 821 ? -61.985 -33.921 70.381 1.00 72.31 821 GLU A CA 1
ATOM 6848 C C . GLU A 1 821 ? -61.577 -33.631 68.930 1.00 72.31 821 GLU A C 1
ATOM 6850 O O . GLU A 1 821 ? -60.513 -33.051 68.723 1.00 72.31 821 GLU A O 1
ATOM 6855 N N . GLU A 1 822 ? -62.462 -33.874 67.952 1.00 73.44 822 GLU A N 1
ATOM 6856 C CA . GLU A 1 822 ? -62.221 -33.535 66.535 1.00 73.44 822 GLU A CA 1
ATOM 6857 C C . GLU A 1 822 ? -61.940 -32.037 66.341 1.00 73.44 822 GLU A C 1
ATOM 6859 O O . GLU A 1 822 ? -61.036 -31.651 65.601 1.00 73.44 822 GLU A O 1
ATOM 6864 N N . GLY A 1 823 ? -62.677 -31.169 67.045 1.00 74.81 823 GLY A N 1
ATOM 6865 C CA . GLY A 1 823 ? -62.472 -29.722 66.976 1.00 74.81 823 GLY A CA 1
ATOM 6866 C C . GLY A 1 823 ? -61.130 -29.260 67.551 1.00 74.81 823 GLY A C 1
ATOM 6867 O O . GLY A 1 823 ? -60.537 -28.317 67.032 1.00 74.81 823 GLY A O 1
ATOM 6868 N N . ILE A 1 824 ? -60.632 -29.904 68.610 1.00 77.00 824 ILE A N 1
ATOM 6869 C CA . ILE A 1 824 ? -59.325 -29.584 69.205 1.00 77.00 824 ILE A CA 1
ATOM 6870 C C . ILE A 1 824 ? -58.189 -30.120 68.325 1.00 77.00 824 ILE A C 1
ATOM 6872 O O . ILE A 1 824 ? -57.224 -29.391 68.087 1.00 77.00 824 ILE A O 1
ATOM 6876 N N . GLU A 1 825 ? -58.315 -31.342 67.802 1.00 77.00 825 GLU A N 1
ATOM 6877 C CA . GLU A 1 825 ? -57.339 -31.934 66.878 1.00 77.00 825 GLU A CA 1
ATOM 6878 C C . GLU A 1 825 ? -57.205 -31.113 65.589 1.00 77.00 825 GLU A C 1
ATOM 6880 O O . GLU A 1 825 ? -56.087 -30.806 65.170 1.00 77.00 825 GLU A O 1
ATOM 6885 N N . ALA A 1 826 ? -58.322 -30.656 65.013 1.00 76.81 826 ALA A N 1
ATOM 6886 C CA . ALA A 1 826 ? -58.325 -29.779 63.844 1.00 76.81 826 ALA A CA 1
ATOM 6887 C C . ALA A 1 826 ? -57.587 -28.451 64.096 1.00 76.81 826 ALA A C 1
ATOM 6889 O O . ALA A 1 826 ? -56.799 -28.004 63.262 1.00 76.81 826 ALA A O 1
ATOM 6890 N N . ILE A 1 827 ? -57.789 -27.817 65.259 1.00 78.69 827 ILE A N 1
ATOM 6891 C CA . ILE A 1 827 ? -57.110 -26.551 65.595 1.00 78.69 827 ILE A CA 1
ATOM 6892 C C . ILE A 1 827 ? -55.612 -26.769 65.813 1.00 78.69 827 ILE A C 1
ATOM 6894 O O . ILE A 1 827 ? -54.807 -25.930 65.406 1.00 78.69 827 ILE A O 1
ATOM 6898 N N . TYR A 1 828 ? -55.229 -27.899 66.409 1.00 77.81 828 TYR A N 1
ATOM 6899 C CA . TYR A 1 828 ? -53.826 -28.257 66.588 1.00 77.81 828 TYR A CA 1
ATOM 6900 C C . TYR A 1 828 ? -53.131 -28.518 65.241 1.00 77.81 828 TYR A C 1
ATOM 6902 O O . TYR A 1 828 ? -52.038 -28.006 65.001 1.00 77.81 828 TYR A O 1
ATOM 6910 N N . ALA A 1 829 ? -53.797 -29.215 64.314 1.00 75.88 829 ALA A N 1
ATOM 6911 C CA . ALA A 1 829 ? -53.292 -29.451 62.958 1.00 75.88 829 ALA A CA 1
ATOM 6912 C C . ALA A 1 829 ? -53.128 -28.150 62.142 1.00 75.88 829 ALA A C 1
ATOM 6914 O O . ALA A 1 829 ? -52.211 -28.027 61.327 1.00 75.88 829 ALA A O 1
ATOM 6915 N N . LEU A 1 830 ? -53.972 -27.145 62.392 1.00 81.00 830 LEU A N 1
ATOM 6916 C CA . LEU A 1 830 ? -53.958 -25.849 61.701 1.00 81.00 830 LEU A CA 1
ATOM 6917 C C . LEU A 1 830 ? -53.115 -24.771 62.410 1.00 81.00 830 LEU A C 1
ATOM 6919 O O . LEU A 1 830 ? -53.031 -23.638 61.931 1.00 81.00 830 LEU A O 1
ATOM 6923 N N . GLN A 1 831 ? -52.446 -25.097 63.522 1.00 78.69 831 GLN A N 1
ATOM 6924 C CA . GLN A 1 831 ? -51.739 -24.129 64.370 1.00 78.69 831 GLN A CA 1
ATOM 6925 C C . GLN A 1 831 ? -50.651 -23.333 63.628 1.00 78.69 831 GLN A C 1
ATOM 6927 O O . GLN A 1 831 ? -50.432 -22.161 63.943 1.00 78.69 831 GLN A O 1
ATOM 6932 N N . ARG A 1 832 ? -50.008 -23.926 62.612 1.00 75.94 832 ARG A N 1
ATOM 6933 C CA . ARG A 1 832 ? -48.992 -23.255 61.775 1.00 75.94 832 ARG A CA 1
ATOM 6934 C C . ARG A 1 832 ? -49.518 -22.005 61.066 1.00 75.94 832 ARG A C 1
ATOM 6936 O O . ARG A 1 832 ? -48.775 -21.054 60.852 1.00 75.94 832 ARG A O 1
ATOM 6943 N N . PHE A 1 833 ? -50.811 -21.954 60.764 1.00 82.12 833 PHE A N 1
ATOM 6944 C CA . PHE A 1 833 ? -51.410 -20.819 60.067 1.00 82.12 833 PHE A CA 1
ATOM 6945 C C . PHE A 1 833 ? -51.625 -19.600 60.976 1.00 82.12 833 PHE A C 1
ATOM 6947 O O . PHE A 1 833 ? -51.816 -18.494 60.485 1.00 82.12 833 PHE A O 1
ATOM 6954 N N . LYS A 1 834 ? -51.479 -19.751 62.301 1.00 76.94 834 LYS A N 1
ATOM 6955 C CA . LYS A 1 834 ? -51.590 -18.657 63.283 1.00 76.94 834 LYS A CA 1
ATOM 6956 C C . LYS A 1 834 ? -50.514 -17.568 63.125 1.00 76.94 834 LYS A C 1
ATOM 6958 O O . LYS A 1 834 ? -50.689 -16.451 63.621 1.00 76.94 834 LYS A O 1
ATOM 6963 N N . TYR A 1 835 ? -49.379 -17.874 62.494 1.00 79.06 835 TYR A N 1
ATOM 6964 C CA . TYR A 1 835 ? -48.301 -16.897 62.309 1.00 79.06 835 TYR A CA 1
ATOM 6965 C C . TYR A 1 835 ? -48.678 -15.781 61.320 1.00 79.06 835 TYR A C 1
ATOM 6967 O O . TYR A 1 835 ? -48.174 -14.672 61.474 1.00 79.06 835 TYR A O 1
ATOM 6975 N N . ARG A 1 836 ? -49.629 -16.018 60.402 1.00 81.56 836 ARG A N 1
ATOM 6976 C CA . ARG A 1 836 ? -50.258 -14.967 59.585 1.00 81.56 836 ARG A CA 1
ATOM 6977 C C . ARG A 1 836 ? -51.415 -14.318 60.342 1.00 81.56 836 ARG A C 1
ATOM 6979 O O . ARG A 1 836 ? -52.220 -15.006 60.966 1.00 81.56 836 ARG A O 1
ATOM 6986 N N . GLU A 1 837 ? -51.494 -12.994 60.281 1.00 80.19 837 GLU A N 1
ATOM 6987 C CA . GLU A 1 837 ? -52.510 -12.203 60.986 1.00 80.19 837 GLU A CA 1
ATOM 6988 C C . GLU A 1 837 ? -53.933 -12.512 60.490 1.00 80.19 837 GLU A C 1
ATOM 6990 O O . GLU A 1 837 ? -54.799 -12.838 61.297 1.00 80.19 837 GLU A O 1
ATOM 6995 N N . SER A 1 838 ? -54.134 -12.564 59.167 1.00 80.31 838 SER A N 1
ATOM 6996 C CA . SER A 1 838 ? -55.423 -12.874 58.523 1.00 80.31 838 SER A CA 1
ATOM 6997 C C . SER A 1 838 ? -56.026 -14.211 58.981 1.00 80.31 838 SER A C 1
ATOM 6999 O O . SER A 1 838 ? -57.214 -14.306 59.289 1.00 80.31 838 SER A O 1
ATOM 7001 N N . LEU A 1 839 ? -55.201 -15.256 59.075 1.00 82.50 839 LEU A N 1
ATOM 7002 C CA . LEU A 1 839 ? -55.629 -16.607 59.451 1.00 82.50 839 LEU A CA 1
ATOM 7003 C C . LEU A 1 839 ? -55.754 -16.788 60.972 1.00 82.50 839 LEU A C 1
ATOM 7005 O O . LEU A 1 839 ? -56.556 -17.602 61.441 1.00 82.50 839 LEU A O 1
ATOM 7009 N N . ARG A 1 840 ? -54.994 -16.018 61.762 1.00 82.50 840 ARG A N 1
ATOM 7010 C CA . ARG A 1 840 ? -55.049 -16.033 63.232 1.00 82.50 840 ARG A CA 1
ATOM 7011 C C . ARG A 1 840 ? -56.431 -15.655 63.749 1.00 82.50 840 ARG A C 1
ATOM 7013 O O . ARG A 1 840 ? -56.948 -16.343 64.633 1.00 82.50 840 ARG A O 1
ATOM 7020 N N . ASP A 1 841 ? -57.023 -14.604 63.197 1.00 82.44 841 ASP A N 1
ATOM 7021 C CA . ASP A 1 841 ? -58.327 -14.105 63.638 1.00 82.44 841 ASP A CA 1
ATOM 7022 C C . ASP A 1 841 ? -59.438 -15.120 63.352 1.00 82.44 841 ASP A C 1
ATOM 7024 O O . ASP A 1 841 ? -60.285 -15.400 64.210 1.00 82.44 841 ASP A O 1
ATOM 7028 N N . ILE A 1 842 ? -59.370 -15.777 62.194 1.00 83.38 842 ILE A N 1
ATOM 7029 C CA . ILE A 1 842 ? -60.315 -16.822 61.789 1.00 83.38 842 ILE A CA 1
ATOM 7030 C C . ILE A 1 842 ? -60.191 -18.041 62.710 1.00 83.38 842 ILE A C 1
ATOM 7032 O O . ILE A 1 842 ? -61.190 -18.487 63.279 1.00 83.38 842 ILE A O 1
ATOM 7036 N N . LEU A 1 843 ? -58.972 -18.538 62.948 1.00 82.00 843 LEU A N 1
ATOM 7037 C CA . LEU A 1 843 ? -58.737 -19.661 63.864 1.00 82.00 843 LEU A CA 1
ATOM 7038 C C . LEU A 1 843 ? -59.176 -19.341 65.300 1.00 82.00 843 LEU A C 1
ATOM 7040 O O . LEU A 1 843 ? -59.742 -20.201 65.978 1.00 82.00 843 LEU A O 1
ATOM 7044 N N . SER A 1 844 ? -58.979 -18.102 65.761 1.00 80.56 844 SER A N 1
ATOM 7045 C CA . SER A 1 844 ? -59.451 -17.667 67.080 1.00 80.56 844 SER A CA 1
ATOM 7046 C C . SER A 1 844 ? -60.982 -17.687 67.177 1.00 80.56 844 SER A C 1
ATOM 7048 O O . SER A 1 844 ? -61.541 -18.137 68.181 1.00 80.56 844 SER A O 1
ATOM 7050 N N . THR A 1 845 ? -61.670 -17.305 66.097 1.00 82.88 845 THR A N 1
ATOM 7051 C CA . THR A 1 845 ? -63.133 -17.334 66.004 1.00 82.88 845 THR A CA 1
ATOM 7052 C C . THR A 1 845 ? -63.655 -18.771 66.027 1.00 82.88 845 THR A C 1
ATOM 7054 O O . THR A 1 845 ? -64.588 -19.080 66.775 1.00 82.88 845 THR A O 1
ATOM 7057 N N . LYS A 1 846 ? -63.021 -19.684 65.278 1.00 82.31 846 LYS A N 1
ATOM 7058 C CA . LYS A 1 846 ? -63.366 -21.117 65.280 1.00 82.31 846 LYS A CA 1
ATOM 7059 C C . LYS A 1 846 ? -63.090 -21.781 66.636 1.00 82.31 846 LYS A C 1
ATOM 7061 O O . LYS A 1 846 ? -63.919 -22.554 67.113 1.00 82.31 846 LYS A O 1
ATOM 7066 N N . TRP A 1 847 ? -62.020 -21.398 67.340 1.00 79.75 847 TRP A N 1
ATOM 7067 C CA . TRP A 1 847 ? -61.758 -21.843 68.719 1.00 79.75 847 TRP A CA 1
ATOM 7068 C C . TRP A 1 847 ? -62.897 -21.470 69.684 1.00 79.75 847 TRP A C 1
ATOM 7070 O O . TRP A 1 847 ? -63.326 -22.285 70.507 1.00 79.75 847 TRP A O 1
ATOM 7080 N N . VAL A 1 848 ? -63.453 -20.259 69.557 1.00 78.88 848 VAL A N 1
ATOM 7081 C CA . VAL A 1 848 ? -64.629 -19.837 70.338 1.00 78.88 848 VAL A CA 1
ATOM 7082 C C . VAL A 1 848 ? -65.867 -20.674 69.987 1.00 78.88 848 VAL A C 1
ATOM 7084 O O . VAL A 1 848 ? -66.644 -21.010 70.886 1.00 78.88 848 VAL A O 1
ATOM 7087 N N . GLN A 1 849 ? -66.052 -21.052 68.716 1.00 75.00 849 GLN A N 1
ATOM 7088 C CA . GLN A 1 849 ? -67.152 -21.927 68.283 1.00 75.00 849 GLN A CA 1
ATOM 7089 C C . GLN A 1 849 ? -67.054 -23.329 68.907 1.00 75.00 849 GLN A C 1
ATOM 7091 O O . GLN A 1 849 ? -68.027 -23.782 69.514 1.00 75.00 849 GLN A O 1
ATOM 7096 N N . VAL A 1 850 ? -65.877 -23.967 68.879 1.00 73.88 850 VAL A N 1
ATOM 7097 C CA . VAL A 1 850 ? -65.640 -25.275 69.528 1.00 73.88 850 VAL A CA 1
ATOM 7098 C C . VAL A 1 850 ? -65.927 -25.205 71.038 1.00 73.88 850 VAL A C 1
ATOM 7100 O O . VAL A 1 850 ? -66.589 -26.081 71.605 1.00 73.88 850 VAL A O 1
ATOM 7103 N N . ARG A 1 851 ? -65.543 -24.104 71.702 1.00 67.56 851 ARG A N 1
ATOM 7104 C CA . ARG A 1 851 ? -65.871 -23.860 73.120 1.00 67.56 851 ARG A CA 1
ATOM 7105 C C . ARG A 1 851 ? -67.378 -23.787 73.386 1.00 67.56 851 ARG A C 1
ATOM 7107 O O . ARG A 1 851 ? -67.833 -24.310 74.405 1.00 67.56 851 ARG A O 1
ATOM 7114 N N . LYS A 1 852 ? -68.174 -23.181 72.497 1.00 67.88 852 LYS A N 1
ATOM 7115 C CA . LYS A 1 852 ? -69.641 -23.089 72.652 1.00 67.88 852 LYS A CA 1
ATOM 7116 C C . LYS A 1 852 ? -70.328 -24.458 72.550 1.00 67.88 852 LYS A C 1
ATOM 7118 O O . LYS A 1 852 ? -71.247 -24.723 73.328 1.00 67.88 852 LYS A O 1
ATOM 7123 N N . VAL A 1 853 ? -69.846 -25.356 71.684 1.00 64.25 853 VAL A N 1
ATOM 7124 C CA . VAL A 1 853 ? -70.347 -26.745 71.572 1.00 64.25 853 VAL A CA 1
ATOM 7125 C C . VAL A 1 853 ? -70.178 -27.509 72.897 1.00 64.25 853 VAL A C 1
ATOM 7127 O O . VAL A 1 853 ? -71.083 -28.239 73.315 1.00 64.25 853 VAL A O 1
ATOM 7130 N N . SER A 1 854 ? -69.085 -27.260 73.631 1.00 55.09 854 SER A N 1
ATOM 7131 C CA . SER A 1 854 ? -68.844 -27.858 74.957 1.00 55.09 854 SER A CA 1
ATOM 7132 C C . SER A 1 854 ? -69.871 -27.457 76.029 1.00 55.09 854 SER A C 1
ATOM 7134 O O . SER A 1 854 ? -70.264 -28.281 76.860 1.00 55.09 854 SER A O 1
ATOM 7136 N N . HIS A 1 855 ? -70.372 -26.218 75.984 1.00 56.34 855 HIS A N 1
ATOM 7137 C CA . HIS A 1 855 ? -71.369 -25.718 76.935 1.00 56.34 855 HIS A CA 1
ATOM 7138 C C . HIS A 1 855 ? -72.776 -26.265 76.655 1.00 56.34 855 HIS A C 1
ATOM 7140 O O . HIS A 1 855 ? -73.508 -26.596 77.590 1.00 56.34 855 HIS A O 1
ATOM 7146 N N . ILE A 1 856 ? -73.148 -26.427 75.381 1.00 58.31 856 ILE A N 1
ATOM 7147 C CA . ILE A 1 856 ? -74.468 -26.947 74.984 1.00 58.31 856 ILE A CA 1
ATOM 7148 C C . ILE A 1 856 ? -74.607 -28.436 75.350 1.00 58.31 856 ILE A C 1
ATOM 7150 O O . ILE A 1 856 ? -75.664 -28.852 75.830 1.00 58.31 856 ILE A O 1
ATOM 7154 N N . ARG A 1 857 ? -73.542 -29.242 75.202 1.00 53.00 857 ARG A N 1
ATOM 7155 C CA . ARG A 1 857 ? -73.548 -30.665 75.598 1.00 53.00 857 ARG A CA 1
ATOM 7156 C C . ARG A 1 857 ? -73.594 -30.864 77.116 1.00 53.00 857 ARG A C 1
ATOM 7158 O O . ARG A 1 857 ? -74.325 -31.742 77.564 1.00 53.00 857 ARG A O 1
ATOM 7165 N N . LYS A 1 858 ? -72.922 -30.018 77.913 1.00 53.12 858 LYS A N 1
ATOM 7166 C CA . LYS A 1 858 ? -73.077 -30.017 79.385 1.00 53.12 858 LYS A CA 1
ATOM 7167 C C . LYS A 1 858 ? -74.537 -29.797 79.805 1.00 53.12 858 LYS A C 1
ATOM 7169 O O . LYS A 1 858 ? -75.030 -30.524 80.660 1.00 53.12 858 LYS A O 1
ATOM 7174 N N . ASN A 1 859 ? -75.254 -28.885 79.141 1.00 51.88 859 ASN A N 1
ATOM 7175 C CA . ASN A 1 859 ? -76.682 -28.654 79.398 1.00 51.88 859 ASN A CA 1
ATOM 7176 C C . ASN A 1 859 ? -77.596 -29.782 78.885 1.00 51.88 859 ASN A C 1
ATOM 7178 O O . ASN A 1 859 ? -78.593 -30.088 79.535 1.00 51.88 859 ASN A O 1
ATOM 7182 N N . LYS A 1 860 ? -77.278 -30.431 77.753 1.00 51.16 860 LYS A N 1
ATOM 7183 C CA . LYS A 1 860 ? -78.027 -31.607 77.263 1.00 51.16 860 LYS A CA 1
ATOM 7184 C C . LYS A 1 860 ? -77.838 -32.836 78.160 1.00 51.16 860 LYS A C 1
ATOM 7186 O O . LYS A 1 860 ? -78.825 -33.489 78.475 1.00 51.16 860 LYS A O 1
ATOM 7191 N N . ASN A 1 861 ? -76.616 -33.111 78.620 1.00 49.59 861 ASN A N 1
ATOM 7192 C CA . ASN A 1 861 ? -76.344 -34.218 79.543 1.00 49.59 861 ASN A CA 1
ATOM 7193 C C . ASN A 1 861 ? -76.971 -33.971 80.923 1.00 49.59 861 ASN A C 1
ATOM 7195 O O . ASN A 1 861 ? -77.495 -34.911 81.507 1.00 49.59 861 ASN A O 1
ATOM 7199 N N . ALA A 1 862 ? -77.022 -32.718 81.396 1.00 50.84 862 ALA A N 1
ATOM 7200 C CA . ALA A 1 862 ? -77.775 -32.349 82.598 1.00 50.84 862 ALA A CA 1
ATOM 7201 C C . ALA A 1 862 ? -79.298 -32.557 82.436 1.00 50.84 862 ALA A C 1
ATOM 7203 O O . ALA A 1 862 ? -79.952 -33.019 83.365 1.00 50.84 862 ALA A O 1
ATOM 7204 N N . LYS A 1 863 ? -79.858 -32.290 81.245 1.00 48.88 863 LYS A N 1
ATOM 7205 C CA . LYS A 1 863 ? -81.276 -32.548 80.921 1.00 48.88 863 LYS A CA 1
ATOM 7206 C C . LYS A 1 863 ? -81.612 -34.035 80.759 1.00 48.88 863 LYS A C 1
ATOM 7208 O O . LYS A 1 863 ? -82.717 -34.436 81.084 1.00 48.88 863 LYS A O 1
ATOM 7213 N N . ILE A 1 864 ? -80.687 -34.855 80.257 1.00 49.22 864 ILE A N 1
ATOM 7214 C CA . ILE A 1 864 ? -80.870 -36.316 80.173 1.00 49.22 864 ILE A CA 1
ATOM 7215 C C . ILE A 1 864 ? -80.771 -36.943 81.572 1.00 49.22 864 ILE A C 1
ATOM 7217 O O . ILE A 1 864 ? -81.574 -37.809 81.902 1.00 49.22 864 ILE A O 1
ATOM 7221 N N . PHE A 1 865 ? -79.868 -36.448 82.428 1.00 44.00 865 PHE A N 1
ATOM 7222 C CA . PHE A 1 865 ? -79.798 -36.860 83.834 1.00 44.00 865 PHE A CA 1
ATOM 7223 C C . PHE A 1 865 ? -81.057 -36.481 84.630 1.00 44.00 865 PHE A C 1
ATOM 7225 O O . PHE A 1 865 ? -81.458 -37.246 85.494 1.00 44.00 865 PHE A O 1
ATOM 7232 N N . SER A 1 866 ? -81.718 -35.360 84.309 1.00 48.34 866 SER A N 1
ATOM 7233 C CA . SER A 1 866 ? -82.986 -34.968 84.948 1.00 48.34 866 SER A CA 1
ATOM 7234 C C . SER A 1 866 ? -84.234 -35.662 84.382 1.00 48.34 866 SER A C 1
ATOM 7236 O O . SER A 1 866 ? -85.323 -35.406 84.875 1.00 48.34 866 SER A O 1
ATOM 7238 N N . ILE A 1 867 ? -84.108 -36.436 83.296 1.00 48.59 867 ILE A N 1
ATOM 7239 C CA . ILE A 1 867 ? -85.196 -37.244 82.704 1.00 48.59 867 ILE A CA 1
ATOM 7240 C C . ILE A 1 867 ? -85.043 -38.731 83.092 1.00 48.59 867 ILE A C 1
ATOM 7242 O O . ILE A 1 867 ? -86.014 -39.479 83.041 1.00 48.59 867 ILE A O 1
ATOM 7246 N N . LEU A 1 868 ? -83.833 -39.165 83.475 1.00 41.28 868 LEU A N 1
ATOM 7247 C CA . LEU A 1 868 ? -83.533 -40.507 84.004 1.00 41.28 868 LEU A CA 1
ATOM 7248 C C . LEU A 1 868 ? -83.609 -40.604 85.544 1.00 41.28 868 LEU A C 1
ATOM 7250 O O . LEU A 1 868 ? -83.501 -41.709 86.076 1.00 41.28 868 LEU A O 1
ATOM 7254 N N . GLN A 1 869 ? -83.777 -39.474 86.237 1.00 38.97 869 GLN A N 1
ATOM 7255 C CA . GLN A 1 869 ? -84.214 -39.377 87.637 1.00 38.97 869 GLN A CA 1
ATOM 7256 C C . GLN A 1 869 ? -85.731 -39.226 87.680 1.00 38.97 869 GLN A C 1
ATOM 7258 O O . GLN A 1 869 ? -86.339 -39.817 88.600 1.00 38.97 869 GLN A O 1
#